Protein AF-0000000070296675 (afdb_homodimer)

Radius of gyration: 35.88 Å; Cα contacts (8 Å, |Δi|>4): 1957; chains: 2; bounding box: 54×107×78 Å

Nearest PDB structures (foldseek):
  4wjb-assembly1_A  TM=9.279E-01  e=5.236E-38  Burkholderia cenocepacia J2315
  4wjb-assembly2_C  TM=9.299E-01  e=2.496E-37  Burkholderia cenocepacia J2315
  1z2l-assembly1_B  TM=9.250E-01  e=1.499E-36  Escherichia coli K-12
  5tp4-assembly1_A  TM=9.506E-01  e=1.532E-34  Burkholderia ambifaria MC40-6
  5tp4-assembly1_B  TM=9.328E-01  e=3.865E-34  Burkholderia ambifaria MC40-6

InterPro domains:
  IPR002933 Peptidase M20 [PF01546] (31-381)
  IPR010158 N-carbamoyl-L-amino-acid amidohydrolase [PIRSF001235] (1-387)
  IPR010158 N-carbamoyl-L-amino-acid amidohydrolase [PTHR32494] (1-390)
  IPR010158 N-carbamoyl-L-amino-acid amidohydrolase [TIGR01879] (1-385)
  IPR011650 Peptidase M20, dimerisation domain [PF07687] (171-282)
  IPR036264 Bacterial exopeptidase dimerisation domain [SSF55031] (171-303)

Foldseek 3Di:
DVLLVFDWDAALLGKIKTKDFAQHNQAAEEEFAFEDDAAPAWADAFRNLSLVLLSLLSSVCSVVVNRNVFPGMYMYIHFYAQPCRFQVDHLSRLLLQLVNDALCQQCRAGPVRQGSCNVSVVVVRHDDSVSSNVNHDALRNHAEYETEGAQLACPCVVVVHFKAWEQWAKKKWKKKKKKFFDKDFQPPDDPVRGLFRVVLVVVLVVVLVVCQCQVVVQQPPDPQADPVLNVQSNAFWDKDWDDKDFPPDDPGMRTRMMMIMIMIIGQDPSSRVSSVVSSVVVSCVSCVVSVIDMDMDTDDTDHMGGADPVLSVLLQVLLLVLCCVVPNDDPDGRHYHHRHDDTSQSSCSSSYGYIYMHGYWPNSDTSHNNTDHDPVSSSSSSSSSSSSSNVD/DVLLVFDWDAALLGKIKTKDFAQHNQAAEEEFAFEDDAAPAWADAFRNLSLVLLSLLSSVCVVVVNRNVFPGMYMYIHFYAQPCRFQVDHLSRLLLQLQNDALCQQCGAGPVNQGSCNVSVVVVRHDDSVRSNVNHDALRNHAEYETEGAQLACPCVVVVHFKAWEQWAKKKWKKKKKKFFDKDFQPPDDPVRGLFRVVLVVVLVVVLVVCQCQVVVQQPPDPQADPVLNVQSNAFWDKDWDDKDFPPDDPGMRTRMMMIMIMIIGQDPSSRVSSVVSSVVVSCVSCVVSVIDMDMDTDDTDHMGGADPVLSVLLQVLLLVLVCVVPNDDPDGRHYHHRHDDTSQSSCSSSYGYIYMHGYWPNSDTSHNNTDHDPVSSSSSSSSSSSSSSVD

Structure (mmCIF, N/CA/C/O backbone):
data_AF-0000000070296675-model_v1
#
loop_
_entity.id
_entity.type
_entity.pdbx_description
1 polymer 'allantoate deiminase'
#
loop_
_atom_site.group_PDB
_atom_site.id
_atom_site.type_symbol
_atom_site.label_atom_id
_atom_site.label_alt_id
_atom_site.label_comp_id
_atom_site.label_asym_id
_atom_site.label_entity_id
_atom_site.label_seq_id
_atom_site.pdbx_PDB_ins_code
_atom_site.Cartn_x
_atom_site.Cartn_y
_atom_site.Cartn_z
_atom_site.occupancy
_atom_site.B_iso_or_equiv
_atom_site.auth_seq_id
_atom_site.auth_comp_id
_atom_site.auth_asym_id
_atom_site.auth_atom_id
_atom_site.pdbx_PDB_model_num
ATOM 1 N N . MET A 1 1 ? -0.112 32.25 35.594 1 96.94 1 MET A N 1
ATOM 2 C CA . MET A 1 1 ? -0.928 33.406 35.219 1 96.94 1 MET A CA 1
ATOM 3 C C . MET A 1 1 ? -1.156 34.312 36.406 1 96.94 1 MET A C 1
ATOM 5 O O . MET A 1 1 ? -1.024 35.531 36.281 1 96.94 1 MET A O 1
ATOM 9 N N . GLU A 1 2 ? -1.461 33.688 37.562 1 96.62 2 GLU A N 1
ATOM 10 C CA . GLU A 1 2 ? -1.617 34.469 38.75 1 96.62 2 GLU A CA 1
ATOM 11 C C . GLU A 1 2 ? -0.317 35.188 39.125 1 96.62 2 GLU A C 1
ATOM 13 O O . GLU A 1 2 ? -0.326 36.375 39.469 1 96.62 2 GLU A O 1
ATOM 18 N N . ASP A 1 3 ? 0.737 34.375 39.031 1 96.62 3 ASP A N 1
ATOM 19 C CA . ASP A 1 3 ? 2.049 34.969 39.312 1 96.62 3 ASP A CA 1
ATOM 20 C C . ASP A 1 3 ? 2.377 36.094 38.375 1 96.62 3 ASP A C 1
ATOM 22 O O . ASP A 1 3 ? 3.191 36.969 38.719 1 96.62 3 ASP A O 1
ATOM 26 N N . ALA A 1 4 ? 1.747 36.125 37.25 1 97.31 4 ALA A N 1
ATOM 27 C CA . ALA A 1 4 ? 1.987 37.188 36.25 1 97.31 4 ALA A CA 1
ATOM 28 C C . ALA A 1 4 ? 1.063 38.375 36.469 1 97.31 4 ALA A C 1
ATOM 30 O O . ALA A 1 4 ? 1.068 39.312 35.688 1 97.31 4 ALA A O 1
ATOM 31 N N . GLY A 1 5 ? 0.265 38.344 37.531 1 96.69 5 GLY A N 1
ATOM 32 C CA . GLY A 1 5 ? -0.592 39.469 37.875 1 96.69 5 GLY A CA 1
ATOM 33 C C . GLY A 1 5 ? -1.92 39.438 37.125 1 96.69 5 GLY A C 1
ATOM 34 O O . GLY A 1 5 ? -2.619 40.438 37.062 1 96.69 5 GLY A O 1
ATOM 35 N N . LEU A 1 6 ? -2.258 38.344 36.531 1 97.88 6 LEU A N 1
ATOM 36 C CA . LEU A 1 6 ? -3.49 38.25 35.781 1 97.88 6 LEU A CA 1
ATOM 37 C C . LEU A 1 6 ? -4.637 37.719 36.625 1 97.88 6 LEU A C 1
ATOM 39 O O . LEU A 1 6 ? -4.418 36.906 37.531 1 97.88 6 LEU A O 1
ATOM 43 N N . ARG A 1 7 ? -5.836 38.281 36.344 1 98.06 7 ARG A N 1
ATOM 44 C CA . ARG A 1 7 ? -7.031 37.625 36.844 1 98.06 7 ARG A CA 1
ATOM 45 C C . ARG A 1 7 ? -7.285 36.312 36.125 1 98.06 7 ARG A C 1
ATOM 47 O O . ARG A 1 7 ? -7.297 36.25 34.906 1 98.06 7 ARG A O 1
ATOM 54 N N . THR A 1 8 ? -7.477 35.25 36.938 1 98 8 THR A N 1
ATOM 55 C CA . THR A 1 8 ? -7.551 33.938 36.312 1 98 8 THR A CA 1
ATOM 56 C C . THR A 1 8 ? -8.906 33.281 36.594 1 98 8 THR A C 1
ATOM 58 O O . THR A 1 8 ? -9.547 33.562 37.594 1 98 8 THR A O 1
ATOM 61 N N . TRP A 1 9 ? -9.43 32.5 35.594 1 96.19 9 TRP A N 1
ATOM 62 C CA . TRP A 1 9 ? -10.609 31.656 35.781 1 96.19 9 TRP A CA 1
ATOM 63 C C . TRP A 1 9 ? -10.625 30.5 34.781 1 96.19 9 TRP A C 1
ATOM 65 O O . TRP A 1 9 ? -9.805 30.453 33.875 1 96.19 9 TRP A O 1
ATOM 75 N N . VAL A 1 10 ? -11.391 29.484 35.094 1 94.38 10 VAL A N 1
ATOM 76 C CA . VAL A 1 10 ? -11.672 28.375 34.188 1 94.38 10 VAL A CA 1
ATOM 77 C C . VAL A 1 10 ? -13.102 28.469 33.656 1 94.38 10 VAL A C 1
ATOM 79 O O . VAL A 1 10 ? -14.039 28.656 34.438 1 94.38 10 VAL A O 1
ATOM 82 N N . ASP A 1 11 ? -13.258 28.422 32.375 1 93.19 11 ASP A N 1
ATOM 83 C CA . ASP A 1 11 ? -14.609 28.594 31.828 1 93.19 11 ASP A CA 1
ATOM 84 C C . ASP A 1 11 ? -15.352 27.25 31.781 1 93.19 11 ASP A C 1
ATOM 86 O O . ASP A 1 11 ? -14.828 26.234 32.25 1 93.19 11 ASP A O 1
ATOM 90 N N . GLN A 1 12 ? -16.5 27.219 31.188 1 89.88 12 GLN A N 1
ATOM 91 C CA . GLN A 1 12 ? -17.406 26.078 31.266 1 89.88 12 GLN A CA 1
ATOM 92 C C . GLN A 1 12 ? -17 24.984 30.281 1 89.88 12 GLN A C 1
ATOM 94 O O . GLN A 1 12 ? -17.531 23.875 30.312 1 89.88 12 GLN A O 1
ATOM 99 N N . MET A 1 13 ? -16.016 25.234 29.484 1 91.38 13 MET A N 1
ATOM 100 C CA . MET A 1 13 ? -15.453 24.203 28.609 1 91.38 13 MET A CA 1
ATOM 101 C C . MET A 1 13 ? -14.125 23.688 29.141 1 91.38 13 MET A C 1
ATOM 103 O O . MET A 1 13 ? -13.602 22.688 28.656 1 91.38 13 MET A O 1
ATOM 107 N N . GLY A 1 14 ? -13.68 24.344 30.156 1 92.19 14 GLY A N 1
ATOM 108 C CA . GLY A 1 14 ? -12.422 23.922 30.75 1 92.19 14 GLY A CA 1
ATOM 109 C C . GLY A 1 14 ? -11.227 24.703 30.234 1 92.19 14 GLY A C 1
ATOM 110 O O . GLY A 1 14 ? -10.078 24.344 30.5 1 92.19 14 GLY A O 1
ATOM 111 N N . ASN A 1 15 ? -11.438 25.719 29.422 1 95.81 15 ASN A N 1
ATOM 112 C CA . ASN A 1 15 ? -10.352 26.625 29.078 1 95.81 15 ASN A CA 1
ATOM 113 C C . ASN A 1 15 ? -9.852 27.391 30.297 1 95.81 15 ASN A C 1
ATOM 115 O O . ASN A 1 15 ? -10.641 27.766 31.156 1 95.81 15 ASN A O 1
ATOM 119 N N . VAL A 1 16 ? -8.594 27.641 30.359 1 97.31 16 VAL A N 1
ATOM 120 C CA . VAL A 1 16 ? -8.016 28.453 31.438 1 97.31 16 VAL A CA 1
ATOM 121 C C . VAL A 1 16 ? -7.691 29.844 30.922 1 97.31 16 VAL A C 1
ATOM 123 O O . VAL A 1 16 ? -7.031 30 29.891 1 97.31 16 VAL A O 1
ATOM 126 N N . HIS A 1 17 ? -8.188 30.828 31.641 1 97.88 17 HIS A N 1
ATOM 127 C CA . HIS A 1 17 ? -8.039 32.219 31.219 1 97.88 17 HIS A CA 1
ATOM 128 C C . HIS A 1 17 ? -7.168 33 32.188 1 97.88 17 HIS A C 1
ATOM 130 O O . HIS A 1 17 ? -7.207 32.781 33.406 1 97.88 17 HIS A O 1
ATOM 136 N N . GLY A 1 18 ? -6.406 33.938 31.734 1 98.5 18 GLY A N 1
ATOM 137 C CA . GLY A 1 18 ? -5.73 35 32.438 1 98.5 18 GLY A CA 1
ATOM 138 C C . GLY A 1 18 ? -5.867 36.344 31.75 1 98.5 18 GLY A C 1
ATOM 139 O O . GLY A 1 18 ? -5.629 36.469 30.547 1 98.5 18 GLY A O 1
ATOM 140 N N . ARG A 1 19 ? -6.281 37.344 32.5 1 98.25 19 ARG A N 1
ATOM 141 C CA . ARG A 1 19 ? -6.602 38.594 31.844 1 98.25 19 ARG A CA 1
ATOM 142 C C . ARG A 1 19 ? -6.094 39.812 32.656 1 98.25 19 ARG A C 1
ATOM 144 O O . ARG A 1 19 ? -6.086 39.75 33.875 1 98.25 19 ARG A O 1
ATOM 151 N N . VAL A 1 20 ? -5.621 40.781 31.969 1 98.12 20 VAL A N 1
ATOM 152 C CA . VAL A 1 20 ? -5.309 42.094 32.531 1 98.12 20 VAL A CA 1
ATOM 153 C C . VAL A 1 20 ? -6.023 43.188 31.719 1 98.12 20 VAL A C 1
ATOM 155 O O . VAL A 1 20 ? -6.145 43.062 30.5 1 98.12 20 VAL A O 1
ATOM 158 N N . GLU A 1 21 ? -6.496 44.219 32.344 1 96.81 21 GLU A N 1
ATOM 159 C CA . GLU A 1 21 ? -7.359 45.188 31.688 1 96.81 21 GLU A CA 1
ATOM 160 C C . GLU A 1 21 ? -6.535 46.281 31.016 1 96.81 21 GLU A C 1
ATOM 162 O O . GLU A 1 21 ? -6.996 46.938 30.078 1 96.81 21 GLU A O 1
ATOM 167 N N . GLY A 1 22 ? -5.301 46.469 31.547 1 94.06 22 GLY A N 1
ATOM 168 C CA . GLY A 1 22 ? -4.477 47.531 31 1 94.06 22 GLY A CA 1
ATOM 169 C C . GLY A 1 22 ? -5.016 48.938 31.297 1 94.06 22 GLY A C 1
ATOM 170 O O . GLY A 1 22 ? -5.613 49.156 32.344 1 94.06 22 GLY A O 1
ATOM 171 N N . ALA A 1 23 ? -4.719 49.875 30.375 1 94.25 23 ALA A N 1
ATOM 172 C CA . ALA A 1 23 ? -5.031 51.281 30.578 1 94.25 23 ALA A CA 1
ATOM 173 C C . ALA A 1 23 ? -6.504 51.594 30.297 1 94.25 23 ALA A C 1
ATOM 175 O O . ALA A 1 23 ? -7.078 52.531 30.859 1 94.25 23 ALA A O 1
ATOM 176 N N . ASN A 1 24 ? -7.098 50.812 29.453 1 95.75 24 ASN A N 1
ATOM 177 C CA . ASN A 1 24 ? -8.492 51 29.062 1 95.75 24 ASN A CA 1
ATOM 178 C C . ASN A 1 24 ? -9.258 49.688 29.109 1 95.75 24 ASN A C 1
ATOM 180 O O . ASN A 1 24 ? -9.328 48.969 28.094 1 95.75 24 ASN A O 1
ATOM 184 N N . ALA A 1 25 ? -9.984 49.469 30.078 1 94.81 25 ALA A N 1
ATOM 185 C CA . ALA A 1 25 ? -10.688 48.219 30.312 1 94.81 25 ALA A CA 1
ATOM 186 C C . ALA A 1 25 ? -11.867 48.062 29.359 1 94.81 25 ALA A C 1
ATOM 188 O O . ALA A 1 25 ? -12.375 46.938 29.156 1 94.81 25 ALA A O 1
ATOM 189 N N . ASN A 1 26 ? -12.266 49.125 28.766 1 95.38 26 ASN A N 1
ATOM 190 C CA . ASN A 1 26 ? -13.438 49.094 27.906 1 95.38 26 ASN A CA 1
ATOM 191 C C . ASN A 1 26 ? -13.055 48.844 26.453 1 95.38 26 ASN A C 1
ATOM 193 O O . ASN A 1 26 ? -13.922 48.656 25.594 1 95.38 26 ASN A O 1
ATOM 197 N N . ALA A 1 27 ? -11.75 48.875 26.188 1 96.81 27 ALA A N 1
ATOM 198 C CA . ALA A 1 27 ? -11.289 48.625 24.828 1 96.81 27 ALA A CA 1
ATOM 199 C C . ALA A 1 27 ? -11.477 47.156 24.453 1 96.81 27 ALA A C 1
ATOM 201 O O . ALA A 1 27 ? -11.625 46.312 25.328 1 96.81 27 ALA A O 1
ATOM 202 N N . GLU A 1 28 ? -11.562 46.906 23.141 1 97.81 28 GLU A N 1
ATOM 203 C CA . GLU A 1 28 ? -11.594 45.5 22.672 1 97.81 28 GLU A CA 1
ATOM 204 C C . GLU A 1 28 ? -10.336 44.75 23.109 1 97.81 28 GLU A C 1
ATOM 206 O O . GLU A 1 28 ? -9.234 45.281 23.047 1 97.81 28 GLU A O 1
ATOM 211 N N . ALA A 1 29 ? -10.469 43.562 23.5 1 98.31 29 ALA A N 1
ATOM 212 C CA . ALA A 1 29 ? -9.383 42.812 24.109 1 98.31 29 ALA A CA 1
ATOM 213 C C . ALA A 1 29 ? -8.539 42.094 23.031 1 98.31 29 ALA A C 1
ATOM 215 O O . ALA A 1 29 ? -9.07 41.656 22.016 1 98.31 29 ALA A O 1
ATOM 216 N N . LEU A 1 30 ? -7.312 42.062 23.266 1 98.5 30 LEU A N 1
ATOM 217 C CA . LEU A 1 30 ? -6.438 41.125 22.547 1 98.5 30 LEU A CA 1
ATOM 218 C C . LEU A 1 30 ? -6.43 39.75 23.203 1 98.5 30 LEU A C 1
ATOM 220 O O . LEU A 1 30 ? -6.156 39.625 24.391 1 98.5 30 LEU A O 1
ATOM 224 N N . LEU A 1 31 ? -6.793 38.781 22.438 1 98.69 31 LEU A N 1
ATOM 225 C CA . LEU A 1 31 ? -6.691 37.406 22.906 1 98.69 31 LEU A CA 1
ATOM 226 C C . LEU A 1 31 ? -5.398 36.75 22.422 1 98.69 31 LEU A C 1
ATOM 228 O O . LEU A 1 31 ? -5.039 36.875 21.25 1 98.69 31 LEU A O 1
ATOM 232 N N . VAL A 1 32 ? -4.664 36.188 23.297 1 98.44 32 VAL A N 1
ATOM 233 C CA . VAL A 1 32 ? -3.477 35.406 22.984 1 98.44 32 VAL A CA 1
ATOM 234 C C . VAL A 1 32 ? -3.639 34 23.547 1 98.44 32 VAL A C 1
ATOM 236 O O . VAL A 1 32 ? -3.926 33.812 24.719 1 98.44 32 VAL A O 1
ATOM 239 N N . GLY A 1 33 ? -3.473 33.031 22.656 1 97.06 33 GLY A N 1
ATOM 240 C CA . GLY A 1 33 ? -3.742 31.719 23.203 1 97.06 33 GLY A CA 1
ATOM 241 C C . GLY A 1 33 ? -3.186 30.594 22.344 1 97.06 33 GLY A C 1
ATOM 242 O O . GLY A 1 33 ? -2.619 30.844 21.281 1 97.06 33 GLY A O 1
ATOM 243 N N . SER A 1 34 ? -3.287 29.391 22.781 1 97.94 34 SER A N 1
ATOM 244 C CA . SER A 1 34 ? -2.959 28.109 22.188 1 97.94 34 SER A CA 1
ATOM 245 C C . SER A 1 34 ? -3.535 26.953 23 1 97.94 34 SER A C 1
ATOM 247 O O . SER A 1 34 ? -4.207 27.172 24.016 1 97.94 34 SER A O 1
ATOM 249 N N . HIS A 1 35 ? -3.33 25.781 22.484 1 95.81 35 HIS A N 1
ATOM 250 C CA . HIS A 1 35 ? -3.943 24.656 23.188 1 95.81 35 HIS A CA 1
ATOM 251 C C . HIS A 1 35 ? -3.018 24.109 24.266 1 95.81 35 HIS A C 1
ATOM 253 O O . HIS A 1 35 ? -1.793 24.172 24.141 1 95.81 35 HIS A O 1
ATOM 259 N N . MET A 1 36 ? -3.656 23.531 25.266 1 94.56 36 MET A N 1
ATOM 260 C CA . MET A 1 36 ? -2.879 22.969 26.375 1 94.56 36 MET A CA 1
ATOM 261 C C . MET A 1 36 ? -2.885 21.453 26.344 1 94.56 36 MET A C 1
ATOM 263 O O . MET A 1 36 ? -2.096 20.812 27.031 1 94.56 36 MET A O 1
ATOM 267 N N . ASP A 1 37 ? -3.76 20.859 25.531 1 89.69 37 ASP A N 1
ATOM 268 C CA . ASP A 1 37 ? -3.811 19.406 25.422 1 89.69 37 ASP A CA 1
ATOM 269 C C . ASP A 1 37 ? -2.674 18.891 24.547 1 89.69 37 ASP A C 1
ATOM 271 O O . ASP A 1 37 ? -1.894 19.672 24 1 89.69 37 ASP A O 1
ATOM 275 N N . THR A 1 38 ? -2.531 17.547 24.578 1 85.31 38 THR A N 1
ATOM 276 C CA . THR A 1 38 ? -1.5 16.906 23.766 1 85.31 38 THR A CA 1
ATOM 277 C C . THR A 1 38 ? -2.012 15.586 23.203 1 85.31 38 THR A C 1
ATOM 279 O O . THR A 1 38 ? -3.146 15.18 23.469 1 85.31 38 THR A O 1
ATOM 282 N N . VAL A 1 39 ? -1.208 15.07 22.312 1 84.81 39 VAL A N 1
ATOM 283 C CA . VAL A 1 39 ? -1.528 13.75 21.766 1 84.81 39 VAL A CA 1
ATOM 284 C C . VAL A 1 39 ? -0.751 12.68 22.531 1 84.81 39 VAL A C 1
ATOM 286 O O . VAL A 1 39 ? 0.024 12.984 23.438 1 84.81 39 VAL A O 1
ATOM 289 N N . VAL A 1 40 ? -1.11 11.391 22.172 1 75.38 40 VAL A N 1
ATOM 290 C CA . VAL A 1 40 ? -0.427 10.281 22.828 1 75.38 40 VAL A CA 1
ATOM 291 C C . VAL A 1 40 ? 1.052 10.289 22.438 1 75.38 40 VAL A C 1
ATOM 293 O O . VAL A 1 40 ? 1.397 10.406 21.266 1 75.38 40 VAL A O 1
ATOM 296 N N . ASP A 1 41 ? 1.961 10.25 23.453 1 80.31 41 ASP A N 1
ATOM 297 C CA . ASP A 1 41 ? 3.404 10.203 23.234 1 80.31 41 ASP A CA 1
ATOM 298 C C . ASP A 1 41 ? 3.893 11.438 22.484 1 80.31 41 ASP A C 1
ATOM 300 O O . ASP A 1 41 ? 4.59 11.32 21.469 1 80.31 41 ASP A O 1
ATOM 304 N N . ALA A 1 42 ? 3.438 12.547 22.922 1 84.38 42 ALA A N 1
ATOM 305 C CA . ALA A 1 42 ? 3.742 13.797 22.234 1 84.38 42 ALA A CA 1
ATOM 306 C C . ALA A 1 42 ? 4.918 14.516 22.891 1 84.38 42 ALA A C 1
ATOM 308 O O . ALA A 1 42 ? 5.559 13.977 23.781 1 84.38 42 ALA A O 1
ATOM 309 N N . GLY A 1 43 ? 5.305 15.641 22.391 1 84.06 43 GLY A N 1
ATOM 310 C CA . GLY A 1 43 ? 6.328 16.516 22.938 1 84.06 43 GLY A CA 1
ATOM 311 C C . GLY A 1 43 ? 5.773 17.578 23.859 1 84.06 43 GLY A C 1
ATOM 312 O O . GLY A 1 43 ? 4.582 17.578 24.188 1 84.06 43 GLY A O 1
ATOM 313 N N . LYS A 1 44 ? 6.656 18.469 24.344 1 90.69 44 LYS A N 1
ATOM 314 C CA . LYS A 1 44 ? 6.234 19.391 25.391 1 90.69 44 LYS A CA 1
ATOM 315 C C . LYS A 1 44 ? 6 20.781 24.828 1 90.69 44 LYS A C 1
ATOM 317 O O . LYS A 1 44 ? 5.535 21.672 25.547 1 90.69 44 LYS A O 1
ATOM 322 N N . PHE A 1 45 ? 6.258 20.984 23.594 1 94.56 45 PHE A N 1
ATOM 323 C CA . PHE A 1 45 ? 6.242 22.359 23.109 1 94.56 45 PHE A CA 1
ATOM 324 C C . PHE A 1 45 ? 4.965 22.656 22.328 1 94.56 45 PHE A C 1
ATOM 326 O O . PHE A 1 45 ? 4.449 23.766 22.359 1 94.56 45 PHE A O 1
ATOM 333 N N . ASP A 1 46 ? 4.41 21.719 21.656 1 92.81 46 ASP A N 1
ATOM 334 C CA . ASP A 1 46 ? 3.24 21.859 20.797 1 92.81 46 ASP A CA 1
ATOM 335 C C . ASP A 1 46 ? 2.051 22.406 21.578 1 92.81 46 ASP A C 1
ATOM 337 O O . ASP A 1 46 ? 1.467 21.719 22.406 1 92.81 46 ASP A O 1
ATOM 341 N N . GLY A 1 47 ? 1.639 23.547 21.297 1 94.44 47 GLY A N 1
ATOM 342 C CA . GLY A 1 47 ? 0.574 24.266 21.984 1 94.44 47 GLY A CA 1
ATOM 343 C C . GLY A 1 47 ? 1.042 24.969 23.234 1 94.44 47 GLY A C 1
ATOM 344 O O . GLY A 1 47 ? 0.84 26.172 23.391 1 94.44 47 GLY A O 1
ATOM 345 N N . ALA A 1 48 ? 1.761 24.312 24.078 1 95.62 48 ALA A N 1
ATOM 346 C CA . ALA A 1 48 ? 2.174 24.781 25.391 1 95.62 48 ALA A CA 1
ATOM 347 C C . ALA A 1 48 ? 3.125 25.969 25.266 1 95.62 48 ALA A C 1
ATOM 349 O O . ALA A 1 48 ? 3.07 26.906 26.078 1 95.62 48 ALA A O 1
ATOM 350 N N . LEU A 1 49 ? 3.947 25.922 24.328 1 97.12 49 LEU A N 1
ATOM 351 C CA . LEU A 1 49 ? 4.926 27 24.156 1 97.12 49 LEU A CA 1
ATOM 352 C C . LEU A 1 49 ? 4.23 28.344 23.938 1 97.12 49 LEU A C 1
ATOM 354 O O . LEU A 1 49 ? 4.684 29.375 24.438 1 97.12 49 LEU A O 1
ATOM 358 N N . GLY A 1 50 ? 3.16 28.344 23.156 1 97.62 50 GLY A N 1
ATOM 359 C CA . GLY A 1 50 ? 2.422 29.562 22.906 1 97.62 50 GLY A CA 1
ATOM 360 C C . GLY A 1 50 ? 1.8 30.156 24.156 1 97.62 50 GLY A C 1
ATOM 361 O O . GLY A 1 50 ? 1.79 31.375 24.328 1 97.62 50 GLY A O 1
ATOM 362 N N . ILE A 1 51 ? 1.337 29.344 25.031 1 98.12 51 ILE A N 1
ATOM 363 C CA . ILE A 1 51 ? 0.725 29.781 26.281 1 98.12 51 ILE A CA 1
ATOM 364 C C . ILE A 1 51 ? 1.796 30.344 27.203 1 98.12 51 ILE A C 1
ATOM 366 O O . ILE A 1 51 ? 1.653 31.453 27.734 1 98.12 51 ILE A O 1
ATOM 370 N N . VAL A 1 52 ? 2.875 29.609 27.359 1 97.62 52 VAL A N 1
ATOM 371 C CA . VAL A 1 52 ? 3.934 29.984 28.281 1 97.62 52 VAL A CA 1
ATOM 372 C C . VAL A 1 52 ? 4.617 31.266 27.828 1 97.62 52 VAL A C 1
ATOM 374 O O . VAL A 1 52 ? 5 32.094 28.641 1 97.62 52 VAL A O 1
ATOM 377 N N . SER A 1 53 ? 4.805 31.406 26.547 1 98.06 53 SER A N 1
ATOM 378 C CA . SER A 1 53 ? 5.422 32.625 26.016 1 98.06 53 SER A CA 1
ATOM 379 C C . SER A 1 53 ? 4.594 33.844 26.328 1 98.06 53 SER A C 1
ATOM 381 O O . SER A 1 53 ? 5.141 34.906 26.688 1 98.06 53 SER A O 1
ATOM 383 N N . ALA A 1 54 ? 3.332 33.75 26.203 1 98.19 54 ALA A N 1
ATOM 384 C CA . ALA A 1 54 ? 2.434 34.844 26.5 1 98.19 54 ALA A CA 1
ATOM 385 C C . ALA A 1 54 ? 2.473 35.219 27.984 1 98.19 54 ALA A C 1
ATOM 387 O O . ALA A 1 54 ? 2.578 36.375 28.344 1 98.19 54 ALA A O 1
ATOM 388 N N . ILE A 1 55 ? 2.395 34.188 28.828 1 98.38 55 ILE A N 1
ATOM 389 C CA . ILE A 1 55 ? 2.424 34.375 30.266 1 98.38 55 ILE A CA 1
ATOM 390 C C . ILE A 1 55 ? 3.752 35.031 30.672 1 98.38 55 ILE A C 1
ATOM 392 O O . ILE A 1 55 ? 3.783 35.969 31.484 1 98.38 55 ILE A O 1
ATOM 396 N N . SER A 1 56 ? 4.785 34.5 30.125 1 98.19 56 SER A N 1
ATOM 397 C CA . SER A 1 56 ? 6.117 35.031 30.438 1 98.19 56 SER A CA 1
ATOM 398 C C . SER A 1 56 ? 6.254 36.5 30.078 1 98.19 56 SER A C 1
ATOM 400 O O . SER A 1 56 ? 6.832 37.281 30.828 1 98.19 56 SER A O 1
ATOM 402 N N . ALA A 1 57 ? 5.809 36.875 28.906 1 97.94 57 ALA A N 1
ATOM 403 C CA . ALA A 1 57 ? 5.871 38.25 28.469 1 97.94 57 ALA A CA 1
ATOM 404 C C . ALA A 1 57 ? 5.094 39.156 29.406 1 97.94 57 ALA A C 1
ATOM 406 O O . ALA A 1 57 ? 5.578 40.25 29.797 1 97.94 57 ALA A O 1
ATOM 407 N N . LEU A 1 58 ? 3.926 38.781 29.797 1 98.12 58 LEU A N 1
ATOM 408 C CA . LEU A 1 58 ? 3.1 39.562 30.688 1 98.12 58 LEU A CA 1
ATOM 409 C C . LEU A 1 58 ? 3.719 39.656 32.094 1 98.12 58 LEU A C 1
ATOM 411 O O . LEU A 1 58 ? 3.596 40.656 32.781 1 98.12 58 LEU A O 1
ATOM 415 N N . LYS A 1 59 ? 4.34 38.531 32.469 1 98.19 59 LYS A N 1
ATOM 416 C CA . LYS A 1 59 ? 5.02 38.531 33.75 1 98.19 59 LYS A CA 1
ATOM 417 C C . LYS A 1 59 ? 6.145 39.562 33.781 1 98.19 59 LYS A C 1
ATOM 419 O O . LYS A 1 59 ? 6.332 40.25 34.781 1 98.19 59 LYS A O 1
ATOM 424 N N . VAL A 1 60 ? 6.895 39.656 32.781 1 97.75 60 VAL A N 1
ATOM 425 C CA . VAL A 1 60 ? 7.957 40.625 32.688 1 97.75 60 VAL A CA 1
ATOM 426 C C . VAL A 1 60 ? 7.367 42.031 32.812 1 97.75 60 VAL A C 1
ATOM 428 O O . VAL A 1 60 ? 7.918 42.875 33.531 1 97.75 60 VAL A O 1
ATOM 431 N N . MET A 1 61 ? 6.277 42.281 32.125 1 97.25 61 MET A N 1
ATOM 432 C CA . MET A 1 61 ? 5.633 43.594 32.219 1 97.25 61 MET A CA 1
ATOM 433 C C . MET A 1 61 ? 5.145 43.844 33.625 1 97.25 61 MET A C 1
ATOM 435 O O . MET A 1 61 ? 5.246 44.969 34.125 1 97.25 61 MET A O 1
ATOM 439 N N . HIS A 1 62 ? 4.625 42.812 34.25 1 97.31 62 HIS A N 1
ATOM 440 C CA . HIS A 1 62 ? 4.137 42.906 35.625 1 97.31 62 HIS A CA 1
ATOM 441 C C . HIS A 1 62 ? 5.266 43.281 36.594 1 97.31 62 HIS A C 1
ATOM 443 O O . HIS A 1 62 ? 5.133 44.219 37.375 1 97.31 62 HIS A O 1
ATOM 449 N N . VAL A 1 63 ? 6.328 42.562 36.469 1 97.38 63 VAL A N 1
ATOM 450 C CA . VAL A 1 63 ? 7.469 42.75 37.375 1 97.38 63 VAL A CA 1
ATOM 451 C C . VAL A 1 63 ? 8.047 44.156 37.156 1 97.38 63 VAL A C 1
ATOM 453 O O . VAL A 1 63 ? 8.508 44.781 38.125 1 97.38 63 VAL A O 1
ATOM 456 N N . ASN A 1 64 ? 7.914 44.688 36 1 96.88 64 ASN A N 1
ATOM 457 C CA . ASN A 1 64 ? 8.461 46 35.688 1 96.88 64 ASN A CA 1
ATOM 458 C C . ASN A 1 64 ? 7.422 47.125 35.875 1 96.88 64 ASN A C 1
ATOM 460 O O . ASN A 1 64 ? 7.668 48.281 35.531 1 96.88 64 ASN A O 1
ATOM 464 N N . GLY A 1 65 ? 6.246 46.719 36.281 1 95.5 65 GLY A N 1
ATOM 465 C CA . GLY A 1 65 ? 5.191 47.688 36.562 1 95.5 65 GLY A CA 1
ATOM 466 C C . GLY A 1 65 ? 4.582 48.281 35.312 1 95.5 65 GLY A C 1
ATOM 467 O O . GLY A 1 65 ? 4.16 49.438 35.312 1 95.5 65 GLY A O 1
ATOM 468 N N . LYS A 1 66 ? 4.582 47.5 34.281 1 95.56 66 LYS A N 1
ATOM 469 C CA . LYS A 1 66 ? 4.191 48.062 33 1 95.56 66 LYS A CA 1
ATOM 470 C C . LYS A 1 66 ? 2.893 47.438 32.5 1 95.56 66 LYS A C 1
ATOM 472 O O . LYS A 1 66 ? 2.455 47.688 31.375 1 95.56 66 LYS A O 1
ATOM 477 N N . LEU A 1 67 ? 2.203 46.594 33.25 1 95.5 67 LEU A N 1
ATOM 478 C CA . LEU A 1 67 ? 0.964 45.969 32.812 1 95.5 67 LEU A CA 1
ATOM 479 C C . LEU A 1 67 ? -0.098 47 32.5 1 95.5 67 LEU A C 1
ATOM 481 O O . LEU A 1 67 ? -0.885 46.812 31.547 1 95.5 67 LEU A O 1
ATOM 485 N N . GLN A 1 68 ? -0.055 48.031 33.281 1 93.31 68 GLN A N 1
ATOM 486 C CA . GLN A 1 68 ? -1.082 49.062 33.125 1 93.31 68 GLN A CA 1
ATOM 487 C C . GLN A 1 68 ? -0.837 49.938 31.906 1 93.31 68 GLN A C 1
ATOM 489 O O . GLN A 1 68 ? -1.711 50.688 31.484 1 93.31 68 GLN A O 1
ATOM 494 N N . ASN A 1 69 ? 0.306 49.75 31.312 1 94 69 ASN A N 1
ATOM 495 C CA . ASN A 1 69 ? 0.63 50.5 30.094 1 94 69 ASN A CA 1
ATOM 496 C C . ASN A 1 69 ? -0 49.875 28.859 1 94 69 ASN A C 1
ATOM 498 O O . ASN A 1 69 ? -0.044 50.5 27.797 1 94 69 ASN A O 1
ATOM 502 N N . LEU A 1 70 ? -0.522 48.656 29 1 96.75 70 LEU A N 1
ATOM 503 C CA . LEU A 1 70 ? -1.21 48.031 27.875 1 96.75 70 LEU A CA 1
ATOM 504 C C . LEU A 1 70 ? -2.408 48.875 27.438 1 96.75 70 LEU A C 1
ATOM 506 O O . LEU A 1 70 ? -3.199 49.312 28.281 1 96.75 70 LEU A O 1
ATOM 510 N N . THR A 1 71 ? -2.525 49.094 26.156 1 95.44 71 THR A N 1
ATOM 511 C CA . THR A 1 71 ? -3.527 50.031 25.641 1 95.44 71 THR A CA 1
ATOM 512 C C . THR A 1 71 ? -4.91 49.375 25.641 1 95.44 71 THR A C 1
ATOM 514 O O . THR A 1 71 ? -5.926 50.094 25.531 1 95.44 71 THR A O 1
ATOM 517 N N . ARG A 1 72 ? -4.926 48.094 25.75 1 97.06 72 ARG A N 1
ATOM 518 C CA . ARG A 1 72 ? -6.164 47.344 25.75 1 97.06 72 ARG A CA 1
ATOM 519 C C . ARG A 1 72 ? -6.035 46.094 26.641 1 97.06 72 ARG A C 1
ATOM 521 O O . ARG A 1 72 ? -4.926 45.688 26.984 1 97.06 72 ARG A O 1
ATOM 528 N N . PRO A 1 73 ? -7.152 45.562 27.016 1 97.94 73 PRO A N 1
ATOM 529 C CA . PRO A 1 73 ? -7.07 44.312 27.766 1 97.94 73 PRO A CA 1
ATOM 530 C C . PRO A 1 73 ? -6.375 43.219 27 1 97.94 73 PRO A C 1
ATOM 532 O O . PRO A 1 73 ? -6.539 43.094 25.781 1 97.94 73 PRO A O 1
ATOM 535 N N . VAL A 1 74 ? -5.633 42.469 27.688 1 98.5 74 VAL A N 1
ATOM 536 C CA . VAL A 1 74 ? -4.984 41.281 27.141 1 98.5 74 VAL A CA 1
ATOM 537 C C . VAL A 1 74 ? -5.43 40.031 27.906 1 98.5 74 VAL A C 1
ATOM 539 O O . VAL A 1 74 ? -5.363 40 29.125 1 98.5 74 VAL A O 1
ATOM 542 N N . GLU A 1 75 ? -5.93 39.094 27.172 1 98.62 75 GLU A N 1
ATOM 543 C CA . GLU A 1 75 ? -6.402 37.844 27.75 1 98.62 75 GLU A CA 1
ATOM 544 C C . GLU A 1 75 ? -5.645 36.625 27.172 1 98.62 75 GLU A C 1
ATOM 546 O O . GLU A 1 75 ? -5.625 36.438 25.969 1 98.62 75 GLU A O 1
ATOM 551 N N . VAL A 1 76 ? -4.969 35.906 28.062 1 98.69 76 VAL A N 1
ATOM 552 C CA . VAL A 1 76 ? -4.312 34.656 27.703 1 98.69 76 VAL A CA 1
ATOM 553 C C . VAL A 1 76 ? -5.281 33.5 27.891 1 98.69 76 VAL A C 1
ATOM 555 O O . VAL A 1 76 ? -5.887 33.344 28.953 1 98.69 76 VAL A O 1
ATOM 558 N N . ILE A 1 77 ? -5.379 32.719 26.859 1 98.56 77 ILE A N 1
ATOM 559 C CA . ILE A 1 77 ? -6.309 31.594 26.953 1 98.56 77 ILE A CA 1
ATOM 560 C C . ILE A 1 77 ? -5.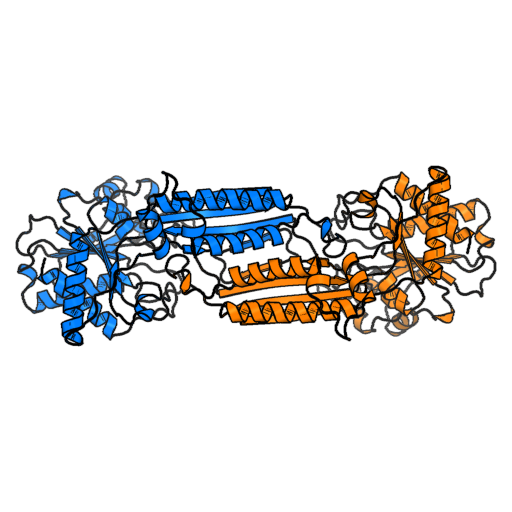57 30.281 26.672 1 98.56 77 ILE A C 1
ATOM 562 O O . ILE A 1 77 ? -4.953 30.125 25.609 1 98.56 77 ILE A O 1
ATOM 566 N N . ALA A 1 78 ? -5.574 29.359 27.562 1 98.38 78 ALA A N 1
ATOM 567 C CA . ALA A 1 78 ? -5.172 27.969 27.344 1 98.38 78 ALA A CA 1
ATOM 568 C C . ALA A 1 78 ? -6.371 27.109 26.969 1 98.38 78 ALA A C 1
ATOM 570 O O . ALA A 1 78 ? -7.145 26.688 27.828 1 98.38 78 ALA A O 1
ATOM 571 N N . PHE A 1 79 ? -6.434 26.766 25.688 1 97.69 79 PHE A N 1
ATOM 572 C CA . PHE A 1 79 ? -7.609 26.078 25.172 1 97.69 79 PHE A CA 1
ATOM 573 C C . PHE A 1 79 ? -7.551 24.594 25.516 1 97.69 79 PHE A C 1
ATOM 575 O O . PHE A 1 79 ? -6.48 23.984 25.469 1 97.69 79 PHE A O 1
ATOM 582 N N . CYS A 1 80 ? -8.695 24.094 25.688 1 92.62 80 CYS A N 1
ATOM 583 C CA . CYS A 1 80 ? -8.789 22.641 25.906 1 92.62 80 CYS A CA 1
ATOM 584 C C . CYS A 1 80 ? -8.977 21.906 24.578 1 92.62 80 CYS A C 1
ATOM 586 O O . CYS A 1 80 ? -9.648 22.406 23.672 1 92.62 80 CYS A O 1
ATOM 588 N N . ASP A 1 81 ? -8.391 20.891 24.359 1 90.5 81 ASP A N 1
ATOM 589 C CA . ASP A 1 81 ? -8.641 19.797 23.422 1 90.5 81 ASP A CA 1
ATOM 590 C C . ASP A 1 81 ? -8.617 20.312 21.984 1 90.5 81 ASP A C 1
ATOM 592 O O . ASP A 1 81 ? -9.594 20.141 21.25 1 90.5 81 ASP A O 1
ATOM 596 N N . GLU A 1 82 ? -7.559 20.875 21.469 1 87.31 82 GLU A N 1
ATOM 597 C CA . GLU A 1 82 ? -7.367 21.203 20.062 1 87.31 82 GLU A CA 1
ATOM 598 C C . GLU A 1 82 ? -7.203 19.953 19.203 1 87.31 82 GLU A C 1
ATOM 600 O O . GLU A 1 82 ? -7.695 19.891 18.078 1 87.31 82 GLU A O 1
ATOM 605 N N . GLU A 1 83 ? -6.648 18.969 19.719 1 85.12 83 GLU A N 1
ATOM 606 C CA . GLU A 1 83 ? -6.195 17.797 18.984 1 85.12 83 GLU A CA 1
ATOM 607 C C . GLU A 1 83 ? -7.355 16.844 18.688 1 85.12 83 GLU A C 1
ATOM 609 O O . GLU A 1 83 ? -7.32 16.094 17.719 1 85.12 83 GLU A O 1
ATOM 614 N N . GLY A 1 84 ? -8.289 16.766 19.578 1 86.5 84 GLY A N 1
ATOM 615 C CA . GLY A 1 84 ? -9.453 15.914 19.406 1 86.5 84 GLY A CA 1
ATOM 616 C C . GLY A 1 84 ? -9.125 14.438 19.531 1 86.5 84 GLY A C 1
ATOM 617 O O . GLY A 1 84 ? -9.734 13.602 18.844 1 86.5 84 GLY A O 1
ATOM 618 N N . VAL A 1 85 ? -8.148 14.094 20.297 1 79.44 85 VAL A N 1
ATOM 619 C CA . VAL A 1 85 ? -7.676 12.727 20.422 1 79.44 85 VAL A CA 1
ATOM 620 C C . VAL A 1 85 ? -8.766 11.859 21.062 1 79.44 85 VAL A C 1
ATOM 622 O O . VAL A 1 85 ? -9.016 10.734 20.594 1 79.44 85 VAL A O 1
ATOM 625 N N . ARG A 1 86 ? -9.461 12.367 22 1 84.44 86 ARG A N 1
ATOM 626 C CA . ARG A 1 86 ? -10.406 11.57 22.781 1 84.44 86 ARG A CA 1
ATOM 627 C C . ARG A 1 86 ? -11.781 11.547 22.109 1 84.44 86 ARG A C 1
ATOM 629 O O . ARG A 1 86 ? -12.406 10.484 22 1 84.44 86 ARG A O 1
ATOM 636 N N . PHE A 1 87 ? -12.281 12.656 21.578 1 88.75 87 PHE A N 1
ATOM 637 C CA . PHE A 1 87 ? -13.664 12.773 21.141 1 88.75 87 PHE A CA 1
ATOM 638 C C . PHE A 1 87 ? -13.734 12.898 19.609 1 88.75 87 PHE A C 1
ATOM 640 O O . PHE A 1 87 ? -14.812 13.055 19.047 1 88.75 87 PHE A O 1
ATOM 647 N N . GLN A 1 88 ? -12.641 12.961 18.938 1 80.31 88 GLN A N 1
ATOM 648 C CA . GLN A 1 88 ? -12.539 13 17.484 1 80.31 88 GLN A CA 1
ATOM 649 C C . GLN A 1 88 ? -13.148 14.289 16.922 1 80.31 88 GLN A C 1
ATOM 651 O O . GLN A 1 88 ? -13.82 14.266 15.898 1 80.31 88 GLN A O 1
ATOM 656 N N . THR A 1 89 ? -13.125 15.258 17.719 1 84.06 89 THR A N 1
ATOM 657 C CA . THR A 1 89 ? -13.5 16.625 17.344 1 84.06 89 THR A CA 1
ATOM 658 C C . THR A 1 89 ? -12.391 17.609 17.719 1 84.06 89 THR A C 1
ATOM 660 O O . THR A 1 89 ? -12.023 17.719 18.891 1 84.06 89 THR A O 1
ATOM 663 N N . THR A 1 90 ? -11.992 18.312 16.719 1 88.56 90 THR A N 1
ATOM 664 C CA . THR A 1 90 ? -10.867 19.219 16.938 1 88.56 90 THR A CA 1
ATOM 665 C C . THR A 1 90 ? -11.359 20.594 17.375 1 88.56 90 THR A C 1
ATOM 667 O O . THR A 1 90 ? -12.531 20.938 17.172 1 88.56 90 THR A O 1
ATOM 670 N N . PHE A 1 91 ? -10.602 21.375 18.078 1 94 91 PHE A N 1
ATOM 671 C CA . PHE A 1 91 ? -10.797 22.766 18.422 1 94 91 PHE A CA 1
ATOM 672 C C . PHE A 1 91 ? -11.984 22.938 19.375 1 94 91 PHE A C 1
ATOM 674 O O . PHE A 1 91 ? -12.773 23.859 19.219 1 94 91 PHE A O 1
ATOM 681 N N . LEU A 1 92 ? -12.141 22.031 20.328 1 92.12 92 LEU A N 1
ATOM 682 C CA . LEU A 1 92 ? -13.281 22.109 21.219 1 92.12 92 LEU A CA 1
ATOM 683 C C . LEU A 1 92 ? -13.273 23.422 22 1 92.12 92 LEU A C 1
ATOM 685 O O . LEU A 1 92 ? -14.273 24.141 22.031 1 92.12 92 LEU A O 1
ATOM 689 N N . GLY A 1 93 ? -12.172 23.719 22.641 1 94.25 93 GLY A N 1
ATOM 690 C CA . GLY A 1 93 ? -12.078 24.906 23.469 1 94.25 93 GLY A CA 1
ATOM 691 C C . GLY A 1 93 ? -12.234 26.203 22.688 1 94.25 93 GLY A C 1
ATOM 692 O O . GLY A 1 93 ? -13.07 27.047 23.031 1 94.25 93 GLY A O 1
ATOM 693 N N . SER A 1 94 ? -11.43 26.359 21.672 1 96.81 94 SER A N 1
ATOM 694 C CA . SER A 1 94 ? -11.469 27.578 20.875 1 96.81 94 SER A CA 1
ATOM 695 C C . SER A 1 94 ? -12.766 27.688 20.094 1 96.81 94 SER A C 1
ATOM 697 O O . SER A 1 94 ? -13.312 28.781 19.922 1 96.81 94 SER A O 1
ATOM 699 N N . GLY A 1 95 ? -13.273 26.547 19.656 1 95.5 95 GLY A N 1
ATOM 700 C CA . GLY A 1 95 ? -14.531 26.547 18.922 1 95.5 95 GLY A CA 1
ATOM 701 C C . GLY A 1 95 ? -15.703 27.016 19.75 1 95.5 95 GLY A C 1
ATOM 702 O O . GLY A 1 95 ? -16.609 27.703 19.234 1 95.5 95 GLY A O 1
ATOM 703 N N . ALA A 1 96 ? -15.68 26.656 20.984 1 93.44 96 ALA A N 1
ATOM 704 C CA . ALA A 1 96 ? -16.734 27.109 21.891 1 93.44 96 ALA A CA 1
ATOM 705 C C . ALA A 1 96 ? -16.719 28.625 22.047 1 93.44 96 ALA A C 1
ATOM 707 O O . ALA A 1 96 ? -17.766 29.266 22.016 1 93.44 96 ALA A O 1
ATOM 708 N N . LEU A 1 97 ? -15.562 29.156 22.219 1 95.81 97 LEU A N 1
ATOM 709 C CA . LEU A 1 97 ? -15.43 30.594 22.422 1 95.81 97 LEU A CA 1
ATOM 710 C C . LEU A 1 97 ? -15.781 31.359 21.141 1 95.81 97 LEU A C 1
ATOM 712 O O . LEU A 1 97 ? -16.344 32.438 21.203 1 95.81 97 LEU A O 1
ATOM 716 N N . ALA A 1 98 ? -15.406 30.75 20.016 1 96.19 98 ALA A N 1
ATOM 717 C CA . ALA A 1 98 ? -15.695 31.375 18.719 1 96.19 98 ALA A CA 1
ATOM 718 C C . ALA A 1 98 ? -17.156 31.188 18.344 1 96.19 98 ALA A C 1
ATOM 720 O O . ALA A 1 98 ? -17.656 31.859 17.438 1 96.19 98 ALA A O 1
ATOM 721 N N . GLY A 1 99 ? -17.828 30.312 18.969 1 92.81 99 GLY A N 1
ATOM 722 C CA . GLY A 1 99 ? -19.25 30.094 18.734 1 92.81 99 GLY A CA 1
ATOM 723 C C . GLY A 1 99 ? -19.531 29.219 17.516 1 92.81 99 GLY A C 1
ATOM 724 O O . GLY A 1 99 ? -20.578 29.359 16.891 1 92.81 99 GLY A O 1
ATOM 725 N N . ILE A 1 100 ? -18.609 28.375 17.172 1 91.75 100 ILE A N 1
ATOM 726 C CA . ILE A 1 100 ? -18.812 27.625 15.93 1 91.75 100 ILE A CA 1
ATOM 727 C C . ILE A 1 100 ? -19.172 26.188 16.266 1 91.75 100 ILE A C 1
ATOM 729 O O . ILE A 1 100 ? -19.359 25.359 15.359 1 91.75 100 ILE A O 1
ATOM 733 N N . LEU A 1 101 ? -19.266 25.781 17.531 1 89.88 101 LEU A N 1
ATOM 734 C CA . LEU A 1 101 ? -19.641 24.422 17.922 1 89.88 101 LEU A CA 1
ATOM 735 C C . LEU A 1 101 ? -21.125 24.344 18.266 1 89.88 101 LEU A C 1
ATOM 737 O O . LEU A 1 101 ? -21.641 25.188 19.016 1 89.88 101 LEU A O 1
ATOM 741 N N . PRO A 1 102 ? -21.703 23.422 17.703 1 87.31 102 PRO A N 1
ATOM 742 C CA . PRO A 1 102 ? -23.109 23.219 18.125 1 87.31 102 PRO A CA 1
ATOM 743 C C . PRO A 1 102 ? -23.219 22.641 19.531 1 87.31 102 PRO A C 1
ATOM 745 O O . PRO A 1 102 ? -22.297 22 20.016 1 87.31 102 PRO A O 1
ATOM 748 N N . ALA A 1 103 ? -24.359 22.859 20.062 1 86.19 103 ALA A N 1
ATOM 749 C CA . ALA A 1 103 ? -24.609 22.375 21.422 1 86.19 103 ALA A CA 1
ATOM 750 C C . ALA A 1 103 ? -24.516 20.844 21.484 1 86.19 103 ALA A C 1
ATOM 752 O O . ALA A 1 103 ? -24.172 20.281 22.516 1 86.19 103 ALA A O 1
ATOM 753 N N . THR A 1 104 ? -24.719 20.203 20.438 1 88.94 104 THR A N 1
ATOM 754 C CA . THR A 1 104 ? -24.688 18.734 20.359 1 88.94 104 THR A CA 1
ATOM 755 C C . THR A 1 104 ? -23.266 18.234 20.594 1 88.94 104 THR A C 1
ATOM 757 O O . THR A 1 104 ? -23.062 17.031 20.844 1 88.94 104 THR A O 1
ATOM 760 N N . THR A 1 105 ? -22.297 19.094 20.469 1 89.69 105 THR A N 1
ATOM 761 C CA . THR A 1 105 ? -20.922 18.719 20.719 1 89.69 105 THR A CA 1
ATOM 762 C C . THR A 1 105 ? -20.766 18.156 22.125 1 89.69 105 THR A C 1
ATOM 764 O O . THR A 1 105 ? -19.938 17.266 22.359 1 89.69 105 THR A O 1
ATOM 767 N N . LEU A 1 106 ? -21.578 18.578 23.031 1 89.19 106 LEU A N 1
ATOM 768 C CA . LEU A 1 106 ? -21.5 18.156 24.406 1 89.19 106 LEU A CA 1
ATOM 769 C C . LEU A 1 106 ? -21.891 16.688 24.547 1 89.19 106 LEU A C 1
ATOM 771 O O . LEU A 1 106 ? -21.516 16.016 25.516 1 89.19 106 LEU A O 1
ATOM 775 N N . GLU A 1 107 ? -22.531 16.203 23.5 1 91.75 107 GLU A N 1
ATOM 776 C CA . GLU A 1 107 ? -23.062 14.852 23.562 1 91.75 107 GLU A CA 1
ATOM 777 C C . GLU A 1 107 ? -22.188 13.867 22.797 1 91.75 107 GLU A C 1
ATOM 779 O O . GLU A 1 107 ? -22.469 12.672 22.766 1 91.75 107 GLU A O 1
ATOM 784 N N . ILE A 1 108 ? -21.141 14.359 22.25 1 91.31 108 ILE A N 1
ATOM 785 C CA . ILE A 1 108 ? -20.25 13.484 21.5 1 91.31 108 ILE A CA 1
ATOM 786 C C . ILE A 1 108 ? -19.562 12.508 22.453 1 91.31 108 ILE A C 1
ATOM 788 O O . ILE A 1 108 ? -18.938 12.922 23.438 1 91.31 108 ILE A O 1
ATOM 792 N N . PRO A 1 109 ? -19.656 11.188 22.188 1 92.75 109 PRO A N 1
ATOM 793 C CA . PRO A 1 109 ? -19.031 10.188 23.047 1 92.75 109 PRO A CA 1
ATOM 794 C C . PRO A 1 109 ? -17.594 9.859 22.625 1 92.75 109 PRO A C 1
ATOM 796 O O . PRO A 1 109 ? -17.234 10.039 21.469 1 92.75 109 PRO A O 1
ATOM 799 N N . ASP A 1 110 ? -16.891 9.484 23.641 1 91.31 110 ASP A N 1
ATOM 800 C CA . ASP A 1 110 ? -15.594 8.914 23.297 1 91.31 110 ASP A CA 1
ATOM 801 C C . ASP A 1 110 ? -15.703 7.41 23.062 1 91.31 110 ASP A C 1
ATOM 803 O O . ASP A 1 110 ? -16.797 6.883 22.875 1 91.31 110 ASP A O 1
ATOM 807 N N . LYS A 1 111 ? -14.578 6.668 22.906 1 85 111 LYS A N 1
ATOM 808 C CA . LYS A 1 111 ? -14.547 5.238 22.594 1 85 111 LYS A CA 1
ATOM 809 C C . LYS A 1 111 ? -15.195 4.426 23.719 1 85 111 LYS A C 1
ATOM 811 O O . LYS A 1 111 ? -15.656 3.307 23.484 1 85 111 LYS A O 1
ATOM 816 N N . ARG A 1 112 ? -15.281 4.949 24.953 1 90 112 ARG A N 1
ATOM 817 C CA . ARG A 1 112 ? -15.867 4.273 26.094 1 90 112 ARG A CA 1
ATOM 818 C C . ARG A 1 112 ? -17.297 4.738 26.344 1 90 112 ARG A C 1
ATOM 820 O O . ARG A 1 112 ? -17.844 4.527 27.422 1 90 112 ARG A O 1
ATOM 827 N N . ASN A 1 113 ? -17.719 5.617 25.5 1 92.31 113 ASN A N 1
ATOM 828 C CA . ASN A 1 113 ? -19.094 6.121 25.516 1 92.31 113 ASN A CA 1
ATOM 829 C C . ASN A 1 113 ? -19.281 7.184 26.594 1 92.31 113 ASN A C 1
ATOM 831 O O . ASN A 1 113 ? -20.375 7.336 27.141 1 92.31 113 ASN A O 1
ATOM 835 N N . VAL A 1 114 ? -18.297 7.789 27 1 93.19 114 VAL A N 1
ATOM 836 C CA . VAL A 1 114 ? -18.359 8.945 27.906 1 93.19 114 VAL A CA 1
ATOM 837 C C . VAL A 1 114 ? -18.438 10.227 27.078 1 93.19 114 VAL A C 1
ATOM 839 O O . VAL A 1 114 ? -17.609 10.461 26.203 1 93.19 114 VAL A O 1
ATOM 842 N N . THR A 1 115 ? -19.391 10.992 27.359 1 93.38 115 THR A N 1
ATOM 843 C CA . THR A 1 115 ? -19.594 12.188 26.562 1 93.38 115 THR A CA 1
ATOM 844 C C . THR A 1 115 ? -18.719 13.336 27.047 1 93.38 115 THR A C 1
ATOM 846 O O . THR A 1 115 ? -18.172 13.273 28.141 1 93.38 115 THR A O 1
ATOM 849 N N . VAL A 1 116 ? -18.625 14.375 26.234 1 92 116 VAL A N 1
ATOM 850 C CA . VAL A 1 116 ? -17.922 15.594 26.609 1 92 116 VAL A CA 1
ATOM 851 C C . VAL A 1 116 ? -18.531 16.172 27.891 1 92 116 VAL A C 1
ATOM 853 O O . VAL A 1 116 ? -17.812 16.562 28.812 1 92 116 VAL A O 1
ATOM 856 N N . LYS A 1 117 ? -19.828 16.219 27.922 1 91.12 117 LYS A N 1
ATOM 857 C CA . LYS A 1 117 ? -20.562 16.719 29.062 1 91.12 117 LYS A CA 1
ATOM 858 C C . LYS A 1 117 ? -20.203 15.961 30.328 1 91.12 117 LYS A C 1
ATOM 860 O O . LYS A 1 117 ? -20 16.562 31.391 1 91.12 117 LYS A O 1
ATOM 865 N N . ASP A 1 118 ? -20.109 14.703 30.188 1 91.81 118 ASP A N 1
ATOM 866 C CA . ASP A 1 118 ? -19.766 13.852 31.328 1 91.81 118 ASP A CA 1
ATOM 867 C C . ASP A 1 118 ? -18.391 14.195 31.891 1 91.81 118 ASP A C 1
ATOM 869 O O . ASP A 1 118 ? -18.203 14.258 33.094 1 91.81 118 ASP A O 1
ATOM 873 N N . VAL A 1 119 ? -17.484 14.359 31.016 1 91.31 119 VAL A N 1
ATOM 874 C CA . VAL A 1 119 ? -16.109 14.648 31.422 1 91.31 119 VAL A CA 1
ATOM 875 C C . VAL A 1 119 ? -16.062 16.016 32.125 1 91.31 119 VAL A C 1
ATOM 877 O O . VAL A 1 119 ? -15.344 16.172 33.125 1 91.31 119 VAL A O 1
ATOM 880 N N . LEU A 1 120 ? -16.734 16.953 31.562 1 89.25 120 LEU A N 1
ATOM 881 C CA . LEU A 1 120 ? -16.781 18.281 32.156 1 89.25 120 LEU A CA 1
ATOM 882 C C . LEU A 1 120 ? -17.391 18.234 33.562 1 89.25 120 LEU A C 1
ATOM 884 O O . LEU A 1 120 ? -16.859 18.859 34.5 1 89.25 120 LEU A O 1
ATOM 888 N N . LYS A 1 121 ? -18.422 17.516 33.688 1 87.25 121 LYS A N 1
ATOM 889 C CA . LYS A 1 121 ? -19.062 17.375 34.969 1 87.25 121 LYS A CA 1
ATOM 890 C C . LYS A 1 121 ? -18.125 16.719 35.969 1 87.25 121 LYS A C 1
ATOM 892 O O . LYS A 1 121 ? -18.109 17.109 37.156 1 87.25 121 LYS A O 1
ATOM 897 N N . GLU A 1 122 ? -17.453 15.773 35.562 1 87.94 122 GLU A N 1
ATOM 898 C CA . GLU A 1 122 ? -16.5 15.078 36.406 1 87.94 122 GLU A CA 1
ATOM 899 C C . GLU A 1 122 ? -15.43 16.031 36.938 1 87.94 122 GLU A C 1
ATOM 901 O O . GLU A 1 122 ? -14.852 15.805 38 1 87.94 122 GLU A O 1
ATOM 906 N N . ASN A 1 123 ? -15.195 17.016 36.188 1 84.88 123 ASN A N 1
ATOM 907 C CA . ASN A 1 123 ? -14.188 18 36.594 1 84.88 123 ASN A CA 1
ATOM 908 C C . ASN A 1 123 ? -14.82 19.25 37.188 1 84.88 123 ASN A C 1
ATOM 910 O O . ASN A 1 123 ? -14.234 20.328 37.156 1 84.88 123 ASN A O 1
ATOM 914 N N . SER A 1 124 ? -16.109 19.078 37.594 1 79.25 124 SER A N 1
ATOM 915 C CA . SER A 1 124 ? -16.859 20.062 38.344 1 79.25 124 SER A CA 1
ATOM 916 C C . SER A 1 124 ? -17.172 21.297 37.469 1 79.25 124 SER A C 1
ATOM 918 O O . SER A 1 124 ? -17.125 22.422 37.969 1 79.25 124 SER A O 1
ATOM 920 N N . ILE A 1 125 ? -17.234 21 36.281 1 78.88 125 ILE A N 1
ATOM 921 C CA . ILE A 1 125 ? -17.672 22.062 35.375 1 78.88 125 ILE A CA 1
ATOM 922 C C . ILE A 1 125 ? -19.094 21.781 34.906 1 78.88 125 ILE A C 1
ATOM 924 O O . ILE A 1 125 ? -19.375 20.703 34.344 1 78.88 125 ILE A O 1
ATOM 928 N N . GLU A 1 126 ? -20.016 22.609 35.375 1 73.38 126 GLU A N 1
ATOM 929 C CA . GLU A 1 126 ? -21.406 22.438 34.969 1 73.38 126 GLU A CA 1
ATOM 930 C C . GLU A 1 126 ? -21.578 22.781 33.469 1 73.38 126 GLU A C 1
ATOM 932 O O . GLU A 1 126 ? -21.375 23.922 33.062 1 73.38 126 GLU A O 1
ATOM 937 N N . ALA A 1 127 ? -21.734 21.766 32.75 1 69.12 127 ALA A N 1
ATOM 938 C CA . ALA A 1 127 ? -21.875 21.969 31.312 1 69.12 127 ALA A CA 1
ATOM 939 C C . ALA A 1 127 ? -23.344 21.891 30.875 1 69.12 127 ALA A C 1
ATOM 941 O O . ALA A 1 127 ? -23.922 20.797 30.859 1 69.12 127 ALA A O 1
ATOM 942 N N . ALA A 1 128 ? -24.094 22.891 30.938 1 69.44 128 ALA A N 1
ATOM 943 C CA . ALA A 1 128 ? -25.438 22.984 30.406 1 69.44 128 ALA A CA 1
ATOM 944 C C . ALA A 1 128 ? -25.453 23.703 29.062 1 69.44 128 ALA A C 1
ATOM 946 O O . ALA A 1 128 ? -24.578 24.531 28.781 1 69.44 128 ALA A O 1
ATOM 947 N N . GLU A 1 129 ? -26.25 23.312 28.281 1 75.94 129 GLU A N 1
ATOM 948 C CA . GLU A 1 129 ? -26.344 23.875 26.938 1 75.94 129 GLU A CA 1
ATOM 949 C C . GLU A 1 129 ? -26.344 25.406 26.969 1 75.94 129 GLU A C 1
ATOM 951 O O . GLU A 1 129 ? -25.672 26.047 26.172 1 75.94 129 GLU A O 1
ATOM 956 N N . GLU A 1 130 ? -27.094 25.875 27.828 1 77.06 130 GLU A N 1
ATOM 957 C CA . GLU A 1 130 ? -27.203 27.328 27.922 1 77.06 130 GLU A CA 1
ATOM 958 C C . GLU A 1 130 ? -25.859 27.953 28.266 1 77.06 130 GLU A C 1
ATOM 960 O O . GLU A 1 130 ? -25.5 29 27.734 1 77.06 130 GLU A O 1
ATOM 965 N N . MET A 1 131 ? -25.156 27.297 29.109 1 75.44 131 MET A N 1
ATOM 966 C CA . MET A 1 131 ? -23.859 27.812 29.516 1 75.44 131 MET A CA 1
ATOM 967 C C . MET A 1 131 ? -22.844 27.703 28.375 1 75.44 131 MET A C 1
ATOM 969 O O . MET A 1 131 ? -21.984 28.562 28.219 1 75.44 131 MET A O 1
ATOM 973 N N . PHE A 1 132 ? -23.031 26.656 27.656 1 78.31 132 PHE A N 1
ATOM 974 C CA . PHE A 1 132 ? -22.172 26.438 26.484 1 78.31 132 PHE A CA 1
ATOM 975 C C . PHE A 1 132 ? -22.328 27.578 25.484 1 78.31 132 PHE A C 1
ATOM 977 O O . PHE A 1 132 ? -21.328 28.078 24.953 1 78.31 132 PHE A O 1
ATOM 984 N N . LEU A 1 133 ? -23.547 28.047 25.359 1 78.56 133 LEU A N 1
ATOM 985 C CA . LEU A 1 133 ? -23.828 29.109 24.406 1 78.56 133 LEU A CA 1
ATOM 986 C C . LEU A 1 133 ? -23.312 30.453 24.906 1 78.56 133 LEU A C 1
ATOM 988 O O . LEU A 1 133 ? -23 31.344 24.109 1 78.56 133 LEU A O 1
ATOM 992 N N . GLN A 1 134 ? -23.203 30.484 26.219 1 82.88 134 GLN A N 1
ATOM 993 C CA . GLN A 1 134 ? -22.766 31.734 26.828 1 82.88 134 GLN A CA 1
ATOM 994 C C . GLN A 1 134 ? -21.25 31.891 26.766 1 82.88 134 GLN A C 1
ATOM 996 O O . GLN A 1 134 ? -20.719 32.969 27.016 1 82.88 134 GLN A O 1
ATOM 1001 N N . LEU A 1 135 ? -20.625 30.875 26.312 1 89.94 135 LEU A N 1
ATOM 1002 C CA . LEU A 1 135 ? -19.172 30.906 26.234 1 89.94 135 LEU A CA 1
ATOM 1003 C C . LEU A 1 135 ? -18.703 31.75 25.047 1 89.94 135 LEU A C 1
ATOM 1005 O O . LEU A 1 135 ? -17.578 32.219 25.031 1 89.94 135 LEU A O 1
ATOM 1009 N N . LYS A 1 136 ? -19.594 31.938 24.141 1 92.62 136 LYS A N 1
ATOM 1010 C CA . LYS A 1 136 ? -19.25 32.656 22.922 1 92.62 136 LYS A CA 1
ATOM 1011 C C . LYS A 1 136 ? -18.891 34.125 23.234 1 92.62 136 LYS A C 1
ATOM 1013 O O . LYS A 1 136 ? -19.641 34.812 23.906 1 92.62 136 LYS A O 1
ATOM 1018 N N . TYR A 1 137 ? -17.781 34.5 22.781 1 96.19 137 TYR A N 1
ATOM 1019 C CA . TYR A 1 137 ? -17.375 35.906 22.969 1 96.19 137 TYR A CA 1
ATOM 1020 C C . TYR A 1 137 ? -18.125 36.812 22 1 96.19 137 TYR A C 1
ATOM 1022 O O . TYR A 1 137 ? -18.406 36.406 20.859 1 96.19 137 TYR A O 1
ATOM 1030 N N . ASP A 1 138 ? -18.469 37.969 22.453 1 95.94 138 ASP A N 1
ATOM 1031 C CA . ASP A 1 138 ? -18.938 39.031 21.578 1 95.94 138 ASP A CA 1
ATOM 1032 C C . ASP A 1 138 ? -17.812 39.531 20.672 1 95.94 138 ASP A C 1
ATOM 1034 O O . ASP A 1 138 ? -16.812 40.062 21.172 1 95.94 138 ASP A O 1
ATOM 1038 N N . PRO A 1 139 ? -17.969 39.375 19.375 1 96.25 139 PRO A N 1
ATOM 1039 C CA . PRO A 1 139 ? -16.922 39.844 18.469 1 96.25 139 PRO A CA 1
ATOM 1040 C C . PRO A 1 139 ? -16.531 41.312 18.719 1 96.25 139 PRO A C 1
ATOM 1042 O O . PRO A 1 139 ? -15.367 41.656 18.516 1 96.25 139 PRO A O 1
ATOM 1045 N N . LYS A 1 140 ? -17.406 42.062 19.234 1 96.62 140 LYS A N 1
ATOM 1046 C CA . LYS A 1 140 ? -17.156 43.5 19.469 1 96.62 140 LYS A CA 1
ATOM 1047 C C . LYS A 1 140 ? -16.266 43.688 20.688 1 96.62 140 LYS A C 1
ATOM 1049 O O . LYS A 1 140 ? -15.711 44.781 20.891 1 96.62 140 LYS A O 1
ATOM 1054 N N . SER A 1 141 ? -16.141 42.688 21.453 1 97 141 SER A N 1
ATOM 1055 C CA . SER A 1 141 ? -15.328 42.781 22.672 1 97 141 SER A CA 1
ATOM 1056 C C . SER A 1 141 ? -13.883 42.375 22.406 1 97 141 SER A C 1
ATOM 1058 O O . SER A 1 141 ? -13.016 42.5 23.266 1 97 141 SER A O 1
ATOM 1060 N N . VAL A 1 142 ? -13.641 41.875 21.203 1 98.19 142 VAL A N 1
ATOM 1061 C CA . VAL A 1 142 ? -12.328 41.312 20.906 1 98.19 142 VAL A CA 1
ATOM 1062 C C . VAL A 1 142 ? -11.672 42.094 19.766 1 98.19 142 VAL A C 1
ATOM 1064 O O . VAL A 1 142 ? -12.297 42.344 18.734 1 98.19 142 VAL A O 1
ATOM 1067 N N . TRP A 1 143 ? -10.453 42.469 19.906 1 98.06 143 TRP A N 1
ATOM 1068 C CA . TRP A 1 143 ? -9.703 43.219 18.922 1 98.06 143 TRP A CA 1
ATOM 1069 C C . TRP A 1 143 ? -9.031 42.281 17.922 1 98.06 143 TRP A C 1
ATOM 1071 O O . TRP A 1 143 ? -9.016 42.562 16.719 1 98.06 143 TRP A O 1
ATOM 1081 N N . GLY A 1 144 ? -8.5 41.25 18.438 1 98.31 144 GLY A N 1
ATOM 1082 C CA . GLY A 1 144 ? -7.77 40.281 17.641 1 98.31 144 GLY A CA 1
ATOM 1083 C C . GLY A 1 144 ? -7.312 39.062 18.422 1 98.31 144 GLY A C 1
ATOM 1084 O O . GLY A 1 144 ? -7.457 39.031 19.656 1 98.31 144 GLY A O 1
ATOM 1085 N N . TYR A 1 145 ? -6.84 38.094 17.703 1 98.69 145 TYR A N 1
ATOM 1086 C CA . TYR A 1 145 ? -6.305 36.875 18.297 1 98.69 145 TYR A CA 1
ATOM 1087 C C . TYR A 1 145 ? -4.918 36.562 17.734 1 98.69 145 TYR A C 1
ATOM 1089 O O . TYR A 1 145 ? -4.711 36.562 16.531 1 98.69 145 TYR A O 1
ATOM 1097 N N . VAL A 1 146 ? -4.008 36.281 18.609 1 98.69 146 VAL A N 1
ATOM 1098 C CA . VAL A 1 146 ? -2.648 35.938 18.219 1 98.69 146 VAL A CA 1
ATOM 1099 C C . VAL A 1 146 ? -2.268 34.594 18.844 1 98.69 146 VAL A C 1
ATOM 1101 O O . VAL A 1 146 ? -2.553 34.344 20.016 1 98.69 146 VAL A O 1
ATOM 1104 N N . GLU A 1 147 ? -1.666 33.75 18.047 1 98.62 147 GLU A N 1
ATOM 1105 C CA . GLU A 1 147 ? -1.24 32.438 18.484 1 98.62 147 GLU A CA 1
ATOM 1106 C C . GLU A 1 147 ? 0.208 32.156 18.094 1 98.62 147 GLU A C 1
ATOM 1108 O O . GLU A 1 147 ? 0.589 32.344 16.938 1 98.62 147 GLU A O 1
ATOM 1113 N N . LEU A 1 148 ? 1.016 31.844 19.062 1 98.44 148 LEU A N 1
ATOM 1114 C CA . LEU A 1 148 ? 2.373 31.359 18.844 1 98.44 148 LEU A CA 1
ATOM 1115 C C . LEU A 1 148 ? 2.414 29.828 18.906 1 98.44 148 LEU A C 1
ATOM 1117 O O . LEU A 1 148 ? 1.819 29.219 19.797 1 98.44 148 LEU A O 1
ATOM 1121 N N . HIS A 1 149 ? 3.062 29.219 17.953 1 97.75 149 HIS A N 1
ATOM 1122 C CA . HIS A 1 149 ? 3.113 27.766 17.828 1 97.75 149 HIS A CA 1
ATOM 1123 C C . HIS A 1 149 ? 4.445 27.312 17.25 1 97.75 149 HIS A C 1
ATOM 1125 O O . HIS A 1 149 ? 5.113 28.062 16.547 1 97.75 149 HIS A O 1
ATOM 1131 N N . ILE A 1 150 ? 4.859 26.141 17.609 1 96.56 150 ILE A N 1
ATOM 1132 C CA . ILE A 1 150 ? 5.988 25.594 16.859 1 96.56 150 ILE A CA 1
ATOM 1133 C C . ILE A 1 150 ? 5.586 25.391 15.398 1 96.56 150 ILE A C 1
ATOM 1135 O O . ILE A 1 150 ? 4.41 25.188 15.094 1 96.56 150 ILE A O 1
ATOM 1139 N N . GLU A 1 151 ? 6.512 25.469 14.547 1 95.62 151 GLU A N 1
ATOM 1140 C CA . GLU A 1 151 ? 6.262 25.422 13.109 1 95.62 151 GLU A CA 1
ATOM 1141 C C . GLU A 1 151 ? 5.664 24.062 12.711 1 95.62 151 GLU A C 1
ATOM 1143 O O . GLU A 1 151 ? 4.77 24 11.867 1 95.62 151 GLU A O 1
ATOM 1148 N N . GLN A 1 152 ? 6.25 22.922 13.234 1 92.62 152 GLN A N 1
ATOM 1149 C CA . GLN A 1 152 ? 5.895 21.547 12.906 1 92.62 152 GLN A CA 1
ATOM 1150 C C . GLN A 1 152 ? 6.305 21.203 11.477 1 92.62 152 GLN A C 1
ATOM 1152 O O . GLN A 1 152 ? 5.602 20.453 10.789 1 92.62 152 GLN A O 1
ATOM 1157 N N . GLY A 1 153 ? 7.219 21.875 10.969 1 92.12 153 GLY A N 1
ATOM 1158 C CA . GLY A 1 153 ? 7.848 21.672 9.672 1 92.12 153 GLY A CA 1
ATOM 1159 C C . GLY A 1 153 ? 9.289 22.141 9.633 1 92.12 153 GLY A C 1
ATOM 1160 O O . GLY A 1 153 ? 9.781 22.734 10.586 1 92.12 153 GLY A O 1
ATOM 1161 N N . PRO A 1 154 ? 9.906 21.844 8.562 1 92.94 154 PRO A N 1
ATOM 1162 C CA . PRO A 1 154 ? 11.359 22.031 8.523 1 92.94 154 PRO A CA 1
ATOM 1163 C C . PRO A 1 154 ? 11.766 23.359 7.887 1 92.94 154 PRO A C 1
ATOM 1165 O O . PRO A 1 154 ? 12.961 23.609 7.699 1 92.94 154 PRO A O 1
ATOM 1168 N N . VAL A 1 155 ? 10.898 24.234 7.594 1 93.81 155 VAL A N 1
ATOM 1169 C CA . VAL A 1 155 ? 11.203 25.391 6.758 1 93.81 155 VAL A CA 1
ATOM 1170 C C . VAL A 1 155 ? 12.109 26.359 7.52 1 93.81 155 VAL A C 1
ATOM 1172 O O . VAL A 1 155 ? 13.133 26.797 6.996 1 93.81 155 VAL A O 1
ATOM 1175 N N . LEU A 1 156 ? 11.75 26.703 8.75 1 96.19 156 LEU A N 1
ATOM 1176 C CA . LEU A 1 156 ? 12.539 27.641 9.539 1 96.19 156 LEU A CA 1
ATOM 1177 C C . LEU A 1 156 ? 13.938 27.109 9.797 1 96.19 156 LEU A C 1
ATOM 1179 O O . LEU A 1 156 ? 14.906 27.859 9.797 1 96.19 156 LEU A O 1
ATOM 1183 N N . GLU A 1 157 ? 13.969 25.781 10.062 1 95.25 157 GLU A N 1
ATOM 1184 C CA . GLU A 1 157 ? 15.281 25.172 10.227 1 95.25 157 GLU A CA 1
ATOM 1185 C C . GLU A 1 157 ? 16.109 25.281 8.945 1 95.25 157 GLU A C 1
ATOM 1187 O O . GLU A 1 157 ? 17.312 25.562 8.992 1 95.25 157 GLU A O 1
ATOM 1192 N N . GLN A 1 158 ? 15.531 25.078 7.859 1 93.5 158 GLN A N 1
ATOM 1193 C CA . GLN A 1 158 ? 16.219 25.125 6.574 1 93.5 158 GLN A CA 1
ATOM 1194 C C . GLN A 1 158 ? 16.734 26.531 6.281 1 93.5 158 GLN A C 1
ATOM 1196 O O . GLN A 1 158 ? 17.844 26.688 5.762 1 93.5 158 GLN A O 1
ATOM 1201 N N . VAL A 1 159 ? 15.93 27.562 6.613 1 93.5 159 VAL A N 1
ATOM 1202 C CA . VAL A 1 159 ? 16.328 28.922 6.277 1 93.5 159 VAL A CA 1
ATOM 1203 C C . VAL A 1 159 ? 17.156 29.516 7.414 1 93.5 159 VAL A C 1
ATOM 1205 O O . VAL A 1 159 ? 17.734 30.609 7.277 1 93.5 159 VAL A O 1
ATOM 1208 N N . GLY A 1 160 ? 17.203 28.844 8.586 1 93.56 160 GLY A N 1
ATOM 1209 C CA . GLY A 1 160 ? 18.062 29.234 9.695 1 93.56 160 GLY A CA 1
ATOM 1210 C C . GLY A 1 160 ? 17.484 30.375 10.523 1 93.56 160 GLY A C 1
ATOM 1211 O O . GLY A 1 160 ? 18.234 31.25 10.984 1 93.56 160 GLY A O 1
ATOM 1212 N N . PHE A 1 161 ? 16.156 30.484 10.617 1 95.75 161 PHE A N 1
ATOM 1213 C CA . PHE A 1 161 ? 15.508 31.516 11.414 1 95.75 161 PHE A CA 1
ATOM 1214 C C . PHE A 1 161 ? 14.766 30.922 12.594 1 95.75 161 PHE A C 1
ATOM 1216 O O . PHE A 1 161 ? 14.133 29.859 12.469 1 95.75 161 PHE A O 1
ATOM 1223 N N . PRO A 1 162 ? 14.836 31.516 13.703 1 96.44 162 PRO A N 1
ATOM 1224 C CA . PRO A 1 162 ? 14.172 30.984 14.891 1 96.44 162 PRO A CA 1
ATOM 1225 C C . PRO A 1 162 ? 12.656 31.203 14.867 1 96.44 162 PRO A C 1
ATOM 1227 O O . PRO A 1 162 ? 11.914 30.438 15.492 1 96.44 162 PRO A O 1
ATOM 1230 N N . LEU A 1 163 ? 12.219 32.281 14.219 1 97.81 163 LEU A N 1
ATOM 1231 C CA . LEU A 1 163 ? 10.805 32.656 14.172 1 97.81 163 LEU A CA 1
ATOM 1232 C C . LEU A 1 163 ? 10.359 32.906 12.742 1 97.81 163 LEU A C 1
ATOM 1234 O O . LEU A 1 163 ? 11.172 33.25 11.883 1 97.81 163 LEU A O 1
ATOM 1238 N N . GLY A 1 164 ? 9.125 32.719 12.523 1 97.75 164 GLY A N 1
ATOM 1239 C CA . GLY A 1 164 ? 8.484 33.062 11.273 1 97.75 164 GLY A CA 1
ATOM 1240 C C . GLY A 1 164 ? 7.035 33.5 11.438 1 97.75 164 GLY A C 1
ATOM 1241 O O . GLY A 1 164 ? 6.324 32.969 12.305 1 97.75 164 GLY A O 1
ATOM 1242 N N . VAL A 1 165 ? 6.633 34.438 10.609 1 98 165 VAL A N 1
ATOM 1243 C CA . VAL A 1 165 ? 5.242 34.875 10.648 1 98 165 VAL A CA 1
ATOM 1244 C C . VAL A 1 165 ? 4.391 34 9.742 1 98 165 VAL A C 1
ATOM 1246 O O . VAL A 1 165 ? 4.836 33.594 8.664 1 98 165 VAL A O 1
ATOM 1249 N N . VAL A 1 166 ? 3.205 33.688 10.195 1 97.5 166 VAL A N 1
ATOM 1250 C CA . VAL A 1 166 ? 2.316 32.812 9.438 1 97.5 166 VAL A CA 1
ATOM 1251 C C . VAL A 1 166 ? 1.413 33.656 8.539 1 97.5 166 VAL A C 1
ATOM 1253 O O . VAL A 1 166 ? 0.697 34.531 9.016 1 97.5 166 VAL A O 1
ATOM 1256 N N . LYS A 1 167 ? 1.443 33.406 7.273 1 95.25 167 LYS A N 1
ATOM 1257 C CA . LYS A 1 167 ? 0.599 34.094 6.297 1 95.25 167 LYS A CA 1
ATOM 1258 C C . LYS A 1 167 ? -0.858 33.656 6.43 1 95.25 167 LYS A C 1
ATOM 1260 O O . LYS A 1 167 ? -1.771 34.469 6.258 1 95.25 167 LYS A O 1
ATOM 1265 N N . GLY A 1 168 ? -0.99 32.5 6.684 1 96.69 168 GLY A N 1
ATOM 1266 C CA . GLY A 1 168 ? -2.291 31.859 6.844 1 96.69 168 GLY A CA 1
ATOM 1267 C C . GLY A 1 168 ? -2.205 30.359 7.082 1 96.69 168 GLY A C 1
ATOM 1268 O O . GLY A 1 168 ? -1.12 29.781 7.023 1 96.69 168 GLY A O 1
ATOM 1269 N N . ILE A 1 169 ? -3.334 29.766 7.387 1 97 169 ILE A N 1
ATOM 1270 C CA . ILE A 1 169 ? -3.475 28.328 7.586 1 97 169 ILE A CA 1
ATOM 1271 C C . ILE A 1 169 ? -4.098 27.703 6.344 1 97 169 ILE A C 1
ATOM 1273 O O . ILE A 1 169 ? -5.145 28.156 5.867 1 97 169 ILE A O 1
ATOM 1277 N N . ALA A 1 170 ? -3.463 26.703 5.871 1 96.69 170 ALA A N 1
ATOM 1278 C CA . ALA A 1 170 ? -3.852 26.078 4.605 1 96.69 170 ALA A CA 1
ATOM 1279 C C . ALA A 1 170 ? -5.227 25.422 4.715 1 96.69 170 ALA A C 1
ATOM 1281 O O . ALA A 1 170 ? -5.574 24.87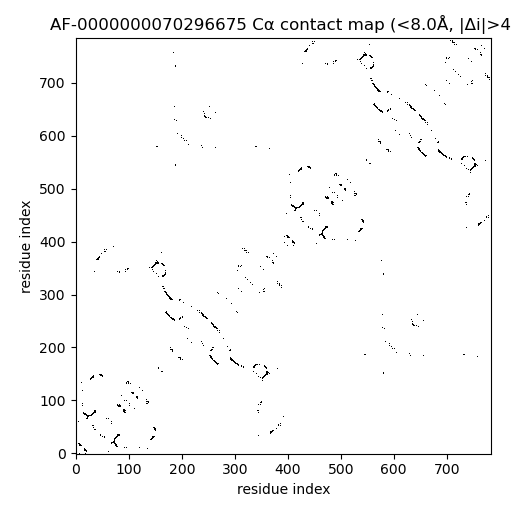5 5.762 1 96.69 170 ALA A O 1
ATOM 1282 N N . GLY A 1 171 ? -5.965 25.562 3.576 1 96.25 171 GLY A N 1
ATOM 1283 C CA . GLY A 1 171 ? -7.113 24.688 3.43 1 96.25 171 GLY A CA 1
ATOM 1284 C C . GLY A 1 171 ? -6.727 23.234 3.201 1 96.25 171 GLY A C 1
ATOM 1285 O O . GLY A 1 171 ? -5.57 22.938 2.893 1 96.25 171 GLY A O 1
ATOM 1286 N N . GLN A 1 172 ? -7.707 22.328 3.393 1 96.19 172 GLN A N 1
ATOM 1287 C CA . GLN A 1 172 ? -7.402 20.906 3.34 1 96.19 172 GLN A CA 1
ATOM 1288 C C . GLN A 1 172 ? -8.539 20.125 2.688 1 96.19 172 GLN A C 1
ATOM 1290 O O . GLN A 1 172 ? -9.711 20.391 2.949 1 96.19 172 GLN A O 1
ATOM 1295 N N . THR A 1 173 ? -8.203 19.297 1.81 1 97.25 173 THR A N 1
ATOM 1296 C CA . THR A 1 173 ? -9.117 18.297 1.261 1 97.25 173 THR A CA 1
ATOM 1297 C C . THR A 1 173 ? -8.539 16.891 1.396 1 97.25 173 THR A C 1
ATOM 1299 O O . THR A 1 173 ? -7.383 16.656 1.056 1 97.25 173 THR A O 1
ATOM 1302 N N . ARG A 1 174 ? -9.328 15.984 1.929 1 97.12 174 ARG A N 1
ATOM 1303 C CA . ARG A 1 174 ? -8.93 14.578 2.021 1 97.12 174 ARG A CA 1
ATOM 1304 C C . ARG A 1 174 ? -9.797 13.703 1.123 1 97.12 174 ARG A C 1
ATOM 1306 O O . ARG A 1 174 ? -11.023 13.828 1.129 1 97.12 174 ARG A O 1
ATOM 1313 N N . LEU A 1 175 ? -9.133 12.922 0.341 1 98.25 175 LEU A N 1
ATOM 1314 C CA . LEU A 1 175 ? -9.812 12 -0.563 1 98.25 175 LEU A CA 1
ATOM 1315 C C . LEU A 1 175 ? -9.469 10.555 -0.218 1 98.25 175 LEU A C 1
ATOM 1317 O O . LEU A 1 175 ? -8.438 10.281 0.393 1 98.25 175 LEU A O 1
ATOM 1321 N N . LYS A 1 176 ? -10.336 9.719 -0.51 1 98.44 176 LYS A N 1
ATOM 1322 C CA . LYS A 1 176 ? -10.125 8.273 -0.569 1 98.44 176 LYS A CA 1
ATOM 1323 C C . LYS A 1 176 ? -10.336 7.742 -1.984 1 98.44 176 LYS A C 1
ATOM 1325 O O . LYS A 1 176 ? -11.406 7.914 -2.562 1 98.44 176 LYS A O 1
ATOM 1330 N N . VAL A 1 177 ? -9.367 7.164 -2.562 1 98.81 177 VAL A N 1
ATOM 1331 C CA . VAL A 1 177 ? -9.438 6.641 -3.924 1 98.81 177 VAL A CA 1
ATOM 1332 C C . VAL A 1 177 ? -9.445 5.117 -3.895 1 98.81 177 VAL A C 1
ATOM 1334 O O . VAL A 1 177 ? -8.578 4.496 -3.268 1 98.81 177 VAL A O 1
ATOM 1337 N N . THR A 1 178 ? -10.383 4.543 -4.473 1 98.88 178 THR A N 1
ATOM 1338 C CA . THR A 1 178 ? -10.477 3.098 -4.633 1 98.88 178 THR A CA 1
ATOM 1339 C C . THR A 1 178 ? -10.312 2.705 -6.102 1 98.88 178 THR A C 1
ATOM 1341 O O . THR A 1 178 ? -11.055 3.178 -6.961 1 98.88 178 THR A O 1
ATOM 1344 N N . VAL A 1 179 ? -9.359 1.91 -6.398 1 98.81 179 VAL A N 1
ATOM 1345 C CA . VAL A 1 179 ? -9.109 1.386 -7.734 1 98.81 179 VAL A CA 1
ATOM 1346 C C . VAL A 1 179 ? -9.445 -0.103 -7.781 1 98.81 179 VAL A C 1
ATOM 1348 O O . VAL A 1 179 ? -8.891 -0.893 -7.012 1 98.81 179 VAL A O 1
ATOM 1351 N N . ARG A 1 180 ? -10.336 -0.518 -8.617 1 98.5 180 ARG A N 1
ATOM 1352 C CA . ARG A 1 180 ? -10.766 -1.907 -8.727 1 98.5 180 ARG A CA 1
ATOM 1353 C C . ARG A 1 180 ? -10.406 -2.486 -10.086 1 98.5 180 ARG A C 1
ATOM 1355 O O . ARG A 1 180 ? -10.633 -1.852 -11.117 1 98.5 180 ARG A O 1
ATOM 1362 N N . GLY A 1 181 ? -9.758 -3.6 -10.078 1 97.62 181 GLY A N 1
ATOM 1363 C CA . GLY A 1 181 ? -9.43 -4.344 -11.289 1 97.62 181 GLY A CA 1
ATOM 1364 C C . GLY A 1 181 ? -9.836 -5.805 -11.211 1 97.62 181 GLY A C 1
ATOM 1365 O O . GLY A 1 181 ? -10.898 -6.133 -10.688 1 97.62 181 GLY A O 1
ATOM 1366 N N . SER A 1 182 ? -9.039 -6.656 -11.812 1 93.81 182 SER A N 1
ATOM 1367 C CA . SER A 1 182 ? -9.336 -8.086 -11.836 1 93.81 182 SER A CA 1
ATOM 1368 C C . SER A 1 182 ? -8.289 -8.875 -11.055 1 93.81 182 SER A C 1
ATOM 1370 O O . SER A 1 182 ? -7.102 -8.844 -11.383 1 93.81 182 SER A O 1
ATOM 1372 N N . GLN A 1 183 ? -8.852 -9.531 -10.047 1 91.94 183 GLN A N 1
ATOM 1373 C CA . GLN A 1 183 ? -7.988 -10.414 -9.266 1 91.94 183 GLN A CA 1
ATOM 1374 C C . GLN A 1 183 ? -7.496 -11.586 -10.109 1 91.94 183 GLN A C 1
ATOM 1376 O O . GLN A 1 183 ? -8.211 -12.07 -10.992 1 91.94 183 GLN A O 1
ATOM 1381 N N . GLY A 1 184 ? -6.258 -12.062 -9.875 1 89.75 184 GLY A N 1
ATOM 1382 C CA . GLY A 1 184 ? -5.715 -13.203 -10.594 1 89.75 184 GLY A CA 1
ATOM 1383 C C . GLY A 1 184 ? -4.473 -13.789 -9.938 1 89.75 184 GLY A C 1
ATOM 1384 O O . GLY A 1 184 ? -3.93 -13.195 -9 1 89.75 184 GLY A O 1
ATOM 1385 N N . HIS A 1 185 ? -4.105 -14.953 -10.414 1 90.88 185 HIS A N 1
ATOM 1386 C CA . HIS A 1 185 ? -2.857 -15.578 -9.984 1 90.88 185 HIS A CA 1
ATOM 1387 C C . HIS A 1 185 ? -1.647 -14.828 -10.531 1 90.88 185 HIS A C 1
ATOM 1389 O O . HIS A 1 185 ? -1.603 -14.5 -11.719 1 90.88 185 HIS A O 1
ATOM 1395 N N . ALA A 1 186 ? -0.658 -14.555 -9.703 1 93.44 186 ALA A N 1
ATOM 1396 C CA . ALA A 1 186 ? 0.513 -13.758 -10.055 1 93.44 186 ALA A CA 1
ATOM 1397 C C . ALA A 1 186 ? 1.269 -14.375 -11.227 1 93.44 186 ALA A C 1
ATOM 1399 O O . ALA A 1 186 ? 1.894 -13.664 -12.016 1 93.44 186 ALA A O 1
ATOM 1400 N N . GLY A 1 187 ? 1.162 -15.641 -11.32 1 93.75 187 GLY A N 1
ATOM 1401 C CA . GLY A 1 187 ? 2.002 -16.312 -12.297 1 93.75 187 GLY A CA 1
ATOM 1402 C C . GLY A 1 187 ? 1.25 -16.719 -13.555 1 93.75 187 GLY A C 1
ATOM 1403 O O . GLY A 1 187 ? 1.861 -17 -14.586 1 93.75 187 GLY A O 1
ATOM 1404 N N . THR A 1 188 ? -0.058 -16.719 -13.508 1 92.56 188 THR A N 1
ATOM 1405 C CA . THR A 1 188 ? -0.768 -17.391 -14.594 1 92.56 188 THR A CA 1
ATOM 1406 C C . THR A 1 188 ? -1.438 -16.375 -15.508 1 92.56 188 THR A C 1
ATOM 1408 O O . THR A 1 188 ? -1.903 -16.719 -16.594 1 92.56 188 THR A O 1
ATOM 1411 N N . VAL A 1 189 ? -1.444 -15.125 -15.117 1 92.94 189 VAL A N 1
ATOM 1412 C CA . VAL A 1 189 ? -2.039 -14.094 -15.953 1 92.94 189 VAL A CA 1
ATOM 1413 C C . VAL A 1 189 ? -0.938 -13.32 -16.688 1 92.94 189 VAL A C 1
ATOM 1415 O O . VAL A 1 189 ? -0.132 -12.633 -16.062 1 92.94 189 VAL A O 1
ATOM 1418 N N . PRO A 1 190 ? -0.925 -13.422 -17.984 1 93.69 190 PRO A N 1
ATOM 1419 C CA . PRO A 1 190 ? 0.076 -12.664 -18.734 1 93.69 190 PRO A CA 1
ATOM 1420 C C . PRO A 1 190 ? -0.017 -11.164 -18.5 1 93.69 190 PRO A C 1
ATOM 1422 O O . PRO A 1 190 ? -1.104 -10.641 -18.234 1 93.69 190 PRO A O 1
ATOM 1425 N N . MET A 1 191 ? 1.087 -10.492 -18.672 1 95.31 191 MET A N 1
ATOM 1426 C CA . MET A 1 191 ? 1.136 -9.062 -18.406 1 95.31 191 MET A CA 1
ATOM 1427 C C . MET A 1 191 ? 0.123 -8.312 -19.266 1 95.31 191 MET A C 1
ATOM 1429 O O . MET A 1 191 ? -0.566 -7.41 -18.781 1 95.31 191 MET A O 1
ATOM 1433 N N . SER A 1 192 ? -0.015 -8.734 -20.516 1 92.44 192 SER A N 1
ATOM 1434 C CA . SER A 1 192 ? -0.835 -8.016 -21.484 1 92.44 192 SER A CA 1
ATOM 1435 C C . SER A 1 192 ? -2.322 -8.195 -21.188 1 92.44 192 SER A C 1
ATOM 1437 O O . SER A 1 192 ? -3.158 -7.473 -21.734 1 92.44 192 SER A O 1
ATOM 1439 N N . MET A 1 193 ? -2.66 -9.094 -20.328 1 93.06 193 MET A N 1
ATOM 1440 C CA . MET A 1 193 ? -4.066 -9.398 -20.094 1 93.06 193 MET A CA 1
ATOM 1441 C C . MET A 1 193 ? -4.512 -8.891 -18.734 1 93.06 193 MET A C 1
ATOM 1443 O O . MET A 1 193 ? -5.66 -9.094 -18.328 1 93.06 193 MET A O 1
ATOM 1447 N N . ARG A 1 194 ? -3.637 -8.188 -18.062 1 95.5 194 ARG A N 1
ATOM 1448 C CA . ARG A 1 194 ? -3.912 -7.812 -16.672 1 95.5 194 ARG A CA 1
ATOM 1449 C C . ARG A 1 194 ? -4.699 -6.508 -16.594 1 95.5 194 ARG A C 1
ATOM 1451 O O . ARG A 1 194 ? -4.449 -5.586 -17.375 1 95.5 194 ARG A O 1
ATOM 1458 N N . GLN A 1 195 ? -5.68 -6.449 -15.781 1 96.88 195 GLN A N 1
ATOM 1459 C CA . GLN A 1 195 ? -6.297 -5.242 -15.242 1 96.88 195 GLN A CA 1
ATOM 1460 C C . GLN A 1 195 ? -5.887 -5.02 -13.789 1 96.88 195 GLN A C 1
ATOM 1462 O O . GLN A 1 195 ? -6.711 -5.148 -12.883 1 96.88 195 GLN A O 1
ATOM 1467 N N . ASP A 1 196 ? -4.68 -4.598 -13.578 1 97.75 196 ASP A N 1
ATOM 1468 C CA . ASP A 1 196 ? -4.012 -4.586 -12.281 1 97.75 196 ASP A CA 1
ATOM 1469 C C . ASP A 1 196 ? -4.211 -3.246 -11.578 1 97.75 196 ASP A C 1
ATOM 1471 O O . ASP A 1 196 ? -3.629 -2.236 -11.977 1 97.75 196 ASP A O 1
ATOM 1475 N N . PRO A 1 197 ? -4.957 -3.268 -10.5 1 98.69 197 PRO A N 1
ATOM 1476 C CA . PRO A 1 197 ? -5.195 -1.989 -9.828 1 98.69 197 PRO A CA 1
ATOM 1477 C C . PRO A 1 197 ? -3.959 -1.463 -9.102 1 98.69 197 PRO A C 1
ATOM 1479 O O . PRO A 1 197 ? -3.873 -0.267 -8.812 1 98.69 197 PRO A O 1
ATOM 1482 N N . MET A 1 198 ? -3.002 -2.32 -8.758 1 98.69 198 MET A N 1
ATOM 1483 C CA . MET A 1 198 ? -1.799 -1.884 -8.055 1 98.69 198 MET A CA 1
ATOM 1484 C C . MET A 1 198 ? -0.966 -0.953 -8.93 1 98.69 198 MET A C 1
ATOM 1486 O O . MET A 1 198 ? -0.535 0.11 -8.484 1 98.69 198 MET A O 1
ATOM 1490 N N . VAL A 1 199 ? -0.75 -1.301 -10.156 1 98.69 199 VAL A N 1
ATOM 1491 C CA . VAL A 1 199 ? 0.062 -0.486 -11.055 1 98.69 199 VAL A CA 1
ATOM 1492 C C . VAL A 1 199 ? -0.695 0.788 -11.422 1 98.69 199 VAL A C 1
ATOM 1494 O O . VAL A 1 199 ? -0.09 1.847 -11.602 1 98.69 199 VAL A O 1
ATOM 1497 N N . ALA A 1 200 ? -2.037 0.663 -11.578 1 98.81 200 ALA A N 1
ATOM 1498 C CA . ALA A 1 200 ? -2.85 1.854 -11.812 1 98.81 200 ALA A CA 1
ATOM 1499 C C . ALA A 1 200 ? -2.691 2.859 -10.68 1 98.81 200 ALA A C 1
ATOM 1501 O O . ALA A 1 200 ? -2.443 4.043 -10.914 1 98.81 200 ALA A O 1
ATOM 1502 N N . ALA A 1 201 ? -2.842 2.375 -9.484 1 98.88 201 ALA A N 1
ATOM 1503 C CA . ALA A 1 201 ? -2.689 3.23 -8.312 1 98.88 201 ALA A CA 1
ATOM 1504 C C . ALA A 1 201 ? -1.293 3.844 -8.258 1 98.88 201 ALA A C 1
ATOM 1506 O O . ALA A 1 201 ? -1.142 5.031 -7.957 1 98.88 201 ALA A O 1
ATOM 1507 N N . ALA A 1 202 ? -0.262 3.021 -8.523 1 98.88 202 ALA A N 1
ATOM 1508 C CA . ALA A 1 202 ? 1.114 3.51 -8.523 1 98.88 202 ALA A CA 1
ATOM 1509 C C . ALA A 1 202 ? 1.295 4.645 -9.531 1 98.88 202 ALA A C 1
ATOM 1511 O O . ALA A 1 202 ? 1.9 5.672 -9.219 1 98.88 202 ALA A O 1
ATOM 1512 N N . GLU A 1 203 ? 0.777 4.445 -10.703 1 98.88 203 GLU A N 1
ATOM 1513 C CA . GLU A 1 203 ? 0.856 5.48 -11.734 1 98.88 203 GLU A CA 1
ATOM 1514 C C . GLU A 1 203 ? 0.14 6.754 -11.289 1 98.88 203 GLU A C 1
ATOM 1516 O O . GLU A 1 203 ? 0.623 7.863 -11.531 1 98.88 203 GLU A O 1
ATOM 1521 N N . GLN A 1 204 ? -1 6.602 -10.695 1 98.88 204 GLN A N 1
ATOM 1522 C CA . GLN A 1 204 ? -1.763 7.738 -10.188 1 98.88 204 GLN A CA 1
ATOM 1523 C C . GLN A 1 204 ? -0.977 8.5 -9.125 1 98.88 204 GLN A C 1
ATOM 1525 O O . GLN A 1 204 ? -0.969 9.734 -9.117 1 98.88 204 GLN A O 1
ATOM 1530 N N . ILE A 1 205 ? -0.33 7.805 -8.227 1 98.81 205 ILE A N 1
ATOM 1531 C CA . ILE A 1 205 ? 0.429 8.398 -7.133 1 98.81 205 ILE A CA 1
ATOM 1532 C C . ILE A 1 205 ? 1.606 9.195 -7.691 1 98.81 205 ILE A C 1
ATOM 1534 O O . ILE A 1 205 ? 1.87 10.32 -7.254 1 98.81 205 ILE A O 1
ATOM 1538 N N . VAL A 1 206 ? 2.307 8.641 -8.68 1 98.62 206 VAL A N 1
ATOM 1539 C CA . VAL A 1 206 ? 3.422 9.336 -9.312 1 98.62 206 VAL A CA 1
ATOM 1540 C C . VAL A 1 206 ? 2.916 10.602 -9.992 1 98.62 206 VAL A C 1
ATOM 1542 O O . VAL A 1 206 ? 3.537 11.664 -9.891 1 98.62 206 VAL A O 1
ATOM 1545 N N . LEU A 1 207 ? 1.822 10.484 -10.672 1 98.06 207 LEU A N 1
ATOM 1546 C CA . LEU A 1 207 ? 1.228 11.633 -11.344 1 98.06 207 LEU A CA 1
ATOM 1547 C C . LEU A 1 207 ? 0.857 12.727 -10.344 1 98.06 207 LEU A C 1
ATOM 1549 O O . LEU A 1 207 ? 1.086 13.906 -10.594 1 98.06 207 LEU A O 1
ATOM 1553 N N . MET A 1 208 ? 0.257 12.359 -9.258 1 97.94 208 MET A N 1
ATOM 1554 C CA . MET A 1 208 ? -0.155 13.297 -8.219 1 97.94 208 MET A CA 1
ATOM 1555 C C . MET A 1 208 ? 1.04 14.086 -7.691 1 97.94 208 MET A C 1
ATOM 1557 O O . MET A 1 208 ? 0.958 15.305 -7.516 1 97.94 208 MET A O 1
ATOM 1561 N N . GLU A 1 209 ? 2.121 13.352 -7.402 1 97.44 209 GLU A N 1
ATOM 1562 C CA . GLU A 1 209 ? 3.32 14.047 -6.934 1 97.44 209 GLU A CA 1
ATOM 1563 C C . GLU A 1 209 ? 3.785 15.094 -7.945 1 97.44 209 GLU A C 1
ATOM 1565 O O . GLU A 1 209 ? 4.129 16.219 -7.57 1 97.44 209 GLU A O 1
ATOM 1570 N N . SER A 1 210 ? 3.828 14.672 -9.203 1 96.25 210 SER A N 1
ATOM 1571 C CA . SER A 1 210 ? 4.27 15.586 -10.258 1 96.25 210 SER A CA 1
ATOM 1572 C C . SER A 1 210 ? 3.383 16.828 -10.328 1 96.25 210 SER A C 1
ATOM 1574 O O . SER A 1 210 ? 3.883 17.938 -10.438 1 96.25 210 SER A O 1
ATOM 1576 N N . LEU A 1 211 ? 2.117 16.656 -10.25 1 95.06 211 LEU A N 1
ATOM 1577 C CA . LEU A 1 211 ? 1.157 17.75 -10.281 1 95.06 211 LEU A CA 1
ATOM 1578 C C . LEU A 1 211 ? 1.368 18.688 -9.102 1 95.06 211 LEU A C 1
ATOM 1580 O O . LEU A 1 211 ? 1.338 19.922 -9.266 1 95.06 211 LEU A O 1
ATOM 1584 N N . CYS A 1 212 ? 1.61 18.156 -7.91 1 95.25 212 CYS A N 1
ATOM 1585 C CA . CYS A 1 212 ? 1.715 18.969 -6.703 1 95.25 212 CYS A CA 1
ATOM 1586 C C . CYS A 1 212 ? 3.068 19.672 -6.633 1 95.25 212 CYS A C 1
ATOM 1588 O O . CYS A 1 212 ? 3.197 20.719 -6 1 95.25 212 CYS A O 1
ATOM 1590 N N . LYS A 1 213 ? 4.055 19.094 -7.277 1 94.25 213 LYS A N 1
ATOM 1591 C CA . LYS A 1 213 ? 5.363 19.734 -7.355 1 94.25 213 LYS A CA 1
ATOM 1592 C C . LYS A 1 213 ? 5.363 20.844 -8.406 1 94.25 213 LYS A C 1
ATOM 1594 O O . LYS A 1 213 ? 6.031 21.859 -8.234 1 94.25 213 LYS A O 1
ATOM 1599 N N . HIS A 1 214 ? 4.578 20.609 -9.508 1 92.81 214 HIS A N 1
ATOM 1600 C CA . HIS A 1 214 ? 4.582 21.516 -10.648 1 92.81 214 HIS A CA 1
ATOM 1601 C C . HIS A 1 214 ? 3.164 21.828 -11.109 1 92.81 214 HIS A C 1
ATOM 1603 O O . HIS A 1 214 ? 2.809 21.578 -12.258 1 92.81 214 HIS A O 1
ATOM 1609 N N . PRO A 1 215 ? 2.453 22.453 -10.25 1 90.19 215 PRO A N 1
ATOM 1610 C CA . PRO A 1 215 ? 1.059 22.719 -10.625 1 90.19 215 PRO A CA 1
ATOM 1611 C C . PRO A 1 215 ? 0.93 23.594 -11.867 1 90.19 215 PRO A C 1
ATOM 1613 O O . PRO A 1 215 ? -0.061 23.5 -12.594 1 90.19 215 PRO A O 1
ATOM 1616 N N . GLU A 1 216 ? 1.877 24.438 -12.18 1 87.31 216 GLU A N 1
ATOM 1617 C CA . GLU A 1 216 ? 1.841 25.344 -13.328 1 87.31 216 GLU A CA 1
ATOM 1618 C C . GLU A 1 216 ? 1.853 24.578 -14.641 1 87.31 216 GLU A C 1
ATOM 1620 O O . GLU A 1 216 ? 1.351 25.062 -15.656 1 87.31 216 GLU A O 1
ATOM 1625 N N . GLU A 1 217 ? 2.398 23.375 -14.617 1 85.94 217 GLU A N 1
ATOM 1626 C CA . GLU A 1 217 ? 2.488 22.547 -15.82 1 85.94 217 GLU A CA 1
ATOM 1627 C C . GLU A 1 217 ? 1.16 21.859 -16.125 1 85.94 217 GLU A C 1
ATOM 1629 O O . GLU A 1 217 ? 0.937 21.406 -17.25 1 85.94 217 GLU A O 1
ATOM 1634 N N . TYR A 1 218 ? 0.31 21.797 -15.164 1 81.69 218 TYR A N 1
ATOM 1635 C CA . TYR A 1 218 ? -0.903 21 -15.32 1 81.69 218 TYR A CA 1
ATOM 1636 C C . TYR A 1 218 ? -2.137 21.891 -15.367 1 81.69 218 TYR A C 1
ATOM 1638 O O . TYR A 1 218 ? -3.162 21.516 -15.945 1 81.69 218 TYR A O 1
ATOM 1646 N N . LEU A 1 219 ? -2.035 23 -14.672 1 79.75 219 LEU A N 1
ATOM 1647 C CA . LEU A 1 219 ? -3.203 23.875 -14.586 1 79.75 219 LEU A CA 1
ATOM 1648 C C . LEU A 1 219 ? -3.166 24.922 -15.688 1 79.75 219 LEU A C 1
ATOM 1650 O O . LEU A 1 219 ? -2.109 25.484 -15.977 1 79.75 219 LEU A O 1
ATOM 1654 N N . SER A 1 220 ? -4.031 24.734 -16.766 1 66.25 220 SER A N 1
ATOM 1655 C CA . SER A 1 220 ? -4.145 25.719 -17.828 1 66.25 220 SER A CA 1
ATOM 1656 C C . SER A 1 220 ? -4.773 27.016 -17.312 1 66.25 220 SER A C 1
ATOM 1658 O O . SER A 1 220 ? -5.609 26.984 -16.406 1 66.25 220 SER A O 1
ATOM 1660 N N . TYR A 1 221 ? -4.059 28.078 -17.531 1 55.53 221 TYR A N 1
ATOM 1661 C CA . TYR A 1 221 ? -4.543 29.422 -17.25 1 55.53 221 TYR A CA 1
ATOM 1662 C C . TYR A 1 221 ? -5.953 29.625 -17.781 1 55.53 221 TYR A C 1
ATOM 1664 O O . TYR A 1 221 ? -6.133 29.984 -18.953 1 55.53 221 TYR A O 1
ATOM 1672 N N . ASP A 1 222 ? -6.727 28.734 -17.688 1 51.34 222 ASP A N 1
ATOM 1673 C CA . ASP A 1 222 ? -8.023 29.156 -18.203 1 51.34 222 ASP A CA 1
ATOM 1674 C C . ASP A 1 222 ? -8.891 29.75 -17.094 1 51.34 222 ASP A C 1
ATOM 1676 O O . ASP A 1 222 ? -8.672 29.469 -15.914 1 51.34 222 ASP A O 1
ATOM 1680 N N . GLY A 1 223 ? -9.562 30.922 -17.234 1 53.88 223 GLY A N 1
ATOM 1681 C CA . GLY A 1 223 ? -10.508 31.719 -16.469 1 53.88 223 GLY A CA 1
ATOM 1682 C C . GLY A 1 223 ? -10.625 31.266 -15.023 1 53.88 223 GLY A C 1
ATOM 1683 O O . GLY A 1 223 ? -11.188 31.984 -14.188 1 53.88 223 GLY A O 1
ATOM 1684 N N . ARG A 1 224 ? -10.445 29.906 -14.734 1 52.91 224 ARG A N 1
ATOM 1685 C CA . ARG A 1 224 ? -10.758 29.422 -13.391 1 52.91 224 ARG A CA 1
ATOM 1686 C C . ARG A 1 224 ? -9.609 29.719 -12.43 1 52.91 224 ARG A C 1
ATOM 1688 O O . ARG A 1 224 ? -9.82 29.844 -11.219 1 52.91 224 ARG A O 1
ATOM 1695 N N . CYS A 1 225 ? -8.359 29.625 -12.953 1 61.78 225 CYS A N 1
ATOM 1696 C CA . CYS A 1 225 ? -7.23 29.875 -12.055 1 61.78 225 CYS A CA 1
ATOM 1697 C C . CYS A 1 225 ? -6.438 31.094 -12.5 1 61.78 225 CYS A C 1
ATOM 1699 O O . CYS A 1 225 ? -5.867 31.109 -13.594 1 61.78 225 CYS A O 1
ATOM 1701 N N . SER A 1 226 ? -6.512 32.125 -11.711 1 64.75 226 SER A N 1
ATOM 1702 C CA . SER A 1 226 ? -5.777 33.344 -12.008 1 64.75 226 SER A CA 1
ATOM 1703 C C . SER A 1 226 ? -4.277 33.156 -11.812 1 64.75 226 SER A C 1
ATOM 1705 O O . SER A 1 226 ? -3.848 32.188 -11.18 1 64.75 226 SER A O 1
ATOM 1707 N N . GLY A 1 227 ? -3.43 33.781 -12.586 1 64.75 227 GLY A N 1
ATOM 1708 C CA . GLY A 1 227 ? -1.984 33.781 -12.422 1 64.75 227 GLY A CA 1
ATOM 1709 C C . GLY A 1 227 ? -1.548 33.875 -10.977 1 64.75 227 GLY A C 1
ATOM 1710 O O . GLY A 1 227 ? -0.586 33.219 -10.57 1 64.75 227 GLY A O 1
ATOM 1711 N N . SER A 1 228 ? -2.217 34.594 -10.242 1 70.88 228 SER A N 1
ATOM 1712 C CA . SER A 1 228 ? -1.919 34.75 -8.82 1 70.88 228 SER A CA 1
ATOM 1713 C C . SER A 1 228 ? -2.146 33.469 -8.055 1 70.88 228 SER A C 1
ATOM 1715 O O . SER A 1 228 ? -1.363 33.094 -7.172 1 70.88 228 SER A O 1
ATOM 1717 N N . SER A 1 229 ? -3.084 32.719 -8.484 1 75.44 229 SER A N 1
ATOM 1718 C CA . SER A 1 229 ? -3.398 31.438 -7.84 1 75.44 229 SER A CA 1
ATOM 1719 C C . SER A 1 229 ? -2.297 30.406 -8.086 1 75.44 229 SER A C 1
ATOM 1721 O O . SER A 1 229 ? -1.91 29.672 -7.172 1 75.44 229 SER A O 1
ATOM 1723 N N . ILE A 1 230 ? -1.82 30.516 -9.258 1 77.38 230 ILE A N 1
ATOM 1724 C CA . ILE A 1 230 ? -0.788 29.547 -9.617 1 77.38 230 ILE A CA 1
ATOM 1725 C C . ILE A 1 230 ? 0.473 29.812 -8.797 1 77.38 230 ILE A C 1
ATOM 1727 O O . ILE A 1 230 ? 1.116 28.875 -8.32 1 77.38 230 ILE A O 1
ATOM 1731 N N . LYS A 1 231 ? 0.8 31.031 -8.68 1 77.94 231 LYS A N 1
ATOM 1732 C CA . LYS A 1 231 ? 1.963 31.375 -7.871 1 77.94 231 LYS A CA 1
ATOM 1733 C C . LYS A 1 231 ? 1.771 30.953 -6.418 1 77.94 231 LYS A C 1
ATOM 1735 O O . LYS A 1 231 ? 2.691 30.422 -5.797 1 77.94 231 LYS A O 1
ATOM 1740 N N . SER A 1 232 ? 0.597 31.172 -5.961 1 79.19 232 SER A N 1
ATOM 1741 C CA . SER A 1 232 ? 0.285 30.797 -4.59 1 79.19 232 SER A CA 1
ATOM 1742 C C . SER A 1 232 ? 0.356 29.281 -4.41 1 79.19 232 SER A C 1
ATOM 1744 O O . SER A 1 232 ? 0.879 28.797 -3.404 1 79.19 232 SER A O 1
ATOM 1746 N N . LEU A 1 233 ? -0.082 28.672 -5.375 1 83.56 233 LEU A N 1
ATOM 1747 C CA . LEU A 1 233 ? -0.083 27.203 -5.312 1 83.56 233 LEU A CA 1
ATOM 1748 C C . LEU A 1 233 ? 1.342 26.656 -5.32 1 83.56 233 LEU A C 1
ATOM 1750 O O . LEU A 1 233 ? 1.663 25.734 -4.566 1 83.56 233 LEU A O 1
ATOM 1754 N N . SER A 1 234 ? 2.146 27.219 -6.129 1 79.12 234 SER A N 1
ATOM 1755 C CA . SER A 1 234 ? 3.514 26.734 -6.27 1 79.12 234 SER A CA 1
ATOM 1756 C C . SER A 1 234 ? 4.258 26.781 -4.938 1 79.12 234 SER A C 1
ATOM 1758 O O . SER A 1 234 ? 5.137 25.953 -4.684 1 79.12 234 SER A O 1
ATOM 1760 N N . SER A 1 235 ? 3.773 27.609 -4.113 1 80.88 235 SER A N 1
ATOM 1761 C CA . SER A 1 235 ? 4.508 27.781 -2.865 1 80.88 235 SER A CA 1
ATOM 1762 C C . SER A 1 235 ? 3.803 27.094 -1.708 1 80.88 235 SER A C 1
ATOM 1764 O O . SER A 1 235 ? 4.398 26.859 -0.654 1 80.88 235 SER A O 1
ATOM 1766 N N . SER A 1 236 ? 2.625 26.641 -1.95 1 88.69 236 SER A N 1
ATOM 1767 C CA . SER A 1 236 ? 1.881 26.219 -0.766 1 88.69 236 SER A CA 1
ATOM 1768 C C . SER A 1 236 ? 1.28 24.828 -0.952 1 88.69 236 SER A C 1
ATOM 1770 O O . SER A 1 236 ? 0.908 24.172 0.023 1 88.69 236 SER A O 1
ATOM 1772 N N . LEU A 1 237 ? 1.214 24.359 -2.182 1 95.12 237 LEU A N 1
ATOM 1773 C CA . LEU A 1 237 ? 0.474 23.141 -2.473 1 95.12 237 LEU A CA 1
ATOM 1774 C C . LEU A 1 237 ? 1.247 21.906 -2.002 1 95.12 237 LEU A C 1
ATOM 1776 O O . LEU A 1 237 ? 2.434 21.766 -2.305 1 95.12 237 LEU A O 1
ATOM 1780 N N . VAL A 1 238 ? 0.623 21.078 -1.236 1 96.94 238 VAL A N 1
ATOM 1781 C CA . VAL A 1 238 ? 1.222 19.797 -0.84 1 96.94 238 VAL A CA 1
ATOM 1782 C C . VAL A 1 238 ? 0.201 18.672 -0.999 1 96.94 238 VAL A C 1
ATOM 1784 O O . VAL A 1 238 ? -0.992 18.875 -0.753 1 96.94 238 VAL A O 1
ATOM 1787 N N . CYS A 1 239 ? 0.624 17.562 -1.448 1 97.81 239 CYS A N 1
ATOM 1788 C CA . CYS A 1 239 ? -0.176 16.359 -1.612 1 97.81 239 CYS A CA 1
ATOM 1789 C C . CYS A 1 239 ? 0.507 15.156 -0.962 1 97.81 239 CYS A C 1
ATOM 1791 O O . CYS A 1 239 ? 1.718 14.977 -1.104 1 97.81 239 CYS A O 1
ATOM 1793 N N . THR A 1 240 ? -0.253 14.414 -0.192 1 97.94 240 THR A N 1
ATOM 1794 C CA . THR A 1 240 ? 0.337 13.281 0.513 1 97.94 240 THR A CA 1
ATOM 1795 C C . THR A 1 240 ? -0.548 12.047 0.387 1 97.94 240 THR A C 1
ATOM 1797 O O . THR A 1 240 ? -1.77 12.133 0.524 1 97.94 240 THR A O 1
ATOM 1800 N N . VAL A 1 241 ? 0.07 10.953 -0.026 1 98.5 241 VAL A N 1
ATOM 1801 C CA . VAL A 1 241 ? -0.557 9.641 0.138 1 98.5 241 VAL A CA 1
ATOM 1802 C C . VAL A 1 241 ? -0.059 8.984 1.426 1 98.5 241 VAL A C 1
ATOM 1804 O O . VAL A 1 241 ? 1.052 8.453 1.469 1 98.5 241 VAL A O 1
ATOM 1807 N N . GLY A 1 242 ? -0.951 8.945 2.418 1 97.19 242 GLY A N 1
ATOM 1808 C CA . GLY A 1 242 ? -0.516 8.492 3.73 1 97.19 242 GLY A CA 1
ATOM 1809 C C . GLY A 1 242 ? -0.873 7.039 4.008 1 97.19 242 GLY A C 1
ATOM 1810 O O . GLY A 1 242 ? -0.258 6.398 4.863 1 97.19 242 GLY A O 1
ATOM 1811 N N . GLU A 1 243 ? -1.841 6.582 3.312 1 97.44 243 GLU A N 1
ATOM 1812 C CA . GLU A 1 243 ? -2.287 5.203 3.461 1 97.44 243 GLU A CA 1
ATOM 1813 C C . GLU A 1 243 ? -2.469 4.531 2.104 1 97.44 243 GLU A C 1
ATOM 1815 O O . GLU A 1 243 ? -2.873 5.176 1.135 1 97.44 243 GLU A O 1
ATOM 1820 N N . ILE A 1 244 ? -2.189 3.244 2.07 1 98.31 244 ILE A N 1
ATOM 1821 C CA . ILE A 1 244 ? -2.461 2.414 0.901 1 98.31 244 ILE A CA 1
ATOM 1822 C C . ILE A 1 244 ? -2.68 0.966 1.335 1 98.31 244 ILE A C 1
ATOM 1824 O O . ILE A 1 244 ? -2.037 0.489 2.273 1 98.31 244 ILE A O 1
ATOM 1828 N N . SER A 1 245 ? -3.627 0.309 0.737 1 97.31 245 SER A N 1
ATOM 1829 C CA . SER A 1 245 ? -3.885 -1.093 1.051 1 97.31 245 SER A CA 1
ATOM 1830 C C . SER A 1 245 ? -4.371 -1.854 -0.178 1 97.31 245 SER A C 1
ATOM 1832 O O . SER A 1 245 ? -4.895 -1.255 -1.118 1 97.31 245 SER A O 1
ATOM 1834 N N . THR A 1 246 ? -4.098 -3.094 -0.213 1 97.12 246 THR A N 1
ATOM 1835 C CA . THR A 1 246 ? -4.559 -3.982 -1.274 1 97.12 246 THR A CA 1
ATOM 1836 C C . THR A 1 246 ? -5.559 -5 -0.733 1 97.12 246 THR A C 1
ATOM 1838 O O . THR A 1 246 ? -5.523 -5.348 0.449 1 97.12 246 THR A O 1
ATOM 1841 N N . TRP A 1 247 ? -6.43 -5.449 -1.651 1 94.31 247 TRP A N 1
ATOM 1842 C CA . TRP A 1 247 ? -7.348 -6.535 -1.325 1 94.31 247 TRP A CA 1
ATOM 1843 C C . TRP A 1 247 ? -7.633 -7.391 -2.553 1 94.31 247 TRP A C 1
ATOM 1845 O O . TRP A 1 247 ? -8.047 -6.879 -3.596 1 94.31 247 TRP A O 1
ATOM 1855 N N . PRO A 1 248 ? -7.547 -8.758 -2.381 1 91.88 248 PRO A N 1
ATOM 1856 C CA . PRO A 1 248 ? -6.805 -9.445 -1.322 1 91.88 248 PRO A CA 1
ATOM 1857 C C . PRO A 1 248 ? -5.332 -9.047 -1.282 1 91.88 248 PRO A C 1
ATOM 1859 O O . PRO A 1 248 ? -4.836 -8.398 -2.207 1 91.88 248 PRO A O 1
ATOM 1862 N N . SER A 1 249 ? -4.719 -9.234 -0.183 1 91.75 249 SER A N 1
ATOM 1863 C CA . SER A 1 249 ? -3.305 -8.922 0.016 1 91.75 249 SER A CA 1
ATOM 1864 C C . SER A 1 249 ? -2.477 -10.188 0.177 1 91.75 249 SER A C 1
ATOM 1866 O O . SER A 1 249 ? -2.416 -10.766 1.267 1 91.75 249 SER A O 1
ATOM 1868 N N . ALA A 1 250 ? -1.867 -10.633 -0.916 1 91.69 250 ALA A N 1
ATOM 1869 C CA . ALA A 1 250 ? -1.01 -11.82 -0.942 1 91.69 250 ALA A CA 1
ATOM 1870 C C . ALA A 1 250 ? 0.11 -11.664 -1.967 1 91.69 250 ALA A C 1
ATOM 1872 O O . ALA A 1 250 ? -0.101 -11.102 -3.045 1 91.69 250 ALA A O 1
ATOM 1873 N N . SER A 1 251 ? 1.262 -12.227 -1.656 1 92.5 251 SER A N 1
ATOM 1874 C CA . SER A 1 251 ? 2.443 -12.016 -2.486 1 92.5 251 SER A CA 1
ATOM 1875 C C . SER A 1 251 ? 2.277 -12.656 -3.859 1 92.5 251 SER A C 1
ATOM 1877 O O . SER A 1 251 ? 2.881 -12.211 -4.836 1 92.5 251 SER A O 1
ATOM 1879 N N . ASN A 1 252 ? 1.405 -13.68 -3.955 1 92.19 252 ASN A N 1
ATOM 1880 C CA . ASN A 1 252 ? 1.286 -14.438 -5.199 1 92.19 252 ASN A CA 1
ATOM 1881 C C . ASN A 1 252 ? -0.041 -14.156 -5.898 1 92.19 252 ASN A C 1
ATOM 1883 O O . ASN A 1 252 ? -0.52 -14.977 -6.684 1 92.19 252 ASN A O 1
ATOM 1887 N N . VAL A 1 253 ? -0.635 -13.031 -5.613 1 92.5 253 VAL A N 1
ATOM 1888 C CA . VAL A 1 253 ? -1.939 -12.688 -6.172 1 92.5 253 VAL A CA 1
ATOM 1889 C C . VAL A 1 253 ? -1.9 -11.281 -6.754 1 92.5 253 VAL A C 1
ATOM 1891 O O . VAL A 1 253 ? -1.301 -10.375 -6.168 1 92.5 253 VAL A O 1
ATOM 1894 N N . ILE A 1 254 ? -2.426 -11.125 -7.934 1 95.88 254 ILE A N 1
ATOM 1895 C CA . ILE A 1 254 ? -2.781 -9.797 -8.406 1 95.88 254 ILE A CA 1
ATOM 1896 C C . ILE A 1 254 ? -3.965 -9.258 -7.605 1 95.88 254 ILE A C 1
ATOM 1898 O O . ILE A 1 254 ? -5.035 -9.867 -7.582 1 95.88 254 ILE A O 1
ATOM 1902 N N . PRO A 1 255 ? -3.789 -8.164 -6.902 1 96.31 255 PRO A N 1
ATOM 1903 C CA . PRO A 1 255 ? -4.922 -7.684 -6.105 1 96.31 255 PRO A CA 1
ATOM 1904 C C . PRO A 1 255 ? -6.137 -7.332 -6.961 1 96.31 255 PRO A C 1
ATOM 1906 O O . PRO A 1 255 ? -5.988 -6.973 -8.133 1 96.31 255 PRO A O 1
ATOM 1909 N N . GLY A 1 256 ? -7.336 -7.484 -6.363 1 96.5 256 GLY A N 1
ATOM 1910 C CA . GLY A 1 256 ? -8.555 -7.059 -7.027 1 96.5 256 GLY A CA 1
ATOM 1911 C C . GLY A 1 256 ? -8.883 -5.594 -6.801 1 96.5 256 GLY A C 1
ATOM 1912 O O . GLY A 1 256 ? -9.625 -4.988 -7.574 1 96.5 256 GLY A O 1
ATOM 1913 N N . GLN A 1 257 ? -8.273 -5.09 -5.715 1 98.06 257 GLN A N 1
ATOM 1914 C CA . GLN A 1 257 ? -8.586 -3.719 -5.32 1 98.06 257 GLN A CA 1
ATOM 1915 C C . GLN A 1 257 ? -7.422 -3.08 -4.57 1 98.06 257 GLN A C 1
ATOM 1917 O O . GLN A 1 257 ? -6.73 -3.748 -3.799 1 98.06 257 GLN A O 1
ATOM 1922 N N . VAL A 1 258 ? -7.199 -1.812 -4.875 1 98.56 258 VAL A N 1
ATOM 1923 C CA . VAL A 1 258 ? -6.27 -0.985 -4.117 1 98.56 258 VAL A CA 1
ATOM 1924 C C . VAL A 1 258 ? -6.977 0.278 -3.631 1 98.56 258 VAL A C 1
ATOM 1926 O O . VAL A 1 258 ? -7.738 0.896 -4.379 1 98.56 258 VAL A O 1
ATOM 1929 N N . THR A 1 259 ? -6.809 0.596 -2.391 1 98.69 259 THR A N 1
ATOM 1930 C CA . THR A 1 259 ? -7.348 1.824 -1.815 1 98.69 259 THR A CA 1
ATOM 1931 C C . THR A 1 259 ? -6.23 2.68 -1.226 1 98.69 259 THR A C 1
ATOM 1933 O O . THR A 1 259 ? -5.352 2.17 -0.529 1 98.69 259 THR A O 1
ATOM 1936 N N . TYR A 1 260 ? -6.238 3.961 -1.53 1 98.56 260 TYR A N 1
ATOM 1937 C CA . TYR A 1 260 ? -5.25 4.855 -0.931 1 98.56 260 TYR A CA 1
ATOM 1938 C C . TYR A 1 260 ? -5.871 6.211 -0.608 1 98.56 260 TYR A C 1
ATOM 1940 O O . TYR A 1 260 ? -6.934 6.555 -1.129 1 98.56 260 TYR A O 1
ATOM 1948 N N . THR A 1 261 ? -5.266 6.934 0.316 1 98.44 261 THR A N 1
ATOM 1949 C CA . THR A 1 261 ? -5.754 8.242 0.736 1 98.44 261 THR A CA 1
ATOM 1950 C C . THR A 1 261 ? -4.938 9.359 0.093 1 98.44 261 THR A C 1
ATOM 1952 O O . THR A 1 261 ? -3.771 9.156 -0.256 1 98.44 261 THR A O 1
ATOM 1955 N N . VAL A 1 262 ? -5.574 10.492 -0.064 1 98.31 262 VAL A N 1
ATOM 1956 C CA . VAL A 1 262 ? -4.914 11.695 -0.572 1 98.31 262 VAL A CA 1
ATOM 1957 C C . VAL A 1 262 ? -5.211 12.875 0.348 1 98.31 262 VAL A C 1
ATOM 1959 O O . VAL A 1 262 ? -6.367 13.133 0.689 1 98.31 262 VAL A O 1
ATOM 1962 N N . ASP A 1 263 ? -4.215 13.484 0.823 1 97.75 263 ASP A N 1
ATOM 1963 C CA . ASP A 1 263 ? -4.297 14.727 1.579 1 97.75 263 ASP A CA 1
ATOM 1964 C C . ASP A 1 263 ? -3.729 15.898 0.776 1 97.75 263 ASP A C 1
ATOM 1966 O O . ASP A 1 263 ? -2.535 15.922 0.468 1 97.75 263 ASP A O 1
ATOM 1970 N N . ILE A 1 264 ? -4.586 16.875 0.419 1 97.81 264 ILE A N 1
ATOM 1971 C CA . ILE A 1 264 ? -4.168 18.016 -0.38 1 97.81 264 ILE A CA 1
ATOM 1972 C C . ILE A 1 264 ? -4.406 19.312 0.406 1 97.81 264 ILE A C 1
ATOM 1974 O O . ILE A 1 264 ? -5.508 19.547 0.91 1 97.81 264 ILE A O 1
ATOM 1978 N N . ARG A 1 265 ? -3.398 20.125 0.5 1 97.12 265 ARG A N 1
ATOM 1979 C CA . ARG A 1 265 ? -3.508 21.375 1.252 1 97.12 265 ARG A CA 1
ATOM 1980 C C . ARG A 1 265 ? -2.918 22.531 0.468 1 97.12 265 ARG A C 1
ATOM 1982 O O . ARG A 1 265 ? -1.912 22.375 -0.227 1 97.12 265 ARG A O 1
ATOM 1989 N N . ALA A 1 266 ? -3.547 23.609 0.54 1 95.69 266 ALA A N 1
ATOM 1990 C CA . ALA A 1 266 ? -3.092 24.859 -0.057 1 95.69 266 ALA A CA 1
ATOM 1991 C C . ALA A 1 266 ? -3.777 26.062 0.592 1 95.69 266 ALA A C 1
ATOM 1993 O O . ALA A 1 266 ? -4.887 25.938 1.116 1 95.69 266 ALA A O 1
ATOM 1994 N N . ILE A 1 267 ? -3.115 27.188 0.561 1 93.81 267 ILE A N 1
ATOM 1995 C CA . ILE A 1 267 ? -3.668 28.391 1.155 1 93.81 267 ILE A CA 1
ATOM 1996 C C . ILE A 1 267 ? -4.742 28.969 0.238 1 93.81 267 ILE A C 1
ATOM 1998 O O . ILE A 1 267 ? -5.715 29.562 0.709 1 93.81 267 ILE A O 1
ATOM 2002 N N . ASP A 1 268 ? -4.609 28.812 -1.066 1 92.75 268 ASP A N 1
ATOM 2003 C CA . ASP A 1 268 ? -5.598 29.281 -2.035 1 92.75 268 ASP A CA 1
ATOM 2004 C C . ASP A 1 268 ? -6.676 28.219 -2.271 1 92.75 268 ASP A C 1
ATOM 2006 O O . ASP A 1 268 ? -6.441 27.234 -2.971 1 92.75 268 ASP A O 1
ATOM 2010 N N . ASP A 1 269 ? -7.875 28.484 -1.797 1 93.88 269 ASP A N 1
ATOM 2011 C CA . ASP A 1 269 ? -8.953 27.5 -1.868 1 93.88 269 ASP A CA 1
ATOM 2012 C C . ASP A 1 269 ? -9.383 27.266 -3.314 1 93.88 269 ASP A C 1
ATOM 2014 O O . ASP A 1 269 ? -9.648 26.125 -3.707 1 93.88 269 ASP A O 1
ATOM 2018 N N . LEU A 1 270 ? -9.461 28.344 -4.039 1 92.06 270 LEU A N 1
ATOM 2019 C CA . LEU A 1 270 ? -9.859 28.188 -5.434 1 92.06 270 LEU A CA 1
ATOM 2020 C C . LEU A 1 270 ? -8.836 27.375 -6.215 1 92.06 270 LEU A C 1
ATOM 2022 O O . LEU A 1 270 ? -9.195 26.516 -7.016 1 92.06 270 LEU A O 1
ATOM 2026 N N . GLY A 1 271 ? -7.602 27.703 -5.973 1 91.81 271 GLY A N 1
ATOM 2027 C CA . GLY A 1 271 ? -6.539 26.938 -6.594 1 91.81 271 GLY A CA 1
ATOM 2028 C C . GLY A 1 271 ? -6.543 25.469 -6.184 1 91.81 271 GLY A C 1
ATOM 2029 O O . GLY A 1 271 ? -6.344 24.594 -7.016 1 91.81 271 GLY A O 1
ATOM 2030 N N . ARG A 1 272 ? -6.746 25.219 -4.926 1 94.44 272 ARG A N 1
ATOM 2031 C CA . ARG A 1 272 ? -6.801 23.859 -4.406 1 94.44 272 ARG A CA 1
ATOM 2032 C C . ARG A 1 272 ? -7.914 23.047 -5.074 1 94.44 272 ARG A C 1
ATOM 2034 O O . ARG A 1 272 ? -7.711 21.906 -5.477 1 94.44 272 ARG A O 1
ATOM 2041 N N . GLU A 1 273 ? -9.07 23.703 -5.188 1 93.75 273 GLU A N 1
ATOM 2042 C CA . GLU A 1 273 ? -10.203 23.062 -5.828 1 93.75 273 GLU A CA 1
ATOM 2043 C C . GLU A 1 273 ? -9.906 22.734 -7.293 1 93.75 273 GLU A C 1
ATOM 2045 O O . GLU A 1 273 ? -10.297 21.688 -7.793 1 93.75 273 GLU A O 1
ATOM 2050 N N . ALA A 1 274 ? -9.242 23.641 -7.934 1 92.81 274 ALA A N 1
ATOM 2051 C CA . ALA A 1 274 ? -8.852 23.422 -9.32 1 92.81 274 ALA A CA 1
ATOM 2052 C C . ALA A 1 274 ? -7.906 22.219 -9.438 1 92.81 274 ALA A C 1
ATOM 2054 O O . ALA A 1 274 ? -8.031 21.406 -10.367 1 92.81 274 ALA A O 1
ATOM 2055 N N . VAL A 1 275 ? -6.98 22.172 -8.547 1 94.31 275 VAL A N 1
ATOM 2056 C CA . VAL A 1 275 ? -6.023 21.062 -8.516 1 94.31 275 VAL A CA 1
ATOM 2057 C C . VAL A 1 275 ? -6.758 19.75 -8.312 1 94.31 275 VAL A C 1
ATOM 2059 O O . VAL A 1 275 ? -6.473 18.75 -8.992 1 94.31 275 VAL A O 1
ATOM 2062 N N . ILE A 1 276 ? -7.699 19.703 -7.426 1 95.75 276 ILE A N 1
ATOM 2063 C CA . ILE A 1 276 ? -8.453 18.484 -7.109 1 95.75 276 ILE A CA 1
ATOM 2064 C C . ILE A 1 276 ? -9.266 18.062 -8.328 1 95.75 276 ILE A C 1
ATOM 2066 O O . ILE A 1 276 ? -9.328 16.859 -8.648 1 95.75 276 ILE A O 1
ATOM 2070 N N . TYR A 1 277 ? -9.836 19 -8.984 1 94.81 277 TYR A N 1
ATOM 2071 C CA . TYR A 1 277 ? -10.609 18.719 -10.188 1 94.81 277 TYR A CA 1
ATOM 2072 C C . TYR A 1 277 ? -9.727 18.094 -11.258 1 94.81 277 TYR A C 1
ATOM 2074 O O . TYR A 1 277 ? -10.07 17.062 -11.836 1 94.81 277 TYR A O 1
ATOM 2082 N N . ASP A 1 278 ? -8.648 18.703 -11.516 1 94.56 278 ASP A N 1
ATOM 2083 C CA . ASP A 1 278 ? -7.73 18.219 -12.539 1 94.56 278 ASP A CA 1
ATOM 2084 C C . ASP A 1 278 ? -7.18 16.844 -12.164 1 94.56 278 ASP A C 1
ATOM 2086 O O . ASP A 1 278 ? -7.078 15.953 -13.016 1 94.56 278 ASP A O 1
ATOM 2090 N N . LEU A 1 279 ? -6.742 16.719 -10.945 1 96.44 279 LEU A N 1
ATOM 2091 C CA . LEU A 1 279 ? -6.219 15.445 -10.453 1 96.44 279 LEU A CA 1
ATOM 2092 C C . LEU A 1 279 ? -7.25 14.336 -10.625 1 96.44 279 LEU A C 1
ATOM 2094 O O . LEU A 1 279 ? -6.922 13.242 -11.094 1 96.44 279 LEU A O 1
ATOM 2098 N N . SER A 1 280 ? -8.477 14.602 -10.242 1 97.5 280 SER A N 1
ATOM 2099 C CA . SER A 1 280 ? -9.547 13.617 -10.359 1 97.5 280 SER A CA 1
ATOM 2100 C C . SER A 1 280 ? -9.742 13.188 -11.805 1 97.5 280 SER A C 1
ATOM 2102 O O . SER A 1 280 ? -9.867 11.992 -12.094 1 97.5 280 SER A O 1
ATOM 2104 N N . ASN A 1 281 ? -9.742 14.133 -12.695 1 97.12 281 ASN A N 1
ATOM 2105 C CA . ASN A 1 281 ? -9.891 13.82 -14.117 1 97.12 281 ASN A CA 1
ATOM 2106 C C . ASN A 1 281 ? -8.758 12.93 -14.609 1 97.12 281 ASN A C 1
ATOM 2108 O O . ASN A 1 281 ? -8.984 11.984 -15.375 1 97.12 281 ASN A O 1
ATOM 2112 N N . ARG A 1 282 ? -7.59 13.219 -14.211 1 97.5 282 ARG A N 1
ATOM 2113 C CA . ARG A 1 282 ? -6.426 12.453 -14.648 1 97.5 282 ARG A CA 1
ATOM 2114 C C . ARG A 1 282 ? -6.438 11.047 -14.047 1 97.5 282 ARG A C 1
ATOM 2116 O O . ARG A 1 282 ? -6.027 10.086 -14.695 1 97.5 282 ARG A O 1
ATOM 2123 N N . ILE A 1 283 ? -6.863 10.945 -12.789 1 98.44 283 ILE A N 1
ATOM 2124 C CA . ILE A 1 283 ? -7.02 9.641 -12.156 1 98.44 283 ILE A CA 1
ATOM 2125 C C . ILE A 1 283 ? -7.98 8.789 -12.984 1 98.44 283 ILE A C 1
ATOM 2127 O O . ILE A 1 283 ? -7.68 7.633 -13.297 1 98.44 283 ILE A O 1
ATOM 2131 N N . TYR A 1 284 ? -9.094 9.344 -13.375 1 98.5 284 TYR A N 1
ATOM 2132 C CA . TYR A 1 284 ? -10.07 8.617 -14.172 1 98.5 284 TYR A CA 1
ATOM 2133 C C . TYR A 1 284 ? -9.5 8.242 -15.539 1 98.5 284 TYR A C 1
ATOM 2135 O O . TYR A 1 284 ? -9.781 7.164 -16.062 1 98.5 284 TYR A O 1
ATOM 2143 N N . GLN A 1 285 ? -8.742 9.094 -16.156 1 98.56 285 GLN A N 1
ATOM 2144 C CA . GLN A 1 285 ? -8.117 8.805 -17.438 1 98.56 285 GLN A CA 1
ATOM 2145 C C . GLN A 1 285 ? -7.184 7.605 -17.344 1 98.56 285 GLN A C 1
ATOM 2147 O O . GLN A 1 285 ? -7.168 6.75 -18.234 1 98.56 285 GLN A O 1
ATOM 2152 N N . ILE A 1 286 ? -6.375 7.598 -16.297 1 98.56 286 ILE A N 1
ATOM 2153 C CA . ILE A 1 286 ? -5.465 6.477 -16.078 1 98.56 286 ILE A CA 1
ATOM 2154 C C . ILE A 1 286 ? -6.266 5.188 -15.914 1 98.56 286 ILE A C 1
ATOM 2156 O O . ILE A 1 286 ? -5.914 4.148 -16.484 1 98.56 286 ILE A O 1
ATOM 2160 N N . CYS A 1 287 ? -7.312 5.246 -15.086 1 98.56 287 CYS A N 1
ATOM 2161 C CA . CYS A 1 287 ? -8.141 4.066 -14.867 1 98.56 287 CYS A CA 1
ATOM 2162 C C . CYS A 1 287 ? -8.758 3.58 -16.172 1 98.56 287 CYS A C 1
ATOM 2164 O O . CYS A 1 287 ? -8.797 2.377 -16.438 1 98.56 287 CYS A O 1
ATOM 2166 N N . ASP A 1 288 ? -9.195 4.496 -17.016 1 98.38 288 ASP A N 1
ATOM 2167 C CA . ASP A 1 288 ? -9.758 4.145 -18.328 1 98.38 288 ASP A CA 1
ATOM 2168 C C . ASP A 1 288 ? -8.703 3.488 -19.219 1 98.38 288 ASP A C 1
ATOM 2170 O O . ASP A 1 288 ? -8.953 2.441 -19.812 1 98.38 288 ASP A O 1
ATOM 2174 N N . LYS A 1 289 ? -7.574 4.117 -19.266 1 98.25 289 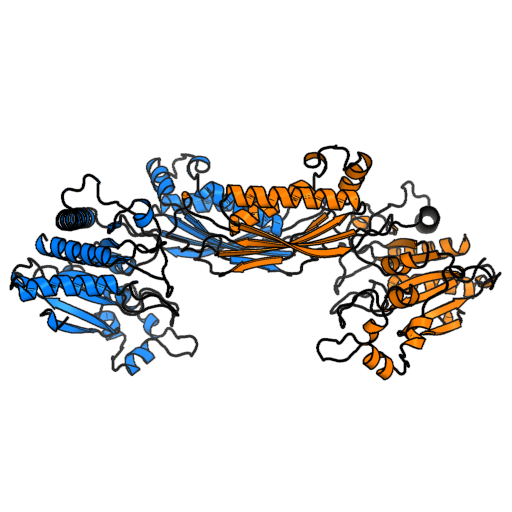LYS A N 1
ATOM 2175 C CA . LYS A 1 289 ? -6.484 3.609 -20.094 1 98.25 289 LYS A CA 1
ATOM 2176 C C . LYS A 1 289 ? -6.094 2.193 -19.672 1 98.25 289 LYS A C 1
ATOM 2178 O O . LYS A 1 289 ? -5.734 1.369 -20.516 1 98.25 289 LYS A O 1
ATOM 2183 N N . ARG A 1 290 ? -6.195 1.845 -18.422 1 98 290 ARG A N 1
ATOM 2184 C CA . ARG A 1 290 ? -5.738 0.566 -17.875 1 98 290 ARG A CA 1
ATOM 2185 C C . ARG A 1 290 ? -6.902 -0.404 -17.719 1 98 290 ARG A C 1
ATOM 2187 O O . ARG A 1 290 ? -6.73 -1.506 -17.188 1 98 290 ARG A O 1
ATOM 2194 N N . SER A 1 291 ? -8.094 0.002 -18.094 1 97.75 291 SER A N 1
ATOM 2195 C CA . SER A 1 291 ? -9.312 -0.809 -18.031 1 97.75 291 SER A CA 1
ATOM 2196 C C . SER A 1 291 ? -9.602 -1.271 -16.609 1 97.75 291 SER A C 1
ATOM 2198 O O . SER A 1 291 ? -9.898 -2.445 -16.391 1 97.75 291 SER A O 1
ATOM 2200 N N . VAL A 1 292 ? -9.375 -0.401 -15.648 1 98.31 292 VAL A N 1
ATOM 2201 C CA . VAL A 1 292 ? -9.789 -0.584 -14.266 1 98.31 292 VAL A CA 1
ATOM 2202 C C . VAL A 1 292 ? -10.797 0.497 -13.875 1 98.31 292 VAL A C 1
ATOM 2204 O O . VAL A 1 292 ? -11.055 1.42 -14.656 1 98.31 292 VAL A O 1
ATOM 2207 N N . SER A 1 293 ? -11.43 0.313 -12.719 1 98.38 293 SER A N 1
ATOM 2208 C CA . SER A 1 293 ? -12.422 1.279 -12.25 1 98.38 293 SER A CA 1
ATOM 2209 C C . SER A 1 293 ? -11.898 2.057 -11.039 1 98.38 293 SER A C 1
ATOM 2211 O O . SER A 1 293 ? -11.211 1.499 -10.188 1 98.38 293 SER A O 1
ATOM 2213 N N . CYS A 1 294 ? -12.242 3.328 -11.023 1 98.06 294 CYS A N 1
ATOM 2214 C CA . CYS A 1 294 ? -11.828 4.18 -9.914 1 98.06 294 CYS A CA 1
ATOM 2215 C C . CYS A 1 294 ? -13.031 4.844 -9.258 1 98.06 294 CYS A C 1
ATOM 2217 O O . CYS A 1 294 ? -14.008 5.18 -9.938 1 98.06 294 CYS A O 1
ATOM 2219 N N . VAL A 1 295 ? -13 4.953 -7.984 1 98.69 295 VAL A N 1
ATOM 2220 C CA . VAL A 1 295 ? -13.938 5.742 -7.191 1 98.69 295 VAL A CA 1
ATOM 2221 C C . VAL A 1 295 ? -13.172 6.707 -6.293 1 98.69 295 VAL A C 1
ATOM 2223 O O . VAL A 1 295 ? -12.25 6.305 -5.582 1 98.69 295 VAL A O 1
ATOM 2226 N N . ILE A 1 296 ? -13.531 7.988 -6.406 1 98.5 296 ILE A N 1
ATOM 2227 C CA . ILE A 1 296 ? -12.93 9.016 -5.57 1 98.5 296 ILE A CA 1
ATOM 2228 C C . ILE A 1 296 ? -13.953 9.555 -4.578 1 98.5 296 ILE A C 1
ATOM 2230 O O . ILE A 1 296 ? -14.992 10.086 -4.98 1 98.5 296 ILE A O 1
ATOM 2234 N N . GLU A 1 297 ? -13.703 9.383 -3.33 1 98.12 297 GLU A N 1
ATOM 2235 C CA . GLU A 1 297 ? -14.586 9.883 -2.271 1 98.12 297 GLU A CA 1
ATOM 2236 C C . GLU A 1 297 ? -13.961 11.07 -1.551 1 98.12 297 GLU A C 1
ATOM 2238 O O . GLU A 1 297 ? -12.789 11.023 -1.165 1 98.12 297 GLU A O 1
ATOM 2243 N N . HIS A 1 298 ? -14.742 12.109 -1.389 1 96.56 298 HIS A N 1
ATOM 2244 C CA . HIS A 1 298 ? -14.328 13.25 -0.571 1 96.56 298 HIS A CA 1
ATOM 2245 C C . HIS A 1 298 ? -14.617 13 0.905 1 96.56 298 HIS A C 1
ATOM 2247 O O . HIS A 1 298 ? -15.781 12.883 1.304 1 96.56 298 HIS A O 1
ATOM 2253 N N . LYS A 1 299 ? -13.594 12.914 1.656 1 93 299 LYS A N 1
ATOM 2254 C CA . LYS A 1 299 ? -13.75 12.531 3.057 1 93 299 LYS A CA 1
ATOM 2255 C C . LYS A 1 299 ? -13.758 13.758 3.965 1 93 299 LYS A C 1
ATOM 2257 O O . LYS A 1 299 ? -14.359 13.734 5.043 1 93 299 LYS A O 1
ATOM 2262 N N . HIS A 1 300 ? -13.094 14.805 3.65 1 90.31 300 HIS A N 1
ATOM 2263 C CA . HIS A 1 300 ? -12.961 16 4.48 1 90.31 300 HIS A CA 1
ATOM 2264 C C . HIS A 1 300 ? -12.648 17.234 3.633 1 90.31 300 HIS A C 1
ATOM 2266 O O . HIS A 1 300 ? -11.945 17.125 2.621 1 90.31 300 HIS A O 1
ATOM 2272 N N . ASP A 1 301 ? -13.195 18.359 4.008 1 93.94 301 ASP A N 1
ATOM 2273 C CA . ASP A 1 301 ? -12.891 19.641 3.385 1 93.94 301 ASP A CA 1
ATOM 2274 C C . ASP A 1 301 ? -12.914 20.781 4.414 1 93.94 301 ASP A C 1
ATOM 2276 O O . ASP A 1 301 ? -13.828 20.859 5.234 1 93.94 301 ASP A O 1
ATOM 2280 N N . ALA A 1 302 ? -11.922 21.516 4.461 1 92.12 302 ALA A N 1
ATOM 2281 C CA . ALA A 1 302 ? -11.82 22.703 5.312 1 92.12 302 ALA A CA 1
ATOM 2282 C C . ALA A 1 302 ? -11.188 23.875 4.559 1 92.12 302 ALA A C 1
ATOM 2284 O O . ALA A 1 302 ? -10.211 23.688 3.822 1 92.12 302 ALA A O 1
ATOM 2285 N N . GLY A 1 303 ? -11.719 25.016 4.68 1 95.06 303 GLY A N 1
ATOM 2286 C CA . GLY A 1 303 ? -11.188 26.188 4.008 1 95.06 303 GLY A CA 1
ATOM 2287 C C . GLY A 1 303 ? -9.961 26.75 4.684 1 95.06 303 GLY A C 1
ATOM 2288 O O . GLY A 1 303 ? -9.703 26.469 5.855 1 95.06 303 GLY A O 1
ATOM 2289 N N . ALA A 1 304 ? -9.273 27.531 3.941 1 96.69 304 ALA A N 1
ATOM 2290 C CA . ALA A 1 304 ? -8.086 28.203 4.465 1 96.69 304 ALA A CA 1
ATOM 2291 C C . ALA A 1 304 ? -8.484 29.391 5.34 1 96.69 304 ALA A C 1
ATOM 2293 O O . ALA A 1 304 ? -9.617 29.875 5.273 1 96.69 304 ALA A O 1
ATOM 2294 N N . VAL A 1 305 ? -7.625 29.734 6.246 1 97.25 305 VAL A N 1
ATOM 2295 C CA . VAL A 1 305 ? -7.746 30.938 7.059 1 97.25 305 VAL A CA 1
ATOM 2296 C C . VAL A 1 305 ? -6.555 31.859 6.801 1 97.25 305 VAL A C 1
ATOM 2298 O O . VAL A 1 305 ? -5.406 31.469 7.004 1 97.25 305 VAL A O 1
ATOM 2301 N N . ILE A 1 306 ? -6.84 33.031 6.371 1 96.56 306 ILE A N 1
ATOM 2302 C CA . ILE A 1 306 ? -5.777 34 6.09 1 96.56 306 ILE A CA 1
ATOM 2303 C C . ILE A 1 306 ? -5.543 34.875 7.316 1 96.56 306 ILE A C 1
ATOM 2305 O O . ILE A 1 306 ? -6.492 35.375 7.918 1 96.56 306 ILE A O 1
ATOM 2309 N N . CYS A 1 307 ? -4.332 35.031 7.68 1 97.94 307 CYS A N 1
ATOM 2310 C CA . CYS A 1 307 ? -3.998 35.906 8.789 1 97.94 307 CYS A CA 1
ATOM 2311 C C . CYS A 1 307 ? -4.184 37.375 8.383 1 97.94 307 CYS A C 1
ATOM 2313 O O . CYS A 1 307 ? -3.988 37.719 7.223 1 97.94 307 CYS A O 1
ATOM 2315 N N . ASP A 1 308 ? -4.531 38.156 9.352 1 98.25 308 ASP A N 1
ATOM 2316 C CA . ASP A 1 308 ? -4.75 39.594 9.117 1 98.25 308 ASP A CA 1
ATOM 2317 C C . ASP A 1 308 ? -3.447 40.281 8.75 1 98.25 308 ASP A C 1
ATOM 2319 O O . ASP A 1 308 ? -2.451 40.188 9.461 1 98.25 308 ASP A O 1
ATOM 2323 N N . PRO A 1 309 ? -3.449 41.062 7.676 1 97.25 309 PRO A N 1
ATOM 2324 C CA . PRO A 1 309 ? -2.201 41.688 7.215 1 97.25 309 PRO A CA 1
ATOM 2325 C C . PRO A 1 309 ? -1.604 42.625 8.242 1 97.25 309 PRO A C 1
ATOM 2327 O O . PRO A 1 309 ? -0.381 42.719 8.375 1 97.25 309 PRO A O 1
ATOM 2330 N N . GLU A 1 310 ? -2.395 43.344 8.906 1 96.69 310 GLU A N 1
ATOM 2331 C CA . GLU A 1 310 ? -1.901 44.281 9.914 1 96.69 310 GLU A CA 1
ATOM 2332 C C . GLU A 1 310 ? -1.277 43.531 11.094 1 96.69 310 GLU A C 1
ATOM 2334 O O . GLU A 1 310 ? -0.193 43.906 11.562 1 96.69 310 GLU A O 1
ATOM 2339 N N . LEU A 1 311 ? -2.023 42.594 11.562 1 97.44 311 LEU A N 1
ATOM 2340 C CA . LEU A 1 311 ? -1.495 41.781 12.656 1 97.44 311 LEU A CA 1
ATOM 2341 C C . LEU A 1 311 ? -0.198 41.094 12.242 1 97.44 311 LEU A C 1
ATOM 2343 O O . LEU A 1 311 ? 0.745 41 13.031 1 97.44 311 LEU A O 1
ATOM 2347 N N . SER A 1 312 ? -0.172 40.625 11.031 1 97.44 312 SER A N 1
ATOM 2348 C CA . SER A 1 312 ? 1.022 39.969 10.508 1 97.44 312 SER A CA 1
ATOM 2349 C C . SER A 1 312 ? 2.209 40.938 10.477 1 97.44 312 SER A C 1
ATOM 2351 O O . SER A 1 312 ? 3.33 40.562 10.82 1 97.44 312 SER A O 1
ATOM 2353 N N . SER A 1 313 ? 1.955 42.094 10.055 1 97.06 313 SER A N 1
ATOM 2354 C CA . SER A 1 313 ? 3.004 43.125 10.008 1 97.06 313 SER A CA 1
ATOM 2355 C C . SER A 1 313 ? 3.529 43.438 11.398 1 97.06 313 SER A C 1
ATOM 2357 O O . SER A 1 313 ? 4.738 43.594 11.594 1 97.06 313 SER A O 1
ATOM 2359 N N . GLN A 1 314 ? 2.656 43.562 12.312 1 97.56 314 GLN A N 1
ATOM 2360 C CA . GLN A 1 314 ? 3.041 43.844 13.688 1 97.56 314 GLN A CA 1
ATOM 2361 C C . GLN A 1 314 ? 3.867 42.688 14.273 1 97.56 314 GLN A C 1
ATOM 2363 O O . GLN A 1 314 ? 4.863 42.938 14.961 1 97.56 314 GLN A O 1
ATOM 2368 N N . LEU A 1 315 ? 3.428 41.5 13.977 1 98.12 315 LEU A N 1
ATOM 2369 C CA . LEU A 1 315 ? 4.152 40.344 14.469 1 98.12 315 LEU A CA 1
ATOM 2370 C C . LEU A 1 315 ? 5.527 40.25 13.812 1 98.12 315 LEU A C 1
ATOM 2372 O O . LEU A 1 315 ? 6.5 39.844 14.461 1 98.12 315 LEU A O 1
ATOM 2376 N N . LYS A 1 316 ? 5.555 40.562 12.562 1 97.12 316 LYS A N 1
ATOM 2377 C CA . LYS A 1 316 ? 6.828 40.562 11.852 1 97.12 316 LYS A CA 1
ATOM 2378 C C . LYS A 1 316 ? 7.801 41.562 12.469 1 97.12 316 LYS A C 1
ATOM 2380 O O . LYS A 1 316 ? 8.977 41.25 12.672 1 97.12 316 LYS A O 1
ATOM 2385 N N . SER A 1 317 ? 7.348 42.688 12.742 1 96.44 317 SER A N 1
ATOM 2386 C CA . SER A 1 317 ? 8.148 43.75 13.383 1 96.44 317 SER A CA 1
ATOM 2387 C C . SER A 1 317 ? 8.609 43.312 14.773 1 96.44 317 SER A C 1
ATOM 2389 O O . SER A 1 317 ? 9.742 43.562 15.172 1 96.44 317 SER A O 1
ATOM 2391 N N . ALA A 1 318 ? 7.699 42.719 15.492 1 97.5 318 ALA A N 1
ATOM 2392 C CA . ALA A 1 318 ? 8.023 42.219 16.828 1 97.5 318 ALA A CA 1
ATOM 2393 C C . ALA A 1 318 ? 9.109 41.156 16.781 1 97.5 318 ALA A C 1
ATOM 2395 O O . ALA A 1 318 ? 10.039 41.156 17.594 1 97.5 318 ALA A O 1
ATOM 2396 N N . ALA A 1 319 ? 8.953 40.219 15.844 1 97.12 319 ALA A N 1
ATOM 2397 C CA . ALA A 1 319 ? 9.953 39.188 15.664 1 97.12 319 ALA A CA 1
ATOM 2398 C C . ALA A 1 319 ? 11.305 39.781 15.297 1 97.12 319 ALA A C 1
ATOM 2400 O O . ALA A 1 319 ? 12.336 39.344 15.82 1 97.12 319 ALA A O 1
ATOM 2401 N N . TYR A 1 320 ? 11.266 40.719 14.43 1 95.69 320 TYR A N 1
ATOM 2402 C CA . TYR A 1 320 ? 12.5 41.406 14.039 1 95.69 320 TYR A CA 1
ATOM 2403 C C . TYR A 1 320 ? 13.156 42.062 15.234 1 95.69 320 TYR A C 1
ATOM 2405 O O . TYR A 1 320 ? 14.375 41.969 15.422 1 95.69 320 TYR A O 1
ATOM 2413 N N . SER A 1 321 ? 12.43 42.75 15.977 1 95.38 321 SER A N 1
ATOM 2414 C CA . SER A 1 321 ? 12.93 43.438 17.156 1 95.38 321 SER A CA 1
ATOM 2415 C C . SER A 1 321 ? 13.562 42.438 18.141 1 95.38 321 SER A C 1
ATOM 2417 O O . SER A 1 321 ? 14.594 42.719 18.75 1 95.38 321 SER A O 1
ATOM 2419 N N . ALA A 1 322 ? 12.859 41.344 18.328 1 95.56 322 ALA A N 1
ATOM 2420 C CA . ALA A 1 322 ? 13.383 40.312 19.219 1 95.56 322 ALA A CA 1
ATOM 2421 C C . ALA A 1 322 ? 14.734 39.781 18.719 1 95.56 322 ALA A C 1
ATOM 2423 O O . ALA A 1 322 ? 15.672 39.656 19.516 1 95.56 322 ALA A O 1
ATOM 2424 N N . LEU A 1 323 ? 14.789 39.5 17.453 1 94.88 323 LEU A N 1
ATOM 2425 C CA . LEU A 1 323 ? 16.016 38.969 16.875 1 94.88 323 LEU A CA 1
ATOM 2426 C C . LEU A 1 323 ? 17.141 40 16.938 1 94.88 323 LEU A C 1
ATOM 2428 O O . LEU A 1 323 ? 18.297 39.625 17.172 1 94.88 323 LEU A O 1
ATOM 2432 N N . LYS A 1 324 ? 16.828 41.219 16.734 1 93.88 324 LYS A N 1
ATOM 2433 C CA . LYS A 1 324 ? 17.812 42.281 16.828 1 93.88 324 LYS A CA 1
ATOM 2434 C C . LYS A 1 324 ? 18.375 42.375 18.234 1 93.88 324 LYS A C 1
ATOM 2436 O O . LYS A 1 324 ? 19.578 42.594 18.406 1 93.88 324 LYS A O 1
ATOM 2441 N N . ARG A 1 325 ? 17.562 42.25 19.172 1 92.69 325 ARG A N 1
ATOM 2442 C CA . ARG A 1 325 ? 18 42.312 20.578 1 92.69 325 ARG A CA 1
ATOM 2443 C C . ARG A 1 325 ? 18.906 41.156 20.906 1 92.69 325 ARG A C 1
ATOM 2445 O O . ARG A 1 325 ? 19.828 41.281 21.719 1 92.69 325 ARG A O 1
ATOM 2452 N N . MET A 1 326 ? 18.625 40.062 20.344 1 92.62 326 MET A N 1
ATOM 2453 C CA . MET A 1 326 ? 19.359 38.844 20.672 1 92.62 326 MET A CA 1
ATOM 2454 C C . MET A 1 326 ? 20.672 38.812 19.906 1 92.62 326 MET A C 1
ATOM 2456 O O . MET A 1 326 ? 21.703 38.406 20.453 1 92.62 326 MET A O 1
ATOM 2460 N N . GLU A 1 327 ? 20.688 39 18.625 1 87.19 327 GLU A N 1
ATOM 2461 C CA . GLU A 1 327 ? 21.828 38.75 17.766 1 87.19 327 GLU A CA 1
ATOM 2462 C C . GLU A 1 327 ? 22.391 40.031 17.172 1 87.19 327 GLU A C 1
ATOM 2464 O O . GLU A 1 327 ? 23.438 40 16.516 1 87.19 327 GLU A O 1
ATOM 2469 N N . GLY A 1 328 ? 21.828 41.125 17.375 1 84.06 328 GLY A N 1
ATOM 2470 C CA . GLY A 1 328 ? 22.219 42.344 16.719 1 84.06 328 GLY A CA 1
ATOM 2471 C C . GLY A 1 328 ? 21.516 42.594 15.398 1 84.06 328 GLY A C 1
ATOM 2472 O O . GLY A 1 328 ? 20.406 42.094 15.188 1 84.06 328 GLY A O 1
ATOM 2473 N N . ASP A 1 329 ? 22.094 43.375 14.562 1 77.12 329 ASP A N 1
ATOM 2474 C CA . ASP A 1 329 ? 21.438 43.719 13.297 1 77.12 329 ASP A CA 1
ATOM 2475 C C . ASP A 1 329 ? 21.375 42.531 12.367 1 77.12 329 ASP A C 1
ATOM 2477 O O . ASP A 1 329 ? 22.391 41.844 12.148 1 77.12 329 ASP A O 1
ATOM 2481 N N . ILE A 1 330 ? 20.109 42.188 12.102 1 77.69 330 ILE A N 1
ATOM 2482 C CA . ILE A 1 330 ? 19.906 41.094 11.172 1 77.69 330 ILE A CA 1
ATOM 2483 C C . ILE A 1 330 ? 19.562 41.625 9.789 1 77.69 330 ILE A C 1
ATOM 2485 O O . ILE A 1 330 ? 18.844 42.625 9.664 1 77.69 330 ILE A O 1
ATOM 2489 N N . GLN A 1 331 ? 20.172 41.156 8.836 1 75.44 331 GLN A N 1
ATOM 2490 C CA . GLN A 1 331 ? 20.016 41.656 7.469 1 75.44 331 GLN A CA 1
ATOM 2491 C C . GLN A 1 331 ? 18.812 41 6.789 1 75.44 331 GLN A C 1
ATOM 2493 O O . GLN A 1 331 ? 18.203 41.594 5.902 1 75.44 331 GLN A O 1
ATOM 2498 N N . ASP A 1 332 ? 18.438 39.906 7.262 1 82.06 332 ASP A N 1
ATOM 2499 C CA . ASP A 1 332 ? 17.406 39.188 6.543 1 82.06 332 ASP A CA 1
ATOM 2500 C C . ASP A 1 332 ? 16.016 39.438 7.133 1 82.06 332 ASP A C 1
ATOM 2502 O O . ASP A 1 332 ? 15.898 39.812 8.305 1 82.06 332 ASP A O 1
ATOM 2506 N N . GLU A 1 333 ? 15.062 39.375 6.262 1 90.88 333 GLU A N 1
ATOM 2507 C CA . GLU A 1 333 ? 13.672 39.531 6.68 1 90.88 333 GLU A CA 1
ATOM 2508 C C . GLU A 1 333 ? 13.156 38.25 7.367 1 90.88 333 GLU A C 1
ATOM 2510 O O . GLU A 1 333 ? 13.5 37.156 6.969 1 90.88 333 GLU A O 1
ATOM 2515 N N . VAL A 1 334 ? 12.352 38.5 8.445 1 94.69 334 VAL A N 1
ATOM 2516 C CA . VAL A 1 334 ? 11.664 37.406 9.102 1 94.69 334 VAL A CA 1
ATOM 2517 C C . VAL A 1 334 ? 10.82 36.625 8.078 1 94.69 334 VAL A C 1
ATOM 2519 O O . VAL A 1 334 ? 10.031 37.25 7.344 1 94.69 334 VAL A O 1
ATOM 2522 N N . PRO A 1 335 ? 11.023 35.375 7.992 1 95.69 335 PRO A N 1
ATOM 2523 C CA . PRO A 1 335 ? 10.297 34.594 6.977 1 95.69 335 PRO A CA 1
ATOM 2524 C C . PRO A 1 335 ? 8.789 34.594 7.207 1 95.69 335 PRO A C 1
ATOM 2526 O O . PRO A 1 335 ? 8.336 34.688 8.352 1 95.69 335 PRO A O 1
ATOM 2529 N N . THR A 1 336 ? 8.055 34.562 6.125 1 94.94 336 THR A N 1
ATOM 2530 C CA . THR A 1 336 ? 6.613 34.344 6.129 1 94.94 336 THR A CA 1
ATOM 2531 C C . THR A 1 336 ? 6.285 32.969 5.578 1 94.94 336 THR A C 1
ATOM 2533 O O . THR A 1 336 ? 6.734 32.594 4.488 1 94.94 336 THR A O 1
ATOM 2536 N N . LEU A 1 337 ? 5.496 32.188 6.328 1 93.81 337 LEU A N 1
ATOM 2537 C CA . LEU A 1 337 ? 5.215 30.812 5.969 1 93.81 337 LEU A CA 1
ATOM 2538 C C . LEU A 1 337 ? 3.715 30.547 5.977 1 93.81 337 LEU A C 1
ATOM 2540 O O . LEU A 1 337 ? 2.949 31.281 6.602 1 93.81 337 LEU A O 1
ATOM 2544 N N . MET A 1 338 ? 3.344 29.516 5.254 1 92.56 338 MET A N 1
ATOM 2545 C CA . MET A 1 338 ? 2.004 28.953 5.387 1 92.56 338 MET A CA 1
ATOM 2546 C C . MET A 1 338 ? 1.974 27.875 6.465 1 92.56 338 MET A C 1
ATOM 2548 O O . MET A 1 338 ? 2.926 27.109 6.602 1 92.56 338 MET A O 1
ATOM 2552 N N . SER A 1 339 ? 0.935 27.875 7.188 1 95.5 339 SER A N 1
ATOM 2553 C CA . SER A 1 339 ? 0.755 26.766 8.117 1 95.5 339 SER A CA 1
ATOM 2554 C C . SER A 1 339 ? 0.002 25.609 7.457 1 95.5 339 SER A C 1
ATOM 2556 O O . SER A 1 339 ? -1.124 25.781 6.984 1 95.5 339 SER A O 1
ATOM 2558 N N . GLY A 1 340 ? 0.614 24.484 7.496 1 94.19 340 GLY A N 1
ATOM 2559 C CA . GLY A 1 340 ? -0.037 23.297 6.953 1 94.19 340 GLY A CA 1
ATOM 2560 C C . GLY A 1 340 ? -0.805 22.5 7.992 1 94.19 340 GLY A C 1
ATOM 2561 O O . GLY A 1 340 ? -1.54 21.578 7.656 1 94.19 340 GLY A O 1
ATOM 2562 N N . ALA A 1 341 ? -0.661 22.797 9.188 1 92.56 341 ALA A N 1
ATOM 2563 C CA . ALA A 1 341 ? -1.38 22.172 10.297 1 92.56 341 ALA A CA 1
ATOM 2564 C C . ALA A 1 341 ? -2.541 23.047 10.758 1 92.56 341 ALA A C 1
ATOM 2566 O O . ALA A 1 341 ? -2.582 24.25 10.453 1 92.56 341 ALA A O 1
ATOM 2567 N N . GLY A 1 342 ? -3.447 22.422 11.367 1 92.31 342 GLY A N 1
ATOM 2568 C CA . GLY A 1 342 ? -4.5 23.188 12.008 1 92.31 342 GLY A CA 1
ATOM 2569 C C . GLY A 1 342 ? -4.082 23.781 13.344 1 92.31 342 GLY A C 1
ATOM 2570 O O . GLY A 1 342 ? -3.244 23.203 14.039 1 92.31 342 GLY A O 1
ATOM 2571 N N . HIS A 1 343 ? -4.691 24.875 13.633 1 95.62 343 HIS A N 1
ATOM 2572 C CA . HIS A 1 343 ? -4.465 25.594 14.883 1 95.62 343 HIS A CA 1
ATOM 2573 C C . HIS A 1 343 ? -5.762 26.203 15.406 1 95.62 343 HIS A C 1
ATOM 2575 O O . HIS A 1 343 ? -6.727 26.359 14.656 1 95.62 343 HIS A O 1
ATOM 2581 N N . ASP A 1 344 ? -5.762 26.516 16.688 1 97.31 344 ASP A N 1
ATOM 2582 C CA . ASP A 1 344 ? -6.926 27.172 17.281 1 97.31 344 ASP A CA 1
ATOM 2583 C C . ASP A 1 344 ? -7.273 28.453 16.531 1 97.31 344 ASP A C 1
ATOM 2585 O O . ASP A 1 344 ? -8.438 28.875 16.516 1 97.31 344 ASP A O 1
ATOM 2589 N N . ALA A 1 345 ? -6.305 29 15.953 1 97.75 345 ALA A N 1
ATOM 2590 C CA . ALA A 1 345 ? -6.523 30.203 15.156 1 97.75 345 ALA A CA 1
ATOM 2591 C C . ALA A 1 345 ? -7.586 29.969 14.086 1 97.75 345 ALA A C 1
ATOM 2593 O O . ALA A 1 345 ? -8.281 30.891 13.68 1 97.75 345 ALA A O 1
ATOM 2594 N N . MET A 1 346 ? -7.699 28.766 13.609 1 96.44 346 MET A N 1
ATOM 2595 C CA . MET A 1 346 ? -8.734 28.453 12.625 1 96.44 346 MET A CA 1
ATOM 2596 C C . MET A 1 346 ? -10.125 28.703 13.203 1 96.44 346 MET A C 1
ATOM 2598 O O . MET A 1 346 ? -10.961 29.344 12.57 1 96.44 346 MET A O 1
ATOM 2602 N N . ALA A 1 347 ? -10.352 28.219 14.391 1 96.31 347 ALA A N 1
ATOM 2603 C CA . ALA A 1 347 ? -11.633 28.453 15.062 1 96.31 347 ALA A CA 1
ATOM 2604 C C . ALA A 1 347 ? -11.812 29.922 15.398 1 96.31 347 ALA A C 1
ATOM 2606 O O . ALA A 1 347 ? -12.867 30.5 15.125 1 96.31 347 ALA A O 1
ATOM 2607 N N . MET A 1 348 ? -10.812 30.547 15.898 1 98 348 MET A N 1
ATOM 2608 C CA . MET A 1 348 ? -10.891 31.922 16.375 1 98 348 MET A CA 1
ATOM 2609 C C . MET A 1 348 ? -11.094 32.875 15.211 1 98 348 MET A C 1
ATOM 2611 O O . MET A 1 348 ? -11.586 34 15.398 1 98 348 MET A O 1
ATOM 2615 N N . SER A 1 349 ? -10.711 32.438 14.07 1 97.94 349 SER A N 1
ATOM 2616 C CA . SER A 1 349 ? -10.875 33.281 12.891 1 97.94 349 SER A CA 1
ATOM 2617 C C . SER A 1 349 ? -12.352 33.594 12.633 1 97.94 349 SER A C 1
ATOM 2619 O O . SER A 1 349 ? -12.68 34.562 11.945 1 97.94 349 SER A O 1
ATOM 2621 N N . HIS A 1 350 ? -13.227 32.844 13.211 1 96.94 350 HIS A N 1
ATOM 2622 C CA . HIS A 1 350 ? -14.664 33.094 13.086 1 96.94 350 HIS A CA 1
ATOM 2623 C C . HIS A 1 350 ? -15.117 34.188 14.062 1 96.94 350 HIS A C 1
ATOM 2625 O O . HIS A 1 350 ? -16.219 34.719 13.922 1 96.94 350 HIS A O 1
ATOM 2631 N N . LEU A 1 351 ? -14.289 34.469 14.977 1 97.5 351 LEU A N 1
ATOM 2632 C CA . LEU A 1 351 ? -14.602 35.469 16 1 97.5 351 LEU A CA 1
ATOM 2633 C C . LEU A 1 351 ? -13.961 36.781 15.672 1 97.5 351 LEU A C 1
ATOM 2635 O O . LEU A 1 351 ? -14.57 37.844 15.875 1 97.5 351 LEU A O 1
ATOM 2639 N N . THR A 1 352 ? -12.734 36.75 15.219 1 98.19 352 THR A N 1
ATOM 2640 C CA . THR A 1 352 ? -11.953 37.969 15.055 1 98.19 352 THR A CA 1
ATOM 2641 C C . THR A 1 352 ? -10.797 37.75 14.086 1 98.19 352 THR A C 1
ATOM 2643 O O . THR A 1 352 ? -10.617 36.625 13.57 1 98.19 352 THR A O 1
ATOM 2646 N N . LYS A 1 353 ? -10.086 38.875 13.742 1 98.38 353 LYS A N 1
ATOM 2647 C CA . LYS A 1 353 ? -8.875 38.719 12.945 1 98.38 353 LYS A CA 1
ATOM 2648 C C . LYS A 1 353 ? -7.801 37.969 13.711 1 98.38 353 LYS A C 1
ATOM 2650 O O . LYS A 1 353 ? -7.73 38.031 14.938 1 98.38 353 LYS A O 1
ATOM 2655 N N . VAL A 1 354 ? -6.984 37.219 12.938 1 98.62 354 VAL A N 1
ATOM 2656 C CA . VAL A 1 354 ? -6.02 36.344 13.609 1 98.62 354 VAL A CA 1
ATOM 2657 C C . VAL A 1 354 ? -4.617 36.625 13.07 1 98.62 354 VAL A C 1
ATOM 2659 O O . VAL A 1 354 ? -4.461 37.125 11.953 1 98.62 354 VAL A O 1
ATOM 2662 N N . GLY A 1 355 ? -3.643 36.406 13.852 1 98.5 355 GLY A N 1
ATOM 2663 C CA . GLY A 1 355 ? -2.223 36.375 13.531 1 98.5 355 GLY A CA 1
ATOM 2664 C C . GLY A 1 355 ? -1.479 35.25 14.234 1 98.5 355 GLY A C 1
ATOM 2665 O O . GLY A 1 355 ? -1.873 34.812 15.312 1 98.5 355 GLY A O 1
ATOM 2666 N N . MET A 1 356 ? -0.486 34.781 13.539 1 98.56 356 MET A N 1
ATOM 2667 C CA . MET A 1 356 ? 0.271 33.688 14.125 1 98.56 356 MET A CA 1
ATOM 2668 C C . MET A 1 356 ? 1.77 33.906 13.938 1 98.56 356 MET A C 1
ATOM 2670 O O . MET A 1 356 ? 2.197 34.5 12.961 1 98.56 356 MET A O 1
ATOM 2674 N N . LEU A 1 357 ? 2.494 33.406 14.891 1 98.38 357 LEU A N 1
ATOM 2675 C CA . LEU A 1 357 ? 3.951 33.344 14.859 1 98.38 357 LEU A CA 1
ATOM 2676 C C . LEU A 1 357 ? 4.449 31.922 15.078 1 98.38 357 LEU A C 1
ATOM 2678 O O . LEU A 1 357 ? 3.971 31.219 15.984 1 98.38 357 LEU A O 1
ATOM 2682 N N . PHE A 1 358 ? 5.379 31.484 14.234 1 98.19 358 PHE A N 1
ATOM 2683 C CA . PHE A 1 358 ? 5.949 30.141 14.344 1 98.19 358 PHE A CA 1
ATOM 2684 C C . PHE A 1 358 ? 7.332 30.203 14.977 1 98.19 358 PHE A C 1
ATOM 2686 O O . PHE A 1 358 ? 8.094 31.141 14.742 1 98.19 358 PHE A O 1
ATOM 2693 N N . VAL A 1 359 ? 7.598 29.172 15.711 1 98.12 359 VAL A N 1
ATOM 2694 C CA . VAL A 1 359 ? 8.922 28.938 16.297 1 98.12 359 VAL A CA 1
ATOM 2695 C C . VAL A 1 359 ? 9.562 27.719 15.641 1 98.12 359 VAL A C 1
ATOM 2697 O O . VAL A 1 359 ? 8.898 26.688 15.453 1 98.12 359 VAL A O 1
ATOM 2700 N N . ARG A 1 360 ? 10.797 27.844 15.32 1 97.5 360 ARG A N 1
ATOM 2701 C CA . ARG A 1 360 ? 11.57 26.75 14.742 1 97.5 360 ARG A CA 1
ATOM 2702 C C . ARG A 1 360 ? 11.586 25.547 15.68 1 97.5 360 ARG A C 1
ATOM 2704 O O . ARG A 1 360 ? 11.734 25.688 16.891 1 97.5 360 ARG A O 1
ATOM 2711 N N . CYS A 1 361 ? 11.375 24.391 15.109 1 94.75 361 CYS A N 1
ATOM 2712 C CA . CYS A 1 361 ? 11.531 23.141 15.852 1 94.75 361 CYS A CA 1
ATOM 2713 C C . CYS A 1 361 ? 12.43 22.172 15.102 1 94.75 361 CYS A C 1
ATOM 2715 O O . CYS A 1 361 ? 12.469 22.172 13.875 1 94.75 361 CYS A O 1
ATOM 2717 N N . ARG A 1 362 ? 13.078 21.375 15.844 1 93 362 ARG A N 1
ATOM 2718 C CA . ARG A 1 362 ? 14.102 20.5 15.281 1 93 362 ARG A CA 1
ATOM 2719 C C . ARG A 1 362 ? 13.477 19.469 14.344 1 93 362 ARG A C 1
ATOM 2721 O O . ARG A 1 362 ? 12.633 18.672 14.766 1 93 362 ARG A O 1
ATOM 2728 N N . GLY A 1 363 ? 13.953 19.484 13.07 1 89.81 363 GLY A N 1
ATOM 2729 C CA . GLY A 1 363 ? 13.531 18.484 12.102 1 89.81 363 GLY A CA 1
ATOM 2730 C C . GLY A 1 363 ? 12.07 18.609 11.711 1 89.81 363 GLY A C 1
ATOM 2731 O O . GLY A 1 363 ? 11.562 17.812 10.922 1 89.81 363 GLY A O 1
ATOM 2732 N N . GLY A 1 364 ? 11.398 19.531 12.305 1 89.75 364 GLY A N 1
ATOM 2733 C CA . GLY A 1 364 ? 9.977 19.688 12.062 1 89.75 364 GLY A CA 1
ATOM 2734 C C . GLY A 1 364 ? 9.133 18.641 12.789 1 89.75 364 GLY A C 1
ATOM 2735 O O . GLY A 1 364 ? 7.977 18.422 12.43 1 89.75 364 GLY A O 1
ATOM 2736 N N . ILE A 1 365 ? 9.719 18.031 13.789 1 87 365 ILE A N 1
ATOM 2737 C CA . ILE A 1 365 ? 9.086 16.922 14.5 1 87 365 ILE A CA 1
ATOM 2738 C C . ILE A 1 365 ? 8.062 17.453 15.492 1 87 365 ILE A C 1
ATOM 2740 O O . ILE A 1 365 ? 8.359 18.359 16.281 1 87 365 ILE A O 1
ATOM 2744 N N . SER A 1 366 ? 6.879 16.938 15.297 1 86.25 366 SER A N 1
ATOM 2745 C CA . SER A 1 366 ? 5.793 17.203 16.234 1 86.25 366 SER A CA 1
ATOM 2746 C C . SER A 1 366 ? 5.043 15.914 16.578 1 86.25 366 SER A C 1
ATOM 2748 O O . SER A 1 366 ? 5.273 14.875 15.969 1 86.25 366 SER A O 1
ATOM 2750 N N . HIS A 1 367 ? 4.23 15.961 17.609 1 83.31 367 HIS A N 1
ATOM 2751 C CA . HIS A 1 367 ? 3.461 14.797 18.031 1 83.31 367 HIS A CA 1
ATOM 2752 C C . HIS A 1 367 ? 4.371 13.609 18.312 1 83.31 367 HIS A C 1
ATOM 2754 O O . HIS A 1 367 ? 4.086 12.484 17.891 1 83.31 367 HIS A O 1
ATOM 2760 N N . SER A 1 368 ? 5.523 13.93 18.859 1 86.12 368 SER A N 1
ATOM 2761 C CA . SER A 1 368 ? 6.535 12.945 19.219 1 86.12 368 SER A CA 1
ATOM 2762 C C . SER A 1 368 ? 7.352 13.398 20.422 1 86.12 368 SER A C 1
ATOM 2764 O O . SER A 1 368 ? 7.594 14.602 20.594 1 86.12 368 SER A O 1
ATOM 2766 N N . PRO A 1 369 ? 7.766 12.352 21.125 1 88.5 369 PRO A N 1
ATOM 2767 C CA . PRO A 1 369 ? 8.664 12.734 22.219 1 88.5 369 PRO A CA 1
ATOM 2768 C C . PRO A 1 369 ? 9.961 13.367 21.719 1 88.5 369 PRO A C 1
ATOM 2770 O O . PRO A 1 369 ? 10.672 14.016 22.484 1 88.5 369 PRO A O 1
ATOM 2773 N N . GLN A 1 370 ? 10.219 13.266 20.484 1 88.88 370 GLN A N 1
ATOM 2774 C CA . GLN A 1 370 ? 11.453 13.789 19.891 1 88.88 370 GLN A CA 1
ATOM 2775 C C . GLN A 1 370 ? 11.312 15.273 19.562 1 88.88 370 GLN A C 1
ATOM 2777 O O . GLN A 1 370 ? 12.281 15.914 19.156 1 88.88 370 GLN A O 1
ATOM 2782 N N . GLU A 1 371 ? 10.102 15.766 19.781 1 90.81 371 GLU A N 1
ATOM 2783 C CA . GLU A 1 371 ? 9.875 17.203 19.609 1 90.81 371 GLU A CA 1
ATOM 2784 C C . GLU A 1 371 ? 10.875 18.016 20.406 1 90.81 371 GLU A C 1
ATOM 2786 O O . GLU A 1 371 ? 11.133 17.719 21.578 1 90.81 371 GLU A O 1
ATOM 2791 N N . ASP A 1 372 ? 11.492 19.047 19.703 1 94.81 372 ASP A N 1
ATOM 2792 C CA . ASP A 1 372 ? 12.508 19.828 20.391 1 94.81 372 ASP A CA 1
ATOM 2793 C C . ASP A 1 372 ? 12.57 21.25 19.844 1 94.81 372 ASP A C 1
ATOM 2795 O O . ASP A 1 372 ? 12.422 21.453 18.641 1 94.81 372 ASP A O 1
ATOM 2799 N N . VAL A 1 373 ? 12.734 22.188 20.75 1 96.69 373 VAL A N 1
ATOM 2800 C CA . VAL A 1 373 ? 12.93 23.594 20.453 1 96.69 373 VAL A CA 1
ATOM 2801 C C . VAL A 1 373 ? 14.148 24.125 21.203 1 96.69 373 VAL A C 1
ATOM 2803 O O . VAL A 1 373 ? 14.312 23.875 22.391 1 96.69 373 VAL A O 1
ATOM 2806 N N . LEU A 1 374 ? 15.023 24.828 20.547 1 96.94 374 LEU A N 1
ATOM 2807 C CA . LEU A 1 374 ? 16.219 25.359 21.188 1 96.94 374 LEU A CA 1
ATOM 2808 C C . LEU A 1 374 ? 15.859 26.422 22.219 1 96.94 374 LEU A C 1
ATOM 2810 O O . LEU A 1 374 ? 14.938 27.203 22.016 1 96.94 374 LEU A O 1
ATOM 2814 N N . ASP A 1 375 ? 16.672 26.516 23.266 1 97 375 ASP A N 1
ATOM 2815 C CA . ASP A 1 375 ? 16.453 27.516 24.312 1 97 375 ASP A CA 1
ATOM 2816 C C . ASP A 1 375 ? 16.453 28.938 23.719 1 97 375 ASP A C 1
ATOM 2818 O O . ASP A 1 375 ? 15.617 29.766 24.094 1 97 375 ASP A O 1
ATOM 2822 N N . ASP A 1 376 ? 17.328 29.109 22.812 1 96.94 376 ASP A N 1
ATOM 2823 C CA . ASP A 1 376 ? 17.406 30.422 22.188 1 96.94 376 ASP A CA 1
ATOM 2824 C C . ASP A 1 376 ? 16.141 30.75 21.406 1 96.94 376 ASP A C 1
ATOM 2826 O O . ASP A 1 376 ? 15.734 31.906 21.312 1 96.94 376 ASP A O 1
ATOM 2830 N N . ASP A 1 377 ? 15.578 29.734 20.812 1 97.81 377 ASP A N 1
ATOM 2831 C CA . ASP A 1 377 ? 14.344 29.938 20.062 1 97.81 377 ASP A CA 1
ATOM 2832 C C . ASP A 1 377 ? 13.18 30.25 21 1 97.81 377 ASP A C 1
ATOM 2834 O O . ASP A 1 377 ? 12.297 31.047 20.656 1 97.81 377 ASP A O 1
ATOM 2838 N N . VAL A 1 378 ? 13.172 29.578 22.156 1 97.62 378 VAL A N 1
ATOM 2839 C CA . VAL A 1 378 ? 12.172 29.891 23.188 1 97.62 378 VAL A CA 1
ATOM 2840 C C . VAL A 1 378 ? 12.32 31.344 23.641 1 97.62 378 VAL A C 1
ATOM 2842 O O . VAL A 1 378 ? 11.328 32.062 23.797 1 97.62 378 VAL A O 1
ATOM 2845 N N . TRP A 1 379 ? 13.562 31.703 23.812 1 97.62 379 TRP A N 1
ATOM 2846 C CA . TRP A 1 379 ? 13.859 33.062 24.219 1 97.62 379 TRP A CA 1
ATOM 2847 C C . TRP A 1 379 ? 13.383 34.062 23.156 1 97.62 379 TRP A C 1
ATOM 2849 O O . TRP A 1 379 ? 12.727 35.062 23.469 1 97.62 379 TRP A O 1
ATOM 2859 N N . ALA A 1 380 ? 13.703 33.781 21.891 1 97.5 380 ALA A N 1
ATOM 2860 C CA . ALA A 1 380 ? 13.273 34.625 20.781 1 97.5 380 ALA A CA 1
ATOM 2861 C C . ALA A 1 380 ? 11.75 34.781 20.766 1 97.5 380 ALA A C 1
ATOM 2863 O O . ALA A 1 380 ? 11.234 35.875 20.547 1 97.5 380 ALA A O 1
ATOM 2864 N N . ALA A 1 381 ? 11.078 33.75 21 1 98 381 ALA A N 1
ATOM 2865 C CA . ALA A 1 381 ? 9.617 33.719 21 1 98 381 ALA A CA 1
ATOM 2866 C C . ALA A 1 381 ? 9.07 34.625 22.109 1 98 381 ALA A C 1
ATOM 2868 O O . ALA A 1 381 ? 8.125 35.375 21.891 1 98 381 ALA A O 1
ATOM 2869 N N . GLY A 1 382 ? 9.633 34.5 23.281 1 97.94 382 GLY A N 1
ATOM 2870 C CA . GLY A 1 382 ? 9.234 35.344 24.406 1 97.94 382 GLY A CA 1
ATOM 2871 C C . GLY A 1 382 ? 9.453 36.812 24.141 1 97.94 382 GLY A C 1
ATOM 2872 O O . GLY A 1 382 ? 8.57 37.625 24.406 1 97.94 382 GLY A O 1
ATOM 2873 N N . LEU A 1 383 ? 10.633 37.094 23.641 1 97.88 383 LEU A N 1
ATOM 2874 C CA . LEU A 1 383 ? 10.977 38.5 23.359 1 97.88 383 LEU A CA 1
ATOM 2875 C C . LEU A 1 383 ? 10.062 39.062 22.281 1 97.88 383 LEU A C 1
ATOM 2877 O O . LEU A 1 383 ? 9.664 40.25 22.359 1 97.88 383 LEU A O 1
ATOM 2881 N N . ALA A 1 384 ? 9.797 38.281 21.297 1 98.38 384 ALA A N 1
ATOM 2882 C CA . ALA A 1 384 ? 8.906 38.719 20.234 1 98.38 384 ALA A CA 1
ATOM 2883 C C . ALA A 1 384 ? 7.508 39 20.781 1 98.38 384 ALA A C 1
ATOM 2885 O O . ALA A 1 384 ? 6.879 40 20.406 1 98.38 384 ALA A O 1
ATOM 2886 N N . THR A 1 385 ? 7 38.094 21.594 1 98.44 385 THR A N 1
ATOM 2887 C CA . THR A 1 385 ? 5.691 38.281 22.219 1 98.44 385 THR A CA 1
ATOM 2888 C C . THR A 1 385 ? 5.664 39.562 23.062 1 98.44 385 THR A C 1
ATOM 2890 O O . THR A 1 385 ? 4.707 40.344 23 1 98.44 385 THR A O 1
ATOM 2893 N N . LEU A 1 386 ? 6.715 39.75 23.812 1 98 386 LEU A N 1
ATOM 2894 C CA . LEU A 1 386 ? 6.836 40.969 24.641 1 98 386 LEU A CA 1
ATOM 2895 C C . LEU A 1 386 ? 6.828 42.219 23.781 1 98 386 LEU A C 1
ATOM 2897 O O . LEU A 1 386 ? 6.09 43.156 24.062 1 98 386 LEU A O 1
ATOM 2901 N N . SER A 1 387 ? 7.656 42.188 22.781 1 97.56 387 SER A N 1
ATOM 2902 C CA . SER A 1 387 ? 7.738 43.312 21.875 1 97.56 387 SER A CA 1
ATOM 2903 C C . SER A 1 387 ? 6.387 43.625 21.234 1 97.56 387 SER A C 1
ATOM 2905 O O . SER A 1 387 ? 6.016 44.781 21.078 1 97.56 387 SER A O 1
ATOM 2907 N N . PHE A 1 388 ? 5.668 42.688 20.859 1 98 388 PHE A N 1
ATOM 2908 C CA . PHE A 1 388 ? 4.344 42.844 20.266 1 98 388 PHE A CA 1
ATOM 2909 C C . PHE A 1 388 ? 3.389 43.531 21.234 1 98 388 PHE A C 1
ATOM 2911 O O . PHE A 1 388 ? 2.709 44.5 20.859 1 98 388 PHE A O 1
ATOM 2918 N N . LEU A 1 389 ? 3.381 43.031 22.438 1 97.25 389 LEU A N 1
ATOM 2919 C CA . LEU A 1 389 ? 2.484 43.562 23.453 1 97.25 389 LEU A CA 1
ATOM 2920 C C . LEU A 1 389 ? 2.85 45 23.797 1 97.25 389 LEU A C 1
ATOM 2922 O O . LEU A 1 389 ? 1.968 45.844 24.031 1 97.25 389 LEU A O 1
ATOM 2926 N N . GLU A 1 390 ? 4.125 45.281 23.781 1 95.06 390 GLU A N 1
ATOM 2927 C CA . GLU A 1 390 ? 4.59 46.594 24.156 1 95.06 390 GLU A CA 1
ATOM 2928 C C . GLU A 1 390 ? 4.27 47.625 23.062 1 95.06 390 GLU A C 1
ATOM 2930 O O . GLU A 1 390 ? 4.184 48.812 23.328 1 95.06 390 GLU A O 1
ATOM 2935 N N . ASN A 1 391 ? 4.117 47.156 21.891 1 92 391 ASN A N 1
ATOM 2936 C CA . ASN A 1 391 ? 3.988 48.094 20.781 1 92 391 ASN A CA 1
ATOM 2937 C C . ASN A 1 391 ? 2.568 48.094 20.234 1 92 391 ASN A C 1
ATOM 2939 O O . ASN A 1 391 ? 2.32 48.656 19.156 1 92 391 ASN A O 1
ATOM 2943 N N . LEU A 1 392 ? 1.602 47.5 20.875 1 86.56 392 LEU A N 1
ATOM 2944 C CA . LEU A 1 392 ? 0.211 47.5 20.422 1 86.56 392 LEU A CA 1
ATOM 2945 C C . LEU A 1 392 ? -0.451 48.844 20.719 1 86.56 392 LEU A C 1
ATOM 2947 O O . LEU A 1 392 ? -0.222 49.469 21.766 1 86.56 392 LEU A O 1
ATOM 2951 N N . MET B 1 1 ? -10.844 -46.188 -8.914 1 97 1 MET B N 1
ATOM 2952 C CA . MET B 1 1 ? -9.664 -46.875 -9.438 1 97 1 MET B CA 1
ATOM 2953 C C . MET B 1 1 ? -9.898 -48.375 -9.5 1 97 1 MET B C 1
ATOM 2955 O O . MET B 1 1 ? -9.578 -49 -10.5 1 97 1 MET B O 1
ATOM 2959 N N . GLU B 1 2 ? -10.492 -48.875 -8.406 1 96.62 2 GLU B N 1
ATOM 2960 C CA . GLU B 1 2 ? -10.836 -50.312 -8.414 1 96.62 2 GLU B CA 1
ATOM 2961 C C . GLU B 1 2 ? -11.828 -50.625 -9.516 1 96.62 2 GLU B C 1
ATOM 2963 O O . GLU B 1 2 ? -11.672 -51.625 -10.234 1 96.62 2 GLU B O 1
ATOM 2968 N N . ASP B 1 3 ? -12.82 -49.75 -9.578 1 96.56 3 ASP B N 1
ATOM 2969 C CA . ASP B 1 3 ? -13.836 -49.906 -10.609 1 96.56 3 ASP B CA 1
ATOM 2970 C C . ASP B 1 3 ? -13.211 -49.875 -12.008 1 96.56 3 ASP B C 1
ATOM 2972 O O . ASP B 1 3 ? -13.773 -50.406 -12.961 1 96.56 3 ASP B O 1
ATOM 2976 N N . ALA B 1 4 ? -12.078 -49.281 -12.133 1 97.31 4 ALA B N 1
ATOM 2977 C CA . ALA B 1 4 ? -11.391 -49.125 -13.414 1 97.31 4 ALA B CA 1
ATOM 2978 C C . ALA B 1 4 ? -10.461 -50.312 -13.664 1 97.31 4 ALA B C 1
ATOM 2980 O O . ALA B 1 4 ? -9.734 -50.344 -14.664 1 97.31 4 ALA B O 1
ATOM 2981 N N . GLY B 1 5 ? -10.461 -51.281 -12.766 1 96.69 5 GLY B N 1
ATOM 2982 C CA . GLY B 1 5 ? -9.672 -52.5 -12.953 1 96.69 5 GLY B CA 1
ATOM 2983 C C . GLY B 1 5 ? -8.242 -52.344 -12.469 1 96.69 5 GLY B C 1
ATOM 2984 O O . GLY B 1 5 ? -7.379 -53.156 -12.82 1 96.69 5 GLY B O 1
ATOM 2985 N N . LEU B 1 6 ? -7.961 -51.344 -11.719 1 97.88 6 LEU B N 1
ATOM 2986 C CA . LEU B 1 6 ? -6.598 -51.094 -11.258 1 97.88 6 LEU B CA 1
ATOM 2987 C C . LEU B 1 6 ? -6.367 -51.719 -9.883 1 97.88 6 LEU B C 1
ATOM 2989 O O . LEU B 1 6 ? -7.285 -51.781 -9.062 1 97.88 6 LEU B O 1
ATOM 2993 N N . ARG B 1 7 ? -5.113 -52.219 -9.719 1 98.06 7 ARG B N 1
ATOM 2994 C CA . ARG B 1 7 ? -4.688 -52.531 -8.352 1 98.06 7 ARG B CA 1
ATOM 2995 C C . ARG B 1 7 ? -4.465 -51.25 -7.551 1 98.06 7 ARG B C 1
ATOM 2997 O O . ARG B 1 7 ? -3.77 -50.344 -8 1 98.06 7 ARG B O 1
ATOM 3004 N N . THR B 1 8 ? -5.09 -51.219 -6.348 1 98 8 THR B N 1
ATOM 3005 C CA . THR B 1 8 ? -5.055 -49.938 -5.613 1 98 8 THR B CA 1
ATOM 3006 C C . THR B 1 8 ? -4.359 -50.125 -4.27 1 98 8 THR B C 1
ATOM 3008 O O . THR B 1 8 ? -4.383 -51.219 -3.688 1 98 8 THR B O 1
ATOM 3011 N N . TRP B 1 9 ? -3.617 -49.094 -3.797 1 96.25 9 TRP B N 1
ATOM 3012 C CA . TRP B 1 9 ? -3.066 -49.031 -2.445 1 96.25 9 TRP B CA 1
ATOM 3013 C C . TRP B 1 9 ? -2.818 -47.594 -2.01 1 96.25 9 TRP B C 1
ATOM 3015 O O . TRP B 1 9 ? -2.928 -46.656 -2.814 1 96.25 9 TRP B O 1
ATOM 3025 N N . VAL B 1 10 ? -2.691 -47.375 -0.73 1 94.44 10 VAL B N 1
ATOM 3026 C CA . VAL B 1 10 ? -2.287 -46.125 -0.133 1 94.44 10 VAL B CA 1
ATOM 3027 C C . VAL B 1 10 ? -0.863 -46.219 0.406 1 94.44 10 VAL B C 1
ATOM 3029 O O . VAL B 1 10 ? -0.534 -47.188 1.116 1 94.44 10 VAL B O 1
ATOM 3032 N N . ASP B 1 11 ? -0.012 -45.312 0.007 1 93.25 11 ASP B N 1
ATOM 3033 C CA . ASP B 1 11 ? 1.375 -45.438 0.445 1 93.25 11 ASP B CA 1
ATOM 3034 C C . ASP B 1 11 ? 1.582 -44.781 1.804 1 93.25 11 ASP B C 1
ATOM 3036 O O . ASP B 1 11 ? 0.625 -44.312 2.424 1 93.25 11 ASP B O 1
ATOM 3040 N N . GLN B 1 12 ? 2.799 -44.656 2.252 1 89.94 12 GLN B N 1
ATOM 3041 C CA . GLN B 1 12 ? 3.117 -44.281 3.617 1 89.94 12 GLN B CA 1
ATOM 3042 C C . GLN B 1 12 ? 3.039 -42.75 3.777 1 89.94 12 GLN B C 1
ATOM 3044 O O . GLN B 1 12 ? 3.119 -42.219 4.895 1 89.94 12 GLN B O 1
ATOM 3049 N N . MET B 1 13 ? 2.82 -42.031 2.715 1 91.5 13 MET B N 1
ATOM 3050 C CA . MET B 1 13 ? 2.6 -40.594 2.785 1 91.5 13 MET B CA 1
ATOM 3051 C C . MET B 1 13 ? 1.122 -40.25 2.611 1 91.5 13 MET B C 1
ATOM 3053 O O . MET B 1 13 ? 0.709 -39.125 2.834 1 91.5 13 MET B O 1
ATOM 3057 N N . GLY B 1 14 ? 0.39 -41.281 2.305 1 92.25 14 GLY B N 1
ATOM 3058 C CA . GLY B 1 14 ? -1.037 -41.062 2.123 1 92.25 14 GLY B CA 1
ATOM 3059 C C . GLY B 1 14 ? -1.426 -40.844 0.675 1 92.25 14 GLY B C 1
ATOM 3060 O O . GLY B 1 14 ? -2.559 -40.438 0.385 1 92.25 14 GLY B O 1
ATOM 3061 N N . ASN B 1 15 ? -0.504 -40.938 -0.264 1 95.81 15 ASN B N 1
ATOM 3062 C CA . ASN B 1 15 ? -0.88 -40.969 -1.674 1 95.81 15 ASN B CA 1
ATOM 3063 C C . ASN B 1 15 ? -1.74 -42.156 -2.018 1 95.81 15 ASN B C 1
ATOM 3065 O O . ASN B 1 15 ? -1.521 -43.25 -1.489 1 95.81 15 ASN B O 1
ATOM 3069 N N . VAL B 1 16 ? -2.668 -42 -2.889 1 97.31 16 VAL B N 1
ATOM 3070 C CA . VAL B 1 16 ? -3.496 -43.125 -3.365 1 97.31 16 VAL B CA 1
ATOM 3071 C C . VAL B 1 16 ? -3.041 -43.531 -4.762 1 97.31 16 VAL B C 1
ATOM 3073 O O . VAL B 1 16 ? -2.914 -42.688 -5.66 1 97.31 16 VAL B O 1
ATOM 3076 N N . HIS B 1 17 ? -2.787 -44.844 -4.898 1 97.88 17 HIS B N 1
ATOM 3077 C CA . HIS B 1 17 ? -2.254 -45.344 -6.152 1 97.88 17 HIS B CA 1
ATOM 3078 C C . HIS B 1 17 ? -3.252 -46.281 -6.824 1 97.88 17 HIS B C 1
ATOM 3080 O O . HIS B 1 17 ? -3.984 -47 -6.145 1 97.88 17 HIS B O 1
ATOM 3086 N N . GLY B 1 18 ? -3.307 -46.312 -8.102 1 98.5 18 GLY B N 1
ATOM 3087 C CA . GLY B 1 18 ? -3.914 -47.312 -8.977 1 98.5 18 GLY B CA 1
ATOM 3088 C C . GLY B 1 18 ? -3.02 -47.719 -10.141 1 98.5 18 GLY B C 1
ATOM 3089 O O . GLY B 1 18 ? -2.492 -46.844 -10.844 1 98.5 18 GLY B O 1
ATOM 3090 N N . ARG B 1 19 ? -2.852 -49.031 -10.312 1 98.25 19 ARG B N 1
ATOM 3091 C CA . ARG B 1 19 ? -1.862 -49.438 -11.305 1 98.25 19 ARG B CA 1
ATOM 3092 C C . ARG B 1 19 ? -2.371 -50.625 -12.125 1 98.25 19 ARG B C 1
ATOM 3094 O O . ARG B 1 19 ? -3.092 -51.469 -11.609 1 98.25 19 ARG B O 1
ATOM 3101 N N . VAL B 1 20 ? -2.055 -50.594 -13.375 1 98.12 20 VAL B N 1
ATOM 3102 C CA . VAL B 1 20 ? -2.23 -51.75 -14.273 1 98.12 20 VAL B CA 1
ATOM 3103 C C . VAL B 1 20 ? -0.909 -52.062 -14.961 1 98.12 20 VAL B C 1
ATOM 3105 O O . VAL B 1 20 ? -0.147 -51.156 -15.312 1 98.12 20 VAL B O 1
ATOM 3108 N N . GLU B 1 21 ? -0.606 -53.312 -15.195 1 96.81 21 GLU B N 1
ATOM 3109 C CA . GLU B 1 21 ? 0.713 -53.719 -15.672 1 96.81 21 GLU B CA 1
ATOM 3110 C C . GLU B 1 21 ? 0.782 -53.688 -17.188 1 96.81 21 GLU B C 1
ATOM 3112 O O . GLU B 1 21 ? 1.865 -53.562 -17.766 1 96.81 21 GLU B O 1
ATOM 3117 N N . GLY B 1 22 ? -0.404 -53.812 -17.828 1 94.06 22 GLY B N 1
ATOM 3118 C CA . GLY B 1 22 ? -0.415 -53.844 -19.281 1 94.06 22 GLY B CA 1
ATOM 3119 C C . GLY B 1 22 ? 0.229 -55.094 -19.844 1 94.06 22 GLY B C 1
ATOM 3120 O O . GLY B 1 22 ? 0.152 -56.156 -19.25 1 94.06 22 GLY B O 1
ATOM 3121 N N . ALA B 1 23 ? 0.805 -54.938 -21.078 1 94.31 23 ALA B N 1
ATOM 3122 C CA . ALA B 1 23 ? 1.333 -56.094 -21.828 1 94.31 23 ALA B CA 1
ATOM 3123 C C . ALA B 1 23 ? 2.707 -56.5 -21.312 1 94.31 23 ALA B C 1
ATOM 3125 O O . ALA B 1 23 ? 3.107 -57.656 -21.453 1 94.31 23 ALA B O 1
ATOM 3126 N N . ASN B 1 24 ? 3.436 -55.562 -20.766 1 95.75 24 ASN B N 1
ATOM 3127 C CA . ASN B 1 24 ? 4.777 -55.812 -20.266 1 95.75 24 ASN B CA 1
ATOM 3128 C C . ASN B 1 24 ? 4.965 -55.25 -18.859 1 95.75 24 ASN B C 1
ATOM 3130 O O . ASN B 1 24 ? 5.383 -54.094 -18.719 1 95.75 24 ASN B O 1
ATOM 3134 N N . ALA B 1 25 ? 4.895 -56.031 -17.906 1 94.81 25 ALA B N 1
ATOM 3135 C CA . ALA B 1 25 ? 4.941 -55.594 -16.5 1 94.81 25 ALA B CA 1
ATOM 3136 C C . ALA B 1 25 ? 6.348 -55.188 -16.109 1 94.81 25 ALA B C 1
ATOM 3138 O O . ALA B 1 25 ? 6.531 -54.5 -15.102 1 94.81 25 ALA B O 1
ATOM 3139 N N . ASN B 1 26 ? 7.293 -55.531 -16.875 1 95.31 26 ASN B N 1
ATOM 3140 C CA . ASN B 1 26 ? 8.68 -55.25 -16.531 1 95.31 26 ASN B CA 1
ATOM 3141 C C . ASN B 1 26 ? 9.156 -53.938 -17.156 1 95.31 26 ASN B C 1
ATOM 3143 O O . ASN B 1 26 ? 10.25 -53.469 -16.875 1 95.31 26 ASN B O 1
ATOM 3147 N N . ALA B 1 27 ? 8.32 -53.375 -18.031 1 96.75 27 ALA B N 1
ATOM 3148 C CA . ALA B 1 27 ? 8.672 -52.094 -18.641 1 96.75 27 ALA B CA 1
ATOM 3149 C C . ALA B 1 27 ? 8.594 -50.969 -17.625 1 96.75 27 ALA B C 1
ATOM 3151 O O . ALA B 1 27 ? 7.965 -51.094 -16.578 1 96.75 27 ALA B O 1
ATOM 3152 N N . GLU B 1 28 ? 9.336 -49.875 -17.922 1 97.75 28 GLU B N 1
ATOM 3153 C CA . GLU B 1 28 ? 9.227 -48.688 -17.094 1 97.75 28 GLU B CA 1
ATOM 3154 C C . GLU B 1 28 ? 7.793 -48.156 -17.094 1 97.75 28 GLU B C 1
ATOM 3156 O O . GLU B 1 28 ? 7.141 -48.094 -18.141 1 97.75 28 GLU B O 1
ATOM 3161 N N . ALA B 1 29 ? 7.328 -47.719 -16.016 1 98.31 29 ALA B N 1
ATOM 3162 C CA . ALA B 1 29 ? 5.926 -47.344 -15.844 1 98.31 29 ALA B CA 1
ATOM 3163 C C . ALA B 1 29 ? 5.684 -45.906 -16.234 1 98.31 29 ALA B C 1
ATOM 3165 O O . ALA B 1 29 ? 6.547 -45.031 -16.031 1 98.31 29 ALA B O 1
ATOM 3166 N N . LEU B 1 30 ? 4.59 -45.656 -16.797 1 98.5 30 LEU B N 1
ATOM 3167 C CA . LEU B 1 30 ? 4.066 -44.312 -16.938 1 98.5 30 LEU B CA 1
ATOM 3168 C C . LEU B 1 30 ? 3.287 -43.906 -15.688 1 98.5 30 LEU B C 1
ATOM 3170 O O . LEU B 1 30 ? 2.354 -44.594 -15.281 1 98.5 30 LEU B O 1
ATOM 3174 N N . LEU B 1 31 ? 3.717 -42.875 -15.086 1 98.69 31 LEU B N 1
ATOM 3175 C CA . LEU B 1 31 ? 2.971 -42.281 -13.969 1 98.69 31 LEU B CA 1
ATOM 3176 C C . LEU B 1 31 ? 2.07 -41.156 -14.438 1 98.69 31 LEU B C 1
ATOM 3178 O O . LEU B 1 31 ? 2.504 -40.281 -15.203 1 98.69 31 LEU B O 1
ATOM 3182 N N . VAL B 1 32 ? 0.84 -41.219 -14.094 1 98.5 32 VAL B N 1
ATOM 3183 C CA . VAL B 1 32 ? -0.123 -40.125 -14.328 1 98.5 32 VAL B CA 1
ATOM 3184 C C . VAL B 1 32 ? -0.724 -39.688 -13 1 98.5 32 VAL B C 1
ATOM 3186 O O . VAL B 1 32 ? -1.231 -40.5 -12.227 1 98.5 32 VAL B O 1
ATOM 3189 N N . GLY B 1 33 ? -0.615 -38.406 -12.766 1 97.12 33 GLY B N 1
ATOM 3190 C CA . GLY B 1 33 ? -1.104 -38.031 -11.445 1 97.12 33 GLY B CA 1
ATOM 3191 C C . GLY B 1 33 ? -1.373 -36.531 -11.305 1 97.12 33 GLY B C 1
ATOM 3192 O O . GLY B 1 33 ? -1.131 -35.781 -12.234 1 97.12 33 GLY B O 1
ATOM 3193 N N . SER B 1 34 ? -1.901 -36.125 -10.203 1 97.94 34 SER B N 1
ATOM 3194 C CA . SER B 1 34 ? -2.188 -34.781 -9.711 1 97.94 34 SER B CA 1
ATOM 3195 C C . SER B 1 34 ? -2.549 -34.812 -8.227 1 97.94 34 SER B C 1
ATOM 3197 O O . SER B 1 34 ? -2.551 -35.875 -7.602 1 97.94 34 SER B O 1
ATOM 3199 N N . HIS B 1 35 ? -2.756 -33.625 -7.699 1 95.88 35 HIS B N 1
ATOM 3200 C CA . HIS B 1 35 ? -3.014 -33.594 -6.266 1 95.88 35 HIS B CA 1
ATOM 3201 C C . HIS B 1 35 ? -4.5 -33.75 -5.969 1 95.88 35 HIS B C 1
ATOM 3203 O O . HIS B 1 35 ? -5.344 -33.344 -6.77 1 95.88 35 HIS B O 1
ATOM 3209 N N . MET B 1 36 ? -4.746 -34.312 -4.793 1 94.69 36 MET B N 1
ATOM 3210 C CA . MET B 1 36 ? -6.137 -34.5 -4.398 1 94.69 36 MET B CA 1
ATOM 3211 C C . MET B 1 36 ? -6.551 -33.531 -3.314 1 94.69 36 MET B C 1
ATOM 3213 O O . MET B 1 36 ? -7.738 -33.375 -3.014 1 94.69 36 MET B O 1
ATOM 3217 N N . ASP B 1 37 ? -5.586 -32.812 -2.713 1 89.75 37 ASP B N 1
ATOM 3218 C CA . ASP B 1 37 ? -5.902 -31.844 -1.687 1 89.75 37 ASP B CA 1
ATOM 3219 C C . ASP B 1 37 ? -6.426 -30.547 -2.309 1 89.75 37 ASP B C 1
ATOM 3221 O O . ASP B 1 37 ? -6.469 -30.422 -3.533 1 89.75 37 ASP B O 1
ATOM 3225 N N . THR B 1 38 ? -6.945 -29.688 -1.426 1 85.56 38 THR B N 1
ATOM 3226 C CA . THR B 1 38 ? -7.469 -28.391 -1.868 1 85.56 38 THR B CA 1
ATOM 3227 C C . THR B 1 38 ? -7.137 -27.297 -0.857 1 85.56 38 THR B C 1
ATOM 3229 O O . THR B 1 38 ? -6.543 -27.578 0.188 1 85.56 38 THR B O 1
ATOM 3232 N N . VAL B 1 39 ? -7.383 -26.094 -1.301 1 85.19 39 VAL B N 1
ATOM 3233 C CA . VAL B 1 39 ? -7.215 -24.969 -0.388 1 85.19 39 VAL B CA 1
ATOM 3234 C C . VAL B 1 39 ? -8.555 -24.609 0.242 1 85.19 39 VAL B C 1
ATOM 3236 O O . VAL B 1 39 ? -9.578 -25.219 -0.063 1 85.19 39 VAL B O 1
ATOM 3239 N N . VAL B 1 40 ? -8.445 -23.656 1.22 1 76.38 40 VAL B N 1
ATOM 3240 C CA . VAL B 1 40 ? -9.672 -23.234 1.892 1 76.38 40 VAL B CA 1
ATOM 3241 C C . VAL B 1 40 ? -10.594 -22.531 0.896 1 76.38 40 VAL B C 1
ATOM 3243 O O . VAL B 1 40 ? -10.148 -21.656 0.149 1 76.38 40 VAL B O 1
ATOM 3246 N N . ASP B 1 41 ? -11.859 -22.953 0.812 1 80.75 41 ASP B N 1
ATOM 3247 C CA . ASP B 1 41 ? -12.867 -22.344 -0.051 1 80.75 41 ASP B CA 1
ATOM 3248 C C . ASP B 1 41 ? -12.453 -22.422 -1.52 1 80.75 41 ASP B C 1
ATOM 3250 O O . ASP B 1 41 ? -12.453 -21.406 -2.227 1 80.75 41 ASP B O 1
ATOM 3254 N N . ALA B 1 42 ? -12.031 -23.562 -1.895 1 84.75 42 ALA B N 1
ATOM 3255 C CA . ALA B 1 42 ? -11.508 -23.766 -3.244 1 84.75 42 ALA B CA 1
ATOM 3256 C C . ALA B 1 42 ? -12.578 -24.344 -4.168 1 84.75 42 ALA B C 1
ATOM 3258 O O . ALA B 1 42 ? -13.734 -24.484 -3.779 1 84.75 42 ALA B O 1
ATOM 3259 N N . GLY B 1 43 ? -12.266 -24.578 -5.391 1 84.44 43 GLY B N 1
ATOM 3260 C CA . GLY B 1 43 ? -13.109 -25.234 -6.383 1 84.44 43 GLY B CA 1
ATOM 3261 C C . GLY B 1 43 ? -12.898 -26.734 -6.457 1 84.44 43 GLY B C 1
ATOM 3262 O O . GLY B 1 43 ? -12.172 -27.297 -5.645 1 84.44 43 GLY B O 1
ATOM 3263 N N . LYS B 1 44 ? -13.586 -27.375 -7.406 1 90.81 44 LYS B N 1
ATOM 3264 C CA . LYS B 1 44 ? -13.594 -28.828 -7.402 1 90.81 44 LYS B CA 1
ATOM 3265 C C . LYS B 1 44 ? -12.688 -29.391 -8.5 1 90.81 44 LYS B C 1
ATOM 3267 O O . LYS B 1 44 ? -12.484 -30.594 -8.594 1 90.81 44 LYS B O 1
ATOM 3272 N N . PHE B 1 45 ? -12.117 -28.562 -9.289 1 94.75 45 PHE B N 1
ATOM 3273 C CA . PHE B 1 45 ? -11.43 -29.094 -10.461 1 94.75 45 PHE B CA 1
ATOM 3274 C C . PHE B 1 45 ? -9.922 -29.078 -10.25 1 94.75 45 PHE B C 1
ATOM 3276 O O . PHE B 1 45 ? -9.219 -29.969 -10.742 1 94.75 45 PHE B O 1
ATOM 3283 N N . ASP B 1 46 ? -9.375 -28.172 -9.531 1 93 46 ASP B N 1
ATOM 3284 C CA . ASP B 1 46 ? -7.945 -28 -9.312 1 93 46 ASP B CA 1
ATOM 3285 C C . ASP B 1 46 ? -7.32 -29.266 -8.719 1 93 46 ASP B C 1
ATOM 3287 O O . ASP B 1 46 ? -7.543 -29.578 -7.551 1 93 46 ASP B O 1
ATOM 3291 N N . GLY B 1 47 ? -6.508 -29.891 -9.414 1 94.56 47 GLY B N 1
ATOM 3292 C CA . GLY B 1 47 ? -5.879 -31.156 -9.055 1 94.56 47 GLY B CA 1
ATOM 3293 C C . GLY B 1 47 ? -6.758 -32.375 -9.312 1 94.56 47 GLY B C 1
ATOM 3294 O O . GLY B 1 47 ? -6.348 -33.281 -10.008 1 94.56 47 GLY B O 1
ATOM 3295 N N . ALA B 1 48 ? -7.98 -32.344 -8.906 1 95.62 48 ALA B N 1
ATOM 3296 C CA . ALA B 1 48 ? -8.914 -33.438 -8.953 1 95.62 48 ALA B CA 1
ATOM 3297 C C . ALA B 1 48 ? -9.227 -33.844 -10.398 1 95.62 48 ALA B C 1
ATOM 3299 O O . ALA B 1 48 ? -9.375 -35.031 -10.711 1 95.62 48 ALA B O 1
ATOM 3300 N N . LEU B 1 49 ? -9.336 -32.906 -11.219 1 97.12 49 LEU B N 1
ATOM 3301 C CA . LEU B 1 49 ? -9.688 -33.188 -12.609 1 97.12 49 LEU B CA 1
ATOM 3302 C C . LEU B 1 49 ? -8.633 -34.062 -13.266 1 97.12 49 LEU B C 1
ATOM 3304 O O . LEU B 1 49 ? -8.969 -34.938 -14.055 1 97.12 49 LEU B O 1
ATOM 3308 N N . GLY B 1 50 ? -7.363 -33.812 -12.969 1 97.62 50 GLY B N 1
ATOM 3309 C CA . GLY B 1 50 ? -6.297 -34.625 -13.531 1 97.62 50 GLY B CA 1
ATOM 3310 C C . GLY B 1 50 ? -6.359 -36.094 -13.102 1 97.62 50 GLY B C 1
ATOM 3311 O O . GLY B 1 50 ? -6.094 -36.969 -13.898 1 97.62 50 GLY B O 1
ATOM 3312 N N . ILE B 1 51 ? -6.75 -36.344 -11.898 1 98.12 51 ILE B N 1
ATOM 3313 C CA . ILE B 1 51 ? -6.867 -37.688 -11.367 1 98.12 51 ILE B CA 1
ATOM 3314 C C . ILE B 1 51 ? -8.055 -38.406 -12.016 1 98.12 51 ILE B C 1
ATOM 3316 O O . ILE B 1 51 ? -7.914 -39.5 -12.531 1 98.12 51 ILE B O 1
ATOM 3320 N N . VAL B 1 52 ? -9.172 -37.719 -12.047 1 97.62 52 VAL B N 1
ATOM 3321 C CA . VAL B 1 52 ? -10.414 -38.312 -12.531 1 97.62 52 VAL B CA 1
ATOM 3322 C C . VAL B 1 52 ? -10.297 -38.594 -14.031 1 97.62 52 VAL B C 1
ATOM 3324 O O . VAL B 1 52 ? -10.82 -39.594 -14.523 1 97.62 52 VAL B O 1
ATOM 3327 N N . SER B 1 53 ? -9.68 -37.688 -14.758 1 98.06 53 SER B N 1
ATOM 3328 C CA . SER B 1 53 ? -9.492 -37.906 -16.188 1 98.06 53 SER B CA 1
ATOM 3329 C C . SER B 1 53 ? -8.688 -39.156 -16.469 1 98.06 53 SER B C 1
ATOM 3331 O O . SER B 1 53 ? -9 -39.906 -17.391 1 98.06 53 SER B O 1
ATOM 3333 N N . ALA B 1 54 ? -7.664 -39.375 -15.742 1 98.25 54 ALA B N 1
ATOM 3334 C CA . ALA B 1 54 ? -6.824 -40.562 -15.906 1 98.25 54 ALA B CA 1
ATOM 3335 C C . ALA B 1 54 ? -7.605 -41.812 -15.586 1 98.25 54 ALA B C 1
ATOM 3337 O O . ALA B 1 54 ? -7.562 -42.781 -16.344 1 98.25 54 ALA B O 1
ATOM 3338 N N . ILE B 1 55 ? -8.32 -41.812 -14.469 1 98.38 55 ILE B N 1
ATOM 3339 C CA . ILE B 1 55 ? -9.109 -42.969 -14.055 1 98.38 55 ILE B CA 1
ATOM 3340 C C . ILE B 1 55 ? -10.172 -43.25 -15.102 1 98.38 55 ILE B C 1
ATOM 3342 O O . ILE B 1 55 ? -10.391 -44.406 -15.469 1 98.38 55 ILE B O 1
ATOM 3346 N N . SER B 1 56 ? -10.805 -42.25 -15.555 1 98.25 56 SER B N 1
ATOM 3347 C CA . SER B 1 56 ? -11.859 -42.406 -16.547 1 98.25 56 SER B CA 1
ATOM 3348 C C . SER B 1 56 ? -11.328 -43.031 -17.828 1 98.25 56 SER B C 1
ATOM 3350 O O . SER B 1 56 ? -11.977 -43.906 -18.406 1 98.25 56 SER B O 1
ATOM 3352 N N . ALA B 1 57 ? -10.219 -42.562 -18.312 1 97.94 57 ALA B N 1
ATOM 3353 C CA . ALA B 1 57 ? -9.609 -43.094 -19.516 1 97.94 57 ALA B CA 1
ATOM 3354 C C . ALA B 1 57 ? -9.289 -44.594 -19.359 1 97.94 57 ALA B C 1
ATOM 3356 O O . ALA B 1 57 ? -9.586 -45.375 -20.234 1 97.94 57 ALA B O 1
ATOM 3357 N N . LEU B 1 58 ? -8.727 -44.938 -18.25 1 98.12 58 LEU B N 1
ATOM 3358 C CA . LEU B 1 58 ? -8.375 -46.344 -18 1 98.12 58 LEU B CA 1
ATOM 3359 C C . LEU B 1 58 ? -9.625 -47.188 -17.844 1 98.12 58 LEU B C 1
ATOM 3361 O O . LEU B 1 58 ? -9.633 -48.375 -18.234 1 98.12 58 LEU B O 1
ATOM 3365 N N . LYS B 1 59 ? -10.633 -46.594 -17.25 1 98.19 59 LYS B N 1
ATOM 3366 C CA . LYS B 1 59 ? -11.898 -47.312 -17.125 1 98.19 59 LYS B CA 1
ATOM 3367 C C . LYS B 1 59 ? -12.477 -47.656 -18.484 1 98.19 59 LYS B C 1
ATOM 3369 O O . LYS B 1 59 ? -13 -48.75 -18.688 1 98.19 59 LYS B O 1
ATOM 3374 N N . VAL B 1 60 ? -12.461 -46.781 -19.375 1 97.75 60 VAL B N 1
ATOM 3375 C CA . VAL B 1 60 ? -12.922 -47.031 -20.734 1 97.75 60 VAL B CA 1
ATOM 3376 C C . VAL B 1 60 ? -12.141 -48.188 -21.359 1 97.75 60 VAL B C 1
ATOM 3378 O O . VAL B 1 60 ? -12.727 -49.062 -21.984 1 97.75 60 VAL B O 1
ATOM 3381 N N . MET B 1 61 ? -10.828 -48.156 -21.188 1 97.25 61 MET B N 1
ATOM 3382 C CA . MET B 1 61 ? -10.016 -49.25 -21.719 1 97.25 61 MET B CA 1
ATOM 3383 C C . MET B 1 61 ? -10.375 -50.562 -21.062 1 97.25 61 MET B C 1
ATOM 3385 O O . MET B 1 61 ? -10.422 -51.594 -21.719 1 97.25 61 MET B O 1
ATOM 3389 N N . HIS B 1 62 ? -10.633 -50.5 -19.766 1 97.31 62 HIS B N 1
ATOM 3390 C CA . HIS B 1 62 ? -11.016 -51.688 -19.016 1 97.31 62 HIS B CA 1
ATOM 3391 C C . HIS B 1 62 ? -12.32 -52.281 -19.531 1 97.31 62 HIS B C 1
ATOM 3393 O O . HIS B 1 62 ? -12.398 -53.469 -19.828 1 97.31 62 HIS B O 1
ATOM 3399 N N . VAL B 1 63 ? -13.281 -51.438 -19.672 1 97.38 63 VAL B N 1
ATOM 3400 C CA . VAL B 1 63 ? -14.609 -51.844 -20.109 1 97.38 63 VAL B CA 1
ATOM 3401 C C . VAL B 1 63 ? -14.523 -52.438 -21.516 1 97.38 63 VAL B C 1
ATOM 3403 O O . VAL B 1 63 ? -15.242 -53.375 -21.859 1 97.38 63 VAL B O 1
ATOM 3406 N N . ASN B 1 64 ? -13.609 -51.969 -22.297 1 96.88 64 ASN B N 1
ATOM 3407 C CA . ASN B 1 64 ? -13.461 -52.406 -23.688 1 96.88 64 ASN B CA 1
ATOM 3408 C C . ASN B 1 64 ? -12.453 -53.531 -23.812 1 96.88 64 ASN B C 1
ATOM 3410 O O . ASN B 1 64 ? -12.109 -53.969 -24.922 1 96.88 64 ASN B O 1
ATOM 3414 N N . GLY B 1 65 ? -11.906 -53.969 -22.703 1 95.5 65 GLY B N 1
ATOM 3415 C CA . GLY B 1 65 ? -10.969 -55.062 -22.672 1 95.5 65 GLY B CA 1
ATOM 3416 C C . GLY B 1 65 ? -9.617 -54.719 -23.25 1 95.5 65 GLY B C 1
ATOM 3417 O O . GLY B 1 65 ? -8.953 -55.594 -23.844 1 95.5 65 GLY B O 1
ATOM 3418 N N . LYS B 1 66 ? -9.258 -53.5 -23.094 1 95.56 66 LYS B N 1
ATOM 3419 C CA . LYS B 1 66 ? -8.055 -53.031 -23.797 1 95.56 66 LYS B CA 1
ATOM 3420 C C . LYS B 1 66 ? -6.957 -52.688 -22.797 1 95.56 66 LYS B C 1
ATOM 3422 O O . LYS B 1 66 ? -5.902 -52.156 -23.203 1 95.56 66 LYS B O 1
ATOM 3427 N N . LEU B 1 67 ? -7.098 -52.875 -21.531 1 95.5 67 LEU B N 1
ATOM 3428 C CA . LEU B 1 67 ? -6.086 -52.531 -20.531 1 95.5 67 LEU B CA 1
ATOM 3429 C C . LEU B 1 67 ? -4.781 -53.281 -20.812 1 95.5 67 LEU B C 1
ATOM 3431 O O . LEU B 1 67 ? -3.697 -52.719 -20.609 1 95.5 67 LEU B O 1
ATOM 3435 N N . GLN B 1 68 ? -4.961 -54.469 -21.266 1 93.5 68 GLN B N 1
ATOM 3436 C CA . GLN B 1 68 ? -3.799 -55.344 -21.469 1 93.5 68 GLN B CA 1
ATOM 3437 C C . GLN B 1 68 ? -3.029 -54.906 -22.719 1 93.5 68 GLN B C 1
ATOM 3439 O O . GLN B 1 68 ? -1.902 -55.375 -22.938 1 93.5 68 GLN B O 1
ATOM 3444 N N . ASN B 1 69 ? -3.621 -54.031 -23.484 1 94.06 69 ASN B N 1
ATOM 3445 C CA . ASN B 1 69 ? -2.957 -53.562 -24.688 1 94.06 69 ASN B CA 1
ATOM 3446 C C . ASN B 1 69 ? -1.945 -52.469 -24.359 1 94.06 69 ASN B C 1
ATOM 3448 O O . ASN B 1 69 ? -1.125 -52.094 -25.203 1 94.06 69 ASN B O 1
ATOM 3452 N N . LEU B 1 70 ? -1.98 -51.938 -23.125 1 96.75 70 LEU B N 1
ATOM 3453 C CA . LEU B 1 70 ? -0.984 -50.938 -22.75 1 96.75 70 LEU B CA 1
ATOM 3454 C C . LEU B 1 70 ? 0.424 -51.531 -22.828 1 96.75 70 LEU B C 1
ATOM 3456 O O . LEU B 1 70 ? 0.675 -52.625 -22.359 1 96.75 70 LEU B O 1
ATOM 3460 N N . THR B 1 71 ? 1.313 -50.781 -23.453 1 95.44 71 THR B N 1
ATOM 3461 C CA . THR B 1 71 ? 2.643 -51.312 -23.75 1 95.44 71 THR B CA 1
ATOM 3462 C C . THR B 1 71 ? 3.516 -51.312 -22.5 1 95.44 71 THR B C 1
ATOM 3464 O O . THR B 1 71 ? 4.559 -51.969 -22.469 1 95.44 71 THR B O 1
ATOM 3467 N N . ARG B 1 72 ? 3.107 -50.562 -21.531 1 97.12 72 ARG B N 1
ATOM 3468 C CA . ARG B 1 72 ? 3.83 -50.469 -20.266 1 97.12 72 ARG B CA 1
ATOM 3469 C C . ARG B 1 72 ? 2.867 -50.281 -19.094 1 97.12 72 ARG B C 1
ATOM 3471 O O . ARG B 1 72 ? 1.696 -49.938 -19.297 1 97.12 72 ARG B O 1
ATOM 3478 N N . PRO B 1 73 ? 3.35 -50.531 -17.938 1 97.94 73 PRO B N 1
ATOM 3479 C CA . PRO B 1 73 ? 2.49 -50.281 -16.781 1 97.94 73 PRO B CA 1
ATOM 3480 C C . PRO B 1 73 ? 2.076 -48.812 -16.688 1 97.94 73 PRO B C 1
ATOM 3482 O O . PRO B 1 73 ? 2.869 -47.906 -17 1 97.94 73 PRO B O 1
ATOM 3485 N N . VAL B 1 74 ? 0.891 -48.625 -16.281 1 98.5 74 VAL B N 1
ATOM 3486 C CA . VAL B 1 74 ? 0.371 -47.281 -16.031 1 98.5 74 VAL B CA 1
ATOM 3487 C C . VAL B 1 74 ? -0.086 -47.156 -14.57 1 98.5 74 VAL B C 1
ATOM 3489 O O . VAL B 1 74 ? -0.849 -48 -14.094 1 98.5 74 VAL B O 1
ATOM 3492 N N . GLU B 1 75 ? 0.437 -46.188 -13.898 1 98.62 75 GLU B N 1
ATOM 3493 C CA . GLU B 1 75 ? 0.104 -45.938 -12.5 1 98.62 75 GLU B CA 1
ATOM 3494 C C . GLU B 1 75 ? -0.5 -44.562 -12.297 1 98.62 75 GLU B C 1
ATOM 3496 O O . GLU B 1 75 ? 0.12 -43.562 -12.648 1 98.62 75 GLU B O 1
ATOM 3501 N N . VAL B 1 76 ? -1.731 -44.531 -11.812 1 98.69 76 VAL B N 1
ATOM 3502 C CA . VAL B 1 76 ? -2.393 -43.312 -11.438 1 98.69 76 VAL B CA 1
ATOM 3503 C C . VAL B 1 76 ? -2.102 -42.969 -9.977 1 98.69 76 VAL B C 1
ATOM 3505 O O . VAL B 1 76 ? -2.281 -43.844 -9.102 1 98.69 76 VAL B O 1
ATOM 3508 N N . ILE B 1 77 ? -1.663 -41.75 -9.766 1 98.56 77 ILE B N 1
ATOM 3509 C CA . ILE B 1 77 ? -1.328 -41.375 -8.398 1 98.56 77 ILE B CA 1
ATOM 3510 C C . ILE B 1 77 ? -2.115 -40.156 -7.996 1 98.56 77 ILE B C 1
ATOM 3512 O O . ILE B 1 77 ? -2.037 -39.125 -8.664 1 98.56 77 ILE B O 1
ATOM 3516 N N . ALA B 1 78 ? -2.891 -40.188 -6.961 1 98.38 78 ALA B N 1
ATOM 3517 C CA . ALA B 1 78 ? -3.479 -39.031 -6.285 1 98.38 78 ALA B CA 1
ATOM 3518 C C . ALA B 1 78 ? -2.598 -38.562 -5.129 1 98.38 78 ALA B C 1
ATOM 3520 O O . ALA B 1 78 ? -2.611 -39.188 -4.051 1 98.38 78 ALA B O 1
ATOM 3521 N N . PHE B 1 79 ? -1.907 -37.469 -5.371 1 97.69 79 PHE B N 1
ATOM 3522 C CA . PHE B 1 79 ? -0.913 -37 -4.41 1 97.69 79 PHE B CA 1
ATOM 3523 C C . PHE B 1 79 ? -1.58 -36.281 -3.24 1 97.69 79 PHE B C 1
ATOM 3525 O O . PHE B 1 79 ? -2.551 -35.562 -3.43 1 97.69 79 PHE B O 1
ATOM 3532 N N . CYS B 1 80 ? -0.952 -36.438 -2.152 1 92.81 80 CYS B N 1
ATOM 3533 C CA . CYS B 1 80 ? -1.42 -35.688 -0.98 1 92.81 80 CYS B CA 1
ATOM 3534 C C . CYS B 1 80 ? -0.733 -34.344 -0.875 1 92.81 80 CYS B C 1
ATOM 3536 O O . CYS B 1 80 ? 0.443 -34.219 -1.216 1 92.81 80 CYS B O 1
ATOM 3538 N N . ASP B 1 81 ? -1.363 -33.375 -0.559 1 90.69 81 ASP B N 1
ATOM 3539 C CA . ASP B 1 81 ? -0.951 -32.062 -0.015 1 90.69 81 ASP B CA 1
ATOM 3540 C C . ASP B 1 81 ? 0.01 -31.359 -0.964 1 90.69 81 ASP B C 1
ATOM 3542 O O . ASP B 1 81 ? 1.135 -31.031 -0.583 1 90.69 81 ASP B O 1
ATOM 3546 N N . GLU B 1 82 ? -0.347 -31.047 -2.184 1 87.38 82 GLU B N 1
ATOM 3547 C CA . GLU B 1 82 ? 0.413 -30.203 -3.098 1 87.38 82 GLU B CA 1
ATOM 3548 C C . GLU B 1 82 ? 0.41 -28.734 -2.633 1 87.38 82 GLU B C 1
ATOM 3550 O O . GLU B 1 82 ? 1.418 -28.047 -2.756 1 87.38 82 GLU B O 1
ATOM 3555 N N . GLU B 1 83 ? -0.595 -28.328 -2.035 1 85.19 83 GLU B N 1
ATOM 3556 C CA . GLU B 1 83 ? -0.861 -26.922 -1.742 1 85.19 83 GLU B CA 1
ATOM 3557 C C . GLU B 1 83 ? -0.07 -26.453 -0.524 1 85.19 83 GLU B C 1
ATOM 3559 O O . GLU B 1 83 ? 0.249 -25.266 -0.401 1 85.19 83 GLU B O 1
ATOM 3564 N N . GLY B 1 84 ? 0.129 -27.312 0.418 1 86.5 84 GLY B N 1
ATOM 3565 C CA . GLY B 1 84 ? 0.877 -26.984 1.62 1 86.5 84 GLY B CA 1
ATOM 3566 C C . GLY B 1 84 ? 0.134 -26.047 2.545 1 86.5 84 GLY B C 1
ATOM 3567 O O . GLY B 1 84 ? 0.749 -25.203 3.213 1 86.5 84 GLY B O 1
ATOM 3568 N N . VAL B 1 85 ? -1.165 -26.094 2.541 1 79.81 85 VAL B N 1
ATOM 3569 C CA . VAL B 1 85 ? -1.999 -25.172 3.305 1 79.81 85 VAL B CA 1
ATOM 3570 C C . VAL B 1 85 ? -1.775 -25.375 4.801 1 79.81 85 VAL B C 1
ATOM 3572 O O . VAL B 1 85 ? -1.636 -24.422 5.559 1 79.81 85 VAL B O 1
ATOM 3575 N N . ARG B 1 86 ? -1.629 -26.578 5.207 1 84.5 86 ARG B N 1
ATOM 3576 C CA . ARG B 1 86 ? -1.582 -26.906 6.629 1 84.5 86 ARG B CA 1
ATOM 3577 C C . ARG B 1 86 ? -0.156 -26.828 7.164 1 84.5 86 ARG B C 1
ATOM 3579 O O . ARG B 1 86 ? 0.081 -26.234 8.219 1 84.5 86 ARG B O 1
ATOM 3586 N N . PHE B 1 87 ? 0.848 -27.297 6.441 1 88.69 87 PHE B N 1
ATOM 3587 C CA . PHE B 1 87 ? 2.199 -27.469 6.965 1 88.69 87 PHE B CA 1
ATOM 3588 C C . PHE B 1 87 ? 3.158 -26.484 6.305 1 88.69 87 PHE B C 1
ATOM 3590 O O . PHE B 1 87 ? 4.359 -26.5 6.582 1 88.69 87 PHE B O 1
ATOM 3597 N N . GLN B 1 88 ? 2.725 -25.703 5.367 1 80.56 88 GLN B N 1
ATOM 3598 C CA . GLN B 1 88 ? 3.498 -24.672 4.695 1 80.56 88 GLN B CA 1
ATOM 3599 C C . GLN B 1 88 ? 4.648 -25.266 3.895 1 80.56 88 GLN B C 1
ATOM 3601 O O . GLN B 1 88 ? 5.754 -24.719 3.877 1 80.56 88 GLN B O 1
ATOM 3606 N N . THR B 1 89 ? 4.465 -26.453 3.514 1 84.19 89 THR B N 1
ATOM 3607 C CA . THR B 1 89 ? 5.359 -27.156 2.604 1 84.19 89 THR B CA 1
ATOM 3608 C C . THR B 1 89 ? 4.586 -27.719 1.412 1 84.19 89 THR B C 1
ATOM 3610 O O . THR B 1 89 ? 3.67 -28.516 1.581 1 84.19 89 THR B O 1
ATOM 3613 N N . THR B 1 90 ? 5.043 -27.312 0.282 1 88.56 90 THR B N 1
ATOM 3614 C CA . THR B 1 90 ? 4.312 -27.719 -0.917 1 88.56 90 THR B CA 1
ATOM 3615 C C . THR B 1 90 ? 4.84 -29.047 -1.452 1 88.56 90 THR B C 1
ATOM 3617 O O . THR B 1 90 ? 5.949 -29.469 -1.104 1 88.56 90 THR B O 1
ATOM 3620 N N . PHE B 1 91 ? 4.078 -29.812 -2.168 1 94 91 PHE B N 1
ATOM 3621 C CA . PHE B 1 91 ? 4.43 -31.016 -2.918 1 94 91 PHE B CA 1
ATOM 3622 C C . PHE B 1 91 ? 4.844 -32.125 -1.977 1 94 91 PHE B C 1
ATOM 3624 O O . PHE B 1 91 ? 5.801 -32.875 -2.252 1 94 91 PHE B O 1
ATOM 3631 N N . LEU B 1 92 ? 4.152 -32.281 -0.862 1 92.19 92 LEU B N 1
ATOM 3632 C CA . LEU B 1 92 ? 4.535 -33.312 0.097 1 92.19 92 LEU B CA 1
ATOM 3633 C C . LEU B 1 92 ? 4.469 -34.719 -0.54 1 92.19 92 LEU B C 1
ATOM 3635 O O . LEU B 1 92 ? 5.438 -35.469 -0.482 1 92.19 92 LEU B O 1
ATOM 3639 N N . GLY B 1 93 ? 3.348 -35.031 -1.126 1 94.25 93 GLY B N 1
ATOM 3640 C CA . GLY B 1 93 ? 3.143 -36.375 -1.697 1 94.25 93 GLY B CA 1
ATOM 3641 C C . GLY B 1 93 ? 4.082 -36.656 -2.848 1 94.25 93 GLY B C 1
ATOM 3642 O O . GLY B 1 93 ? 4.785 -37.688 -2.83 1 94.25 93 GLY B O 1
ATOM 3643 N N . SER B 1 94 ? 4.09 -35.812 -3.822 1 96.81 94 SER B N 1
ATOM 3644 C CA . SER B 1 94 ? 4.93 -36.031 -5 1 96.81 94 SER B CA 1
ATOM 3645 C C . SER B 1 94 ? 6.41 -35.906 -4.648 1 96.81 94 SER B C 1
ATOM 3647 O O . SER B 1 94 ? 7.238 -36.656 -5.18 1 96.81 94 SER B O 1
ATOM 3649 N N . GLY B 1 95 ? 6.723 -35.031 -3.723 1 95.5 95 GLY B N 1
ATOM 3650 C CA . GLY B 1 95 ? 8.102 -34.875 -3.299 1 95.5 95 GLY B CA 1
ATOM 3651 C C . GLY B 1 95 ? 8.664 -36.125 -2.631 1 95.5 95 GLY B C 1
ATOM 3652 O O . GLY B 1 95 ? 9.844 -36.438 -2.811 1 95.5 95 GLY B O 1
ATOM 3653 N N . ALA B 1 96 ? 7.844 -36.75 -1.886 1 93.5 96 ALA B N 1
ATOM 3654 C CA . ALA B 1 96 ? 8.258 -38 -1.24 1 93.5 96 ALA B CA 1
ATOM 3655 C C . ALA B 1 96 ? 8.594 -39.062 -2.273 1 93.5 96 ALA B C 1
ATOM 3657 O O . ALA B 1 96 ? 9.609 -39.75 -2.158 1 93.5 96 ALA B O 1
ATOM 3658 N N . LEU B 1 97 ? 7.766 -39.188 -3.248 1 95.94 97 LEU B N 1
ATOM 3659 C CA . LEU B 1 97 ? 7.973 -40.188 -4.277 1 95.94 97 LEU B CA 1
ATOM 3660 C C . LEU B 1 97 ? 9.195 -39.875 -5.129 1 95.94 97 LEU B C 1
ATOM 3662 O O . LEU B 1 97 ? 9.906 -40.781 -5.57 1 95.94 97 LEU B O 1
ATOM 3666 N N . ALA B 1 98 ? 9.375 -38.562 -5.371 1 96.19 98 ALA B N 1
ATOM 3667 C CA . ALA B 1 98 ? 10.508 -38.125 -6.168 1 96.19 98 ALA B CA 1
ATOM 3668 C C . ALA B 1 98 ? 11.805 -38.156 -5.355 1 96.19 98 ALA B C 1
ATOM 3670 O O . ALA B 1 98 ? 12.898 -38.094 -5.914 1 96.19 98 ALA B O 1
ATOM 3671 N N . GLY B 1 99 ? 11.695 -38.25 -4.086 1 92.88 99 GLY B N 1
ATOM 3672 C CA . GLY B 1 99 ? 12.859 -38.375 -3.215 1 92.88 99 GLY B CA 1
ATOM 3673 C C . GLY B 1 99 ? 13.516 -37.031 -2.92 1 92.88 99 GLY B C 1
ATOM 3674 O O . GLY B 1 99 ? 14.719 -36.969 -2.67 1 92.88 99 GLY B O 1
ATOM 3675 N N . ILE B 1 100 ? 12.766 -35.969 -2.98 1 91.75 100 ILE B N 1
ATOM 3676 C CA . ILE B 1 100 ? 13.398 -34.656 -2.824 1 91.75 100 ILE B CA 1
ATOM 3677 C C . ILE B 1 100 ? 13.07 -34.094 -1.448 1 91.75 100 ILE B C 1
ATOM 3679 O O . ILE B 1 100 ? 13.477 -32.969 -1.121 1 91.75 100 ILE B O 1
ATOM 3683 N N . LEU B 1 101 ? 12.297 -34.781 -0.587 1 89.88 101 LEU B N 1
ATOM 3684 C CA . LEU B 1 101 ? 11.969 -34.312 0.757 1 89.88 101 LEU B CA 1
ATOM 3685 C C . LEU B 1 101 ? 12.883 -34.969 1.793 1 89.88 101 LEU B C 1
ATOM 3687 O O . LEU B 1 101 ? 13.086 -36.188 1.774 1 89.88 101 LEU B O 1
ATOM 3691 N N . PRO B 1 102 ? 13.391 -34.156 2.566 1 87.44 102 PRO B N 1
ATOM 3692 C CA . PRO B 1 102 ? 14.164 -34.719 3.662 1 87.44 102 PRO B CA 1
ATOM 3693 C C . PRO B 1 102 ? 13.281 -35.406 4.711 1 87.44 102 PRO B C 1
ATOM 3695 O O . PRO B 1 102 ? 12.094 -35.094 4.832 1 87.44 102 PRO B O 1
ATOM 3698 N N . ALA B 1 103 ? 13.906 -36.281 5.41 1 86.44 103 ALA B N 1
ATOM 3699 C CA . ALA B 1 103 ? 13.18 -37 6.441 1 86.44 103 ALA B CA 1
ATOM 3700 C C . ALA B 1 103 ? 12.633 -36.062 7.508 1 86.44 103 ALA B C 1
ATOM 3702 O O . ALA B 1 103 ? 11.609 -36.344 8.141 1 86.44 103 ALA B O 1
ATOM 3703 N N . THR B 1 104 ? 13.203 -34.969 7.676 1 89 104 THR B N 1
ATOM 3704 C CA . THR B 1 104 ? 12.789 -33.969 8.664 1 89 104 THR B CA 1
ATOM 3705 C C . THR B 1 104 ? 11.422 -33.406 8.32 1 89 104 THR B C 1
ATOM 3707 O O . THR B 1 104 ? 10.789 -32.75 9.156 1 89 104 THR B O 1
ATOM 3710 N N . THR B 1 105 ? 11.016 -33.562 7.098 1 89.62 105 THR B N 1
ATOM 3711 C CA . THR B 1 105 ? 9.695 -33.094 6.68 1 89.62 105 THR B CA 1
ATOM 3712 C C . THR B 1 105 ? 8.609 -33.688 7.562 1 89.62 105 THR B C 1
ATOM 3714 O O . THR B 1 105 ? 7.586 -33.062 7.812 1 89.62 105 THR B O 1
ATOM 3717 N N . LEU B 1 106 ? 8.844 -34.844 8.078 1 89.31 106 LEU B N 1
ATOM 3718 C CA . LEU B 1 106 ? 7.863 -35.531 8.906 1 89.31 106 LEU B CA 1
ATOM 3719 C C . LEU B 1 106 ? 7.66 -34.812 10.234 1 89.31 106 LEU B C 1
ATOM 3721 O O . LEU B 1 106 ? 6.625 -35 10.883 1 89.31 106 LEU B O 1
ATOM 3725 N N . GLU B 1 107 ? 8.617 -33.969 10.508 1 91.81 107 GLU B N 1
ATOM 3726 C CA . GLU B 1 107 ? 8.594 -33.312 11.812 1 91.81 107 GLU B CA 1
ATOM 3727 C C . GLU B 1 107 ? 8.062 -31.875 11.711 1 91.81 107 GLU B C 1
ATOM 3729 O O . GLU B 1 107 ? 7.957 -31.172 12.711 1 91.81 107 GLU B O 1
ATOM 3734 N N . ILE B 1 108 ? 7.723 -31.484 10.547 1 91.31 108 ILE B N 1
ATOM 3735 C CA . ILE B 1 108 ? 7.211 -30.141 10.359 1 91.31 108 ILE B CA 1
ATOM 3736 C C . ILE B 1 108 ? 5.855 -30 11.047 1 91.31 108 ILE B C 1
ATOM 3738 O O . ILE B 1 108 ? 4.938 -30.766 10.789 1 91.31 108 ILE B O 1
ATOM 3742 N N . PRO B 1 109 ? 5.715 -28.984 11.938 1 92.69 109 PRO B N 1
ATOM 3743 C CA . PRO B 1 109 ? 4.445 -28.766 12.648 1 92.69 109 PRO B CA 1
ATOM 3744 C C . PRO B 1 109 ? 3.496 -27.844 11.898 1 92.69 109 PRO B C 1
ATOM 3746 O O . PRO B 1 109 ? 3.941 -27.016 11.094 1 92.69 109 PRO B O 1
ATOM 3749 N N . ASP B 1 110 ? 2.264 -28.125 12.156 1 91.25 110 ASP B N 1
ATOM 3750 C CA . ASP B 1 110 ? 1.3 -27.125 11.695 1 91.25 110 ASP B CA 1
ATOM 3751 C C . ASP B 1 110 ? 1.088 -26.031 12.742 1 91.25 110 ASP B C 1
ATOM 3753 O O . ASP B 1 110 ? 1.878 -25.906 13.68 1 91.25 110 ASP B O 1
ATOM 3757 N N . LYS B 1 111 ? 0.114 -25.109 12.562 1 84.81 111 LYS B N 1
ATOM 3758 C CA . LYS B 1 111 ? -0.142 -23.984 13.453 1 84.81 111 LYS B CA 1
ATOM 3759 C C . LYS B 1 111 ? -0.528 -24.453 14.852 1 84.81 111 LYS B C 1
ATOM 3761 O O . LYS B 1 111 ? -0.367 -23.719 15.828 1 84.81 111 LYS B O 1
ATOM 3766 N N . ARG B 1 112 ? -1.021 -25.703 15.023 1 90 112 ARG B N 1
ATOM 3767 C CA . ARG B 1 112 ? -1.436 -26.281 16.297 1 90 112 ARG B CA 1
ATOM 3768 C C . ARG B 1 112 ? -0.345 -27.172 16.875 1 90 112 ARG B C 1
ATOM 3770 O O . ARG B 1 112 ? -0.608 -27.984 17.766 1 90 112 ARG B O 1
ATOM 3777 N N . ASN B 1 113 ? 0.725 -27.234 16.156 1 92.38 113 ASN B N 1
ATOM 3778 C CA . ASN B 1 113 ? 1.904 -27.984 16.594 1 92.38 113 ASN B CA 1
ATOM 3779 C C . ASN B 1 113 ? 1.73 -29.484 16.359 1 92.38 113 ASN B C 1
ATOM 3781 O O . ASN B 1 113 ? 2.291 -30.297 17.109 1 92.38 113 ASN B O 1
ATOM 3785 N N . VAL B 1 114 ? 0.925 -29.875 15.531 1 93.25 114 VAL B N 1
ATOM 3786 C CA . VAL B 1 114 ? 0.785 -31.25 15.094 1 93.25 114 VAL B CA 1
ATOM 3787 C C . VAL B 1 114 ? 1.69 -31.5 13.891 1 93.25 114 VAL B C 1
ATOM 3789 O O . VAL B 1 114 ? 1.636 -30.781 12.898 1 93.25 114 VAL B O 1
ATOM 3792 N N 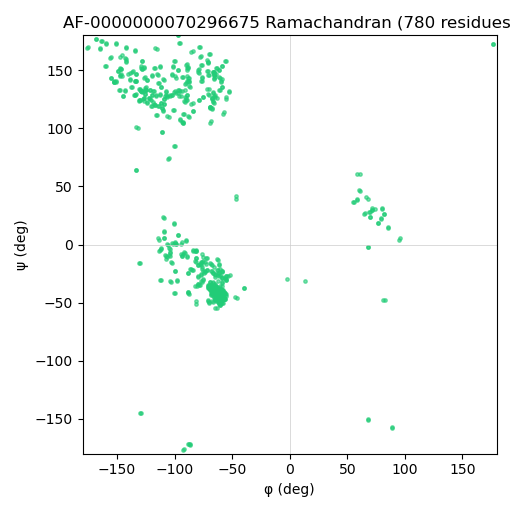. THR B 1 115 ? 2.473 -32.469 14 1 93.44 115 THR B N 1
ATOM 3793 C CA . THR B 1 115 ? 3.447 -32.719 12.945 1 93.44 115 THR B CA 1
ATOM 3794 C C . THR B 1 115 ? 2.826 -33.562 11.82 1 93.44 115 THR B C 1
ATOM 3796 O O . THR B 1 115 ? 1.751 -34.125 11.984 1 93.44 115 THR B O 1
ATOM 3799 N N . VAL B 1 116 ? 3.527 -33.594 10.695 1 92 116 VAL B N 1
ATOM 3800 C CA . VAL B 1 116 ? 3.115 -34.438 9.57 1 92 116 VAL B CA 1
ATOM 3801 C C . VAL B 1 116 ? 3.014 -35.906 10.023 1 92 116 VAL B C 1
ATOM 3803 O O . VAL B 1 116 ? 2.043 -36.594 9.703 1 92 116 VAL B O 1
ATOM 3806 N N . LYS B 1 117 ? 4.008 -36.344 10.734 1 91.31 117 LYS B N 1
ATOM 3807 C CA . LYS B 1 117 ? 4.059 -37.688 11.266 1 91.31 117 LYS B CA 1
ATOM 3808 C C . LYS B 1 117 ? 2.826 -38 12.109 1 91.31 117 LYS B C 1
ATOM 3810 O O . LYS B 1 117 ? 2.234 -39.094 11.977 1 91.31 117 LYS B O 1
ATOM 3815 N N . ASP B 1 118 ? 2.482 -37.094 12.898 1 91.94 118 ASP B N 1
ATOM 3816 C CA . ASP B 1 118 ? 1.324 -37.25 13.766 1 91.94 118 ASP B CA 1
ATOM 3817 C C . ASP B 1 118 ? 0.049 -37.469 12.953 1 91.94 118 ASP B C 1
ATOM 3819 O O . ASP B 1 118 ? -0.778 -38.312 13.289 1 91.94 118 ASP B O 1
ATOM 3823 N N . VAL B 1 119 ? -0.113 -36.656 11.969 1 91.38 119 VAL B N 1
ATOM 3824 C CA . VAL B 1 119 ? -1.311 -36.75 11.141 1 91.38 119 VAL B CA 1
ATOM 3825 C C . VAL B 1 119 ? -1.36 -38.094 10.414 1 91.38 119 VAL B C 1
ATOM 3827 O O . VAL B 1 119 ? -2.426 -38.688 10.289 1 91.38 119 VAL B O 1
ATOM 3830 N N . LEU B 1 120 ? -0.242 -38.5 9.906 1 89.31 120 LEU B N 1
ATOM 3831 C CA . LEU B 1 120 ? -0.174 -39.781 9.211 1 89.31 120 LEU B CA 1
ATOM 3832 C C . LEU B 1 120 ? -0.525 -40.938 10.156 1 89.31 120 LEU B C 1
ATOM 3834 O O . LEU B 1 120 ? -1.289 -41.812 9.789 1 89.31 120 LEU B O 1
ATOM 3838 N N . LYS B 1 121 ? -0.006 -40.844 11.297 1 87.38 121 LYS B N 1
ATOM 3839 C CA . LYS B 1 121 ? -0.299 -41.875 12.297 1 87.38 121 LYS B CA 1
ATOM 3840 C C . LYS B 1 121 ? -1.787 -41.906 12.633 1 87.38 121 LYS B C 1
ATOM 3842 O O . LYS B 1 121 ? -2.365 -42.969 12.812 1 87.38 121 LYS B O 1
ATOM 3847 N N . GLU B 1 122 ? -2.326 -40.781 12.75 1 88.06 122 GLU B N 1
ATOM 3848 C CA . GLU B 1 122 ? -3.752 -40.688 13.055 1 88.06 122 GLU B CA 1
ATOM 3849 C C . GLU B 1 122 ? -4.594 -41.344 11.969 1 88.06 122 GLU B C 1
ATOM 3851 O O . GLU B 1 122 ? -5.715 -41.781 12.227 1 88.06 122 GLU B O 1
ATOM 3856 N N . ASN B 1 123 ? -4.066 -41.375 10.828 1 84.94 123 ASN B N 1
ATOM 3857 C CA . ASN B 1 123 ? -4.789 -42 9.719 1 84.94 123 ASN B CA 1
ATOM 3858 C C . ASN B 1 123 ? -4.281 -43.406 9.43 1 84.94 123 ASN B C 1
ATOM 3860 O O . ASN B 1 123 ? -4.398 -43.875 8.297 1 84.94 123 ASN B O 1
ATOM 3864 N N . SER B 1 124 ? -3.566 -43.938 10.445 1 79.19 124 SER B N 1
ATOM 3865 C CA . SER B 1 124 ? -3.129 -45.344 10.461 1 79.19 124 SER B CA 1
ATOM 3866 C C . SER B 1 124 ? -2.059 -45.594 9.406 1 79.19 124 SER B C 1
ATOM 3868 O O . SER B 1 124 ? -2.043 -46.656 8.781 1 79.19 124 SER B O 1
ATOM 3870 N N . ILE B 1 125 ? -1.406 -44.594 9.164 1 79.19 125 ILE B N 1
ATOM 3871 C CA . ILE B 1 125 ? -0.245 -44.719 8.297 1 79.19 125 ILE B CA 1
ATOM 3872 C C . ILE B 1 125 ? 1.035 -44.656 9.125 1 79.19 125 ILE B C 1
ATOM 3874 O O . ILE B 1 125 ? 1.259 -43.656 9.828 1 79.19 125 ILE B O 1
ATOM 3878 N N . GLU B 1 126 ? 1.713 -45.781 9.227 1 73.62 126 GLU B N 1
ATOM 3879 C CA . GLU B 1 126 ? 2.963 -45.781 9.984 1 73.62 126 GLU B CA 1
ATOM 3880 C C . GLU B 1 126 ? 4.051 -45 9.266 1 73.62 126 GLU B C 1
ATOM 3882 O O . GLU B 1 126 ? 4.469 -45.375 8.164 1 73.62 126 GLU B O 1
ATOM 3887 N N . ALA B 1 127 ? 4.293 -43.844 9.766 1 69.25 127 ALA B N 1
ATOM 3888 C CA . ALA B 1 127 ? 5.281 -43 9.133 1 69.25 127 ALA B CA 1
ATOM 3889 C C . ALA B 1 127 ? 6.621 -43.062 9.859 1 69.25 127 ALA B C 1
ATOM 3891 O O . ALA B 1 127 ? 6.766 -42.562 10.969 1 69.25 127 ALA B O 1
ATOM 3892 N N . ALA B 1 128 ? 7.457 -43.969 9.602 1 69.94 128 ALA B N 1
ATOM 3893 C CA . ALA B 1 128 ? 8.836 -44.062 10.086 1 69.94 128 ALA B CA 1
ATOM 3894 C C . ALA B 1 128 ? 9.82 -43.562 9.039 1 69.94 128 ALA B C 1
ATOM 3896 O O . ALA B 1 128 ? 9.555 -43.625 7.84 1 69.94 128 ALA B O 1
ATOM 3897 N N . GLU B 1 129 ? 10.766 -42.969 9.469 1 76.31 129 GLU B N 1
ATOM 3898 C CA . GLU B 1 129 ? 11.773 -42.406 8.586 1 76.31 129 GLU B CA 1
ATOM 3899 C C . GLU B 1 129 ? 12.195 -43.375 7.508 1 76.31 129 GLU B C 1
ATOM 3901 O O . GLU B 1 129 ? 12.328 -43.031 6.336 1 76.31 129 GLU B O 1
ATOM 3906 N N . GLU B 1 130 ? 12.422 -44.531 7.938 1 77.5 130 GLU B N 1
ATOM 3907 C CA . GLU B 1 130 ? 12.867 -45.562 6.996 1 77.5 130 GLU B CA 1
ATOM 3908 C C . GLU B 1 130 ? 11.82 -45.781 5.91 1 77.5 130 GLU B C 1
ATOM 3910 O O . GLU B 1 130 ? 12.164 -45.969 4.738 1 77.5 130 GLU B O 1
ATOM 3915 N N . MET B 1 131 ? 10.617 -45.781 6.309 1 76.31 131 MET B N 1
ATOM 3916 C CA . MET B 1 131 ? 9.539 -46 5.355 1 76.31 131 MET B CA 1
ATOM 3917 C C . MET B 1 131 ? 9.383 -44.812 4.406 1 76.31 131 MET B C 1
ATOM 3919 O O . MET B 1 131 ? 9.078 -45 3.229 1 76.31 131 MET B O 1
ATOM 3923 N N . PHE B 1 132 ? 9.633 -43.719 4.977 1 78.94 132 PHE B N 1
ATOM 3924 C CA . PHE B 1 132 ? 9.57 -42.469 4.18 1 78.94 132 PHE B CA 1
ATOM 3925 C C . PHE B 1 132 ? 10.594 -42.531 3.055 1 78.94 132 PHE B C 1
ATOM 3927 O O . PHE B 1 132 ? 10.289 -42.156 1.914 1 78.94 132 PHE B O 1
ATOM 3934 N N . LEU B 1 133 ? 11.75 -43.094 3.375 1 78.81 133 LEU B N 1
ATOM 3935 C CA . LEU B 1 133 ? 12.828 -43.125 2.396 1 78.81 133 LEU B CA 1
ATOM 3936 C C . LEU B 1 133 ? 12.547 -44.188 1.338 1 78.81 133 LEU B C 1
ATOM 3938 O O . LEU B 1 133 ? 13.023 -44.094 0.206 1 78.81 133 LEU B O 1
ATOM 3942 N N . GLN B 1 134 ? 11.719 -45.125 1.769 1 83.19 134 GLN B N 1
ATOM 3943 C CA . GLN B 1 134 ? 11.406 -46.219 0.862 1 83.19 134 GLN B CA 1
ATOM 3944 C C . GLN B 1 134 ? 10.328 -45.844 -0.141 1 83.19 134 GLN B C 1
ATOM 3946 O O . GLN B 1 134 ? 10.086 -46.562 -1.113 1 83.19 134 GLN B O 1
ATOM 3951 N N . LEU B 1 135 ? 9.812 -44.688 0.053 1 90.19 135 LEU B N 1
ATOM 3952 C CA . LEU B 1 135 ? 8.75 -44.219 -0.832 1 90.19 135 LEU B CA 1
ATOM 3953 C C . LEU B 1 135 ? 9.32 -43.781 -2.176 1 90.19 135 LEU B C 1
ATOM 3955 O O . LEU B 1 135 ? 8.602 -43.75 -3.178 1 90.19 135 LEU B O 1
ATOM 3959 N N . LYS B 1 136 ? 10.562 -43.5 -2.178 1 92.69 136 LYS B N 1
ATOM 3960 C CA . LYS B 1 136 ? 11.211 -43 -3.385 1 92.69 136 LYS B CA 1
ATOM 3961 C C . LYS B 1 136 ? 11.18 -44.031 -4.504 1 92.69 136 LYS B C 1
ATOM 3963 O O . LYS B 1 136 ? 11.57 -45.188 -4.305 1 92.69 136 LYS B O 1
ATOM 3968 N N . TYR B 1 137 ? 10.695 -43.625 -5.594 1 96.19 137 TYR B N 1
ATOM 3969 C CA . TYR B 1 137 ? 10.695 -44.531 -6.742 1 96.19 137 TYR B CA 1
ATOM 3970 C C . TYR B 1 137 ? 12.086 -44.625 -7.363 1 96.19 137 TYR B C 1
ATOM 3972 O O . TYR B 1 137 ? 12.836 -43.656 -7.375 1 96.19 137 TYR B O 1
ATOM 3980 N N . ASP B 1 138 ? 12.406 -45.781 -7.82 1 95.94 138 ASP B N 1
ATOM 3981 C CA . ASP B 1 138 ? 13.586 -45.969 -8.664 1 95.94 138 ASP B CA 1
ATOM 3982 C C . ASP B 1 138 ? 13.383 -45.312 -10.031 1 95.94 138 ASP B C 1
ATOM 3984 O O . ASP B 1 138 ? 12.492 -45.719 -10.789 1 95.94 138 ASP B O 1
ATOM 3988 N N . PRO B 1 139 ? 14.211 -44.344 -10.352 1 96.25 139 PRO B N 1
ATOM 3989 C CA . PRO B 1 139 ? 14.047 -43.656 -11.648 1 96.25 139 PRO B CA 1
ATOM 3990 C C . PRO B 1 139 ? 14.031 -44.656 -12.82 1 96.25 139 PRO B C 1
ATOM 3992 O O . PRO B 1 139 ? 13.359 -44.406 -13.82 1 96.25 139 PRO B O 1
ATOM 3995 N N . LYS B 1 140 ? 14.648 -45.75 -12.664 1 96.62 140 LYS B N 1
ATOM 3996 C CA . LYS B 1 140 ? 14.727 -46.75 -13.734 1 96.62 140 LYS B CA 1
ATOM 3997 C C . LYS B 1 140 ? 13.406 -47.5 -13.891 1 96.62 140 LYS B C 1
ATOM 3999 O O . LYS B 1 140 ? 13.188 -48.156 -14.906 1 96.62 140 LYS B O 1
ATOM 4004 N N . SER B 1 141 ? 12.578 -47.375 -12.945 1 96.94 141 SER B N 1
ATOM 4005 C CA . SER B 1 141 ? 11.297 -48.062 -13 1 96.94 141 SER B CA 1
ATOM 4006 C C . SER B 1 141 ? 10.219 -47.188 -13.633 1 96.94 141 SER B C 1
ATOM 4008 O O . SER B 1 141 ? 9.102 -47.625 -13.875 1 96.94 141 SER B O 1
ATOM 4010 N N . VAL B 1 142 ? 10.578 -45.938 -13.891 1 98.19 142 VAL B N 1
ATOM 4011 C CA . VAL B 1 142 ? 9.586 -44.96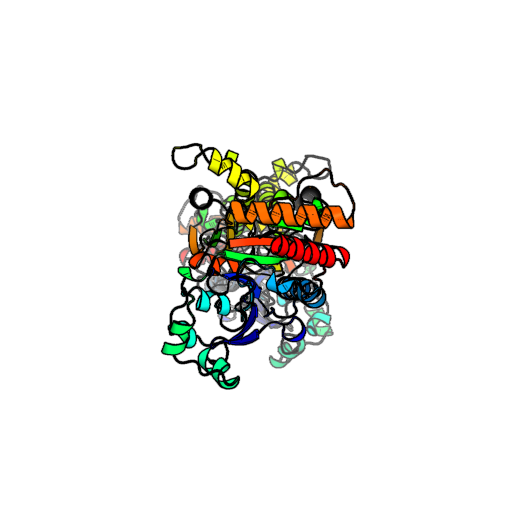9 -14.359 1 98.19 142 VAL B CA 1
ATOM 4012 C C . VAL B 1 142 ? 9.961 -44.469 -15.75 1 98.19 142 VAL B C 1
ATOM 4014 O O . VAL B 1 142 ? 11.109 -44.094 -15.992 1 98.19 142 VAL B O 1
ATOM 4017 N N . TRP B 1 143 ? 9.055 -44.438 -16.656 1 98.06 143 TRP B N 1
ATOM 4018 C CA . TRP B 1 143 ? 9.266 -44 -18.016 1 98.06 143 TRP B CA 1
ATOM 4019 C C . TRP B 1 143 ? 9.047 -42.5 -18.141 1 98.06 143 TRP B C 1
ATOM 4021 O O . TRP B 1 143 ? 9.812 -41.781 -18.797 1 98.06 143 TRP B O 1
ATOM 4031 N N . GLY B 1 144 ? 8.039 -42.031 -17.484 1 98.31 144 GLY B N 1
ATOM 4032 C CA . GLY B 1 144 ? 7.66 -40.656 -17.531 1 98.31 144 GLY B CA 1
ATOM 4033 C C . GLY B 1 144 ? 6.504 -40.312 -16.609 1 98.31 144 GLY B C 1
ATOM 4034 O O . GLY B 1 144 ? 5.895 -41.219 -16.016 1 98.31 144 GLY B O 1
ATOM 4035 N N . TYR B 1 145 ? 6.266 -39.031 -16.453 1 98.69 145 TYR B N 1
ATOM 4036 C CA . TYR B 1 145 ? 5.164 -38.531 -15.648 1 98.69 145 TYR B CA 1
ATOM 4037 C C . TYR B 1 145 ? 4.324 -37.531 -16.438 1 98.69 145 TYR B C 1
ATOM 4039 O O . TYR B 1 145 ? 4.863 -36.594 -17.047 1 98.69 145 TYR B O 1
ATOM 4047 N N . VAL B 1 146 ? 3.047 -37.719 -16.406 1 98.69 146 VAL B N 1
ATOM 4048 C CA . VAL B 1 146 ? 2.123 -36.812 -17.078 1 98.69 146 VAL B CA 1
ATOM 4049 C C . VAL B 1 146 ? 1.086 -36.281 -16.094 1 98.69 146 VAL B C 1
ATOM 4051 O O . VAL B 1 146 ? 0.562 -37.062 -15.273 1 98.69 146 VAL B O 1
ATOM 4054 N N . GLU B 1 147 ? 0.838 -35 -16.156 1 98.62 147 GLU B N 1
ATOM 4055 C CA . GLU B 1 147 ? -0.128 -34.375 -15.266 1 98.62 147 GLU B CA 1
ATOM 4056 C C . GLU B 1 147 ? -1.094 -33.5 -16.047 1 98.62 147 GLU B C 1
ATOM 4058 O O . GLU B 1 147 ? -0.669 -32.656 -16.859 1 98.62 147 GLU B O 1
ATOM 4063 N N . LEU B 1 148 ? -2.352 -33.75 -15.906 1 98.44 148 LEU B N 1
ATOM 4064 C CA . LEU B 1 148 ? -3.414 -32.875 -16.406 1 98.44 148 LEU B CA 1
ATOM 4065 C C . LEU B 1 148 ? -3.918 -31.938 -15.312 1 98.44 148 LEU B C 1
ATOM 4067 O O . LEU B 1 148 ? -4.145 -32.375 -14.18 1 98.44 148 LEU B O 1
ATOM 4071 N N . HIS B 1 149 ? -4.051 -30.672 -15.633 1 97.75 149 HIS B N 1
ATOM 4072 C CA . HIS B 1 149 ? -4.441 -29.656 -14.664 1 97.75 149 HIS B CA 1
ATOM 4073 C C . HIS B 1 149 ? -5.262 -28.562 -15.328 1 97.75 149 HIS B C 1
ATOM 4075 O O . HIS B 1 149 ? -5.145 -28.328 -16.531 1 97.75 149 HIS B O 1
ATOM 4081 N N . ILE B 1 150 ? -6.117 -27.938 -14.578 1 96.62 150 ILE B N 1
ATOM 4082 C CA . ILE B 1 150 ? -6.715 -26.734 -15.133 1 96.62 150 ILE B CA 1
ATOM 4083 C C . ILE B 1 150 ? -5.629 -25.672 -15.344 1 96.62 150 ILE B C 1
ATOM 4085 O O . ILE B 1 150 ? -4.605 -25.688 -14.656 1 96.62 150 ILE B O 1
ATOM 4089 N N . GLU B 1 151 ? -5.828 -24.844 -16.266 1 95.75 151 GLU B N 1
ATOM 4090 C CA . GLU B 1 151 ? -4.836 -23.844 -16.656 1 95.75 151 GLU B CA 1
ATOM 4091 C C . GLU B 1 151 ? -4.543 -22.891 -15.516 1 95.75 151 GLU B C 1
ATOM 4093 O O . GLU B 1 151 ? -3.391 -22.516 -15.297 1 95.75 151 GLU B O 1
ATOM 4098 N N . GLN B 1 152 ? -5.625 -22.375 -14.82 1 92.88 152 GLN B N 1
ATOM 4099 C CA . GLN B 1 152 ? -5.566 -21.375 -13.758 1 92.88 152 GLN B CA 1
ATOM 4100 C C . GLN B 1 152 ? -5.164 -20.016 -14.32 1 92.88 152 GLN B C 1
ATOM 4102 O O . GLN B 1 152 ? -4.445 -19.25 -13.664 1 92.88 152 GLN B O 1
ATOM 4107 N N . GLY B 1 153 ? -5.379 -19.797 -15.531 1 92.31 153 GLY B N 1
ATOM 4108 C CA . GLY B 1 153 ? -5.176 -18.562 -16.25 1 92.31 153 GLY B CA 1
ATOM 4109 C C . GLY B 1 153 ? -6.129 -18.391 -17.422 1 92.31 153 GLY B C 1
ATOM 4110 O O . GLY B 1 153 ? -6.875 -19.312 -17.766 1 92.31 153 GLY B O 1
ATOM 4111 N N . PRO B 1 154 ? -6.078 -17.25 -18 1 93.06 154 PRO B N 1
ATOM 4112 C CA . PRO B 1 154 ? -7.117 -16.922 -18.969 1 93.06 154 PRO B CA 1
ATOM 4113 C C . PRO B 1 154 ? -6.68 -17.188 -20.422 1 93.06 154 PRO B C 1
ATOM 4115 O O . PRO B 1 154 ? -7.418 -16.875 -21.359 1 93.06 154 PRO B O 1
ATOM 4118 N N . VAL B 1 155 ? -5.598 -17.781 -20.672 1 93.88 155 VAL B N 1
ATOM 4119 C CA . VAL B 1 155 ? -5.016 -17.828 -22 1 93.88 155 VAL B CA 1
ATOM 4120 C C . VAL B 1 155 ? -5.867 -18.719 -22.906 1 93.88 155 VAL B C 1
ATOM 4122 O O . VAL B 1 155 ? -6.227 -18.328 -24.016 1 93.88 155 VAL B O 1
ATOM 4125 N N . LEU B 1 156 ? -6.188 -19.938 -22.453 1 96.25 156 LEU B N 1
ATOM 4126 C CA . LEU B 1 156 ? -6.965 -20.875 -23.266 1 96.25 156 LEU B CA 1
ATOM 4127 C C . LEU B 1 156 ? -8.344 -20.297 -23.578 1 96.25 156 LEU B C 1
ATOM 4129 O O . LEU B 1 156 ? -8.867 -20.5 -24.672 1 96.25 156 LEU B O 1
ATOM 4133 N N . GLU B 1 157 ? -8.906 -19.641 -22.531 1 95.31 157 GLU B N 1
ATOM 4134 C CA . GLU B 1 157 ? -10.188 -18.984 -22.781 1 95.31 157 GLU B CA 1
ATOM 4135 C C . GLU B 1 157 ? -10.055 -17.891 -23.844 1 95.31 157 GLU B C 1
ATOM 4137 O O . GLU B 1 157 ? -10.922 -17.766 -24.703 1 95.31 157 GLU B O 1
ATOM 4142 N N . GLN B 1 158 ? -9.055 -17.156 -23.812 1 93.56 158 GLN B N 1
ATOM 4143 C CA . GLN B 1 158 ? -8.836 -16.062 -24.75 1 93.56 158 GLN B CA 1
ATOM 4144 C C . GLN B 1 158 ? -8.664 -16.594 -26.172 1 93.56 158 GLN B C 1
ATOM 4146 O O . GLN B 1 158 ? -9.172 -16 -27.125 1 93.56 158 GLN B O 1
ATOM 4151 N N . VAL B 1 159 ? -7.922 -17.719 -26.328 1 93.56 159 VAL B N 1
ATOM 4152 C CA . VAL B 1 159 ? -7.641 -18.219 -27.672 1 93.56 159 VAL B CA 1
ATOM 4153 C C . VAL B 1 159 ? -8.75 -19.172 -28.109 1 93.56 159 VAL B C 1
ATOM 4155 O O . VAL B 1 159 ? -8.789 -19.609 -29.266 1 93.56 159 VAL B O 1
ATOM 4158 N N . GLY B 1 160 ? -9.664 -19.578 -27.188 1 93.62 160 GLY B N 1
ATOM 4159 C CA . GLY B 1 160 ? -10.836 -20.375 -27.5 1 93.62 160 GLY B CA 1
ATOM 4160 C C . GLY B 1 160 ? -10.531 -21.844 -27.656 1 93.62 160 GLY B C 1
ATOM 4161 O O . GLY B 1 160 ? -11.117 -22.516 -28.516 1 93.62 160 GLY B O 1
ATOM 4162 N N . PHE B 1 161 ? -9.539 -22.375 -26.938 1 95.81 161 PHE B N 1
ATOM 4163 C CA . PHE B 1 161 ? -9.188 -23.781 -27 1 95.81 161 PHE B CA 1
ATOM 4164 C C . PHE B 1 161 ? -9.469 -24.469 -25.656 1 95.81 161 PHE B C 1
ATOM 4166 O O . PHE B 1 161 ? -9.219 -23.891 -24.594 1 95.81 161 PHE B O 1
ATOM 4173 N N . PRO B 1 162 ? -9.984 -25.625 -25.703 1 96.5 162 PRO B N 1
ATOM 4174 C CA . PRO B 1 162 ? -10.305 -26.328 -24.453 1 96.5 162 PRO B CA 1
ATOM 4175 C C . PRO B 1 162 ? -9.07 -26.891 -23.766 1 96.5 162 PRO B C 1
ATOM 4177 O O . PRO B 1 162 ? -9.078 -27.078 -22.547 1 96.5 162 PRO B O 1
ATOM 4180 N N . LEU B 1 163 ? -8.047 -27.25 -24.547 1 97.88 163 LEU B N 1
ATOM 4181 C CA . LEU B 1 163 ? -6.832 -27.859 -24.016 1 97.88 163 LEU B CA 1
ATOM 4182 C C . LEU B 1 163 ? -5.59 -27.141 -24.531 1 97.88 163 LEU B C 1
ATOM 4184 O O . LEU B 1 163 ? -5.629 -26.5 -25.578 1 97.88 163 LEU B O 1
ATOM 4188 N N . GLY B 1 164 ? -4.582 -27.203 -23.75 1 97.75 164 GLY B N 1
ATOM 4189 C CA . GLY B 1 164 ? -3.268 -26.719 -24.141 1 97.75 164 GLY B CA 1
ATOM 4190 C C . GLY B 1 164 ? -2.129 -27.547 -23.562 1 97.75 164 GLY B C 1
ATOM 4191 O O . GLY B 1 164 ? -2.229 -28.031 -22.438 1 97.75 164 GLY B O 1
ATOM 4192 N N . VAL B 1 165 ? -1.068 -27.672 -24.344 1 98.06 165 VAL B N 1
ATOM 4193 C CA . VAL B 1 165 ? 0.105 -28.391 -23.859 1 98.06 165 VAL B CA 1
ATOM 4194 C C . VAL B 1 165 ? 1.021 -27.422 -23.109 1 98.06 165 VAL B C 1
ATOM 4196 O O . VAL B 1 165 ? 1.173 -26.266 -23.484 1 98.06 165 VAL B O 1
ATOM 4199 N N . VAL B 1 166 ? 1.576 -27.906 -22.016 1 97.5 166 VAL B N 1
ATOM 4200 C CA . VAL B 1 166 ? 2.439 -27.078 -21.188 1 97.5 166 VAL B CA 1
ATOM 4201 C C . VAL B 1 166 ? 3.891 -27.234 -21.641 1 97.5 166 VAL B C 1
ATOM 4203 O O . VAL B 1 166 ? 4.422 -28.344 -21.672 1 97.5 166 VAL B O 1
ATOM 4206 N N . LYS B 1 167 ? 4.52 -26.156 -22 1 95.31 167 LYS B N 1
ATOM 4207 C CA . LYS B 1 167 ? 5.926 -26.125 -22.391 1 95.31 167 LYS B CA 1
ATOM 4208 C C . LYS B 1 167 ? 6.84 -26.391 -21.203 1 95.31 167 LYS B C 1
ATOM 4210 O O . LYS B 1 167 ? 7.871 -27.047 -21.328 1 95.31 167 LYS B O 1
ATOM 4215 N N . GLY B 1 168 ? 6.449 -25.859 -20.172 1 96.75 168 GLY B N 1
ATOM 4216 C CA . GLY B 1 168 ? 7.172 -25.953 -18.906 1 96.75 168 GLY B CA 1
ATOM 4217 C C . GLY B 1 168 ? 6.535 -25.156 -17.797 1 96.75 168 GLY B C 1
ATOM 4218 O O . GLY B 1 168 ? 5.574 -24.422 -18.016 1 96.75 168 GLY B O 1
ATOM 4219 N N . ILE B 1 169 ? 7.066 -25.328 -16.609 1 97 169 ILE B N 1
ATOM 4220 C CA . ILE B 1 169 ? 6.641 -24.609 -15.414 1 97 169 ILE B CA 1
ATOM 4221 C C . ILE B 1 169 ? 7.645 -23.5 -15.094 1 97 169 ILE B C 1
ATOM 4223 O O . ILE B 1 169 ? 8.852 -23.75 -15.016 1 97 169 ILE B O 1
ATOM 4227 N N . ALA B 1 170 ? 7.137 -22.344 -14.922 1 96.75 170 ALA B N 1
ATOM 4228 C CA . ALA B 1 170 ? 7.98 -21.156 -14.758 1 96.75 170 ALA B CA 1
ATOM 4229 C C . ALA B 1 170 ? 8.781 -21.234 -13.461 1 96.75 170 ALA B C 1
ATOM 4231 O O . ALA B 1 170 ? 8.289 -21.719 -12.445 1 96.75 170 ALA B O 1
ATOM 4232 N N . GLY B 1 171 ? 10.039 -20.719 -13.594 1 96.25 171 GLY B N 1
ATOM 4233 C CA . GLY B 1 171 ? 10.742 -20.391 -12.367 1 96.25 171 GLY B CA 1
ATOM 4234 C C . GLY B 1 171 ? 10.148 -19.188 -11.641 1 96.25 171 GLY B C 1
ATOM 4235 O O . GLY B 1 171 ? 9.359 -18.438 -12.211 1 96.25 171 GLY B O 1
ATOM 4236 N N . GLN B 1 172 ? 10.531 -19.047 -10.359 1 96.19 172 GLN B N 1
ATOM 4237 C CA . GLN B 1 172 ? 9.906 -18.031 -9.531 1 96.19 172 GLN B CA 1
ATOM 4238 C C . GLN B 1 172 ? 10.922 -17.391 -8.578 1 96.19 172 GLN B C 1
ATOM 4240 O O . GLN B 1 172 ? 11.742 -18.094 -7.988 1 96.19 172 GLN B O 1
ATOM 4245 N N . THR B 1 173 ? 10.922 -16.125 -8.523 1 97.31 173 THR B N 1
ATOM 4246 C CA . THR B 1 173 ? 11.648 -15.375 -7.504 1 97.31 173 THR B CA 1
ATOM 4247 C C . THR B 1 173 ? 10.719 -14.414 -6.773 1 97.31 173 THR B C 1
ATOM 4249 O O . THR B 1 173 ? 9.953 -13.68 -7.406 1 97.31 173 THR B O 1
ATOM 4252 N N . ARG B 1 174 ? 10.742 -14.453 -5.461 1 97.19 174 ARG B N 1
ATOM 4253 C CA . ARG B 1 174 ? 9.977 -13.516 -4.648 1 97.19 174 ARG B CA 1
ATOM 4254 C C . ARG B 1 174 ? 10.898 -12.578 -3.881 1 97.19 174 ARG B C 1
ATOM 4256 O O . ARG B 1 174 ? 11.875 -13.016 -3.266 1 97.19 174 ARG B O 1
ATOM 4263 N N . LEU B 1 175 ? 10.609 -11.312 -4.004 1 98.25 175 LEU B N 1
ATOM 4264 C CA . LEU B 1 175 ? 11.375 -10.281 -3.314 1 98.25 175 LEU B CA 1
ATOM 4265 C C . LEU B 1 175 ? 10.5 -9.508 -2.332 1 98.25 175 LEU B C 1
ATOM 4267 O O . LEU B 1 175 ? 9.273 -9.477 -2.486 1 98.25 175 LEU B O 1
ATOM 4271 N N . LYS B 1 176 ? 11.094 -9.031 -1.36 1 98.44 176 LYS B N 1
ATOM 4272 C CA . LYS B 1 176 ? 10.539 -8.008 -0.473 1 98.44 176 LYS B CA 1
ATOM 4273 C C . LYS B 1 176 ? 11.352 -6.723 -0.535 1 98.44 176 LYS B C 1
ATOM 4275 O O . LYS B 1 176 ? 12.555 -6.73 -0.274 1 98.44 176 LYS B O 1
ATOM 4280 N N . VAL B 1 177 ? 10.766 -5.656 -0.9 1 98.81 177 VAL B N 1
ATOM 4281 C CA . VAL B 1 177 ? 11.445 -4.375 -1.029 1 98.81 177 VAL B CA 1
ATOM 4282 C C . VAL B 1 177 ? 10.984 -3.432 0.081 1 98.81 177 VAL B C 1
ATOM 4284 O O . VAL B 1 177 ? 9.789 -3.238 0.284 1 98.81 177 VAL B O 1
ATOM 4287 N N . THR B 1 178 ? 11.867 -2.92 0.796 1 98.88 178 THR B N 1
ATOM 4288 C CA . THR B 1 178 ? 11.609 -1.915 1.821 1 98.88 178 THR B CA 1
ATOM 4289 C C . THR B 1 178 ? 12.211 -0.568 1.422 1 98.88 178 THR B C 1
ATOM 4291 O O . THR B 1 178 ? 13.406 -0.468 1.163 1 98.88 178 THR B O 1
ATOM 4294 N N . VAL B 1 179 ? 11.422 0.42 1.33 1 98.81 179 VAL B N 1
ATOM 4295 C CA . VAL B 1 179 ? 11.836 1.785 1.025 1 98.81 179 VAL B CA 1
ATOM 4296 C C . VAL B 1 179 ? 11.688 2.66 2.268 1 98.81 179 VAL B C 1
ATOM 4298 O O . VAL B 1 179 ? 10.594 2.773 2.826 1 98.81 179 VAL B O 1
ATOM 4301 N N . ARG B 1 180 ? 12.734 3.258 2.744 1 98.44 180 ARG B N 1
ATOM 4302 C CA . ARG B 1 180 ? 12.719 4.086 3.945 1 98.44 180 ARG B CA 1
ATOM 4303 C C . ARG B 1 180 ? 13.055 5.535 3.613 1 98.44 180 ARG B C 1
ATOM 4305 O O . ARG B 1 180 ? 14 5.809 2.873 1 98.44 180 ARG B O 1
ATOM 4312 N N . GLY B 1 181 ? 12.227 6.426 4.051 1 97.56 181 GLY B N 1
ATOM 4313 C CA . GLY B 1 181 ? 12.453 7.855 3.92 1 97.56 181 GLY B CA 1
ATOM 4314 C C . GLY B 1 181 ? 12.281 8.609 5.227 1 97.56 181 GLY B C 1
ATOM 4315 O O . GLY B 1 181 ? 12.695 8.125 6.281 1 97.56 181 GLY B O 1
ATOM 4316 N N . SER B 1 182 ? 11.773 9.812 5.148 1 93.75 182 SER B N 1
ATOM 4317 C CA . SER B 1 182 ? 11.586 10.648 6.332 1 93.75 182 SER B CA 1
ATOM 4318 C C . SER B 1 182 ? 10.102 10.891 6.609 1 93.75 182 SER B C 1
ATOM 4320 O O . SER B 1 182 ? 9.398 11.461 5.773 1 93.75 182 SER B O 1
ATOM 4322 N N . GLN B 1 183 ? 9.758 10.414 7.797 1 91.94 183 GLN B N 1
ATOM 4323 C CA . GLN B 1 183 ? 8.391 10.664 8.242 1 91.94 183 GLN B CA 1
ATOM 4324 C C . GLN B 1 183 ? 8.148 12.156 8.469 1 91.94 183 GLN B C 1
ATOM 4326 O O . GLN B 1 183 ? 9.055 12.883 8.875 1 91.94 183 GLN B O 1
ATOM 4331 N N . GLY B 1 184 ? 6.93 12.656 8.188 1 89.56 184 GLY B N 1
ATOM 4332 C CA . GLY B 1 184 ? 6.586 14.055 8.414 1 89.56 184 GLY B CA 1
ATOM 4333 C C . GLY B 1 184 ? 5.09 14.312 8.383 1 89.56 184 GLY B C 1
ATOM 4334 O O . GLY B 1 184 ? 4.309 13.422 8.031 1 89.56 184 GLY B O 1
ATOM 4335 N N . HIS B 1 185 ? 4.746 15.5 8.805 1 90.75 185 HIS B N 1
ATOM 4336 C CA . HIS B 1 185 ? 3.361 15.953 8.719 1 90.75 185 HIS B CA 1
ATOM 4337 C C . HIS B 1 185 ? 2.967 16.234 7.27 1 90.75 185 HIS B C 1
ATOM 4339 O O . HIS B 1 185 ? 3.707 16.891 6.535 1 90.75 185 HIS B O 1
ATOM 4345 N N . ALA B 1 186 ? 1.813 15.758 6.84 1 93.38 186 ALA B N 1
ATOM 4346 C CA . ALA B 1 186 ? 1.352 15.844 5.457 1 93.38 186 ALA B CA 1
ATOM 4347 C C . ALA B 1 186 ? 1.258 17.297 5 1 93.38 186 ALA B C 1
ATOM 4349 O O . ALA B 1 186 ? 1.444 17.594 3.818 1 93.38 186 ALA B O 1
ATOM 4350 N N . GLY B 1 187 ? 1.012 18.141 5.93 1 93.75 187 GLY B N 1
ATOM 4351 C CA . GLY B 1 187 ? 0.727 19.5 5.547 1 93.75 187 GLY B CA 1
ATOM 4352 C C . GLY B 1 187 ? 1.899 20.438 5.762 1 93.75 187 GLY B C 1
ATOM 4353 O O . GLY B 1 187 ? 1.94 21.531 5.195 1 93.75 187 GLY B O 1
ATOM 4354 N N . THR B 1 188 ? 2.873 20.031 6.531 1 92.5 188 THR B N 1
ATOM 4355 C CA . THR B 1 188 ? 3.842 21.031 6.977 1 92.5 188 THR B CA 1
ATOM 4356 C C . THR B 1 188 ? 5.176 20.844 6.258 1 92.5 188 THR B C 1
ATOM 4358 O O . THR B 1 188 ? 6.047 21.719 6.324 1 92.5 188 THR B O 1
ATOM 4361 N N . VAL B 1 189 ? 5.328 19.766 5.539 1 92.81 189 VAL B N 1
ATOM 4362 C CA . VAL B 1 189 ? 6.57 19.531 4.805 1 92.81 189 VAL B CA 1
ATOM 4363 C C . VAL B 1 189 ? 6.371 19.891 3.332 1 92.81 189 VAL B C 1
ATOM 4365 O O . VAL B 1 189 ? 5.602 19.25 2.627 1 92.81 189 VAL B O 1
ATOM 4368 N N . PRO B 1 190 ? 7.082 20.891 2.879 1 93.56 190 PRO B N 1
ATOM 4369 C CA . PRO B 1 190 ? 6.969 21.25 1.463 1 93.56 190 PRO B CA 1
ATOM 4370 C C . PRO B 1 190 ? 7.348 20.094 0.534 1 93.56 190 PRO B C 1
ATOM 4372 O O . PRO B 1 190 ? 8.18 19.25 0.889 1 93.56 190 PRO B O 1
ATOM 4375 N N . MET B 1 191 ? 6.793 20.125 -0.643 1 95.25 191 MET B N 1
ATOM 4376 C CA . MET B 1 191 ? 7.023 19.031 -1.59 1 95.25 191 MET B CA 1
ATOM 4377 C C . MET B 1 191 ? 8.516 18.875 -1.891 1 95.25 191 MET B C 1
ATOM 4379 O O . MET B 1 191 ? 9.023 17.766 -1.944 1 95.25 191 MET B O 1
ATOM 4383 N N . SER B 1 192 ? 9.203 20 -2.012 1 92.38 192 SER B N 1
ATOM 4384 C CA . SER B 1 192 ? 10.602 20.016 -2.441 1 92.38 192 SER B CA 1
ATOM 4385 C C . SER B 1 192 ? 11.523 19.484 -1.345 1 92.38 192 SER B C 1
ATOM 4387 O O . SER B 1 192 ? 12.68 19.156 -1.604 1 92.38 192 SER B O 1
ATOM 4389 N N . MET B 1 193 ? 11.031 19.328 -0.166 1 92.94 193 MET B N 1
ATOM 4390 C CA . MET B 1 193 ? 11.883 18.938 0.956 1 92.94 193 MET B CA 1
ATOM 4391 C C . MET B 1 193 ? 11.594 17.516 1.391 1 92.94 193 MET B C 1
ATOM 4393 O O . MET B 1 193 ? 12.188 17.016 2.354 1 92.94 193 MET B O 1
ATOM 4397 N N . ARG B 1 194 ? 10.75 16.828 0.652 1 95.38 194 ARG B N 1
ATOM 4398 C CA . ARG B 1 194 ? 10.281 15.523 1.097 1 95.38 194 ARG B CA 1
ATOM 4399 C C . ARG B 1 194 ? 11.227 14.422 0.638 1 95.38 194 ARG B C 1
ATOM 4401 O O . ARG B 1 194 ? 11.75 14.469 -0.477 1 95.38 194 ARG B O 1
ATOM 4408 N N . GLN B 1 195 ? 11.523 13.508 1.479 1 96.81 195 GLN B N 1
ATOM 4409 C CA . GLN B 1 195 ? 12.039 12.18 1.181 1 96.81 195 GLN B CA 1
ATOM 4410 C C . GLN B 1 195 ? 10.961 11.117 1.369 1 96.81 195 GLN B C 1
ATOM 4412 O O . GLN B 1 195 ? 11.039 10.297 2.289 1 96.81 195 GLN B O 1
ATOM 4417 N N . ASP B 1 196 ? 10.039 11.062 0.468 1 97.62 196 ASP B N 1
ATOM 4418 C CA . ASP B 1 196 ? 8.789 10.32 0.595 1 97.62 196 ASP B CA 1
ATOM 4419 C C . ASP B 1 196 ? 8.93 8.906 0.027 1 97.62 196 ASP B C 1
ATOM 4421 O O . ASP B 1 196 ? 9.008 8.727 -1.189 1 97.62 196 ASP B O 1
ATOM 4425 N N . PRO B 1 197 ? 8.875 7.926 0.901 1 98.69 197 PRO B N 1
ATOM 4426 C CA . PRO B 1 197 ? 9.047 6.566 0.389 1 98.69 197 PRO B CA 1
ATOM 4427 C C . PRO B 1 197 ? 7.844 6.078 -0.409 1 98.69 197 PRO B C 1
ATOM 4429 O O . PRO B 1 197 ? 7.961 5.137 -1.201 1 98.69 197 PRO B O 1
ATOM 4432 N N . MET B 1 198 ? 6.668 6.648 -0.209 1 98.69 198 MET B N 1
ATOM 4433 C CA . MET B 1 198 ? 5.473 6.223 -0.93 1 98.69 198 MET B CA 1
ATOM 4434 C C . MET B 1 198 ? 5.605 6.508 -2.422 1 98.69 198 MET B C 1
ATOM 4436 O O . MET B 1 198 ? 5.332 5.637 -3.25 1 98.69 198 MET B O 1
ATOM 4440 N N . VAL B 1 199 ? 6.031 7.676 -2.783 1 98.69 199 VAL B N 1
ATOM 4441 C CA . VAL B 1 199 ? 6.16 8.039 -4.191 1 98.69 199 VAL B CA 1
ATOM 4442 C C . VAL B 1 199 ? 7.328 7.277 -4.816 1 98.69 199 VAL B C 1
ATOM 4444 O O . VAL B 1 199 ? 7.281 6.918 -5.996 1 98.69 199 VAL B O 1
ATOM 4447 N N . ALA B 1 200 ? 8.406 7.074 -4.016 1 98.81 200 ALA B N 1
ATOM 4448 C CA . ALA B 1 200 ? 9.516 6.254 -4.5 1 98.81 200 ALA B CA 1
ATOM 4449 C C . ALA B 1 200 ? 9.039 4.852 -4.859 1 98.81 200 ALA B C 1
ATOM 4451 O O . ALA B 1 200 ? 9.336 4.348 -5.945 1 98.81 200 ALA B O 1
ATOM 4452 N N . ALA B 1 201 ? 8.328 4.254 -3.951 1 98.88 201 ALA B N 1
ATOM 4453 C CA . ALA B 1 201 ? 7.797 2.914 -4.184 1 98.88 201 ALA B CA 1
ATOM 4454 C C . ALA B 1 201 ? 6.875 2.896 -5.402 1 98.88 201 ALA B C 1
ATOM 4456 O O . ALA B 1 201 ? 6.938 1.975 -6.219 1 98.88 201 ALA B O 1
ATOM 4457 N N . ALA B 1 202 ? 5.996 3.914 -5.512 1 98.88 202 ALA B N 1
ATOM 4458 C CA . ALA B 1 202 ? 5.082 4.008 -6.648 1 98.88 202 ALA B CA 1
ATOM 4459 C C . ALA B 1 202 ? 5.852 4.062 -7.965 1 98.88 202 ALA B C 1
ATOM 4461 O O . ALA B 1 202 ? 5.512 3.365 -8.922 1 98.88 202 ALA B O 1
ATOM 4462 N N . GLU B 1 203 ? 6.863 4.887 -7.996 1 98.88 203 GLU B N 1
ATOM 4463 C CA . GLU B 1 203 ? 7.695 4.988 -9.188 1 98.88 203 GLU B CA 1
ATOM 4464 C C . GLU B 1 203 ? 8.359 3.656 -9.516 1 98.88 203 GLU B C 1
ATOM 4466 O O . GLU B 1 203 ? 8.461 3.271 -10.68 1 98.88 203 GLU B O 1
ATOM 4471 N N . GLN B 1 204 ? 8.852 2.986 -8.516 1 98.81 204 GLN B N 1
ATOM 4472 C CA . GLN B 1 204 ? 9.484 1.682 -8.695 1 98.81 204 GLN B CA 1
ATOM 4473 C C . GLN B 1 204 ? 8.492 0.67 -9.266 1 98.81 204 GLN B C 1
ATOM 4475 O O . GLN B 1 204 ? 8.844 -0.111 -10.156 1 98.81 204 GLN B O 1
ATOM 4480 N N . ILE B 1 205 ? 7.273 0.652 -8.789 1 98.81 205 ILE B N 1
ATOM 4481 C CA . ILE B 1 205 ? 6.242 -0.286 -9.211 1 98.81 205 ILE B CA 1
ATOM 4482 C C . ILE B 1 205 ? 5.895 -0.041 -10.68 1 98.81 205 ILE B C 1
ATOM 4484 O O . ILE B 1 205 ? 5.773 -0.987 -11.461 1 98.81 205 ILE B O 1
ATOM 4488 N N . VAL B 1 206 ? 5.762 1.228 -11.07 1 98.62 206 VAL B N 1
ATOM 4489 C CA . VAL B 1 206 ? 5.473 1.565 -12.461 1 98.62 206 VAL B CA 1
ATOM 4490 C C . VAL B 1 206 ? 6.621 1.105 -13.352 1 98.62 206 VAL B C 1
ATOM 4492 O O . VAL B 1 206 ? 6.395 0.54 -14.422 1 98.62 206 VAL B O 1
ATOM 4495 N N . LEU B 1 207 ? 7.812 1.343 -12.906 1 98.12 207 LEU B N 1
ATOM 4496 C CA . LEU B 1 207 ? 8.992 0.926 -13.664 1 98.12 207 LEU B CA 1
ATOM 4497 C C . LEU B 1 207 ? 9.023 -0.589 -13.828 1 98.12 207 LEU B C 1
ATOM 4499 O O . LEU B 1 207 ? 9.344 -1.093 -14.906 1 98.12 207 LEU B O 1
ATOM 4503 N N . MET B 1 208 ? 8.758 -1.316 -12.797 1 97.88 208 MET B N 1
ATOM 4504 C CA . MET B 1 208 ? 8.758 -2.775 -12.82 1 97.88 208 MET B CA 1
ATOM 4505 C C . MET B 1 208 ? 7.773 -3.301 -13.859 1 97.88 208 MET B C 1
ATOM 4507 O O . MET B 1 208 ? 8.094 -4.219 -14.617 1 97.88 208 MET B O 1
ATOM 4511 N N . GLU B 1 209 ? 6.559 -2.734 -13.836 1 97.5 209 GLU B N 1
ATOM 4512 C CA . GLU B 1 209 ? 5.582 -3.156 -14.828 1 97.5 209 GLU B CA 1
ATOM 4513 C C . GLU B 1 209 ? 6.113 -2.959 -16.25 1 97.5 209 GLU B C 1
ATOM 4515 O O . GLU B 1 209 ? 5.969 -3.838 -17.094 1 97.5 209 GLU B O 1
ATOM 4520 N N . SER B 1 210 ? 6.676 -1.771 -16.469 1 96.25 210 SER B N 1
ATOM 4521 C CA . SER B 1 210 ? 7.207 -1.463 -17.797 1 96.25 210 SER B CA 1
ATOM 4522 C C . SER B 1 210 ? 8.289 -2.459 -18.203 1 96.25 210 SER B C 1
ATOM 4524 O O . SER B 1 210 ? 8.297 -2.941 -19.344 1 96.25 210 SER B O 1
ATOM 4526 N N . LEU B 1 211 ? 9.164 -2.777 -17.328 1 95.06 211 LEU B N 1
ATOM 4527 C CA . LEU B 1 211 ? 10.242 -3.73 -17.578 1 95.06 211 LEU B CA 1
ATOM 4528 C C . LEU B 1 211 ? 9.68 -5.109 -17.906 1 95.06 211 LEU B C 1
ATOM 4530 O O . LEU B 1 211 ? 10.148 -5.773 -18.828 1 95.06 211 LEU B O 1
ATOM 4534 N N . CYS B 1 212 ? 8.656 -5.559 -17.188 1 95.25 212 CYS B N 1
ATOM 4535 C CA . CYS B 1 212 ? 8.117 -6.906 -17.344 1 95.25 212 CYS B CA 1
ATOM 4536 C C . CYS B 1 212 ? 7.25 -7 -18.594 1 95.25 212 CYS B C 1
ATOM 4538 O O . CYS B 1 212 ? 7.105 -8.078 -19.172 1 95.25 212 CYS B O 1
ATOM 4540 N N . LYS B 1 213 ? 6.695 -5.879 -19 1 94.25 213 LYS B N 1
ATOM 4541 C CA . LYS B 1 213 ? 5.93 -5.848 -20.25 1 94.25 213 LYS B CA 1
ATOM 4542 C C . LYS B 1 213 ? 6.855 -5.793 -21.453 1 94.25 213 LYS B C 1
ATOM 4544 O O . LYS B 1 213 ? 6.547 -6.363 -22.5 1 94.25 213 LYS B O 1
ATOM 4549 N N . HIS B 1 214 ? 8.008 -5.086 -21.281 1 92.75 214 HIS B N 1
ATOM 4550 C CA . HIS B 1 214 ? 8.922 -4.844 -22.391 1 92.75 214 HIS B CA 1
ATOM 4551 C C . HIS B 1 214 ? 10.367 -5.133 -21.984 1 92.75 214 HIS B C 1
ATOM 4553 O O . HIS B 1 214 ? 11.227 -4.25 -22.062 1 92.75 214 HIS B O 1
ATOM 4559 N N . PRO B 1 215 ? 10.609 -6.352 -21.688 1 90.12 215 PRO B N 1
ATOM 4560 C CA . PRO B 1 215 ? 11.969 -6.656 -21.219 1 90.12 215 PRO B CA 1
ATOM 4561 C C . PRO B 1 215 ? 13.031 -6.363 -22.266 1 90.12 215 PRO B C 1
ATOM 4563 O O . PRO B 1 215 ? 14.18 -6.074 -21.922 1 90.12 215 PRO B O 1
ATOM 4566 N N . GLU B 1 216 ? 12.734 -6.395 -23.531 1 87.31 216 GLU B N 1
ATOM 4567 C CA . GLU B 1 216 ? 13.68 -6.168 -24.625 1 87.31 216 GLU B CA 1
ATOM 4568 C C . GLU B 1 216 ? 14.203 -4.734 -24.609 1 87.31 216 GLU B C 1
ATOM 4570 O O . GLU B 1 216 ? 15.312 -4.465 -25.062 1 87.31 216 GLU B O 1
ATOM 4575 N N . GLU B 1 217 ? 13.414 -3.828 -24.062 1 85.94 217 GLU B N 1
ATOM 4576 C CA . GLU B 1 217 ? 13.797 -2.42 -24.016 1 85.94 217 GLU B CA 1
ATOM 4577 C C . GLU B 1 217 ? 14.789 -2.152 -22.875 1 85.94 217 GLU B C 1
ATOM 4579 O O . GLU B 1 217 ? 15.469 -1.124 -22.875 1 85.94 217 GLU B O 1
ATOM 4584 N N . TYR B 1 218 ? 14.859 -3.043 -21.953 1 81.5 218 TYR B N 1
ATOM 4585 C CA . TYR B 1 218 ? 15.648 -2.775 -20.75 1 81.5 218 TYR B CA 1
ATOM 4586 C C . TYR B 1 218 ? 16.875 -3.672 -20.703 1 81.5 218 TYR B C 1
ATOM 4588 O O . TYR B 1 218 ? 17.875 -3.324 -20.062 1 81.5 218 TYR B O 1
ATOM 4596 N N . LEU B 1 219 ? 16.719 -4.84 -21.281 1 79.5 219 LEU B N 1
ATOM 4597 C CA . LEU B 1 219 ? 17.828 -5.789 -21.188 1 79.5 219 LEU B CA 1
ATOM 4598 C C . LEU B 1 219 ? 18.734 -5.66 -22.406 1 79.5 219 LEU B C 1
ATOM 4600 O O . LEU B 1 219 ? 18.266 -5.492 -23.531 1 79.5 219 LEU B O 1
ATOM 4604 N N . SER B 1 220 ? 19.969 -5.02 -22.203 1 66 220 SER B N 1
ATOM 4605 C CA . SER B 1 220 ? 20.953 -4.914 -23.266 1 66 220 SER B CA 1
ATOM 4606 C C . SER B 1 220 ? 21.5 -6.285 -23.641 1 66 220 SER B C 1
ATOM 4608 O O . SER B 1 220 ? 21.594 -7.176 -22.797 1 66 220 SER B O 1
ATOM 4610 N N . TYR B 1 221 ? 21.359 -6.586 -24.922 1 55.19 221 TYR B N 1
ATOM 4611 C CA . TYR B 1 221 ? 21.938 -7.793 -25.5 1 55.19 221 TYR B CA 1
ATOM 4612 C C . TYR B 1 221 ? 23.391 -7.961 -25.062 1 55.19 221 TYR B C 1
ATOM 4614 O O . TYR B 1 221 ? 24.312 -7.402 -25.672 1 55.19 221 TYR B O 1
ATOM 4622 N N . ASP B 1 222 ? 23.672 -7.738 -23.953 1 52.66 222 ASP B N 1
ATOM 4623 C CA . ASP B 1 222 ? 25.078 -8.039 -23.734 1 52.66 222 ASP B CA 1
ATOM 4624 C C . ASP B 1 222 ? 25.266 -9.5 -23.312 1 52.66 222 ASP B C 1
ATOM 4626 O O . ASP B 1 222 ? 24.312 -10.172 -22.938 1 52.66 222 ASP B O 1
ATOM 4630 N N . GLY B 1 223 ? 26.344 -10.297 -23.672 1 53.44 223 GLY B N 1
ATOM 4631 C CA . GLY B 1 223 ? 26.844 -11.648 -23.438 1 53.44 223 GLY B CA 1
ATOM 4632 C C . GLY B 1 223 ? 25.969 -12.445 -22.469 1 53.44 223 GLY B C 1
ATOM 4633 O O . GLY B 1 223 ? 26.141 -13.656 -22.328 1 53.44 223 GLY B O 1
ATOM 4634 N N . ARG B 1 224 ? 25.281 -11.734 -21.5 1 52.59 224 ARG B N 1
ATOM 4635 C CA . ARG B 1 224 ? 24.625 -12.5 -20.453 1 52.59 224 ARG B CA 1
ATOM 4636 C C . ARG B 1 224 ? 23.266 -13.008 -20.922 1 52.59 224 ARG B C 1
ATOM 4638 O O . ARG B 1 224 ? 22.781 -14.031 -20.422 1 52.59 224 ARG B O 1
ATOM 4645 N N . CYS B 1 225 ? 22.562 -12.18 -21.75 1 61.59 225 CYS B N 1
ATOM 4646 C CA . CYS B 1 225 ? 21.266 -12.633 -22.203 1 61.59 225 CYS B CA 1
ATOM 4647 C C . CYS B 1 225 ? 21.25 -12.844 -23.719 1 61.59 225 CYS B C 1
ATOM 4649 O O . CYS B 1 225 ? 21.438 -11.898 -24.484 1 61.59 225 CYS B O 1
ATOM 4651 N N . SER B 1 226 ? 21.156 -14.055 -24.078 1 64.31 226 SER B N 1
ATOM 4652 C CA . SER B 1 226 ? 21.109 -14.398 -25.5 1 64.31 226 SER B CA 1
ATOM 4653 C C . SER B 1 226 ? 19.797 -13.977 -26.141 1 64.31 226 SER B C 1
ATOM 4655 O O . SER B 1 226 ? 18.812 -13.703 -25.438 1 64.31 226 SER B O 1
ATOM 4657 N N . GLY B 1 227 ? 19.766 -13.562 -27.391 1 64.19 227 GLY B N 1
ATOM 4658 C CA . GLY B 1 227 ? 18.562 -13.25 -28.156 1 64.19 227 GLY B CA 1
ATOM 4659 C C . GLY B 1 227 ? 17.422 -14.219 -27.891 1 64.19 227 GLY B C 1
ATOM 4660 O O . GLY B 1 227 ? 16.266 -13.805 -27.797 1 64.19 227 GLY B O 1
ATOM 4661 N N . SER B 1 228 ? 17.719 -15.398 -27.734 1 70.62 228 SER B N 1
ATOM 4662 C CA . SER B 1 228 ? 16.734 -16.422 -27.453 1 70.62 228 SER B CA 1
ATOM 4663 C C . SER B 1 228 ? 16.094 -16.234 -26.094 1 70.62 228 SER B C 1
ATOM 4665 O O . SER B 1 228 ? 14.883 -16.406 -25.938 1 70.62 228 SER B O 1
ATOM 4667 N N . SER B 1 229 ? 16.844 -15.734 -25.188 1 75.31 229 SER B N 1
ATOM 4668 C CA . SER B 1 229 ? 16.344 -15.492 -23.844 1 75.31 229 SER B CA 1
ATOM 4669 C C . SER B 1 229 ? 15.344 -14.344 -23.812 1 75.31 229 SER B C 1
ATOM 4671 O O . SER B 1 229 ? 14.312 -14.43 -23.156 1 75.31 229 SER B O 1
ATOM 4673 N N . ILE B 1 230 ? 15.672 -13.43 -24.641 1 76.94 230 ILE B N 1
ATOM 4674 C CA . ILE B 1 230 ? 14.805 -12.25 -24.672 1 76.94 230 ILE B CA 1
ATOM 4675 C C . ILE B 1 230 ? 13.445 -12.625 -25.25 1 76.94 230 ILE B C 1
ATOM 4677 O O . ILE B 1 230 ? 12.406 -12.188 -24.75 1 76.94 230 ILE B O 1
ATOM 4681 N N . LYS B 1 231 ? 13.477 -13.375 -26.266 1 77.5 231 LYS B N 1
ATOM 4682 C CA . LYS B 1 231 ? 12.219 -13.828 -26.859 1 77.5 231 LYS B CA 1
ATOM 4683 C C . LYS B 1 231 ? 11.414 -14.664 -25.859 1 77.5 231 LYS B C 1
ATOM 4685 O O . LYS B 1 231 ? 10.195 -14.492 -25.766 1 77.5 231 LYS B O 1
ATOM 4690 N N . SER B 1 232 ? 12.117 -15.484 -25.188 1 79 232 SER B N 1
ATOM 4691 C CA . SER B 1 232 ? 11.461 -16.312 -24.188 1 79 232 SER B CA 1
ATOM 4692 C C . SER B 1 232 ? 10.859 -15.477 -23.078 1 79 232 SER B C 1
ATOM 4694 O O . SER B 1 232 ? 9.742 -15.734 -22.625 1 79 232 SER B O 1
ATOM 4696 N N . LEU B 1 233 ? 11.57 -14.523 -22.766 1 83.25 233 LEU B N 1
ATOM 4697 C CA . LEU B 1 233 ? 11.109 -13.648 -21.688 1 83.25 233 LEU B CA 1
ATOM 4698 C C . LEU B 1 233 ? 9.867 -12.875 -22.109 1 83.25 233 LEU B C 1
ATOM 4700 O O . LEU B 1 233 ? 8.922 -12.742 -21.328 1 83.25 233 LEU B O 1
ATOM 4704 N N . SER B 1 234 ? 9.875 -12.406 -23.297 1 78.81 234 SER B N 1
ATOM 4705 C CA . SER B 1 234 ? 8.766 -11.594 -23.766 1 78.81 234 SER B CA 1
ATOM 4706 C C . SER B 1 234 ? 7.445 -12.359 -23.703 1 78.81 234 SER B C 1
ATOM 4708 O O . SER B 1 234 ? 6.387 -11.758 -23.5 1 78.81 234 SER B O 1
ATOM 4710 N N . SER B 1 235 ? 7.59 -13.617 -23.703 1 80.75 235 SER B N 1
ATOM 4711 C CA . SER B 1 235 ? 6.359 -14.398 -23.75 1 80.75 235 SER B CA 1
ATOM 4712 C C . SER B 1 235 ? 6.027 -15 -22.391 1 80.75 235 SER B C 1
ATOM 4714 O O . SER B 1 235 ? 4.902 -15.438 -22.156 1 80.75 235 SER B O 1
ATOM 4716 N N . SER B 1 236 ? 6.941 -14.898 -21.5 1 88.75 236 SER B N 1
ATOM 4717 C CA . SER B 1 236 ? 6.703 -15.703 -20.297 1 88.75 236 SER B CA 1
ATOM 4718 C C . SER B 1 236 ? 6.863 -14.867 -19.031 1 88.75 236 SER B C 1
ATOM 4720 O O . SER B 1 236 ? 6.398 -15.266 -17.953 1 88.75 236 SER B O 1
ATOM 4722 N N . LEU B 1 237 ? 7.477 -13.711 -19.141 1 95.12 237 LEU B N 1
ATOM 4723 C CA . LEU B 1 237 ? 7.855 -12.945 -17.953 1 95.12 237 LEU B CA 1
ATOM 4724 C C . LEU B 1 237 ? 6.633 -12.281 -17.328 1 95.12 237 LEU B C 1
ATOM 4726 O O . LEU B 1 237 ? 5.852 -11.625 -18.016 1 95.12 237 LEU B O 1
ATOM 4730 N N . VAL B 1 238 ? 6.422 -12.492 -16.047 1 96.94 238 VAL B N 1
ATOM 4731 C CA . VAL B 1 238 ? 5.367 -11.797 -15.328 1 96.94 238 VAL B CA 1
ATOM 4732 C C . VAL B 1 238 ? 5.91 -11.266 -14 1 96.94 238 VAL B C 1
ATOM 4734 O O . VAL B 1 238 ? 6.742 -11.914 -13.359 1 96.94 238 VAL B O 1
ATOM 4737 N N . CYS B 1 239 ? 5.52 -10.109 -13.633 1 97.75 239 CYS B N 1
ATOM 4738 C CA . CYS B 1 239 ? 5.871 -9.461 -12.375 1 97.75 239 CYS B CA 1
ATOM 4739 C C . CYS B 1 239 ? 4.629 -8.969 -11.648 1 97.75 239 CYS B C 1
ATOM 4741 O O . CYS B 1 239 ? 3.73 -8.391 -12.266 1 97.75 239 CYS B O 1
ATOM 4743 N N . THR B 1 240 ? 4.551 -9.273 -10.367 1 97.94 240 THR B N 1
ATOM 4744 C CA . THR B 1 240 ? 3.365 -8.891 -9.609 1 97.94 240 THR B CA 1
ATOM 4745 C C . THR B 1 240 ? 3.756 -8.273 -8.266 1 97.94 240 THR B C 1
ATOM 4747 O O . THR B 1 240 ? 4.641 -8.789 -7.578 1 97.94 240 THR B O 1
ATOM 4750 N N . VAL B 1 241 ? 3.199 -7.102 -8.008 1 98.5 241 VAL B N 1
ATOM 4751 C CA . VAL B 1 241 ? 3.203 -6.578 -6.645 1 98.5 241 VAL B CA 1
ATOM 4752 C C . VAL B 1 241 ? 1.893 -6.938 -5.949 1 98.5 241 VAL B C 1
ATOM 4754 O O . VAL B 1 241 ? 0.862 -6.301 -6.184 1 98.5 241 VAL B O 1
ATOM 4757 N N . GLY B 1 242 ? 1.992 -7.883 -5.008 1 97.25 242 GLY B N 1
ATOM 4758 C CA . GLY B 1 242 ? 0.774 -8.406 -4.406 1 97.25 242 GLY B CA 1
ATOM 4759 C C . GLY B 1 242 ? 0.463 -7.789 -3.057 1 97.25 242 GLY B C 1
ATOM 4760 O O . GLY B 1 242 ? -0.685 -7.816 -2.607 1 97.25 242 GLY B O 1
ATOM 4761 N N . GLU B 1 243 ? 1.472 -7.281 -2.449 1 97.5 243 GLU B N 1
ATOM 4762 C CA . GLU B 1 243 ? 1.322 -6.645 -1.144 1 97.5 243 GLU B CA 1
ATOM 4763 C C . GLU B 1 243 ? 2.041 -5.301 -1.099 1 97.5 243 GLU B C 1
ATOM 4765 O O . GLU B 1 243 ? 3.094 -5.129 -1.72 1 97.5 243 GLU B O 1
ATOM 4770 N N . ILE B 1 244 ? 1.466 -4.387 -0.35 1 98.31 244 ILE B N 1
ATOM 4771 C CA . ILE B 1 244 ? 2.1 -3.105 -0.064 1 98.31 244 ILE B CA 1
ATOM 4772 C C . ILE B 1 244 ? 1.595 -2.566 1.272 1 98.31 244 ILE B C 1
ATOM 4774 O O . ILE B 1 244 ? 0.425 -2.746 1.619 1 98.31 244 ILE B O 1
ATOM 4778 N N . SER B 1 245 ? 2.473 -2.002 2.049 1 97.31 245 SER B N 1
ATOM 4779 C CA . SER B 1 245 ? 2.08 -1.416 3.326 1 97.31 245 SER B CA 1
ATOM 4780 C C . SER B 1 245 ? 2.934 -0.198 3.662 1 97.31 245 SER B C 1
ATOM 4782 O O . SER B 1 245 ? 4.047 -0.056 3.156 1 97.31 245 SER B O 1
ATOM 4784 N N . THR B 1 246 ? 2.385 0.695 4.379 1 97.06 246 THR B N 1
ATOM 4785 C CA . THR B 1 246 ? 3.082 1.883 4.855 1 97.06 246 THR B CA 1
ATOM 4786 C C . THR B 1 246 ? 3.242 1.844 6.375 1 97.06 246 THR B C 1
ATOM 4788 O O . THR B 1 246 ? 2.436 1.226 7.07 1 97.06 246 THR B O 1
ATOM 4791 N N . TRP B 1 247 ? 4.301 2.537 6.836 1 94.31 247 TRP B N 1
ATOM 4792 C CA . TRP B 1 247 ? 4.496 2.721 8.266 1 94.31 247 TRP B CA 1
ATOM 4793 C C . TRP B 1 247 ? 5.176 4.055 8.555 1 94.31 247 TRP B C 1
ATOM 4795 O O . TRP B 1 247 ? 6.238 4.348 8.008 1 94.31 247 TRP B O 1
ATOM 4805 N N . PRO B 1 248 ? 4.621 4.828 9.555 1 91.88 248 PRO B N 1
ATOM 4806 C CA . PRO B 1 248 ? 3.244 4.73 10.047 1 91.88 248 PRO B CA 1
ATOM 4807 C C . PRO B 1 248 ? 2.213 4.891 8.93 1 91.88 248 PRO B C 1
ATOM 4809 O O . PRO B 1 248 ? 2.559 5.285 7.812 1 91.88 248 PRO B O 1
ATOM 4812 N N . SER B 1 249 ? 1.051 4.391 9.156 1 91.75 249 SER B N 1
ATOM 4813 C CA . SER B 1 249 ? -0.045 4.465 8.195 1 91.75 249 SER B CA 1
ATOM 4814 C C . SER B 1 249 ? -1.154 5.387 8.695 1 91.75 249 SER B C 1
ATOM 4816 O O . SER B 1 249 ? -1.996 4.977 9.492 1 91.75 249 SER B O 1
ATOM 4818 N N . ALA B 1 250 ? -1.132 6.645 8.234 1 91.62 250 ALA B N 1
ATOM 4819 C CA . ALA B 1 250 ? -2.135 7.652 8.57 1 91.62 250 ALA B CA 1
ATOM 4820 C C . ALA B 1 250 ? -2.361 8.609 7.406 1 91.62 250 ALA B C 1
ATOM 4822 O O . ALA B 1 250 ? -1.422 8.961 6.691 1 91.62 250 ALA B O 1
ATOM 4823 N N . SER B 1 251 ? -3.59 9.078 7.281 1 92.44 251 SER B N 1
ATOM 4824 C CA . SER B 1 251 ? -3.961 9.883 6.125 1 92.44 251 SER B CA 1
ATOM 4825 C C . SER B 1 251 ? -3.232 11.227 6.129 1 92.44 251 SER B C 1
ATOM 4827 O O . SER B 1 251 ? -3.002 11.812 5.07 1 92.44 251 SER B O 1
ATOM 4829 N N . ASN B 1 252 ? -2.803 11.695 7.316 1 92.12 252 ASN B N 1
ATOM 4830 C CA . ASN B 1 252 ? -2.215 13.031 7.422 1 92.12 252 ASN B CA 1
ATOM 4831 C C . ASN B 1 252 ? -0.718 12.961 7.703 1 92.12 252 ASN B C 1
ATOM 4833 O O . ASN B 1 252 ? -0.141 13.898 8.25 1 92.12 252 ASN B O 1
ATOM 4837 N N . VAL B 1 253 ? -0.101 11.867 7.355 1 92.31 253 VAL B N 1
ATOM 4838 C CA . VAL B 1 253 ? 1.316 11.664 7.637 1 92.31 253 VAL B CA 1
ATOM 4839 C C . VAL B 1 253 ? 2.035 11.203 6.371 1 92.31 253 VAL B C 1
ATOM 4841 O O . VAL B 1 253 ? 1.506 10.391 5.609 1 92.31 253 VAL B O 1
ATOM 4844 N N . ILE B 1 254 ? 3.158 11.797 6.094 1 95.81 254 ILE B N 1
ATOM 4845 C CA . ILE B 1 254 ? 4.094 11.195 5.156 1 95.81 254 ILE B CA 1
ATOM 4846 C C . ILE B 1 254 ? 4.703 9.93 5.77 1 95.81 254 ILE B C 1
ATOM 484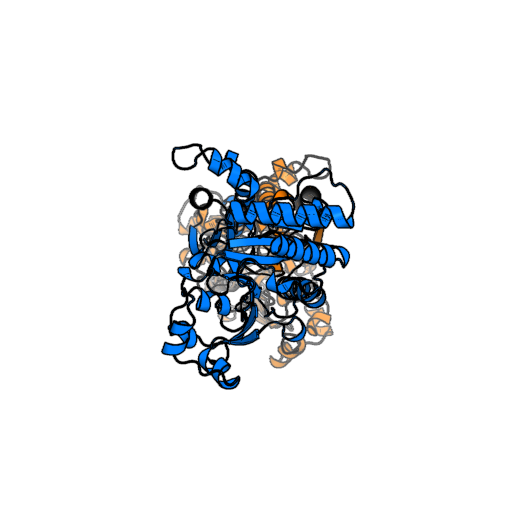8 O O . ILE B 1 254 ? 5.328 9.992 6.832 1 95.81 254 ILE B O 1
ATOM 4852 N N . PRO B 1 255 ? 4.488 8.789 5.172 1 96.25 255 PRO B N 1
ATOM 4853 C CA . PRO B 1 255 ? 5.043 7.578 5.789 1 96.25 255 PRO B CA 1
ATOM 4854 C C . PRO B 1 255 ? 6.566 7.613 5.891 1 96.25 255 PRO B C 1
ATOM 4856 O O . PRO B 1 255 ? 7.227 8.273 5.082 1 96.25 255 PRO B O 1
ATOM 4859 N N . GLY B 1 256 ? 7.102 6.926 6.922 1 96.44 256 GLY B N 1
ATOM 4860 C CA . GLY B 1 256 ? 8.547 6.777 7.051 1 96.44 256 GLY B CA 1
ATOM 4861 C C . GLY B 1 256 ? 9.086 5.59 6.277 1 96.44 256 GLY B C 1
ATOM 4862 O O . GLY B 1 256 ? 10.281 5.547 5.957 1 96.44 256 GLY B O 1
ATOM 4863 N N . GLN B 1 257 ? 8.148 4.68 6.004 1 98.06 257 GLN B N 1
ATOM 4864 C CA . GLN B 1 257 ? 8.562 3.439 5.359 1 98.06 257 GLN B CA 1
ATOM 4865 C C . GLN B 1 257 ? 7.43 2.842 4.535 1 98.06 257 GLN B C 1
ATOM 4867 O O . GLN B 1 257 ? 6.262 2.914 4.926 1 98.06 257 GLN B O 1
ATOM 4872 N N . VAL B 1 258 ? 7.805 2.314 3.373 1 98.5 258 VAL B N 1
ATOM 4873 C CA . VAL B 1 258 ? 6.898 1.521 2.551 1 98.5 258 VAL B CA 1
ATOM 4874 C C . VAL B 1 258 ? 7.531 0.166 2.244 1 98.5 258 VAL B C 1
ATOM 4876 O O . VAL B 1 258 ? 8.727 0.084 1.938 1 98.5 258 VAL B O 1
ATOM 4879 N N . THR B 1 259 ? 6.777 -0.878 2.418 1 98.69 259 THR B N 1
ATOM 4880 C CA . THR B 1 259 ? 7.219 -2.227 2.074 1 98.69 259 THR B CA 1
ATOM 4881 C C . THR B 1 259 ? 6.277 -2.859 1.055 1 98.69 259 THR B C 1
ATOM 4883 O O . THR B 1 259 ? 5.055 -2.773 1.193 1 98.69 259 THR B O 1
ATOM 4886 N N . TYR B 1 260 ? 6.836 -3.451 0.021 1 98.56 260 TYR B N 1
ATOM 4887 C CA . TYR B 1 260 ? 6 -4.156 -0.945 1 98.56 260 TYR B CA 1
ATOM 4888 C C . TYR B 1 260 ? 6.688 -5.426 -1.434 1 98.56 260 TYR B C 1
ATOM 4890 O O . TYR B 1 260 ? 7.898 -5.586 -1.279 1 98.56 260 TYR B O 1
ATOM 4898 N N . THR B 1 261 ? 5.906 -6.375 -1.927 1 98.44 261 THR B N 1
ATOM 4899 C CA . THR B 1 261 ? 6.422 -7.648 -2.416 1 98.44 261 THR B CA 1
ATOM 4900 C C . THR B 1 261 ? 6.492 -7.652 -3.941 1 98.44 261 THR B C 1
ATOM 4902 O O . THR B 1 261 ? 5.738 -6.934 -4.605 1 98.44 261 THR B O 1
ATOM 4905 N N . VAL B 1 262 ? 7.402 -8.453 -4.457 1 98.31 262 VAL B N 1
ATOM 4906 C CA . VAL B 1 262 ? 7.543 -8.656 -5.895 1 98.31 262 VAL B CA 1
ATOM 4907 C C . VAL B 1 262 ? 7.586 -10.148 -6.203 1 98.31 262 VAL B C 1
ATOM 4909 O O . VAL B 1 262 ? 8.344 -10.898 -5.582 1 98.31 262 VAL B O 1
ATOM 4912 N N . ASP B 1 263 ? 6.734 -10.57 -7.023 1 97.81 263 ASP B N 1
ATOM 4913 C CA . ASP B 1 263 ? 6.727 -11.93 -7.566 1 97.81 263 ASP B CA 1
ATOM 4914 C C . ASP B 1 263 ? 7.094 -11.922 -9.047 1 97.81 263 ASP B C 1
ATOM 4916 O O . ASP B 1 263 ? 6.359 -11.375 -9.875 1 97.81 263 ASP B O 1
ATOM 4920 N N . ILE B 1 264 ? 8.242 -12.539 -9.406 1 97.81 264 ILE B N 1
ATOM 4921 C CA . ILE B 1 264 ? 8.719 -12.57 -10.781 1 97.81 264 ILE B CA 1
ATOM 4922 C C . ILE B 1 264 ? 8.828 -14.023 -11.258 1 97.81 264 ILE B C 1
ATOM 4924 O O . ILE B 1 264 ? 9.445 -14.852 -10.594 1 97.81 264 ILE B O 1
ATOM 4928 N N . ARG B 1 265 ? 8.242 -14.305 -12.383 1 97.12 265 ARG B N 1
ATOM 4929 C CA . ARG B 1 265 ? 8.258 -15.664 -12.914 1 97.12 265 ARG B CA 1
ATOM 4930 C C . ARG B 1 265 ? 8.594 -15.664 -14.406 1 97.12 265 ARG B C 1
ATOM 4932 O O . ARG B 1 265 ? 8.172 -14.773 -15.141 1 97.12 265 ARG B O 1
ATOM 4939 N N . ALA B 1 266 ? 9.352 -16.594 -14.789 1 95.69 266 ALA B N 1
ATOM 4940 C CA . ALA B 1 266 ? 9.711 -16.828 -16.188 1 95.69 266 ALA B CA 1
ATOM 4941 C C . ALA B 1 266 ? 10.211 -18.25 -16.391 1 95.69 266 ALA B C 1
ATOM 4943 O O . ALA B 1 266 ? 10.727 -18.875 -15.469 1 95.69 266 ALA B O 1
ATOM 4944 N N . ILE B 1 267 ? 10.047 -18.734 -17.594 1 93.81 267 ILE B N 1
ATOM 4945 C CA . ILE B 1 267 ? 10.484 -20.094 -17.906 1 93.81 267 ILE B CA 1
ATOM 4946 C C . ILE B 1 267 ? 12.008 -20.125 -18.078 1 93.81 267 ILE B C 1
ATOM 4948 O O . ILE B 1 267 ? 12.656 -21.109 -17.75 1 93.81 267 ILE B O 1
ATOM 4952 N N . ASP B 1 268 ? 12.602 -19.031 -18.562 1 92.75 268 ASP B N 1
ATOM 4953 C CA . ASP B 1 268 ? 14.055 -18.922 -18.703 1 92.75 268 ASP B CA 1
ATOM 4954 C C . ASP B 1 268 ? 14.703 -18.391 -17.422 1 92.75 268 ASP B C 1
ATOM 4956 O O . ASP B 1 268 ? 14.617 -17.203 -17.125 1 92.75 268 ASP B O 1
ATOM 4960 N N . ASP B 1 269 ? 15.43 -19.266 -16.75 1 93.88 269 ASP B N 1
ATOM 4961 C CA . ASP B 1 269 ? 16 -18.906 -15.453 1 93.88 269 ASP B CA 1
ATOM 4962 C C . ASP B 1 269 ? 17.094 -17.844 -15.609 1 93.88 269 ASP B C 1
ATOM 4964 O O . ASP B 1 269 ? 17.172 -16.922 -14.797 1 93.88 269 ASP B O 1
ATOM 4968 N N . LEU B 1 270 ? 17.891 -18.016 -16.625 1 92 270 LEU B N 1
ATOM 4969 C CA . LEU B 1 270 ? 18.953 -17.047 -16.828 1 92 270 LEU B CA 1
ATOM 4970 C C . LEU B 1 270 ? 18.375 -15.672 -17.156 1 92 270 LEU B C 1
ATOM 4972 O O . LEU B 1 270 ? 18.844 -14.656 -16.641 1 92 270 LEU B O 1
ATOM 4976 N N . GLY B 1 271 ? 17.375 -15.703 -18 1 91.62 271 GLY B N 1
ATOM 4977 C CA . GLY B 1 271 ? 16.688 -14.453 -18.312 1 91.62 271 GLY B CA 1
ATOM 4978 C C . GLY B 1 271 ? 16.031 -13.828 -17.094 1 91.62 271 GLY B C 1
ATOM 4979 O O . GLY B 1 271 ? 16.094 -12.609 -16.906 1 91.62 271 GLY B O 1
ATOM 4980 N N . ARG B 1 272 ? 15.398 -14.617 -16.281 1 94.44 272 ARG B N 1
ATOM 4981 C CA . ARG B 1 272 ? 14.742 -14.148 -15.07 1 94.44 272 ARG B CA 1
ATOM 4982 C C . ARG B 1 272 ? 15.75 -13.492 -14.133 1 94.44 272 ARG B C 1
ATOM 4984 O O . ARG B 1 272 ? 15.484 -12.414 -13.586 1 94.44 272 ARG B O 1
ATOM 4991 N N . GLU B 1 273 ? 16.891 -14.156 -13.984 1 93.69 273 GLU B N 1
ATOM 4992 C CA . GLU B 1 273 ? 17.938 -13.617 -13.117 1 93.69 273 GLU B CA 1
ATOM 4993 C C . GLU B 1 273 ? 18.438 -12.273 -13.641 1 93.69 273 GLU B C 1
ATOM 4995 O O . GLU B 1 273 ? 18.719 -11.359 -12.859 1 93.69 273 GLU B O 1
ATOM 5000 N N . ALA B 1 274 ? 18.562 -12.195 -14.93 1 92.75 274 ALA B N 1
ATOM 5001 C CA . ALA B 1 274 ? 18.984 -10.938 -15.539 1 92.75 274 ALA B CA 1
ATOM 5002 C C . ALA B 1 274 ? 17.984 -9.82 -15.273 1 92.75 274 ALA B C 1
ATOM 5004 O O . ALA B 1 274 ? 18.375 -8.688 -14.992 1 92.75 274 ALA B O 1
ATOM 5005 N N . VAL B 1 275 ? 16.75 -10.164 -15.406 1 94.25 275 VAL B N 1
ATOM 5006 C CA . VAL B 1 275 ? 15.672 -9.211 -15.148 1 94.25 275 VAL B CA 1
ATOM 5007 C C . VAL B 1 275 ? 15.734 -8.734 -13.703 1 94.25 275 VAL B C 1
ATOM 5009 O O . VAL B 1 275 ? 15.609 -7.539 -13.422 1 94.25 275 VAL B O 1
ATOM 5012 N N . ILE B 1 276 ? 15.938 -9.625 -12.773 1 95.69 276 ILE B N 1
ATOM 5013 C CA . ILE B 1 276 ? 15.977 -9.305 -11.352 1 95.69 276 ILE B CA 1
ATOM 5014 C C . ILE B 1 276 ? 17.172 -8.398 -11.062 1 95.69 276 ILE B C 1
ATOM 5016 O O . ILE B 1 276 ? 17.047 -7.434 -10.297 1 95.69 276 ILE B O 1
ATOM 5020 N N . TYR B 1 277 ? 18.266 -8.688 -11.672 1 94.81 277 TYR B N 1
ATOM 5021 C CA . TYR B 1 277 ? 19.453 -7.867 -11.508 1 94.81 277 TYR B CA 1
ATOM 5022 C C . TYR B 1 277 ? 19.219 -6.441 -11.992 1 94.81 277 TYR B C 1
ATOM 5024 O O . TYR B 1 277 ? 19.5 -5.477 -11.281 1 94.81 277 TYR B O 1
ATOM 5032 N N . ASP B 1 278 ? 18.719 -6.328 -13.156 1 94.56 278 ASP B N 1
ATOM 5033 C CA . ASP B 1 278 ? 18.453 -5.016 -13.734 1 94.56 278 ASP B CA 1
ATOM 5034 C C . ASP B 1 278 ? 17.422 -4.254 -12.922 1 94.56 278 ASP B C 1
ATOM 5036 O O . ASP B 1 278 ? 17.562 -3.057 -12.68 1 94.56 278 ASP B O 1
ATOM 5040 N N . LEU B 1 279 ? 16.344 -4.926 -12.586 1 96.44 279 LEU B N 1
ATOM 5041 C CA . LEU B 1 279 ? 15.289 -4.32 -11.773 1 96.44 279 LEU B CA 1
ATOM 5042 C C . LEU B 1 279 ? 15.852 -3.797 -10.461 1 96.44 279 LEU B C 1
ATOM 5044 O O . LEU B 1 279 ? 15.547 -2.672 -10.055 1 96.44 279 LEU B O 1
ATOM 5048 N N . SER B 1 280 ? 16.656 -4.602 -9.797 1 97.5 280 SER B N 1
ATOM 5049 C CA . SER B 1 280 ? 17.25 -4.207 -8.531 1 97.5 280 SER B CA 1
ATOM 5050 C C . SER B 1 280 ? 18.109 -2.951 -8.688 1 97.5 280 SER B C 1
ATOM 5052 O O . SER B 1 280 ? 18.016 -2.029 -7.871 1 97.5 280 SER B O 1
ATOM 5054 N N . ASN B 1 281 ? 18.891 -2.91 -9.711 1 97.12 281 ASN B N 1
ATOM 5055 C CA . ASN B 1 281 ? 19.719 -1.739 -9.969 1 97.12 281 ASN B CA 1
ATOM 5056 C C . ASN B 1 281 ? 18.875 -0.486 -10.172 1 97.12 281 ASN B C 1
ATOM 5058 O O . ASN B 1 281 ? 19.219 0.587 -9.672 1 97.12 281 ASN B O 1
ATOM 5062 N N . ARG B 1 282 ? 17.844 -0.621 -10.891 1 97.5 282 ARG B N 1
ATOM 5063 C CA . ARG B 1 282 ? 16.984 0.517 -11.18 1 97.5 282 ARG B CA 1
ATOM 5064 C C . ARG B 1 282 ? 16.234 0.971 -9.93 1 97.5 282 ARG B C 1
ATOM 5066 O O . ARG B 1 282 ? 16.016 2.168 -9.734 1 97.5 282 ARG B O 1
ATOM 5073 N N . ILE B 1 283 ? 15.805 0.013 -9.117 1 98.44 283 ILE B N 1
ATOM 5074 C CA . ILE B 1 283 ? 15.188 0.343 -7.836 1 98.44 283 ILE B CA 1
ATOM 5075 C C . ILE B 1 283 ? 16.141 1.189 -7 1 98.44 283 ILE B C 1
ATOM 5077 O O . ILE B 1 283 ? 15.758 2.232 -6.469 1 98.44 283 ILE B O 1
ATOM 5081 N N . TYR B 1 284 ? 17.375 0.798 -6.93 1 98.44 284 TYR B N 1
ATOM 5082 C CA . TYR B 1 284 ? 18.375 1.537 -6.164 1 98.44 284 TYR B CA 1
ATOM 5083 C C . TYR B 1 284 ? 18.609 2.918 -6.762 1 98.44 284 TYR B C 1
ATOM 5085 O O . TYR B 1 284 ? 18.812 3.893 -6.035 1 98.44 284 TYR B O 1
ATOM 5093 N N . GLN B 1 285 ? 18.625 3.047 -8.055 1 98.5 285 GLN B N 1
ATOM 5094 C CA . GLN B 1 285 ? 18.797 4.336 -8.711 1 98.5 285 GLN B CA 1
ATOM 5095 C C . GLN B 1 285 ? 17.688 5.301 -8.344 1 98.5 285 GLN B C 1
ATOM 5097 O O . GLN B 1 285 ? 17.922 6.484 -8.094 1 98.5 285 GLN B O 1
ATOM 5102 N N . ILE B 1 286 ? 16.453 4.785 -8.391 1 98.56 286 ILE B N 1
ATOM 5103 C CA . ILE B 1 286 ? 15.312 5.613 -8.023 1 98.56 286 ILE B CA 1
ATOM 5104 C C . ILE B 1 286 ? 15.453 6.07 -6.57 1 98.56 286 ILE B C 1
ATOM 5106 O O . ILE B 1 286 ? 15.203 7.234 -6.254 1 98.56 286 ILE B O 1
ATOM 5110 N N . CYS B 1 287 ? 15.805 5.133 -5.684 1 98.56 287 CYS B N 1
ATOM 5111 C CA . CYS B 1 287 ? 15.969 5.477 -4.277 1 98.56 287 CYS B CA 1
ATOM 5112 C C . CYS B 1 287 ? 17.047 6.539 -4.094 1 98.56 287 CYS B C 1
ATOM 5114 O O . CYS B 1 287 ? 16.875 7.473 -3.311 1 98.56 287 CYS B O 1
ATOM 5116 N N . ASP B 1 288 ? 18.125 6.445 -4.84 1 98.38 288 ASP B N 1
ATOM 5117 C CA . ASP B 1 288 ? 19.203 7.434 -4.785 1 98.38 288 ASP B CA 1
ATOM 5118 C C . ASP B 1 288 ? 18.719 8.797 -5.27 1 98.38 288 ASP B C 1
ATOM 5120 O O . ASP B 1 288 ? 18.938 9.812 -4.617 1 98.38 288 ASP B O 1
ATOM 5124 N N . LYS B 1 289 ? 18.062 8.766 -6.391 1 98.25 289 LYS B N 1
ATOM 5125 C CA . LYS B 1 289 ? 17.562 10 -6.98 1 98.25 289 LYS B CA 1
ATOM 5126 C C . LYS B 1 289 ? 16.609 10.711 -6.02 1 98.25 289 LYS B C 1
ATOM 5128 O O . LYS B 1 289 ? 16.578 11.945 -5.973 1 98.25 289 LYS B O 1
ATOM 5133 N N . ARG B 1 290 ? 15.852 10 -5.211 1 97.94 290 ARG B N 1
ATOM 5134 C CA . ARG B 1 290 ? 14.828 10.555 -4.34 1 97.94 290 ARG B CA 1
ATOM 5135 C C . ARG B 1 290 ? 15.344 10.703 -2.91 1 97.94 290 ARG B C 1
ATOM 5137 O O . ARG B 1 290 ? 14.586 11.07 -2.008 1 97.94 290 ARG B O 1
ATOM 5144 N N . SER B 1 291 ? 16.594 10.375 -2.668 1 97.69 291 SER B N 1
ATOM 5145 C CA . SER B 1 291 ? 17.25 10.492 -1.372 1 97.69 291 SER B CA 1
ATOM 5146 C C . SER B 1 291 ? 16.531 9.68 -0.307 1 97.69 291 SER B C 1
ATOM 5148 O O . SER B 1 291 ? 16.281 10.164 0.799 1 97.69 291 SER B O 1
ATOM 5150 N N . VAL B 1 292 ? 16.047 8.508 -0.687 1 98.31 292 VAL B N 1
ATOM 5151 C CA . VAL B 1 292 ? 15.523 7.504 0.234 1 98.31 292 VAL B CA 1
ATOM 5152 C C . VAL B 1 292 ? 16.391 6.25 0.186 1 98.31 292 VAL B C 1
ATOM 5154 O O . VAL B 1 292 ? 17.297 6.145 -0.641 1 98.31 292 VAL B O 1
ATOM 5157 N N . SER B 1 293 ? 16.172 5.348 1.146 1 98.38 293 SER B N 1
ATOM 5158 C CA . SER B 1 293 ? 16.938 4.109 1.202 1 98.38 293 SER B CA 1
ATOM 5159 C C . SER B 1 293 ? 16.078 2.904 0.833 1 98.38 293 SER B C 1
ATOM 5161 O O . SER B 1 293 ? 14.898 2.846 1.189 1 98.38 293 SER B O 1
ATOM 5163 N N . CYS B 1 294 ? 16.688 1.984 0.12 1 98.06 294 CYS B N 1
ATOM 5164 C CA . CYS B 1 294 ? 15.984 0.772 -0.281 1 98.06 294 CYS B CA 1
ATOM 5165 C C . CYS B 1 294 ? 16.734 -0.472 0.192 1 98.06 294 CYS B C 1
ATOM 5167 O O . CYS B 1 294 ? 17.953 -0.486 0.239 1 98.06 294 CYS B O 1
ATOM 5169 N N . VAL B 1 295 ? 16 -1.443 0.604 1 98.69 295 VAL B N 1
ATOM 5170 C CA . VAL B 1 295 ? 16.5 -2.785 0.892 1 98.69 295 VAL B CA 1
ATOM 5171 C C . VAL B 1 295 ? 15.68 -3.814 0.115 1 98.69 295 VAL B C 1
ATOM 5173 O O . VAL B 1 295 ? 14.445 -3.797 0.156 1 98.69 295 VAL B O 1
ATOM 5176 N N . ILE B 1 296 ? 16.406 -4.652 -0.651 1 98.5 296 ILE B N 1
ATOM 5177 C CA . ILE B 1 296 ? 15.758 -5.723 -1.406 1 98.5 296 ILE B CA 1
ATOM 5178 C C . ILE B 1 296 ? 16.141 -7.074 -0.806 1 98.5 296 ILE B C 1
ATOM 5180 O O . ILE B 1 296 ? 17.312 -7.434 -0.758 1 98.5 296 ILE B O 1
ATOM 5184 N N . GLU B 1 297 ? 15.18 -7.793 -0.317 1 98.12 297 GLU B N 1
ATOM 5185 C CA . GLU B 1 297 ? 15.391 -9.117 0.25 1 98.12 297 GLU B CA 1
ATOM 5186 C C . GLU B 1 297 ? 14.852 -10.211 -0.674 1 98.12 297 GLU B C 1
ATOM 5188 O O . GLU B 1 297 ? 13.727 -10.109 -1.158 1 98.12 297 GLU B O 1
ATOM 5193 N N . HIS B 1 298 ? 15.664 -11.219 -0.916 1 96.56 298 HIS B N 1
ATOM 5194 C CA . HIS B 1 298 ? 15.219 -12.398 -1.641 1 96.56 298 HIS B CA 1
ATOM 5195 C C . HIS B 1 298 ? 14.523 -13.383 -0.708 1 96.56 298 HIS B C 1
ATOM 5197 O O . HIS B 1 298 ? 15.148 -13.938 0.197 1 96.56 298 HIS B O 1
ATOM 5203 N N . LYS B 1 299 ? 13.281 -13.57 -0.936 1 93.06 299 LYS B N 1
ATOM 5204 C CA . LYS B 1 299 ? 12.492 -14.375 -0.013 1 93.06 299 LYS B CA 1
ATOM 5205 C C . LYS B 1 299 ? 12.344 -15.805 -0.525 1 93.06 299 LYS B C 1
ATOM 5207 O O . LYS B 1 299 ? 12.18 -16.734 0.264 1 93.06 299 LYS B O 1
ATOM 5212 N N . HIS B 1 300 ? 12.312 -16.047 -1.78 1 90.38 300 HIS B N 1
ATOM 5213 C CA . HIS B 1 300 ? 12.086 -17.344 -2.381 1 90.38 300 HIS B CA 1
ATOM 5214 C C . HIS B 1 300 ? 12.688 -17.438 -3.777 1 90.38 300 HIS B C 1
ATOM 5216 O O . HIS B 1 300 ? 12.703 -16.438 -4.512 1 90.38 300 HIS B O 1
ATOM 5222 N N . ASP B 1 301 ? 13.219 -18.578 -4.125 1 93.94 301 ASP B N 1
ATOM 5223 C CA . ASP B 1 301 ? 13.727 -18.859 -5.465 1 93.94 301 ASP B CA 1
ATOM 5224 C C . ASP B 1 301 ? 13.477 -20.312 -5.852 1 93.94 301 ASP B C 1
ATOM 5226 O O . ASP B 1 301 ? 13.742 -21.234 -5.062 1 93.94 301 ASP B O 1
ATOM 5230 N N . ALA B 1 302 ? 12.914 -20.531 -6.934 1 92.25 302 ALA B N 1
ATOM 5231 C CA . ALA B 1 302 ? 12.695 -21.859 -7.504 1 92.25 302 ALA B CA 1
ATOM 5232 C C . ALA B 1 302 ? 12.977 -21.875 -9 1 92.25 302 ALA B C 1
ATOM 5234 O O . ALA B 1 302 ? 12.594 -20.938 -9.719 1 92.25 302 ALA B O 1
ATOM 5235 N N . GLY B 1 303 ? 13.648 -22.844 -9.477 1 95.06 303 GLY B N 1
ATOM 5236 C CA . GLY B 1 303 ? 13.969 -22.953 -10.891 1 95.06 303 GLY B CA 1
ATOM 5237 C C . GLY B 1 303 ? 12.805 -23.438 -11.734 1 95.06 303 GLY B C 1
ATOM 5238 O O . GLY B 1 303 ? 11.852 -24 -11.211 1 95.06 303 GLY B O 1
ATOM 5239 N N . ALA B 1 304 ? 12.938 -23.188 -12.977 1 96.75 304 ALA B N 1
ATOM 5240 C CA . ALA B 1 304 ? 11.93 -23.656 -13.93 1 96.75 304 ALA B CA 1
ATOM 5241 C C . ALA B 1 304 ? 12.078 -25.141 -14.203 1 96.75 304 ALA B C 1
ATOM 5243 O O . ALA B 1 304 ? 13.125 -25.734 -13.93 1 96.75 304 ALA B O 1
ATOM 5244 N N . VAL B 1 305 ? 10.992 -25.75 -14.586 1 97.31 305 VAL B N 1
ATOM 5245 C CA . VAL B 1 305 ? 10.977 -27.141 -15.055 1 97.31 305 VAL B CA 1
ATOM 5246 C C . VAL B 1 305 ? 10.477 -27.172 -16.5 1 97.31 305 VAL B C 1
ATOM 5248 O O . VAL B 1 305 ? 9.367 -26.734 -16.797 1 97.31 305 VAL B O 1
ATOM 5251 N N . ILE B 1 306 ? 11.281 -27.719 -17.359 1 96.56 306 ILE B N 1
ATOM 5252 C CA . ILE B 1 306 ? 10.906 -27.812 -18.766 1 96.56 306 ILE B CA 1
ATOM 5253 C C . ILE B 1 306 ? 10.281 -29.172 -19.031 1 96.56 306 ILE B C 1
ATOM 5255 O O . ILE B 1 306 ? 10.805 -30.203 -18.609 1 96.56 306 ILE B O 1
ATOM 5259 N N . CYS B 1 307 ? 9.188 -29.172 -19.688 1 97.94 307 CYS B N 1
ATOM 5260 C CA . CYS B 1 307 ? 8.555 -30.438 -20.078 1 97.94 307 CYS B CA 1
ATOM 5261 C C . CYS B 1 307 ? 9.352 -31.125 -21.172 1 97.94 307 CYS B C 1
ATOM 5263 O O . CYS B 1 307 ? 9.969 -30.453 -22.016 1 97.94 307 CYS B O 1
ATOM 5265 N N . ASP B 1 308 ? 9.289 -32.406 -21.156 1 98.31 308 ASP B N 1
ATOM 5266 C CA . ASP B 1 308 ? 10.008 -33.219 -22.141 1 98.31 308 ASP B CA 1
ATOM 5267 C C . ASP B 1 308 ? 9.43 -33 -23.547 1 98.31 308 ASP B C 1
ATOM 5269 O O . ASP B 1 308 ? 8.219 -33.156 -23.734 1 98.31 308 ASP B O 1
ATOM 5273 N N . PRO B 1 309 ? 10.273 -32.75 -24.531 1 97.31 309 PRO B N 1
ATOM 5274 C CA . PRO B 1 309 ? 9.758 -32.438 -25.859 1 97.31 309 PRO B CA 1
ATOM 5275 C C . PRO B 1 309 ? 8.992 -33.594 -26.484 1 97.31 309 PRO B C 1
ATOM 5277 O O . PRO B 1 309 ? 7.996 -33.375 -27.188 1 97.31 309 PRO B O 1
ATOM 5280 N N . GLU B 1 310 ? 9.406 -34.75 -26.281 1 96.75 310 GLU B N 1
ATOM 5281 C CA . GLU B 1 310 ? 8.719 -35.938 -26.828 1 96.75 310 GLU B CA 1
ATOM 5282 C C . GLU B 1 310 ? 7.352 -36.125 -26.172 1 96.75 310 GLU B C 1
ATOM 5284 O O . GLU B 1 310 ? 6.359 -36.344 -26.875 1 96.75 310 GLU B O 1
ATOM 5289 N N . LEU B 1 311 ? 7.383 -36.062 -24.875 1 97.5 311 LEU B N 1
ATOM 5290 C CA . LEU B 1 311 ? 6.113 -36.156 -24.172 1 97.5 311 LEU B CA 1
ATOM 5291 C C . LEU B 1 311 ? 5.156 -35.062 -24.578 1 97.5 311 LEU B C 1
ATOM 5293 O O . LEU B 1 311 ? 3.959 -35.281 -24.75 1 97.5 311 LEU B O 1
ATOM 5297 N N . SER B 1 312 ? 5.711 -33.906 -24.75 1 97.5 312 SER B N 1
ATOM 5298 C CA . SER B 1 312 ? 4.902 -32.75 -25.172 1 97.5 312 SER B CA 1
ATOM 5299 C C . SER B 1 312 ? 4.293 -33 -26.547 1 97.5 312 SER B C 1
ATOM 5301 O O . SER B 1 312 ? 3.125 -32.688 -26.781 1 97.5 312 SER B O 1
ATOM 5303 N N . SER B 1 313 ? 5.066 -33.5 -27.406 1 97.06 313 SER B N 1
ATOM 5304 C CA . SER B 1 313 ? 4.586 -33.812 -28.75 1 97.06 313 SER B CA 1
ATOM 5305 C C . SER B 1 313 ? 3.477 -34.844 -28.734 1 97.06 313 SER B C 1
ATOM 5307 O O . SER B 1 313 ? 2.482 -34.719 -29.453 1 97.06 313 SER B O 1
ATOM 5309 N N . GLN B 1 314 ? 3.65 -35.844 -27.953 1 97.56 314 GLN B N 1
ATOM 5310 C CA . GLN B 1 314 ? 2.646 -36.875 -27.828 1 97.56 314 GLN B CA 1
ATOM 5311 C C . GLN B 1 314 ? 1.347 -36.344 -27.25 1 97.56 314 GLN B C 1
ATOM 5313 O O . GLN B 1 314 ? 0.259 -36.688 -27.703 1 97.56 314 GLN B O 1
ATOM 5318 N N . LEU B 1 315 ? 1.514 -35.5 -26.25 1 98.12 315 LEU B N 1
ATOM 5319 C CA . LEU B 1 315 ? 0.336 -34.906 -25.641 1 98.12 315 LEU B CA 1
ATOM 5320 C C . LEU B 1 315 ? -0.368 -33.969 -26.609 1 98.12 315 LEU B C 1
ATOM 5322 O O . LEU B 1 315 ? -1.6 -33.875 -26.625 1 98.12 315 LEU B O 1
ATOM 5326 N N . LYS B 1 316 ? 0.412 -33.25 -27.344 1 97.12 316 LYS B N 1
ATOM 5327 C CA . LYS B 1 316 ? -0.155 -32.375 -28.359 1 97.12 316 LYS B CA 1
ATOM 5328 C C . LYS B 1 316 ? -0.965 -33.156 -29.391 1 97.12 316 LYS B C 1
ATOM 5330 O O . LYS B 1 316 ? -2.076 -32.781 -29.75 1 97.12 316 LYS B O 1
ATOM 5335 N N . SER B 1 317 ? -0.443 -34.219 -29.828 1 96.44 317 SER B N 1
ATOM 5336 C CA . SER B 1 317 ? -1.127 -35.094 -30.781 1 96.44 317 SER B CA 1
ATOM 5337 C C . SER B 1 317 ? -2.398 -35.688 -30.172 1 96.44 317 SER B C 1
ATOM 5339 O O . SER B 1 317 ? -3.424 -35.781 -30.844 1 96.44 317 SER B O 1
ATOM 5341 N N . ALA B 1 318 ? -2.277 -36.094 -28.953 1 97.5 318 ALA B N 1
ATOM 5342 C CA . ALA B 1 318 ? -3.434 -36.656 -28.25 1 97.5 318 ALA B CA 1
ATOM 5343 C C . ALA B 1 318 ? -4.547 -35.625 -28.125 1 97.5 318 ALA B C 1
ATOM 5345 O O . ALA B 1 318 ? -5.723 -35.938 -28.344 1 97.5 318 ALA B O 1
ATOM 5346 N N . ALA B 1 319 ? -4.164 -34.406 -27.734 1 97.12 319 ALA B N 1
ATOM 5347 C CA . ALA B 1 319 ? -5.133 -33.312 -27.625 1 97.12 319 ALA B CA 1
ATOM 5348 C C . ALA B 1 319 ? -5.793 -33.031 -28.969 1 97.12 319 ALA B C 1
ATOM 5350 O O . ALA B 1 319 ? -7.008 -32.844 -29.047 1 97.12 319 ALA B O 1
ATOM 5351 N N . TYR B 1 320 ? -4.98 -33.031 -29.984 1 95.62 320 TYR B N 1
ATOM 5352 C CA . TYR B 1 320 ? -5.504 -32.812 -31.328 1 95.62 320 TYR B CA 1
ATOM 5353 C C . TYR B 1 320 ? -6.504 -33.906 -31.703 1 95.62 320 TYR B C 1
ATOM 5355 O O . TYR B 1 320 ? -7.574 -33.625 -32.25 1 95.62 320 TYR B O 1
ATOM 5363 N N . SER B 1 321 ? -6.168 -35.062 -31.469 1 95.38 321 SER B N 1
ATOM 5364 C CA . SER B 1 321 ? -7.039 -36.219 -31.766 1 95.38 321 SER B CA 1
ATOM 5365 C C . SER B 1 321 ? -8.367 -36.094 -31.031 1 95.38 321 SER B C 1
ATOM 5367 O O . SER B 1 321 ? -9.422 -36.406 -31.594 1 95.38 321 SER B O 1
ATOM 5369 N N . ALA B 1 322 ? -8.258 -35.75 -29.781 1 95.56 322 ALA B N 1
ATOM 5370 C CA . ALA B 1 322 ? -9.461 -35.562 -28.969 1 95.56 322 ALA B CA 1
ATOM 5371 C C . ALA B 1 322 ? -10.367 -34.5 -29.562 1 95.56 322 ALA B C 1
ATOM 5373 O O . ALA B 1 322 ? -11.578 -34.688 -29.703 1 95.56 322 ALA B O 1
ATOM 5374 N N . LEU B 1 323 ? -9.773 -33.375 -29.906 1 94.88 323 LEU B N 1
ATOM 5375 C CA . LEU B 1 323 ? -10.539 -32.281 -30.453 1 94.88 323 LEU B CA 1
ATOM 5376 C C . LEU B 1 323 ? -11.141 -32.625 -31.797 1 94.88 323 LEU B C 1
ATOM 5378 O O . LEU B 1 323 ? -12.266 -32.25 -32.125 1 94.88 323 LEU B O 1
ATOM 5382 N N . LYS B 1 324 ? -10.422 -33.344 -32.562 1 93.88 324 LYS B N 1
ATOM 5383 C CA . LYS B 1 324 ? -10.914 -33.812 -33.875 1 93.88 324 LYS B CA 1
ATOM 5384 C C . LYS B 1 324 ? -12.133 -34.719 -33.688 1 93.88 324 LYS B C 1
ATOM 5386 O O . LYS B 1 324 ? -13.094 -34.625 -34.469 1 93.88 324 LYS B O 1
ATOM 5391 N N . ARG B 1 325 ? -12.086 -35.531 -32.781 1 92.62 325 ARG B N 1
ATOM 5392 C CA . ARG B 1 325 ? -13.188 -36.469 -32.5 1 92.62 325 ARG B CA 1
ATOM 5393 C C . ARG B 1 325 ? -14.43 -35.688 -32.031 1 92.62 325 ARG B C 1
ATOM 5395 O O . ARG B 1 325 ? -15.555 -36.094 -32.344 1 92.62 325 ARG B O 1
ATOM 5402 N N . MET B 1 326 ? -14.195 -34.688 -31.328 1 92.56 326 MET B N 1
ATOM 5403 C CA . MET B 1 326 ? -15.305 -33.938 -30.75 1 92.56 326 MET B CA 1
ATOM 5404 C C . MET B 1 326 ? -15.898 -32.969 -31.766 1 92.56 326 MET B C 1
ATOM 5406 O O . MET B 1 326 ? -17.125 -32.844 -31.859 1 92.56 326 MET B O 1
ATOM 5410 N N . GLU B 1 327 ? -15.109 -32.188 -32.438 1 87.19 327 GLU B N 1
ATOM 5411 C CA . GLU B 1 327 ? -15.578 -31.062 -33.25 1 87.19 327 GLU B CA 1
ATOM 5412 C C . GLU B 1 327 ? -15.312 -31.297 -34.719 1 87.19 327 GLU B C 1
ATOM 5414 O O . GLU B 1 327 ? -15.734 -30.5 -35.562 1 87.19 327 GLU B O 1
ATOM 5419 N N . GLY B 1 328 ? -14.672 -32.281 -35.094 1 84.06 328 GLY B N 1
ATOM 5420 C CA . GLY B 1 328 ? -14.242 -32.5 -36.469 1 84.06 328 GLY B CA 1
ATOM 5421 C C . GLY B 1 328 ? -12.883 -31.891 -36.781 1 84.06 328 GLY B C 1
ATOM 5422 O O . GLY B 1 328 ? -12.062 -31.719 -35.875 1 84.06 328 GLY B O 1
ATOM 5423 N N . ASP B 1 329 ? -12.617 -31.641 -38 1 77.19 329 ASP B N 1
ATOM 5424 C CA . ASP B 1 329 ? -11.305 -31.141 -38.406 1 77.19 329 ASP B CA 1
ATOM 5425 C C . ASP B 1 329 ? -11.07 -29.734 -37.875 1 77.19 329 ASP B C 1
ATOM 5427 O O . ASP B 1 329 ? -11.906 -28.844 -38.062 1 77.19 329 ASP B O 1
ATOM 5431 N N . ILE B 1 330 ? -10.023 -29.688 -37 1 77.56 330 ILE B N 1
ATOM 5432 C CA . ILE B 1 330 ? -9.648 -28.391 -36.469 1 77.56 330 ILE B CA 1
ATOM 5433 C C . ILE B 1 330 ? -8.43 -27.844 -37.219 1 77.56 330 ILE B C 1
ATOM 5435 O O . ILE B 1 330 ? -7.52 -28.609 -37.562 1 77.56 330 ILE B O 1
ATOM 5439 N N . GLN B 1 331 ? -8.492 -26.703 -37.625 1 75.69 331 GLN B N 1
ATOM 5440 C CA . GLN B 1 331 ? -7.445 -26.078 -38.438 1 75.69 331 GLN B CA 1
ATOM 5441 C C . GLN B 1 331 ? -6.328 -25.516 -37.531 1 75.69 331 GLN B C 1
ATOM 5443 O O . GLN B 1 331 ? -5.176 -25.438 -37.969 1 75.69 331 GLN B O 1
ATOM 5448 N N . ASP B 1 332 ? -6.625 -25.281 -36.344 1 82 332 ASP B N 1
ATOM 5449 C CA . ASP B 1 332 ? -5.641 -24.609 -35.531 1 82 332 ASP B CA 1
ATOM 5450 C C . ASP B 1 332 ? -4.836 -25.594 -34.688 1 82 332 ASP B C 1
ATOM 5452 O O . ASP B 1 332 ? -5.312 -26.703 -34.406 1 82 332 ASP B O 1
ATOM 5456 N N . GLU B 1 333 ? -3.629 -25.188 -34.438 1 90.75 333 GLU B N 1
ATOM 5457 C CA . GLU B 1 333 ? -2.752 -26 -33.594 1 90.75 333 GLU B CA 1
ATOM 5458 C C . GLU B 1 333 ? -3.115 -25.844 -32.125 1 90.75 333 GLU B C 1
ATOM 5460 O O . GLU B 1 333 ? -3.471 -24.75 -31.672 1 90.75 333 GLU B O 1
ATOM 5465 N N . VAL B 1 334 ? -3.049 -27.016 -31.406 1 94.75 334 VAL B N 1
ATOM 5466 C CA . VAL B 1 334 ? -3.219 -26.984 -29.953 1 94.75 334 VAL B CA 1
ATOM 5467 C C . VAL B 1 334 ? -2.203 -26.016 -29.344 1 94.75 334 VAL B C 1
ATOM 5469 O O . VAL B 1 334 ? -1.007 -26.109 -29.625 1 94.75 334 VAL B O 1
ATOM 5472 N N . PRO B 1 335 ? -2.67 -25.078 -28.562 1 95.75 335 PRO B N 1
ATOM 5473 C CA . PRO B 1 335 ? -1.754 -24.078 -28.016 1 95.75 335 PRO B CA 1
ATOM 5474 C C . PRO B 1 335 ? -0.733 -24.688 -27.047 1 95.75 335 PRO B C 1
ATOM 5476 O O . PRO B 1 335 ? -1.009 -25.703 -26.406 1 95.75 335 PRO B O 1
ATOM 5479 N N . THR B 1 336 ? 0.45 -24.125 -27.047 1 95 336 THR B N 1
ATOM 5480 C CA . THR B 1 336 ? 1.485 -24.406 -26.062 1 95 336 THR B CA 1
ATOM 5481 C C . THR B 1 336 ? 1.646 -23.219 -25.094 1 95 336 THR B C 1
ATOM 5483 O O . THR B 1 336 ? 1.812 -22.078 -25.531 1 95 336 THR B O 1
ATOM 5486 N N . LEU B 1 337 ? 1.602 -23.516 -23.812 1 94 337 LEU B N 1
ATOM 5487 C CA . LEU B 1 337 ? 1.616 -22.469 -22.797 1 94 337 LEU B CA 1
ATOM 5488 C C . LEU B 1 337 ? 2.688 -22.734 -21.75 1 94 337 LEU B C 1
ATOM 5490 O O . LEU B 1 337 ? 3.129 -23.875 -21.578 1 94 337 LEU B O 1
ATOM 5494 N N . MET B 1 338 ? 3.088 -21.688 -21.094 1 92.69 338 MET B N 1
ATOM 5495 C CA . MET B 1 338 ? 3.873 -21.812 -19.859 1 92.69 338 MET B CA 1
ATOM 5496 C C . MET B 1 338 ? 2.965 -21.922 -18.641 1 92.69 338 MET B C 1
ATOM 5498 O O . MET B 1 338 ? 1.927 -21.25 -18.578 1 92.69 338 MET B O 1
ATOM 5502 N N . SER B 1 339 ? 3.354 -22.734 -17.75 1 95.56 339 SER B N 1
ATOM 5503 C CA . SER B 1 339 ? 2.635 -22.75 -16.484 1 95.56 339 SER B CA 1
ATOM 5504 C C . SER B 1 339 ? 3.252 -21.766 -15.492 1 95.56 339 SER B C 1
ATOM 5506 O O . SER B 1 339 ? 4.434 -21.875 -15.148 1 95.56 339 SER B O 1
ATOM 5508 N N . GLY B 1 340 ? 2.426 -20.906 -15.016 1 94.19 340 GLY B N 1
ATOM 5509 C CA . GLY B 1 340 ? 2.893 -19.953 -14.016 1 94.19 340 GLY B CA 1
ATOM 5510 C C . GLY B 1 340 ? 2.656 -20.422 -12.594 1 94.19 340 GLY B C 1
ATOM 5511 O O . GLY B 1 340 ? 3.123 -19.797 -11.641 1 94.19 340 GLY B O 1
ATOM 5512 N N . ALA B 1 341 ? 1.95 -21.422 -12.398 1 92.69 341 ALA B N 1
ATOM 5513 C CA . ALA B 1 341 ? 1.686 -22.047 -11.102 1 92.69 341 ALA B CA 1
ATOM 5514 C C . ALA B 1 341 ? 2.566 -23.266 -10.883 1 92.69 341 ALA B C 1
ATOM 5516 O O . ALA B 1 341 ? 3.123 -23.812 -11.836 1 92.69 341 ALA B O 1
ATOM 5517 N N . GLY B 1 342 ? 2.721 -23.578 -9.672 1 92.38 342 GLY B N 1
ATOM 5518 C CA . GLY B 1 342 ? 3.385 -24.828 -9.359 1 92.38 342 GLY B CA 1
ATOM 5519 C C . GLY B 1 342 ? 2.471 -26.047 -9.484 1 92.38 342 GLY B C 1
ATOM 5520 O O . GLY B 1 342 ? 1.262 -25.938 -9.273 1 92.38 342 GLY B O 1
ATOM 5521 N N . HIS B 1 343 ? 3.09 -27.125 -9.812 1 95.69 343 HIS B N 1
ATOM 5522 C CA . HIS B 1 343 ? 2.416 -28.406 -9.969 1 95.69 343 HIS B CA 1
ATOM 5523 C C . HIS B 1 343 ? 3.285 -29.547 -9.453 1 95.69 343 HIS B C 1
ATOM 5525 O O . HIS B 1 343 ? 4.504 -29.406 -9.32 1 95.69 343 HIS B O 1
ATOM 5531 N N . ASP B 1 344 ? 2.643 -30.672 -9.164 1 97.31 344 ASP B N 1
ATOM 5532 C CA . ASP B 1 344 ? 3.387 -31.844 -8.734 1 97.31 344 ASP B CA 1
ATOM 5533 C C . ASP B 1 344 ? 4.453 -32.219 -9.758 1 97.31 344 ASP B C 1
ATOM 5535 O O . ASP B 1 344 ? 5.477 -32.812 -9.406 1 97.31 344 ASP B O 1
ATOM 5539 N N . ALA B 1 345 ? 4.207 -31.875 -10.938 1 97.75 345 ALA B N 1
ATOM 5540 C CA . ALA B 1 345 ? 5.184 -32.125 -11.992 1 97.75 345 ALA B CA 1
ATOM 5541 C C . ALA B 1 345 ? 6.539 -31.516 -11.641 1 97.75 345 ALA B C 1
ATOM 5543 O O . ALA B 1 345 ? 7.578 -32.031 -12.086 1 97.75 345 ALA B O 1
ATOM 5544 N N . MET B 1 346 ? 6.543 -30.453 -10.914 1 96.44 346 MET B N 1
ATOM 5545 C CA . MET B 1 346 ? 7.805 -29.844 -10.484 1 96.44 346 MET B CA 1
ATOM 5546 C C . MET B 1 346 ? 8.609 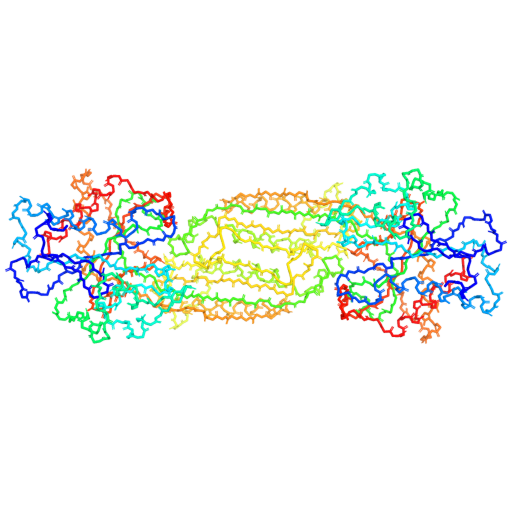-30.828 -9.633 1 96.44 346 MET B C 1
ATOM 5548 O O . MET B 1 346 ? 9.805 -31.016 -9.875 1 96.44 346 MET B O 1
ATOM 5552 N N . ALA B 1 347 ? 7.965 -31.438 -8.688 1 96.31 347 ALA B N 1
ATOM 5553 C CA . ALA B 1 347 ? 8.625 -32.438 -7.855 1 96.31 347 ALA B CA 1
ATOM 5554 C C . ALA B 1 347 ? 9.016 -33.656 -8.68 1 96.31 347 ALA B C 1
ATOM 5556 O O . ALA B 1 347 ? 10.148 -34.156 -8.602 1 96.31 347 ALA B O 1
ATOM 5557 N N . MET B 1 348 ? 8.141 -34.125 -9.492 1 98.06 348 MET B N 1
ATOM 5558 C CA . MET B 1 348 ? 8.328 -35.375 -10.25 1 98.06 348 MET B CA 1
ATOM 5559 C C . MET B 1 348 ? 9.438 -35.219 -11.289 1 98.06 348 MET B C 1
ATOM 5561 O O . MET B 1 348 ? 10.031 -36.188 -11.734 1 98.06 348 MET B O 1
ATOM 5565 N N . SER B 1 349 ? 9.672 -34 -11.648 1 97.94 349 SER B N 1
ATOM 5566 C CA . SER B 1 349 ? 10.719 -33.719 -12.617 1 97.94 349 SER B CA 1
ATOM 5567 C C . SER B 1 349 ? 12.086 -34.156 -12.102 1 97.94 349 SER B C 1
ATOM 5569 O O . SER B 1 349 ? 13.016 -34.375 -12.875 1 97.94 349 SER B O 1
ATOM 5571 N N . HIS B 1 350 ? 12.203 -34.375 -10.828 1 96.94 350 HIS B N 1
ATOM 5572 C CA . HIS B 1 350 ? 13.438 -34.875 -10.242 1 96.94 350 HIS B CA 1
ATOM 5573 C C . HIS B 1 350 ? 13.547 -36.375 -10.375 1 96.94 350 HIS B C 1
ATOM 5575 O O . HIS B 1 350 ? 14.625 -36.938 -10.18 1 96.94 350 HIS B O 1
ATOM 5581 N N . LEU B 1 351 ? 12.477 -36.969 -10.688 1 97.5 351 LEU B N 1
ATOM 5582 C CA . LEU B 1 351 ? 12.422 -38.438 -10.805 1 97.5 351 LEU B CA 1
ATOM 5583 C C . LEU B 1 351 ? 12.5 -38.844 -12.273 1 97.5 351 LEU B C 1
ATOM 5585 O O . LEU B 1 351 ? 13.164 -39.844 -12.602 1 97.5 351 LEU B O 1
ATOM 5589 N N . THR B 1 352 ? 11.812 -38.125 -13.117 1 98.19 352 THR B N 1
ATOM 5590 C CA . THR B 1 352 ? 11.656 -38.562 -14.5 1 98.19 352 THR B CA 1
ATOM 5591 C C . THR B 1 352 ? 11.266 -37.375 -15.391 1 98.19 352 THR B C 1
ATOM 5593 O O . THR B 1 352 ? 11.086 -36.25 -14.906 1 98.19 352 THR B O 1
ATOM 5596 N N . LYS B 1 353 ? 11.242 -37.656 -16.75 1 98.38 353 LYS B N 1
ATOM 5597 C CA . LYS B 1 353 ? 10.727 -36.625 -17.656 1 98.38 353 LYS B CA 1
ATOM 5598 C C . LYS B 1 353 ? 9.242 -36.375 -17.406 1 98.38 353 LYS B C 1
ATOM 5600 O O . LYS B 1 353 ? 8.508 -37.281 -17.031 1 98.38 353 LYS B O 1
ATOM 5605 N N . VAL B 1 354 ? 8.844 -35.094 -17.641 1 98.62 354 VAL B N 1
ATOM 5606 C CA . VAL B 1 354 ? 7.465 -34.75 -17.312 1 98.62 354 VAL B CA 1
ATOM 5607 C C . VAL B 1 354 ? 6.777 -34.125 -18.516 1 98.62 354 VAL B C 1
ATOM 5609 O O . VAL B 1 354 ? 7.441 -33.594 -19.406 1 98.62 354 VAL B O 1
ATOM 5612 N N . GLY B 1 355 ? 5.527 -34.25 -18.609 1 98.56 355 GLY B N 1
ATOM 5613 C CA . GLY B 1 355 ? 4.609 -33.594 -19.531 1 98.56 355 GLY B CA 1
ATOM 5614 C C . GLY B 1 355 ? 3.314 -33.188 -18.875 1 98.56 355 GLY B C 1
ATOM 5615 O O . GLY B 1 355 ? 2.867 -33.812 -17.906 1 98.56 355 GLY B O 1
ATOM 5616 N N . MET B 1 356 ? 2.811 -32.094 -19.375 1 98.56 356 MET B N 1
ATOM 5617 C CA . MET B 1 356 ? 1.576 -31.594 -18.781 1 98.56 356 MET B CA 1
ATOM 5618 C C . MET B 1 356 ? 0.593 -31.141 -19.859 1 98.56 356 MET B C 1
ATOM 5620 O O . MET B 1 356 ? 1.003 -30.719 -20.938 1 98.56 356 MET B O 1
ATOM 5624 N N . LEU B 1 357 ? -0.649 -31.297 -19.531 1 98.38 357 LEU B N 1
ATOM 5625 C CA . LEU B 1 357 ? -1.768 -30.812 -20.328 1 98.38 357 LEU B CA 1
ATOM 5626 C C . LEU B 1 357 ? -2.686 -29.922 -19.5 1 98.38 357 LEU B C 1
ATOM 5628 O O . LEU B 1 357 ? -3.029 -30.25 -18.375 1 98.38 357 LEU B O 1
ATOM 5632 N N . PHE B 1 358 ? -3.045 -28.766 -20.062 1 98.25 358 PHE B N 1
ATOM 5633 C CA . PHE B 1 358 ? -3.934 -27.828 -19.391 1 98.25 358 PHE B CA 1
ATOM 5634 C C . PHE B 1 358 ? -5.344 -27.906 -19.953 1 98.25 358 PHE B C 1
ATOM 5636 O O . PHE B 1 358 ? -5.52 -28.109 -21.156 1 98.25 358 PHE B O 1
ATOM 5643 N N . VAL B 1 359 ? -6.262 -27.703 -19.078 1 98.19 359 VAL B N 1
ATOM 5644 C CA . VAL B 1 359 ? -7.672 -27.578 -19.422 1 98.19 359 VAL B CA 1
ATOM 5645 C C . VAL B 1 359 ? -8.148 -26.156 -19.172 1 98.19 359 VAL B C 1
ATOM 5647 O O . VAL B 1 359 ? -7.828 -25.562 -18.141 1 98.19 359 VAL B O 1
ATOM 5650 N N . ARG B 1 360 ? -8.875 -25.656 -20.109 1 97.56 360 ARG B N 1
ATOM 5651 C CA . ARG B 1 360 ? -9.453 -24.312 -19.984 1 97.56 360 ARG B CA 1
ATOM 5652 C C . ARG B 1 360 ? -10.352 -24.219 -18.75 1 97.56 360 ARG B C 1
ATOM 5654 O O . ARG B 1 360 ? -11.117 -25.141 -18.453 1 97.56 360 ARG B O 1
ATOM 5661 N N . CYS B 1 361 ? -10.203 -23.141 -18.031 1 94.88 361 CYS B N 1
ATOM 5662 C CA . CYS B 1 361 ? -11.117 -22.844 -16.922 1 94.88 361 CYS B CA 1
ATOM 5663 C C . CYS B 1 361 ? -11.664 -21.422 -17.047 1 94.88 361 CYS B C 1
ATOM 5665 O O . CYS B 1 361 ? -10.992 -20.531 -17.578 1 94.88 361 CYS B O 1
ATOM 5667 N N . ARG B 1 362 ? -12.812 -21.25 -16.547 1 93.19 362 ARG B N 1
ATOM 5668 C CA . ARG B 1 362 ? -13.523 -19.984 -16.734 1 93.19 362 ARG B CA 1
ATOM 5669 C C . ARG B 1 362 ? -12.82 -18.859 -16.016 1 93.19 362 ARG B C 1
ATOM 5671 O O . ARG B 1 362 ? -12.641 -18.906 -14.789 1 93.19 362 ARG B O 1
ATOM 5678 N N . GLY B 1 363 ? -12.445 -17.812 -16.812 1 90.12 363 GLY B N 1
ATOM 5679 C CA . GLY B 1 363 ? -11.859 -16.609 -16.234 1 90.12 363 GLY B CA 1
ATOM 5680 C C . GLY B 1 363 ? -10.484 -16.844 -15.648 1 90.12 363 GLY B C 1
ATOM 5681 O O . GLY B 1 363 ? -9.875 -15.914 -15.102 1 90.12 363 GLY B O 1
ATOM 5682 N N . GLY B 1 364 ? -10.047 -18.031 -15.688 1 90.19 364 GLY B N 1
ATOM 5683 C CA . GLY B 1 364 ? -8.766 -18.375 -15.078 1 90.19 364 GLY B CA 1
ATOM 5684 C C . GLY B 1 364 ? -8.844 -18.484 -13.562 1 90.19 364 GLY B C 1
ATOM 5685 O O . GLY B 1 364 ? -7.816 -18.422 -12.883 1 90.19 364 GLY B O 1
ATOM 5686 N N . ILE B 1 365 ? -10.039 -18.641 -13.062 1 87.5 365 ILE B N 1
ATOM 5687 C CA . ILE B 1 365 ? -10.289 -18.641 -11.625 1 87.5 365 ILE B CA 1
ATOM 5688 C C . ILE B 1 365 ? -9.906 -20 -11.031 1 87.5 365 ILE B C 1
ATOM 5690 O O . ILE B 1 365 ? -10.32 -21.047 -11.531 1 87.5 365 ILE B O 1
ATOM 5694 N N . SER B 1 366 ? -9.039 -19.875 -10.055 1 86.88 366 SER B N 1
ATOM 5695 C CA . SER B 1 366 ? -8.672 -21.031 -9.25 1 86.88 366 SER B CA 1
ATOM 5696 C C . SER B 1 366 ? -8.664 -20.688 -7.762 1 86.88 366 SER B C 1
ATOM 5698 O O . SER B 1 366 ? -8.789 -19.531 -7.387 1 86.88 366 SER B O 1
ATOM 5700 N N . HIS B 1 367 ? -8.609 -21.688 -6.922 1 84.31 367 HIS B N 1
ATOM 5701 C CA . HIS B 1 367 ? -8.602 -21.484 -5.48 1 84.31 367 HIS B CA 1
ATOM 5702 C C . HIS B 1 367 ? -9.805 -20.656 -5.031 1 84.31 367 HIS B C 1
ATOM 5704 O O . HIS B 1 367 ? -9.672 -19.734 -4.23 1 84.31 367 HIS B O 1
ATOM 5710 N N . SER B 1 368 ? -10.898 -20.906 -5.695 1 86.5 368 SER B N 1
ATOM 5711 C CA . SER B 1 368 ? -12.172 -20.25 -5.422 1 86.5 368 SER B CA 1
ATOM 5712 C C . SER B 1 368 ? -13.352 -21.156 -5.734 1 86.5 368 SER B C 1
ATOM 5714 O O . SER B 1 368 ? -13.281 -21.969 -6.66 1 86.5 368 SER B O 1
ATOM 5716 N N . PRO B 1 369 ? -14.375 -20.891 -4.934 1 88.88 369 PRO B N 1
ATOM 5717 C CA . PRO B 1 369 ? -15.578 -21.641 -5.285 1 88.88 369 PRO B CA 1
ATOM 5718 C C . PRO B 1 369 ? -16.109 -21.312 -6.68 1 88.88 369 PRO B C 1
ATOM 5720 O O . PRO B 1 369 ? -16.906 -22.062 -7.238 1 88.88 369 PRO B O 1
ATOM 5723 N N . GLN B 1 370 ? -15.625 -20.281 -7.246 1 89.38 370 GLN B N 1
ATOM 5724 C CA . GLN B 1 370 ? -16.078 -19.828 -8.555 1 89.38 370 GLN B CA 1
ATOM 5725 C C . GLN B 1 370 ? -15.359 -20.578 -9.672 1 89.38 370 GLN B C 1
ATOM 5727 O O . GLN B 1 370 ? -15.672 -20.391 -10.852 1 89.38 370 GLN B O 1
ATOM 5732 N N . GLU B 1 371 ? -14.406 -21.391 -9.258 1 91.06 371 GLU B N 1
ATOM 5733 C CA . GLU B 1 371 ? -13.719 -22.234 -10.219 1 91.06 371 GLU B CA 1
ATOM 5734 C C . GLU B 1 371 ? -14.711 -23.047 -11.055 1 91.06 371 GLU B C 1
ATOM 5736 O O . GLU B 1 371 ? -15.664 -23.609 -10.523 1 91.06 371 GLU B O 1
ATOM 5741 N N . ASP B 1 372 ? -14.477 -23 -12.43 1 94.94 372 ASP B N 1
ATOM 5742 C CA . ASP B 1 372 ? -15.422 -23.703 -13.297 1 94.94 372 ASP B CA 1
ATOM 5743 C C . ASP B 1 372 ? -14.734 -24.188 -14.57 1 94.94 372 ASP B C 1
ATOM 5745 O O . ASP B 1 372 ? -13.867 -23.5 -15.117 1 94.94 372 ASP B O 1
ATOM 5749 N N . VAL B 1 373 ? -15.117 -25.375 -14.969 1 96.75 373 VAL B N 1
ATOM 5750 C CA . VAL B 1 373 ? -14.688 -26 -16.219 1 96.75 373 VAL B CA 1
ATOM 5751 C C . VAL B 1 373 ? -15.898 -26.516 -16.984 1 96.75 373 VAL B C 1
ATOM 5753 O O . VAL B 1 373 ? -16.781 -27.156 -16.422 1 96.75 373 VAL B O 1
ATOM 5756 N N . LEU B 1 374 ? -15.984 -26.234 -18.266 1 97 374 LEU B N 1
ATOM 5757 C CA . LEU B 1 374 ? -17.109 -26.672 -19.078 1 97 374 LEU B CA 1
ATOM 5758 C C . LEU B 1 374 ? -17.125 -28.188 -19.219 1 97 374 LEU B C 1
ATOM 5760 O O . LEU B 1 374 ? -16.062 -28.812 -19.328 1 97 374 LEU B O 1
ATOM 5764 N N . ASP B 1 375 ? -18.312 -28.766 -19.328 1 97.06 375 ASP B N 1
ATOM 5765 C CA . ASP B 1 375 ? -18.453 -30.203 -19.516 1 97.06 375 ASP B CA 1
ATOM 5766 C C . ASP B 1 375 ? -17.703 -30.688 -20.75 1 97.06 375 ASP B C 1
ATOM 5768 O O . ASP B 1 375 ? -17.047 -31.719 -20.719 1 97.06 375 ASP B O 1
ATOM 5772 N N . ASP B 1 376 ? -17.812 -29.891 -21.75 1 96.94 376 ASP B N 1
ATOM 5773 C CA . ASP B 1 376 ? -17.141 -30.25 -22.984 1 96.94 376 ASP B CA 1
ATOM 5774 C C . ASP B 1 376 ? -15.617 -30.25 -22.812 1 96.94 376 ASP B C 1
ATOM 5776 O O . ASP B 1 376 ? -14.914 -31.047 -23.438 1 96.94 376 ASP B O 1
ATOM 5780 N N . ASP B 1 377 ? -15.141 -29.359 -21.984 1 97.88 377 ASP B N 1
ATOM 5781 C CA . ASP B 1 377 ? -13.703 -29.312 -21.734 1 97.88 377 ASP B CA 1
ATOM 5782 C C . ASP B 1 377 ? -13.25 -30.531 -20.922 1 97.88 377 ASP B C 1
ATOM 5784 O O . ASP B 1 377 ? -12.156 -31.047 -21.125 1 97.88 377 ASP B O 1
ATOM 5788 N N . VAL B 1 378 ? -14.109 -30.938 -19.969 1 97.62 378 VAL B N 1
ATOM 5789 C CA . VAL B 1 378 ? -13.844 -32.156 -19.219 1 97.62 378 VAL B CA 1
ATOM 5790 C C . VAL B 1 378 ? -13.789 -33.344 -20.156 1 97.62 378 VAL B C 1
ATOM 5792 O O . VAL B 1 378 ? -12.914 -34.219 -20.047 1 97.62 378 VAL B O 1
ATOM 5795 N N . TRP B 1 379 ? -14.742 -33.344 -21.047 1 97.62 379 TRP B N 1
ATOM 5796 C CA . TRP B 1 379 ? -14.797 -34.406 -22.047 1 97.62 379 TRP B CA 1
ATOM 5797 C C . TRP B 1 379 ? -13.539 -34.438 -22.906 1 97.62 379 TRP B C 1
ATOM 5799 O O . TRP B 1 379 ? -12.93 -35.469 -23.125 1 97.62 379 TRP B O 1
ATOM 5809 N N . ALA B 1 380 ? -13.148 -33.25 -23.406 1 97.56 380 ALA B N 1
ATOM 5810 C CA . ALA B 1 380 ? -11.938 -33.125 -24.203 1 97.56 380 ALA B CA 1
ATOM 5811 C C . ALA B 1 380 ? -10.719 -33.656 -23.453 1 97.56 380 ALA B C 1
ATOM 5813 O O . ALA B 1 380 ? -9.883 -34.344 -24.031 1 97.56 380 ALA B O 1
ATOM 5814 N N . ALA B 1 381 ? -10.625 -33.344 -22.219 1 98 381 ALA B N 1
ATOM 5815 C CA . ALA B 1 381 ? -9.508 -33.781 -21.391 1 98 381 ALA B CA 1
ATOM 5816 C C . ALA B 1 381 ? -9.469 -35.312 -21.266 1 98 381 ALA B C 1
ATOM 5818 O O . ALA B 1 381 ? -8.398 -35.906 -21.375 1 98 381 ALA B O 1
ATOM 5819 N N . GLY B 1 382 ? -10.609 -35.906 -21.031 1 97.94 382 GLY B N 1
ATOM 5820 C CA . GLY B 1 382 ? -10.703 -37.344 -20.953 1 97.94 382 GLY B CA 1
ATOM 5821 C C . GLY B 1 382 ? -10.289 -38.031 -22.25 1 97.94 382 GLY B C 1
ATOM 5822 O O . GLY B 1 382 ? -9.523 -39 -22.219 1 97.94 382 GLY B O 1
ATOM 5823 N N . LEU B 1 383 ? -10.82 -37.5 -23.328 1 97.88 383 LEU B N 1
ATOM 5824 C CA . LEU B 1 383 ? -10.523 -38.094 -24.641 1 97.88 383 LEU B CA 1
ATOM 5825 C C . LEU B 1 383 ? -9.031 -37.938 -24.953 1 97.88 383 LEU B C 1
ATOM 5827 O O . LEU B 1 383 ? -8.438 -38.875 -25.547 1 97.88 383 LEU B O 1
ATOM 5831 N N . ALA B 1 384 ? -8.508 -36.812 -24.625 1 98.38 384 ALA B N 1
ATOM 5832 C CA . ALA B 1 384 ? -7.086 -36.594 -24.875 1 98.38 384 ALA B CA 1
ATOM 5833 C C . ALA B 1 384 ? -6.242 -37.594 -24.062 1 98.38 384 ALA B C 1
ATOM 5835 O O . ALA B 1 384 ? -5.27 -38.156 -24.562 1 98.38 384 ALA B O 1
ATOM 5836 N N . THR B 1 385 ? -6.578 -37.75 -22.797 1 98.44 385 THR B N 1
ATOM 5837 C CA . THR B 1 385 ? -5.871 -38.688 -21.953 1 98.44 385 THR B CA 1
ATOM 5838 C C . THR B 1 385 ? -5.965 -40.094 -22.5 1 98.44 385 THR B C 1
ATOM 5840 O O . THR B 1 385 ? -4.973 -40.844 -22.547 1 98.44 385 THR B O 1
ATOM 5843 N N . LEU B 1 386 ? -7.152 -40.469 -22.938 1 98 386 LEU B N 1
ATOM 5844 C CA . LEU B 1 386 ? -7.371 -41.781 -23.547 1 98 386 LEU B CA 1
ATOM 5845 C C . LEU B 1 386 ? -6.504 -41.969 -24.781 1 98 386 LEU B C 1
ATOM 5847 O O . LEU B 1 386 ? -5.824 -43 -24.938 1 98 386 LEU B O 1
ATOM 5851 N N . SER B 1 387 ? -6.574 -41 -25.625 1 97.56 387 SER B N 1
ATOM 5852 C CA . SER B 1 387 ? -5.793 -41.031 -26.859 1 97.56 387 SER B CA 1
ATOM 5853 C C . SER B 1 387 ? -4.301 -41.188 -26.562 1 97.56 387 SER B C 1
ATOM 5855 O O . SER B 1 387 ? -3.592 -41.906 -27.234 1 97.56 387 SER B O 1
ATOM 5857 N N . PHE B 1 388 ? -3.801 -40.531 -25.641 1 98.06 388 PHE B N 1
ATOM 5858 C CA . PHE B 1 388 ? -2.402 -40.594 -25.234 1 98.06 388 PHE B CA 1
ATOM 5859 C C . PHE B 1 388 ? -2.025 -42 -24.797 1 98.06 388 PHE B C 1
ATOM 5861 O O . PHE B 1 388 ? -1.015 -42.531 -25.234 1 98.06 388 PHE B O 1
ATOM 5868 N N . LEU B 1 389 ? -2.855 -42.531 -23.953 1 97.25 389 LEU B N 1
ATOM 5869 C CA . LEU B 1 389 ? -2.596 -43.875 -23.422 1 97.25 389 LEU B CA 1
ATOM 5870 C C . LEU B 1 389 ? -2.652 -44.906 -24.516 1 97.25 389 LEU B C 1
ATOM 5872 O O . LEU B 1 389 ? -1.877 -45.875 -24.516 1 97.25 389 LEU B O 1
ATOM 5876 N N . GLU B 1 390 ? -3.547 -44.688 -25.438 1 95.06 390 GLU B N 1
ATOM 5877 C CA . GLU B 1 390 ? -3.73 -45.688 -26.516 1 95.06 390 GLU B CA 1
ATOM 5878 C C . GLU B 1 390 ? -2.568 -45.625 -27.5 1 95.06 390 GLU B C 1
ATOM 5880 O O . GLU B 1 390 ? -2.312 -46.594 -28.219 1 95.06 390 GLU B O 1
ATOM 5885 N N . ASN B 1 391 ? -1.921 -44.562 -27.547 1 91.81 391 ASN B N 1
ATOM 5886 C CA . ASN B 1 391 ? -0.917 -44.375 -28.594 1 91.81 391 ASN B CA 1
ATOM 5887 C C . ASN B 1 391 ? 0.498 -44.406 -28.016 1 91.81 391 ASN B C 1
ATOM 5889 O O . ASN B 1 391 ? 1.457 -44.062 -28.703 1 91.81 391 ASN B O 1
ATOM 5893 N N . LEU B 1 392 ? 0.707 -44.781 -26.797 1 86.56 392 LEU B N 1
ATOM 5894 C CA . LEU B 1 392 ? 2.029 -44.875 -26.188 1 86.56 392 LEU B CA 1
ATOM 5895 C C . LEU B 1 392 ? 2.762 -46.125 -26.656 1 86.56 392 LEU B C 1
ATOM 5897 O O . LEU B 1 392 ? 2.156 -47.188 -26.812 1 86.56 392 LEU B O 1
#

Secondary structure (DSSP, 8-state):
-TTTT-EEEE-TTS-EEEEE-TT-TTSPEEEEEEE----TT--SSTTHHHHHHHHHHHHHHHHTT-GGG-SS-EEEEEES-SS-TTTS-S-HHHHHHHT-S-GGGGG-B-TTS-BHHHHHHHTT----HHHHHHTPPPGGGEEEEEEEEE--SSHHHHHT-SEEEEEEEPEEEEEEEEEE---EETTTS-GGG---HHHHHHHHHHHHHHHHH-HHHHS--STTS-HHHHHHHHHH-EEE---EEEES--TTEE-SEEEEEEEEEES-HHHHHHHHHHHHHHHHHHHHHTT-EEEEEEEEEE--EEPPHHHHHHHHHHHHHHHHHHHS---SPPPEEEE-S--HHHHHTTTS-EEEEEE--GGG--SSTT----HHHHHHHHHHHHHHHHT-/-TTTT-EEEE-TTS-EEEEE-TT-TTSPEEEEEEE----TT--SSTTHHHHHHHHHHHHHHHHTT-GGG-SS-EEEEEES-SS-TTTS-S-HHHHHHHT-S-GGGGG-B-TTS-BHHHHHHHTT----HHHHHHTPPPGGGEEEEEEEEE--SSHHHHHT-SEEEEEEEPEEEEEEEEEE---EETTTS-GGG---HHHHHHHHHHHHHHHHH-HHHHS---TTS-HHHHHHHHHH-EEE---EEEES--TTEE-SEEEEEEEEEES-HHHHHHHHHHHHHHHHHHHHHTT-EEEEEEEEEE--EEPPHHHHHHHHHHHHHHHHHHHS---SPPPEEEE-S--HHHHHTTTS-EEEEEE--GGG--SSTT----HHHHHHHHHHHHHHHHT-

Organism: Medicago truncatula (NCBI:txid3880)

Solvent-accessible surface area (backbone atoms only — not comparable to full-atom values): 38102 Å² total; per-residue (Å²): 82,60,90,30,69,24,54,68,52,68,50,66,74,58,24,40,38,25,34,43,42,34,64,29,69,84,42,40,21,36,37,36,30,26,27,63,45,79,57,85,68,29,41,78,46,63,25,37,46,20,37,50,28,51,44,50,28,45,25,53,28,40,77,68,70,41,48,54,68,26,64,30,16,41,32,40,35,36,23,30,41,43,76,16,79,68,57,74,44,60,29,49,29,36,16,34,35,32,56,76,56,58,71,65,58,41,64,42,45,28,95,84,64,50,26,46,36,54,54,34,43,74,69,73,23,76,59,42,65,70,54,52,63,63,48,33,62,58,47,81,52,41,60,29,36,39,33,37,33,56,53,40,16,40,62,36,55,73,74,69,37,48,50,29,32,32,54,24,29,34,10,38,38,30,36,38,38,38,28,36,33,47,60,44,45,30,46,31,47,54,59,92,74,55,23,52,14,56,50,51,50,19,48,43,49,40,48,50,52,49,39,42,66,39,42,72,82,69,52,68,80,44,98,80,42,53,75,66,37,50,58,50,36,65,75,43,30,25,67,23,60,7,34,52,43,47,35,61,67,36,56,62,26,34,21,26,26,25,38,35,29,38,28,38,29,16,57,48,52,66,43,43,51,52,51,51,52,53,50,51,53,49,46,49,49,51,24,56,76,49,64,32,45,70,46,81,42,82,75,46,78,47,75,42,42,72,33,32,68,66,50,38,51,48,47,41,52,13,42,48,52,21,46,31,73,73,75,36,90,68,90,70,76,73,46,76,39,73,32,40,60,87,52,53,60,60,39,35,47,70,41,32,51,26,25,40,38,28,28,36,21,52,87,13,42,57,76,21,66,74,31,42,64,54,69,68,34,54,50,40,50,24,41,14,46,32,44,35,59,71,68,94,84,60,90,30,69,24,54,67,52,67,50,66,74,58,24,38,40,26,33,42,40,35,64,29,69,83,42,39,20,36,38,36,29,27,28,64,46,78,57,83,68,31,42,78,45,63,24,38,45,20,38,51,27,51,44,50,29,44,26,52,29,39,77,68,70,42,47,54,68,26,65,29,16,40,33,39,35,37,23,30,40,43,76,16,79,67,56,73,44,61,29,50,26,36,16,33,35,32,56,75,55,58,73,64,58,40,64,41,44,29,95,85,64,51,25,47,36,55,54,35,42,74,69,73,22,76,61,42,64,70,55,53,62,62,48,33,60,60,49,80,51,40,60,3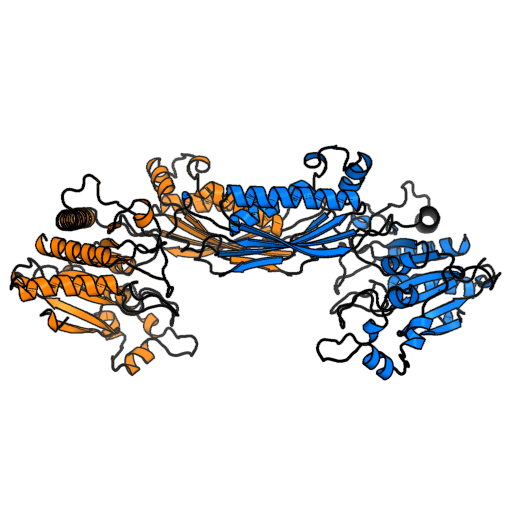0,36,38,33,38,33,56,54,38,17,40,60,37,56,73,74,70,38,48,50,29,32,33,53,23,30,35,10,39,38,32,36,40,38,38,29,36,33,49,58,43,45,29,47,31,46,53,59,91,74,57,22,51,14,55,51,50,49,19,47,42,48,39,50,49,52,51,40,42,65,39,42,73,81,68,52,68,80,40,99,82,44,53,73,67,38,48,57,51,36,66,74,43,30,23,66,23,60,6,33,52,42,48,36,62,66,36,57,64,26,35,22,26,26,25,38,35,29,38,28,38,31,17,57,48,55,67,44,44,52,49,50,52,51,53,50,51,53,51,44,50,49,52,23,55,77,49,64,32,45,71,45,80,42,82,73,47,77,45,75,42,42,72,33,31,68,65,51,36,51,46,49,41,52,13,42,46,52,22,46,31,72,72,74,36,91,68,89,69,78,72,46,74,40,74,32,38,59,89,54,53,59,60,39,36,48,71,40,33,51,28,26,42,39,27,28,37,20,51,85,13,43,56,75,21,67,74,30,41,64,54,69,65,34,55,48,41,49,24,41,14,48,33,43,36,59,73,69,96

pLDDT: mean 93.05, std 7.64, range [51.34, 98.88]

Sequence (784 aa):
MEDAGLRTWVDQMGNVHGRVEGANANAEALLVGSHMDTVVDAGKFDGALGIVSAISALKVMHVNGKLQNLTRPVEVIAFCDEEGVRFQTTFLGSGALAGILPATTLEIPDKRNVTVKDVLKENSIEAAEEMFLQLKYDPKSVWGYVELHIEQGPVLEQVGFPLGVVKGIAGQTRLKVTVRGSQGHAGTVPMSMRQDPMVAAAEQIVLMESLCKHPEEYLSYDGRCSGSSIKSLSSSLVCTVGEISTWPSASNVIPGQVTYTVDIRAIDDLGREAVIYDLSNRIYQICDKRSVSCVIEHKHDAGAVICDPELSSQLKSAAYSALKRMEGDIQDEVPTLMSGAGHDAMAMSHLTKVGMLFVRCRGGISHSPQEDVLDDDVWAAGLATLSFLENLMEDAGLRTWVDQMGNVHGRVEGANANAEALLVGSHMDTVVDAGKFDGALGIVSAISALKVMHVNGKLQNLTRPVEVIAFCDEEGVRFQTTFLGSGALAGILPATTLEIPDKRNVTVKDVLKENSIEAAEEMFLQLKYDPKSVWGYVELHIEQGPVLEQVGFPLGVVKGIAGQTRLKVTVRGSQGHAGTVPMSMRQDPMVAAAEQIVLMESLCKHPEEYLSYDGRCSGSSIKSLSSSLVCTVGEISTWPSASNVIPGQVTYTVDIRAIDDLGREAVIYDLSNRIYQICDKRSVSCVIEHKHDAGAVICDPELSSQLKSAAYSALKRMEGDIQDEVPTLMSGAGHDAMAMSHLTKVGMLFVRCRGGISHSPQEDVLDDDVWAAGLATLSFLENL